Protein AF-C1MRU6-F1 (afdb_monomer_lite)

pLDDT: mean 71.99, std 19.52, range [25.28, 98.31]

Foldseek 3Di:
DVLLVQCLVVQQEDEPAPVQDELVNLLVVLVVQLCQLVDDDLRRHRQEYEHEQHAYDLNSLQSLLVSLVRHLRHQYYHHYNYPQCLPLSVLSNLLSSLLSQLQVVPDPDDDDDDDPDFASAPEPSLNELSSLLSVLVSLLDQDPSQQPHQHYHHEHNQYELNSLLSNLVSLQSVNHLHQYDAYAQHAYEQNSLLSCLVRPRLNHQEYAPANYANELNSLLSNLVSLQARQRHAYYHHHQHLYAQNSLVSNLVSQVNQQPCPPHHYQRRGHQAYHHYNNVRHDPVSLVSSLVSNPVSNVVVDDDADLDWDFDQLVVLVVLLVQLLVQLVVQCVLLVHDALLSSVVSSQVSSCCSFPVVLVVVWSADWKKKFKKKWQDPDPDSGPGPPPIDIDTFKMKTFDFFAALSLLVVQVVVDDVSNQLFDRFRHTQLQRLLQNLLLLLVLLLCQLVVPDVSSVPSDDQWDADAPPAFFIEGDPSMAMEMEIQAQFWDQSLFFDDDDDPDDLDQPPCVVPPVVPQPCPHPCVVDPVSQVDDDLDDGPRGFWKWFADADRPADDARHVRIRHQDVGPVSQPPNGRTHTTPLQVLQLCLQLASNAQLCCQRHVAHHHHQAYEYQAQAEQVSSQCSRHSNQPQLPDADPPHDDGDGHRYYWAQGARPDPDDTSRGHDHPRGSPPPPRPPSHGPQKMWMHGSRGNHIWIDGSHNSARRSRDDRRRCSGSVNSVVSSLVSVPRPPVLRRGDPQVNCVQVPPPPGPVPDDSVRSSVSSPNSVRSVVSSVVQPDPDDHVVVVVVVVVVD

Sequence (793 aa):
MEIRSASAANGGRCTLRRRGLDDDDARALAAFLAAENENVDADAALVGLDVSENAITRYGFIALAEAMKTNDTLRSVNVAGNVDADGDAARTFAGRVAVNHLVSSEARGGGGGEKKDALKSVSDRGLGDAGAIEVANLLAIPCATTRAMTHLGVHHNGIGDLGAVALAEAFARGGAPLEEIAAYSNAIGPKGAAAIAKRLPSTTKALDLGGNALGDDGCVAIARVVRTHPNLVELHVDHNGVGEAGAKALLDAMKSRESDDDAPGPAGGIQRLWLHGNDGISDDTLREAYAVAARNAAAADEGVCEVVERENARTLREKEDAAANAAAATTTAAGSTTFADRVAALANATYRARCPTHAANARGVPVIAAILAREAISSDPDHGGGDDSLKVVSLGVGTKFLPPAVAAAAHAAGNDRWRSVVHDSHAEVLARRALMRLLYREIEDLVAGAADDDADGFKLLERVDAPALGFRLRPSTSLHLYVSTAPCGAASMPGGGGVAGGASFGRDVDDLESWTPVDSPAWKDAAARRHVVFAPSVVCGAMIKGAARVGDPPAPAPGCVWAPGGLAAACGTPGRALSCSDKIARWQAVGLQGALLSHFVPAPMAFSTIVVGRKFDPTRLRLGTCCRSIGWTERPSAWPVPTHARALGVSARGRGRGESIGAAKHGDAIGDKSRADAGDGDESLSWARGDARVARHDGRTGGPIGGLGAHPAVCGEALFESFARVLAREGIGNFVDDAFARRRDGDGDGAAGMSYEEAKYAATAYNDAKRSLRAGGEEGDTPVNRWRGRVEG

Secondary structure (DSSP, 8-state):
-HHHHHHHTTTSEEE-TTS---HHHHHHHHHHHHHHTTS--TTS---EEE--SS---HHHHHHHHHHTTT--S--EEE-TTSTTTTSHHHHHHHHHHHHHHHHGGGTT--S-S------EE--SS--HHHHHHHHHHHHTS-SHHHHT--EEE-TTS---HHHHHHHHHHHHTT-S--SEEE--SS---HHHHHHHHHT--TT--EEE-TTS--HHHHHHHHHHHHTT-SS--EEE--SS--BHHHHHHHHHHHHHHHT-TT-SSSTTS--EEE-TT-TBS-HHHHHHHHHHHHHHHHTTS-----S-PBPPHHHHHHHHHHHHHHHHHHHHHHT---HHHHHHHHHHHHHHHH-HHHHHH-SSS--EEEEEEEE-SSS-TTT--TT-EEEEEEEEE---B--HHHHHHHHHT-HHHHHHS-SB--HHHHHHHHHHHHHHHHHHHHHTT--S-STT---SEEEE-TTS-EEEE-TTEEEEEEESSPPSSGGGPPP-S---SS----TTSTTTTTSPPTTSHHHH-TTGGGS------TT---EEESPPPTTSPPPSBTTEEE-TTHHHHHTT-TT-PBPHHHHHHHHHHH-TTHHHHTTT--SPP-EEEEEESSS--HHHHHIIIIIT-TTTTS--TTSPPPPPPEEEE------STT-------TT--TT--SSS-S---SEEEEEETTBSS-EEEETTTSSSTTS-SSPPTTSHHHHHHHHHHHHTSTTGGGGS-HHHHHHHHHSSSGGGG--HHHHHHT-HHHHHHHHHHHHTT-TT--HHHHHHHHH--

Organism: Micromonas pusilla (strain CCMP1545) (NCBI:txid564608)

Radius of gyration: 27.6 Å; chains: 1; bounding box: 80×78×67 Å

InterPro domains:
  IPR001611 Leucine-rich repeat [PF13516] (149-168)
  IPR001611 Leucine-rich repeat [PF13516] (205-223)
  IPR001611 Leucine-rich repeat [PF13516] (229-250)
  IPR002466 Adenosine deaminase/editase [PF02137] (420-775)
  IPR002466 Adenosine deaminase/editase [PS50141] (394-775)
  IPR002466 Adenosine deaminase/editase [SM00552] (338-783)
  IPR032675 Leucine-rich repeat domain superfamily [G3DSA:3.80.10.10] (13-105)
  IPR032675 Leucine-rich repeat domain superfamily [G3DSA:3.80.10.10] (114-203)
  IPR032675 Leucine-rich repeat domain superfamily [G3DSA:3.80.10.10] (204-317)

Structure (mmCIF, N/CA/C/O backbone):
data_AF-C1MRU6-F1
#
_entry.id   AF-C1MRU6-F1
#
loop_
_atom_site.group_PDB
_atom_site.id
_atom_site.type_symbol
_atom_site.label_atom_id
_atom_site.label_alt_id
_atom_site.label_comp_id
_atom_site.label_asym_id
_atom_site.label_entity_id
_atom_site.label_seq_id
_atom_site.pdbx_PDB_ins_code
_atom_site.Cartn_x
_atom_site.Cartn_y
_atom_site.Cartn_z
_atom_site.occupancy
_atom_site.B_iso_or_equiv
_atom_site.auth_seq_id
_atom_site.auth_comp_id
_atom_site.auth_asym_id
_atom_site.auth_atom_id
_atom_site.pdbx_PDB_model_num
ATOM 1 N N . MET A 1 1 ? 42.124 7.450 -2.657 1.00 54.75 1 MET A N 1
ATOM 2 C CA . MET A 1 1 ? 42.326 7.426 -1.187 1.00 54.75 1 MET A CA 1
ATOM 3 C C . MET A 1 1 ? 41.152 8.092 -0.462 1.00 54.75 1 MET A C 1
ATOM 5 O O . MET A 1 1 ? 40.579 7.462 0.416 1.00 54.75 1 MET A O 1
ATOM 9 N N . GLU A 1 2 ? 40.710 9.281 -0.891 1.00 59.78 2 GLU A N 1
ATOM 10 C CA . GLU A 1 2 ? 39.522 9.966 -0.338 1.00 59.78 2 GLU A CA 1
ATOM 11 C C . GLU A 1 2 ? 38.214 9.171 -0.474 1.00 59.78 2 GLU A C 1
ATOM 13 O O . GLU A 1 2 ? 37.478 9.068 0.500 1.00 59.78 2 GLU A O 1
ATOM 18 N N . ILE A 1 3 ? 37.962 8.522 -1.622 1.00 67.88 3 ILE A N 1
ATOM 19 C CA . ILE A 1 3 ? 36.775 7.662 -1.823 1.00 67.88 3 ILE A CA 1
ATOM 20 C C . ILE A 1 3 ? 36.717 6.537 -0.780 1.00 67.88 3 ILE A C 1
ATOM 22 O O . ILE A 1 3 ? 35.673 6.327 -0.170 1.00 67.88 3 ILE A O 1
ATOM 26 N N . ARG A 1 4 ? 37.845 5.859 -0.512 1.00 65.75 4 ARG A N 1
ATOM 27 C CA . ARG A 1 4 ? 37.917 4.792 0.502 1.00 65.75 4 ARG A CA 1
ATOM 28 C C . ARG A 1 4 ? 37.619 5.334 1.900 1.00 65.75 4 ARG A C 1
ATOM 30 O O . ARG A 1 4 ? 36.770 4.776 2.584 1.00 65.75 4 ARG A O 1
ATOM 37 N N . SER A 1 5 ? 38.232 6.458 2.277 1.00 61.94 5 SER A N 1
ATOM 38 C CA . SER A 1 5 ? 37.992 7.115 3.572 1.00 61.94 5 SER A CA 1
ATOM 39 C C . SER A 1 5 ? 36.522 7.537 3.750 1.00 61.94 5 SER A C 1
ATOM 41 O O . SER A 1 5 ? 35.888 7.203 4.750 1.00 61.94 5 SER A O 1
ATOM 43 N N . ALA A 1 6 ? 35.939 8.184 2.734 1.00 57.03 6 ALA A N 1
ATOM 44 C CA . ALA A 1 6 ? 34.545 8.627 2.742 1.00 57.03 6 ALA A CA 1
ATOM 45 C C . ALA A 1 6 ? 33.545 7.459 2.722 1.00 57.03 6 ALA A C 1
ATOM 47 O O . ALA A 1 6 ? 32.482 7.547 3.335 1.00 57.03 6 ALA A O 1
ATOM 48 N N . SER A 1 7 ? 33.881 6.363 2.034 1.00 61.09 7 SER A N 1
ATOM 49 C CA . SER A 1 7 ? 33.043 5.165 1.980 1.00 61.09 7 SER A CA 1
ATOM 50 C C . SER A 1 7 ? 33.054 4.396 3.301 1.00 61.09 7 SER A C 1
ATOM 52 O O . SER A 1 7 ? 31.986 4.018 3.775 1.00 61.09 7 SER A O 1
ATOM 54 N N . ALA A 1 8 ? 34.213 4.244 3.952 1.00 59.56 8 ALA A N 1
ATOM 55 C CA . ALA A 1 8 ? 34.337 3.541 5.228 1.00 59.56 8 ALA A CA 1
ATOM 56 C C . ALA A 1 8 ? 33.516 4.219 6.340 1.00 59.56 8 ALA A C 1
ATOM 58 O O . ALA A 1 8 ? 32.844 3.542 7.115 1.00 59.56 8 ALA A O 1
ATOM 59 N N . ALA A 1 9 ? 33.480 5.557 6.360 1.00 55.31 9 ALA A N 1
ATOM 60 C CA . ALA A 1 9 ? 32.656 6.327 7.294 1.00 55.31 9 ALA A CA 1
ATOM 61 C C . ALA A 1 9 ? 31.136 6.192 7.046 1.00 55.31 9 ALA A C 1
ATOM 63 O O . ALA A 1 9 ? 30.343 6.451 7.948 1.00 55.31 9 ALA A O 1
ATOM 64 N N . ASN A 1 10 ? 30.726 5.761 5.846 1.00 57.47 10 ASN A N 1
ATOM 65 C CA . ASN A 1 10 ? 29.333 5.706 5.387 1.00 57.47 10 ASN A CA 1
ATOM 66 C C . ASN A 1 10 ? 28.874 4.285 5.004 1.00 57.47 10 ASN A C 1
ATOM 68 O O . ASN A 1 10 ? 28.001 4.116 4.146 1.00 57.47 10 ASN A O 1
ATOM 72 N N . GLY A 1 11 ? 29.469 3.249 5.605 1.00 60.34 11 GLY A N 1
ATOM 73 C CA . GLY A 1 11 ? 29.075 1.854 5.367 1.00 60.34 11 GLY A CA 1
ATOM 74 C C . GLY A 1 11 ? 29.283 1.397 3.918 1.00 60.34 11 GLY A C 1
ATOM 75 O O . GLY A 1 11 ? 28.432 0.709 3.354 1.00 60.34 11 GLY A O 1
ATOM 76 N N . GLY A 1 12 ? 30.378 1.839 3.300 1.00 64.12 12 GLY A N 1
ATOM 77 C CA . GLY A 1 12 ? 30.755 1.526 1.924 1.00 64.12 12 GLY A CA 1
ATOM 78 C C . GLY A 1 12 ? 30.059 2.388 0.867 1.00 64.12 12 GLY A C 1
ATOM 79 O O . GLY A 1 12 ? 29.965 1.972 -0.282 1.00 64.12 12 GLY A O 1
ATOM 80 N N . ARG A 1 13 ? 29.529 3.574 1.196 1.00 66.50 13 ARG A N 1
ATOM 81 C CA . ARG A 1 13 ? 28.875 4.458 0.207 1.00 66.50 13 ARG A CA 1
ATOM 82 C C . ARG A 1 13 ? 29.601 5.784 0.026 1.00 66.50 13 ARG A C 1
ATOM 84 O O . ARG A 1 13 ? 29.960 6.431 1.003 1.00 66.50 13 ARG A O 1
ATOM 91 N N . CYS A 1 14 ? 29.767 6.222 -1.218 1.00 73.75 14 CYS A N 1
ATOM 92 C CA . CYS A 1 14 ? 30.427 7.481 -1.559 1.00 73.75 14 CYS A CA 1
ATOM 93 C C . CYS A 1 14 ? 29.512 8.372 -2.410 1.00 73.75 14 CYS A C 1
ATOM 95 O O . CYS A 1 14 ? 28.837 7.888 -3.318 1.00 73.75 14 CYS A O 1
ATOM 97 N N . THR A 1 15 ? 29.498 9.677 -2.122 1.00 74.69 15 THR A N 1
ATOM 98 C CA . THR A 1 15 ? 28.800 10.681 -2.935 1.00 74.69 15 THR A CA 1
ATOM 99 C C . THR A 1 15 ? 29.791 11.665 -3.542 1.00 74.69 15 THR A C 1
ATOM 101 O O . THR A 1 15 ? 30.578 12.301 -2.843 1.00 74.69 15 THR A O 1
ATOM 104 N N . LEU A 1 16 ? 29.734 11.773 -4.863 1.00 78.25 16 LEU A N 1
ATOM 105 C CA . LEU A 1 16 ? 30.501 12.675 -5.715 1.00 78.25 16 LEU A CA 1
ATOM 106 C C . LEU A 1 16 ? 29.559 13.572 -6.534 1.00 78.25 16 LEU A C 1
ATOM 108 O O . LEU A 1 16 ? 29.890 14.016 -7.632 1.00 78.25 16 LEU A O 1
ATOM 112 N N . ARG A 1 17 ? 28.362 13.835 -6.007 1.00 76.75 17 ARG A N 1
ATOM 113 C CA . ARG A 1 17 ? 27.352 14.674 -6.651 1.00 76.75 17 ARG A CA 1
ATOM 114 C C . ARG A 1 17 ? 27.810 16.132 -6.764 1.00 76.75 17 ARG A C 1
ATOM 116 O O . ARG A 1 17 ? 28.377 16.656 -5.802 1.00 76.75 17 ARG A O 1
ATOM 123 N N . ARG A 1 18 ? 27.520 16.801 -7.891 1.00 73.19 18 ARG A N 1
ATOM 124 C CA . ARG A 1 18 ? 27.848 18.230 -8.133 1.00 73.19 18 ARG A CA 1
ATOM 125 C C . ARG A 1 18 ? 29.314 18.583 -7.885 1.00 73.19 18 ARG A C 1
ATOM 127 O O . ARG A 1 18 ? 29.630 19.644 -7.349 1.00 73.19 18 ARG A O 1
ATOM 134 N N . ARG A 1 19 ? 30.221 17.683 -8.249 1.00 82.88 19 ARG A N 1
ATOM 135 C CA . ARG A 1 19 ? 31.669 17.910 -8.160 1.00 82.88 19 ARG A CA 1
ATOM 136 C C . ARG A 1 19 ? 32.275 18.409 -9.466 1.00 82.88 19 ARG A C 1
ATOM 138 O O . ARG A 1 19 ? 33.448 18.752 -9.471 1.00 82.88 19 ARG A O 1
ATOM 145 N N . GLY A 1 20 ? 31.468 18.504 -10.522 1.00 82.06 20 GLY A N 1
ATOM 146 C CA . GLY A 1 20 ? 31.932 18.888 -11.849 1.00 82.06 20 GLY A CA 1
ATOM 147 C C . GLY A 1 20 ? 32.702 17.769 -12.543 1.00 82.06 20 GLY A C 1
ATOM 148 O O . GLY A 1 20 ? 33.533 18.082 -13.382 1.00 82.06 20 GLY A O 1
ATOM 149 N N . LEU A 1 21 ? 32.437 16.502 -12.189 1.00 87.31 21 LEU A N 1
ATOM 150 C CA . LEU A 1 21 ? 33.137 15.361 -12.784 1.00 87.31 21 LEU A CA 1
ATOM 151 C C . LEU A 1 21 ? 32.896 15.304 -14.291 1.00 87.31 21 LEU A C 1
ATOM 153 O O . LEU A 1 21 ? 31.742 15.352 -14.724 1.00 87.31 21 LEU A O 1
ATOM 157 N N . ASP A 1 22 ? 33.958 15.147 -15.065 1.00 92.56 22 ASP A N 1
ATOM 158 C CA . ASP A 1 22 ? 33.884 14.945 -16.510 1.00 92.56 22 ASP A CA 1
ATOM 159 C C . ASP A 1 22 ? 34.220 13.491 -16.911 1.00 92.56 22 ASP A C 1
ATOM 161 O O . ASP A 1 22 ? 34.254 12.571 -16.085 1.00 92.56 22 ASP A O 1
ATOM 165 N N . ASP A 1 23 ? 34.415 13.245 -18.209 1.00 95.19 23 ASP A N 1
ATOM 166 C CA . ASP A 1 23 ? 34.745 11.913 -18.722 1.00 95.19 23 ASP A CA 1
ATOM 167 C C . ASP A 1 23 ? 36.147 11.425 -18.316 1.00 95.19 23 ASP A C 1
ATOM 169 O O . ASP A 1 23 ? 36.374 10.210 -18.273 1.00 95.19 23 ASP A O 1
ATOM 173 N N . ASP A 1 24 ? 37.094 12.333 -18.055 1.00 94.44 24 ASP A N 1
ATOM 174 C CA . ASP A 1 24 ? 38.439 11.985 -17.589 1.00 94.44 24 ASP A CA 1
ATOM 175 C C . ASP A 1 24 ? 38.367 11.502 -16.135 1.00 94.44 24 ASP A C 1
ATOM 177 O O . ASP A 1 24 ? 38.903 10.435 -15.808 1.00 94.44 24 ASP A O 1
ATOM 181 N N . ASP A 1 25 ? 37.606 12.209 -15.296 1.00 94.75 25 ASP A N 1
ATOM 182 C CA . ASP A 1 25 ? 37.321 11.798 -13.919 1.00 94.75 25 ASP A CA 1
ATOM 183 C C . ASP A 1 25 ? 36.576 10.459 -13.866 1.00 94.75 25 ASP A C 1
ATOM 185 O O . ASP A 1 25 ? 36.917 9.573 -13.076 1.00 94.75 25 ASP A O 1
ATOM 189 N N . ALA A 1 26 ? 35.581 10.269 -14.738 1.00 93.19 26 ALA A N 1
ATOM 190 C CA . ALA A 1 26 ? 34.843 9.013 -14.841 1.00 93.19 26 ALA A CA 1
ATOM 191 C C . ALA A 1 26 ? 35.754 7.839 -15.239 1.00 93.19 26 ALA A C 1
ATOM 193 O O . ALA A 1 26 ? 35.592 6.732 -14.721 1.00 93.19 26 ALA A O 1
ATOM 194 N N . ARG A 1 27 ? 36.749 8.065 -16.108 1.00 96.00 27 ARG A N 1
ATOM 195 C CA . ARG A 1 27 ? 37.761 7.056 -16.468 1.00 96.00 27 ARG A CA 1
ATOM 196 C C . ARG A 1 27 ? 38.696 6.729 -15.306 1.00 96.00 27 ARG A C 1
ATOM 198 O O . ARG A 1 27 ? 38.993 5.554 -15.084 1.00 96.00 27 ARG A O 1
ATOM 205 N N . ALA A 1 28 ? 39.120 7.728 -14.537 1.00 92.75 28 ALA A N 1
ATOM 206 C CA . ALA A 1 28 ? 39.902 7.500 -13.324 1.00 92.75 28 ALA A CA 1
ATOM 207 C C . ALA A 1 28 ? 39.097 6.713 -12.273 1.00 92.75 28 ALA A C 1
ATOM 209 O O . ALA A 1 28 ? 39.608 5.772 -11.660 1.00 92.75 28 ALA A O 1
ATOM 210 N N . LEU A 1 29 ? 37.813 7.045 -12.116 1.00 91.75 29 LEU A N 1
ATOM 211 C CA . LEU A 1 29 ? 36.890 6.329 -11.241 1.00 91.75 29 LEU A CA 1
ATOM 212 C C . LEU A 1 29 ? 36.658 4.887 -11.710 1.00 91.75 29 LEU A C 1
ATOM 214 O O . LEU A 1 29 ? 36.663 3.974 -10.890 1.00 91.75 29 LEU A O 1
ATOM 218 N N . ALA A 1 30 ? 36.521 4.658 -13.016 1.00 93.06 30 ALA A N 1
ATOM 219 C CA . ALA A 1 30 ? 36.412 3.322 -13.594 1.00 93.06 30 ALA A CA 1
ATOM 220 C C . ALA A 1 30 ? 37.653 2.464 -13.298 1.00 93.06 30 ALA A C 1
ATOM 222 O O . ALA A 1 30 ? 37.520 1.322 -12.862 1.00 93.06 30 ALA A O 1
ATOM 223 N N . ALA A 1 31 ? 38.857 3.023 -13.460 1.00 90.81 31 ALA A N 1
ATOM 224 C CA . ALA A 1 31 ? 40.098 2.330 -13.114 1.00 90.81 31 ALA A CA 1
ATOM 225 C C . ALA A 1 31 ? 40.156 1.971 -11.619 1.00 90.81 31 ALA A C 1
ATOM 227 O O . ALA A 1 31 ? 40.561 0.865 -11.262 1.00 90.81 31 ALA A O 1
ATOM 228 N N . PHE A 1 32 ? 39.695 2.875 -10.747 1.00 88.88 32 PHE A N 1
ATOM 229 C CA . PHE A 1 32 ? 39.569 2.601 -9.316 1.00 88.88 32 PHE A CA 1
ATOM 230 C C . PHE A 1 32 ? 38.596 1.447 -9.032 1.00 88.88 32 PHE A C 1
ATOM 232 O O . PHE A 1 32 ? 38.960 0.524 -8.308 1.00 88.88 32 PHE A O 1
ATOM 239 N N . LEU A 1 33 ? 37.394 1.477 -9.616 1.00 87.88 33 LEU A N 1
ATOM 240 C CA . LEU A 1 33 ? 36.367 0.448 -9.420 1.00 87.88 33 LEU A CA 1
ATOM 241 C C . LEU A 1 33 ? 36.832 -0.929 -9.909 1.00 87.88 33 LEU A C 1
ATOM 243 O O . LEU A 1 33 ? 36.570 -1.934 -9.251 1.00 87.88 33 LEU A O 1
ATOM 247 N N . ALA A 1 34 ? 37.546 -0.979 -11.036 1.00 87.31 34 ALA A N 1
ATOM 248 C CA . ALA A 1 34 ? 38.099 -2.220 -11.570 1.00 87.31 34 ALA A CA 1
ATOM 249 C C . ALA A 1 34 ? 39.181 -2.813 -10.649 1.00 87.31 34 ALA A C 1
ATOM 251 O O . ALA A 1 34 ? 39.181 -4.017 -10.407 1.00 87.31 34 ALA A O 1
ATOM 252 N N . ALA A 1 35 ? 40.065 -1.968 -10.103 1.00 81.62 35 ALA A N 1
ATOM 253 C CA . ALA A 1 35 ? 41.134 -2.381 -9.190 1.00 81.62 35 ALA A CA 1
ATOM 254 C C . ALA A 1 35 ? 40.633 -2.732 -7.777 1.00 81.62 35 ALA A C 1
ATOM 256 O O . ALA A 1 35 ? 41.326 -3.403 -7.012 1.00 81.62 35 ALA A O 1
ATOM 257 N N . GLU A 1 36 ? 39.439 -2.271 -7.398 1.00 73.44 36 GLU A N 1
ATOM 258 C CA . GLU A 1 36 ? 38.865 -2.520 -6.076 1.00 73.44 36 GLU A CA 1
ATOM 259 C C . GLU A 1 36 ? 38.622 -4.012 -5.807 1.00 73.44 36 GLU A C 1
ATOM 261 O O . GLU A 1 36 ? 38.725 -4.436 -4.658 1.00 73.44 36 GLU A O 1
ATOM 266 N N . ASN A 1 37 ? 38.398 -4.823 -6.846 1.00 62.78 37 ASN A N 1
ATOM 267 C CA . ASN A 1 37 ? 38.154 -6.255 -6.670 1.00 62.78 37 ASN A CA 1
ATOM 268 C C . ASN A 1 37 ? 39.421 -7.064 -6.306 1.00 62.78 37 ASN A C 1
ATOM 270 O O . ASN A 1 37 ? 39.333 -8.182 -5.809 1.00 62.78 37 ASN A O 1
ATOM 274 N N . GLU A 1 38 ? 40.619 -6.509 -6.511 1.00 53.78 38 GLU A N 1
ATOM 275 C CA . GLU A 1 38 ? 41.875 -7.237 -6.282 1.00 53.78 38 GLU A CA 1
ATOM 276 C C . GLU A 1 38 ? 42.406 -7.120 -4.840 1.00 53.78 38 GLU A C 1
ATOM 278 O O . GLU A 1 38 ? 43.348 -7.831 -4.488 1.00 53.78 38 GLU A O 1
ATOM 283 N N . ASN A 1 39 ? 41.883 -6.206 -3.998 1.00 51.47 39 ASN A N 1
ATOM 284 C CA . ASN A 1 39 ? 42.625 -5.808 -2.789 1.00 51.47 39 ASN A CA 1
ATOM 285 C C . ASN A 1 39 ? 41.816 -5.129 -1.655 1.00 51.47 39 ASN A C 1
ATOM 287 O O . ASN A 1 39 ? 42.198 -4.044 -1.190 1.00 51.47 39 ASN A O 1
ATOM 291 N N . VAL A 1 40 ? 40.692 -5.708 -1.204 1.00 55.19 40 VAL A N 1
ATOM 292 C CA . VAL A 1 40 ? 39.865 -5.080 -0.148 1.00 55.19 40 VAL A CA 1
ATOM 293 C C . VAL A 1 40 ? 39.373 -6.060 0.927 1.00 55.19 40 VAL A C 1
ATOM 295 O O . VAL A 1 40 ? 38.825 -7.120 0.643 1.00 55.19 40 VAL A O 1
ATOM 298 N N . ASP A 1 41 ? 39.557 -5.646 2.183 1.00 56.12 41 ASP A N 1
ATOM 299 C CA . ASP A 1 41 ? 38.924 -6.193 3.386 1.00 56.12 41 ASP A CA 1
ATOM 300 C C . ASP A 1 41 ? 37.398 -6.010 3.273 1.00 56.12 41 ASP A C 1
ATOM 302 O O . ASP A 1 41 ? 36.936 -4.898 3.014 1.00 56.12 41 ASP A O 1
ATOM 306 N N . ALA A 1 42 ? 36.601 -7.073 3.418 1.00 55.75 42 ALA A N 1
ATOM 307 C CA . ALA A 1 42 ? 35.185 -7.106 3.007 1.00 55.75 42 ALA A CA 1
ATOM 308 C C . ALA A 1 42 ? 34.285 -6.020 3.645 1.00 55.75 42 ALA A C 1
ATOM 310 O O . ALA A 1 42 ? 33.185 -5.755 3.152 1.00 55.75 42 ALA A O 1
ATOM 311 N N . ASP A 1 43 ? 34.748 -5.391 4.724 1.00 51.28 43 ASP A N 1
ATOM 312 C CA . ASP A 1 43 ? 34.045 -4.345 5.466 1.00 51.28 43 ASP A CA 1
ATOM 313 C C . ASP A 1 43 ? 34.381 -2.910 4.994 1.00 51.28 43 ASP A C 1
ATOM 315 O O . ASP A 1 43 ? 33.750 -1.954 5.446 1.00 51.28 43 ASP A O 1
ATOM 319 N N . ALA A 1 44 ? 35.314 -2.743 4.045 1.00 60.38 44 ALA A N 1
ATOM 320 C CA . ALA A 1 44 ? 35.733 -1.451 3.483 1.00 60.38 44 ALA A CA 1
ATOM 321 C C . ALA A 1 44 ? 35.396 -1.264 1.986 1.00 60.38 44 ALA A C 1
ATOM 323 O O . ALA A 1 44 ? 35.818 -0.275 1.386 1.00 60.38 44 ALA A O 1
ATOM 324 N N . ALA A 1 45 ? 34.661 -2.200 1.378 1.00 69.81 45 ALA A N 1
ATOM 325 C CA . ALA A 1 45 ? 34.326 -2.166 -0.046 1.00 69.81 45 ALA A CA 1
ATOM 326 C C . ALA A 1 45 ? 33.255 -1.112 -0.385 1.00 69.81 45 ALA A C 1
ATOM 328 O O . ALA A 1 45 ? 32.265 -0.947 0.336 1.00 69.81 45 ALA A O 1
ATOM 329 N N . LEU A 1 46 ? 33.417 -0.434 -1.523 1.00 76.25 46 LEU A N 1
ATOM 330 C CA . LEU A 1 46 ? 32.432 0.492 -2.065 1.00 76.25 46 LEU A CA 1
ATOM 331 C C . LEU A 1 46 ? 31.223 -0.280 -2.617 1.00 76.25 46 LEU A C 1
ATOM 333 O O . LEU A 1 46 ? 31.274 -0.922 -3.661 1.00 76.25 46 LEU A O 1
ATOM 337 N N . VAL A 1 47 ? 30.100 -0.188 -1.911 1.00 73.62 47 VAL A N 1
ATOM 338 C CA . VAL A 1 47 ? 28.819 -0.816 -2.260 1.00 73.62 47 VAL A CA 1
ATOM 339 C C . VAL A 1 47 ? 27.821 0.154 -2.889 1.00 73.62 47 VAL A C 1
ATOM 341 O O . VAL A 1 47 ? 26.848 -0.288 -3.507 1.00 73.62 47 VAL A O 1
ATOM 344 N N . GLY A 1 48 ? 28.028 1.468 -2.751 1.00 72.88 48 GLY A N 1
ATOM 345 C CA . GLY A 1 48 ? 27.151 2.476 -3.345 1.00 72.88 48 GLY A CA 1
ATOM 346 C C . GLY A 1 48 ? 27.876 3.741 -3.789 1.00 72.88 48 GLY A C 1
ATOM 347 O O . GLY A 1 48 ? 28.729 4.255 -3.070 1.00 72.88 48 GLY A O 1
ATOM 348 N N . LEU A 1 49 ? 27.494 4.265 -4.951 1.00 76.62 49 LEU A N 1
ATOM 349 C CA . LEU A 1 49 ? 28.147 5.406 -5.584 1.00 76.62 49 LEU A CA 1
ATOM 350 C C . LEU A 1 49 ? 27.117 6.400 -6.134 1.00 76.62 49 LEU A C 1
ATOM 352 O O . LEU A 1 49 ? 26.272 6.046 -6.948 1.00 76.62 49 LEU A O 1
ATOM 356 N N . ASP A 1 50 ? 27.195 7.658 -5.721 1.00 75.38 50 ASP A N 1
ATOM 357 C CA . ASP A 1 50 ? 26.398 8.739 -6.305 1.00 75.38 50 ASP A CA 1
ATOM 358 C C . ASP A 1 50 ? 27.300 9.658 -7.134 1.00 75.38 50 ASP A C 1
ATOM 360 O O . ASP A 1 50 ? 28.133 10.361 -6.573 1.00 75.38 50 ASP A O 1
ATOM 364 N N . VAL A 1 51 ? 27.139 9.647 -8.457 1.00 79.69 51 VAL A N 1
ATOM 365 C CA . VAL A 1 51 ? 27.846 10.526 -9.407 1.00 79.69 51 VAL A CA 1
ATOM 366 C C . VAL A 1 51 ? 26.881 11.497 -10.090 1.00 79.69 51 VAL A C 1
ATOM 368 O O . VAL A 1 51 ? 27.179 12.018 -11.165 1.00 79.69 51 VAL A O 1
ATOM 371 N N . SER A 1 52 ? 25.714 11.744 -9.494 1.00 74.81 52 SER A N 1
ATOM 372 C CA . SER A 1 52 ? 24.680 12.593 -10.087 1.00 74.81 52 SER A CA 1
ATOM 373 C C . SER A 1 52 ? 25.091 14.065 -10.220 1.00 74.81 52 SER A C 1
ATOM 375 O O . SER A 1 52 ? 25.936 14.570 -9.486 1.00 74.81 52 SER A O 1
ATOM 377 N N . GLU A 1 53 ? 24.458 14.775 -11.152 1.00 69.81 53 GLU A N 1
ATOM 378 C CA . GLU A 1 53 ? 24.644 16.211 -11.395 1.00 69.81 53 GLU A CA 1
ATOM 379 C C . GLU A 1 53 ? 26.105 16.600 -11.633 1.00 69.81 53 GLU A C 1
ATOM 381 O O . GLU A 1 53 ? 26.638 17.516 -11.008 1.00 69.81 53 GLU A O 1
ATOM 386 N N . ASN A 1 54 ? 26.757 15.873 -12.532 1.00 83.00 54 ASN A N 1
ATOM 387 C CA . ASN A 1 54 ? 28.092 16.179 -13.026 1.00 83.00 54 ASN A CA 1
ATOM 388 C C . ASN A 1 54 ? 28.054 16.375 -14.554 1.00 83.00 54 ASN A C 1
ATOM 390 O O . ASN A 1 54 ? 26.986 16.481 -15.156 1.00 83.00 54 ASN A O 1
ATOM 394 N N . ALA A 1 55 ? 29.220 16.468 -15.184 1.00 90.25 55 ALA A N 1
ATOM 395 C CA . ALA A 1 55 ? 29.380 16.672 -16.619 1.00 90.25 55 ALA A CA 1
ATOM 396 C C . ALA A 1 55 ? 29.774 15.377 -17.360 1.00 90.25 55 ALA A C 1
ATOM 398 O O . ALA A 1 55 ? 30.336 15.444 -18.453 1.00 90.25 55 ALA A O 1
ATOM 399 N N . ILE A 1 56 ? 29.475 14.200 -16.793 1.00 90.12 56 ILE A N 1
ATOM 400 C CA . ILE A 1 56 ? 29.826 12.911 -17.400 1.00 90.12 56 ILE A CA 1
ATOM 401 C C . ILE A 1 56 ? 28.973 12.701 -18.655 1.00 90.12 56 ILE A C 1
ATOM 403 O O . ILE A 1 56 ? 27.743 12.825 -18.629 1.00 90.12 56 ILE A O 1
ATOM 407 N N . THR A 1 57 ? 29.622 12.373 -19.765 1.00 93.75 57 THR A N 1
ATOM 408 C CA . THR A 1 57 ? 28.963 12.066 -21.032 1.00 93.75 57 THR A CA 1
ATOM 409 C C . THR A 1 57 ? 28.934 10.555 -21.266 1.00 93.75 57 THR A C 1
ATOM 411 O O . THR A 1 57 ? 29.371 9.747 -20.441 1.00 93.75 57 THR A O 1
ATOM 414 N N . ARG A 1 58 ? 28.443 10.144 -22.439 1.00 93.94 58 ARG A N 1
ATOM 415 C CA . ARG A 1 58 ? 28.433 8.744 -22.869 1.00 93.94 58 ARG A CA 1
ATOM 416 C C . ARG A 1 58 ? 29.798 8.058 -22.740 1.00 93.94 58 ARG A C 1
ATOM 418 O O . ARG A 1 58 ? 29.859 6.866 -22.456 1.00 93.94 58 ARG A O 1
ATOM 425 N N . TYR A 1 59 ? 30.898 8.787 -22.956 1.00 94.75 59 TYR A N 1
ATOM 426 C CA . TYR A 1 59 ? 32.242 8.204 -22.966 1.00 94.75 59 TYR A CA 1
ATOM 427 C C . TYR A 1 59 ? 32.720 7.833 -21.561 1.00 94.75 59 TYR A C 1
ATOM 429 O O . TYR A 1 59 ? 33.291 6.756 -21.381 1.00 94.75 59 TYR A O 1
ATOM 437 N N . GLY A 1 60 ? 32.448 8.673 -20.560 1.00 95.56 60 GLY A N 1
ATOM 438 C CA . GLY A 1 60 ? 32.717 8.349 -19.163 1.00 95.56 60 GLY A CA 1
ATOM 439 C C . GLY A 1 60 ? 31.883 7.162 -18.680 1.00 95.56 60 GLY A C 1
ATOM 440 O O . GLY A 1 60 ? 32.416 6.248 -18.049 1.00 95.56 60 GLY A O 1
ATOM 441 N N . PHE A 1 61 ? 30.599 7.099 -19.053 1.00 95.56 61 PHE A N 1
ATOM 442 C CA . PHE A 1 61 ? 29.745 5.964 -18.688 1.00 95.56 61 PHE A CA 1
ATOM 443 C C . PHE A 1 61 ? 30.147 4.642 -19.350 1.00 95.56 61 PHE A C 1
ATOM 445 O O . PHE A 1 61 ? 30.038 3.602 -18.705 1.00 95.56 61 PHE A O 1
ATOM 452 N N . ILE A 1 62 ? 30.674 4.655 -20.581 1.00 95.31 62 ILE A N 1
ATOM 453 C CA . ILE A 1 62 ? 31.254 3.450 -21.202 1.00 95.31 62 ILE A CA 1
ATOM 454 C C . ILE A 1 62 ? 32.407 2.910 -20.348 1.00 95.31 62 ILE A C 1
ATOM 456 O O . ILE A 1 62 ? 32.460 1.710 -20.081 1.00 95.31 62 ILE A O 1
ATOM 460 N N . ALA A 1 63 ? 33.306 3.784 -19.885 1.00 95.75 63 ALA A N 1
ATOM 461 C CA . ALA A 1 63 ? 34.423 3.370 -19.040 1.00 95.75 63 ALA A CA 1
ATOM 462 C C . ALA A 1 63 ? 33.937 2.782 -17.705 1.00 95.75 63 ALA A C 1
ATOM 464 O O . ALA A 1 63 ? 34.398 1.718 -17.291 1.00 95.75 63 ALA A O 1
ATOM 465 N N . LEU A 1 64 ? 32.961 3.432 -17.063 1.00 95.25 64 LEU A N 1
ATOM 466 C CA . LEU A 1 64 ? 32.354 2.947 -15.821 1.00 95.25 64 LEU A CA 1
ATOM 467 C C . LEU A 1 64 ? 31.648 1.596 -16.009 1.00 95.25 64 LEU A C 1
ATOM 469 O O . LEU A 1 64 ? 31.821 0.695 -15.189 1.00 95.25 64 LEU A O 1
ATOM 473 N N . ALA A 1 65 ? 30.901 1.417 -17.102 1.00 94.25 65 ALA A N 1
ATOM 474 C CA . ALA A 1 65 ? 30.275 0.143 -17.443 1.00 94.25 65 ALA A CA 1
ATOM 475 C C . ALA A 1 65 ? 31.315 -0.966 -17.641 1.00 94.25 65 ALA A C 1
ATOM 477 O O . ALA A 1 65 ? 31.100 -2.094 -17.191 1.00 94.25 65 ALA A O 1
ATOM 478 N N . GLU A 1 66 ? 32.437 -0.667 -18.297 1.00 94.31 66 GLU A N 1
ATOM 479 C CA . GLU A 1 66 ? 33.514 -1.630 -18.535 1.00 94.31 66 GLU A CA 1
ATOM 480 C C . GLU A 1 66 ? 34.155 -2.108 -17.229 1.00 94.31 66 GLU A C 1
ATOM 482 O O . GLU A 1 66 ? 34.357 -3.309 -17.055 1.00 94.31 66 GLU A O 1
ATOM 487 N N . ALA A 1 67 ? 34.361 -1.204 -16.268 1.00 93.44 67 ALA A N 1
ATOM 488 C CA . ALA A 1 67 ? 34.859 -1.557 -14.940 1.00 93.44 67 ALA A CA 1
ATOM 489 C C . ALA A 1 67 ? 33.938 -2.538 -14.190 1.00 93.44 67 ALA A C 1
ATOM 491 O O . ALA A 1 67 ? 34.411 -3.370 -13.418 1.00 93.44 67 ALA A O 1
ATOM 492 N N . MET A 1 68 ? 32.623 -2.499 -14.438 1.00 92.56 68 MET A N 1
ATOM 493 C CA . MET A 1 68 ? 31.671 -3.429 -13.810 1.00 92.56 68 MET A CA 1
ATOM 494 C C . MET A 1 68 ? 31.762 -4.864 -14.335 1.00 92.56 68 MET A C 1
ATOM 496 O O . MET A 1 68 ? 31.122 -5.747 -13.778 1.00 92.56 68 MET A O 1
ATOM 500 N N . LYS A 1 69 ? 32.546 -5.139 -15.386 1.00 88.62 69 LYS A N 1
ATOM 501 C CA . LYS A 1 69 ? 32.817 -6.530 -15.789 1.00 88.62 69 LYS A CA 1
ATOM 502 C C . LYS A 1 69 ? 33.669 -7.271 -14.765 1.00 88.62 69 LYS A C 1
ATOM 504 O O . LYS A 1 69 ? 33.579 -8.491 -14.681 1.00 88.62 69 LYS A O 1
ATOM 509 N N . THR A 1 70 ? 34.513 -6.546 -14.034 1.00 86.25 70 THR A N 1
ATOM 510 C CA . THR A 1 70 ? 35.375 -7.116 -12.997 1.00 86.25 70 THR A CA 1
ATOM 511 C C . THR A 1 70 ? 34.925 -6.732 -11.598 1.00 86.25 70 THR A C 1
ATOM 513 O O . THR A 1 70 ? 35.212 -7.483 -10.681 1.00 86.25 70 THR A O 1
ATOM 516 N N . ASN A 1 71 ? 34.226 -5.613 -11.402 1.00 87.12 71 ASN A N 1
ATOM 517 C CA . ASN A 1 71 ? 33.729 -5.209 -10.088 1.00 87.12 71 ASN A CA 1
ATOM 518 C C . ASN A 1 71 ? 32.421 -5.931 -9.717 1.00 87.12 71 ASN A C 1
ATOM 520 O O . ASN A 1 71 ? 31.420 -5.794 -10.418 1.00 87.12 71 ASN A O 1
ATOM 524 N N . ASP A 1 72 ? 32.405 -6.621 -8.575 1.00 82.50 72 ASP A N 1
ATOM 525 C CA . ASP A 1 72 ? 31.224 -7.300 -8.012 1.00 82.50 72 ASP A CA 1
ATOM 526 C C . ASP A 1 72 ? 30.728 -6.671 -6.688 1.00 82.50 72 ASP A C 1
ATOM 528 O O . ASP A 1 72 ? 29.733 -7.107 -6.089 1.00 82.50 72 ASP A O 1
ATOM 532 N N . THR A 1 73 ? 31.400 -5.613 -6.223 1.00 80.62 73 THR A N 1
ATOM 533 C CA . THR A 1 73 ? 31.140 -4.974 -4.930 1.00 80.62 73 THR A CA 1
ATOM 534 C C . THR A 1 73 ? 30.059 -3.904 -5.020 1.00 80.62 73 THR A C 1
ATOM 536 O O . THR A 1 73 ? 29.220 -3.811 -4.114 1.00 80.62 73 THR A O 1
ATOM 539 N N . LEU A 1 74 ? 30.031 -3.132 -6.112 1.00 81.00 74 LEU A N 1
ATOM 540 C CA . LEU A 1 74 ? 29.126 -2.003 -6.298 1.00 81.00 74 LEU A CA 1
ATOM 541 C C . LEU A 1 74 ? 27.704 -2.484 -6.618 1.00 81.00 74 LEU A C 1
ATOM 543 O O . LEU A 1 74 ? 27.486 -3.216 -7.579 1.00 81.00 74 LEU A O 1
ATOM 547 N N . ARG A 1 75 ? 26.720 -2.057 -5.814 1.00 79.69 75 ARG A N 1
ATOM 548 C CA . ARG A 1 75 ? 25.324 -2.559 -5.854 1.00 79.69 75 ARG A CA 1
ATOM 549 C C . ARG A 1 75 ? 24.268 -1.465 -5.983 1.00 79.69 75 ARG A C 1
ATOM 551 O O . ARG A 1 75 ? 23.083 -1.752 -6.165 1.00 79.69 75 ARG A O 1
ATOM 558 N N . SER A 1 76 ? 24.668 -0.210 -5.821 1.00 73.25 76 SER A N 1
ATOM 559 C CA . SER A 1 76 ? 23.781 0.946 -5.896 1.00 73.25 76 SER A CA 1
ATOM 560 C C . SER A 1 76 ? 24.490 2.080 -6.607 1.00 73.25 76 SER A C 1
ATOM 562 O O . SER A 1 76 ? 25.606 2.434 -6.235 1.00 73.25 76 SER A O 1
ATOM 564 N N . VAL A 1 77 ? 23.814 2.694 -7.572 1.00 76.06 77 VAL A N 1
ATOM 565 C CA . VAL A 1 77 ? 24.344 3.858 -8.274 1.00 76.06 77 VAL A CA 1
ATOM 566 C C . VAL A 1 77 ? 23.273 4.922 -8.479 1.00 76.06 77 VAL A C 1
ATOM 568 O O . VAL A 1 77 ? 22.103 4.591 -8.654 1.00 76.06 77 VAL A O 1
ATOM 571 N N . ASN A 1 78 ? 23.671 6.191 -8.438 1.00 70.62 78 ASN A N 1
ATOM 572 C CA . ASN A 1 78 ? 22.867 7.314 -8.908 1.00 70.62 78 ASN A CA 1
ATOM 573 C C . ASN A 1 78 ? 23.653 8.078 -9.980 1.00 70.62 78 ASN A C 1
ATOM 575 O O . ASN A 1 78 ? 24.732 8.600 -9.701 1.00 70.62 78 ASN A O 1
ATOM 579 N N . VAL A 1 79 ? 23.111 8.121 -11.197 1.00 78.12 79 VAL A N 1
ATOM 580 C CA . VAL A 1 79 ? 23.740 8.744 -12.376 1.00 78.12 79 VAL A CA 1
ATOM 581 C C . VAL A 1 79 ? 22.982 9.973 -12.885 1.00 78.12 79 VAL A C 1
ATOM 583 O O . VAL A 1 79 ? 23.408 10.591 -13.858 1.00 78.12 79 VAL A O 1
ATOM 586 N N . ALA A 1 80 ? 21.871 10.342 -12.241 1.00 70.06 80 ALA A N 1
ATOM 587 C CA . ALA A 1 80 ? 20.948 11.366 -12.729 1.00 70.06 80 ALA A CA 1
ATOM 588 C C . ALA A 1 80 ? 21.618 12.738 -12.917 1.00 70.06 80 ALA A C 1
ATOM 590 O O . ALA A 1 80 ? 22.547 13.079 -12.197 1.00 70.06 80 ALA A O 1
ATOM 591 N N . GLY A 1 81 ? 21.137 13.559 -13.852 1.00 68.50 81 GLY A N 1
ATOM 592 C CA . GLY A 1 81 ? 21.628 14.936 -14.028 1.00 68.50 81 GLY A CA 1
ATOM 593 C C . GLY A 1 81 ? 23.023 15.063 -14.654 1.00 68.50 81 GLY A C 1
ATOM 594 O O . GLY A 1 81 ? 23.602 16.141 -14.606 1.00 68.50 81 GLY A O 1
ATOM 595 N N . ASN A 1 82 ? 23.558 13.982 -15.221 1.00 77.44 82 ASN A N 1
ATOM 596 C CA . ASN A 1 82 ? 24.710 14.017 -16.122 1.00 77.44 82 ASN A CA 1
ATOM 597 C C . ASN A 1 82 ? 24.270 14.270 -17.571 1.00 77.44 82 ASN A C 1
ATOM 599 O O . ASN A 1 82 ? 23.104 14.067 -17.907 1.00 77.44 82 ASN A O 1
ATOM 603 N N . VAL A 1 83 ? 25.209 14.668 -18.435 1.00 78.69 83 VAL A N 1
ATOM 604 C CA . VAL A 1 83 ? 24.935 15.036 -19.839 1.00 78.69 83 VAL A CA 1
ATOM 605 C C . VAL A 1 83 ? 24.268 13.894 -20.614 1.00 78.69 83 VAL A C 1
ATOM 607 O O . VAL A 1 83 ? 23.389 14.152 -21.429 1.00 78.69 83 VAL A O 1
ATOM 610 N N . ASP A 1 84 ? 24.652 12.644 -20.336 1.00 77.25 84 ASP A N 1
ATOM 611 C CA . ASP A 1 84 ? 24.085 11.442 -20.971 1.00 77.25 84 ASP A CA 1
ATOM 612 C C . ASP A 1 84 ? 23.506 10.449 -19.945 1.00 77.25 84 ASP A C 1
ATOM 614 O O . ASP A 1 84 ? 23.610 9.235 -20.099 1.00 77.25 84 ASP A O 1
ATOM 618 N N . ALA A 1 85 ? 22.919 10.956 -18.853 1.00 70.69 85 ALA A N 1
ATOM 619 C CA . ALA A 1 85 ? 22.383 10.114 -17.775 1.00 70.69 85 ALA A CA 1
ATOM 620 C C . ALA A 1 85 ? 21.271 9.147 -18.231 1.00 70.69 85 ALA A C 1
ATOM 622 O O . ALA A 1 85 ? 21.122 8.074 -17.652 1.00 70.69 85 ALA A O 1
ATOM 623 N N . ASP A 1 86 ? 20.512 9.525 -19.263 1.00 74.00 86 ASP A N 1
ATOM 624 C CA . ASP A 1 86 ? 19.434 8.718 -19.848 1.00 74.00 86 ASP A CA 1
ATOM 625 C C . ASP A 1 86 ? 19.887 7.911 -21.080 1.00 74.00 86 ASP A C 1
ATOM 627 O O . ASP A 1 86 ? 19.077 7.208 -21.691 1.00 74.00 86 ASP A O 1
ATOM 631 N N . GLY A 1 87 ? 21.164 8.009 -21.458 1.00 84.00 87 GLY A N 1
ATOM 632 C CA . GLY A 1 87 ? 21.740 7.293 -22.590 1.00 84.00 87 GLY A CA 1
ATOM 633 C C . GLY A 1 87 ? 22.010 5.818 -22.292 1.00 84.00 87 GLY A C 1
ATOM 634 O O . GLY A 1 87 ? 22.128 5.390 -21.139 1.00 84.00 87 GLY A O 1
ATOM 635 N N . ASP A 1 88 ? 22.155 5.021 -23.353 1.00 89.38 88 ASP A N 1
ATOM 636 C CA . ASP A 1 88 ? 22.369 3.572 -23.245 1.00 89.38 88 ASP A CA 1
ATOM 637 C C . ASP A 1 88 ? 23.618 3.221 -22.428 1.00 89.38 88 ASP A C 1
ATOM 639 O O . ASP A 1 88 ? 23.593 2.267 -21.659 1.00 89.38 88 ASP A O 1
ATOM 643 N N . ALA A 1 89 ? 24.689 4.017 -22.517 1.00 90.50 89 ALA A N 1
ATOM 644 C CA . ALA A 1 89 ? 25.917 3.778 -21.759 1.00 90.50 89 ALA A CA 1
ATOM 645 C C . ALA A 1 89 ? 25.702 3.882 -20.238 1.00 90.50 89 ALA A C 1
ATOM 647 O O . ALA A 1 89 ? 26.138 3.007 -19.484 1.00 90.50 89 ALA A O 1
ATOM 648 N N . ALA A 1 90 ? 25.001 4.927 -19.783 1.00 87.06 90 ALA A N 1
ATOM 649 C CA . ALA A 1 90 ? 24.673 5.121 -18.371 1.00 87.06 90 ALA A CA 1
ATOM 650 C C . ALA A 1 90 ? 23.736 4.016 -17.859 1.00 87.06 90 ALA A C 1
ATOM 652 O O . ALA A 1 90 ? 23.927 3.474 -16.768 1.00 87.06 90 ALA A O 1
ATOM 653 N N . ARG A 1 91 ? 22.770 3.623 -18.691 1.00 89.62 91 ARG A N 1
ATOM 654 C CA . ARG A 1 91 ? 21.821 2.536 -18.431 1.00 89.62 91 ARG A CA 1
ATOM 655 C C . ARG A 1 91 ? 22.478 1.160 -18.364 1.00 89.62 91 ARG A C 1
ATOM 657 O O . ARG A 1 91 ? 22.166 0.387 -17.462 1.00 89.62 91 ARG A O 1
ATOM 664 N N . THR A 1 92 ? 23.431 0.861 -19.246 1.00 94.12 92 THR A N 1
ATOM 665 C CA . THR A 1 92 ? 24.253 -0.358 -19.177 1.00 94.12 92 THR A CA 1
ATOM 666 C C . THR A 1 92 ? 25.072 -0.390 -17.891 1.00 94.12 92 THR A C 1
ATOM 668 O O . THR A 1 92 ? 25.104 -1.417 -17.213 1.00 94.12 92 THR A O 1
ATOM 671 N N . PHE A 1 93 ? 25.698 0.729 -17.512 1.00 92.50 93 PHE A N 1
ATOM 672 C CA . PHE A 1 93 ? 26.415 0.825 -16.240 1.00 92.50 93 PHE A CA 1
ATOM 673 C C . PHE A 1 93 ? 25.486 0.537 -15.048 1.00 92.50 93 PHE A C 1
ATOM 675 O O . PHE A 1 93 ? 25.789 -0.335 -14.231 1.00 92.50 93 PHE A O 1
ATOM 682 N N . ALA A 1 94 ? 24.317 1.183 -14.992 1.00 85.19 94 ALA A N 1
ATOM 683 C CA . ALA A 1 94 ? 23.308 0.933 -13.961 1.00 85.19 94 ALA A CA 1
ATOM 684 C C . ALA A 1 94 ? 22.799 -0.522 -13.964 1.00 85.19 94 ALA A C 1
ATOM 686 O O . ALA A 1 94 ? 22.627 -1.113 -12.898 1.00 85.19 94 ALA A O 1
ATOM 687 N N . GLY A 1 95 ? 22.619 -1.126 -15.144 1.00 86.94 95 GLY A N 1
ATOM 688 C CA . GLY A 1 95 ? 22.234 -2.527 -15.326 1.00 86.94 95 GLY A CA 1
ATOM 689 C C . GLY A 1 95 ? 23.244 -3.513 -14.750 1.00 86.94 95 GLY A C 1
ATOM 690 O O . GLY A 1 95 ? 22.861 -4.422 -14.017 1.00 86.94 95 GLY A O 1
ATOM 691 N N . ARG A 1 96 ? 24.543 -3.305 -14.988 1.00 92.12 96 ARG A N 1
ATOM 692 C CA . ARG A 1 96 ? 25.597 -4.157 -14.407 1.00 92.12 96 ARG A CA 1
ATOM 693 C C . ARG A 1 96 ? 25.673 -4.025 -12.885 1.00 92.12 96 ARG A C 1
ATOM 695 O O . ARG A 1 96 ? 25.768 -5.026 -12.181 1.00 92.12 96 ARG A O 1
ATOM 702 N N . VAL A 1 97 ? 25.510 -2.811 -12.357 1.00 85.88 97 VAL A N 1
ATOM 703 C CA . VAL A 1 97 ? 25.391 -2.583 -10.905 1.00 85.88 97 VAL A CA 1
ATOM 704 C C . VAL A 1 97 ? 24.138 -3.269 -10.329 1.00 85.88 97 VAL A C 1
ATOM 706 O O . VAL A 1 97 ? 24.167 -3.819 -9.225 1.00 85.88 97 VAL A O 1
ATOM 709 N N . ALA A 1 98 ? 23.029 -3.285 -11.073 1.00 83.69 98 ALA A N 1
ATOM 710 C CA . ALA A 1 98 ? 21.812 -3.998 -10.692 1.00 83.69 98 ALA A CA 1
ATOM 711 C C . ALA A 1 98 ? 22.009 -5.526 -10.692 1.00 83.69 98 ALA A C 1
ATOM 713 O O . ALA A 1 98 ? 21.544 -6.199 -9.772 1.00 83.69 98 ALA A O 1
ATOM 714 N N . VAL A 1 99 ? 22.761 -6.075 -11.648 1.00 87.06 99 VAL A N 1
ATOM 715 C CA . VAL A 1 99 ? 23.167 -7.491 -11.661 1.00 87.06 99 VAL A CA 1
ATOM 716 C C . VAL A 1 99 ? 23.965 -7.844 -10.402 1.00 87.06 99 VAL A C 1
ATOM 718 O O . VAL A 1 99 ? 23.626 -8.816 -9.725 1.00 87.06 99 VAL A O 1
ATOM 721 N N . ASN A 1 100 ? 24.934 -7.016 -10.000 1.00 85.12 100 ASN A N 1
ATOM 722 C CA . ASN A 1 100 ? 25.675 -7.214 -8.746 1.00 85.12 100 ASN A CA 1
ATOM 723 C C . ASN A 1 100 ? 24.750 -7.228 -7.517 1.00 85.12 100 ASN A C 1
ATOM 725 O O . ASN A 1 100 ? 24.933 -8.020 -6.586 1.00 85.12 100 ASN A O 1
ATOM 729 N N . HIS A 1 101 ? 23.712 -6.385 -7.506 1.00 80.69 101 HIS A N 1
ATOM 730 C CA . HIS A 1 101 ? 22.694 -6.399 -6.454 1.00 80.69 101 HIS A CA 1
ATOM 731 C C . HIS A 1 101 ? 21.921 -7.728 -6.406 1.00 80.69 101 HIS A C 1
ATOM 733 O O . HIS A 1 101 ? 21.736 -8.287 -5.324 1.00 80.69 101 HIS A O 1
ATOM 739 N N . LEU A 1 102 ? 21.530 -8.270 -7.563 1.00 76.75 102 LEU A N 1
ATOM 740 C CA . LEU A 1 102 ? 20.829 -9.555 -7.656 1.00 76.75 102 LEU A CA 1
ATOM 741 C C . LEU A 1 102 ? 21.717 -10.729 -7.197 1.00 76.75 102 LEU A C 1
ATOM 743 O O . LEU A 1 102 ? 21.243 -11.614 -6.476 1.00 76.75 102 LEU A O 1
ATOM 747 N N . VAL A 1 103 ? 23.006 -10.716 -7.558 1.00 77.12 103 VAL A N 1
ATOM 748 C CA . VAL A 1 103 ? 23.970 -11.795 -7.266 1.00 77.12 103 VAL A CA 1
ATOM 749 C C . VAL A 1 103 ? 24.453 -11.792 -5.814 1.00 77.12 103 VAL A C 1
ATOM 751 O O . VAL A 1 103 ? 24.507 -12.841 -5.174 1.00 77.12 103 VAL A O 1
ATOM 754 N N . SER A 1 104 ? 24.740 -10.624 -5.241 1.00 64.75 104 SER A N 1
ATOM 755 C CA . SER A 1 104 ? 25.306 -10.509 -3.885 1.00 64.75 104 SER A CA 1
ATOM 756 C C . SER A 1 104 ? 24.365 -10.911 -2.738 1.00 64.75 104 SER A C 1
ATOM 758 O O . SER A 1 104 ? 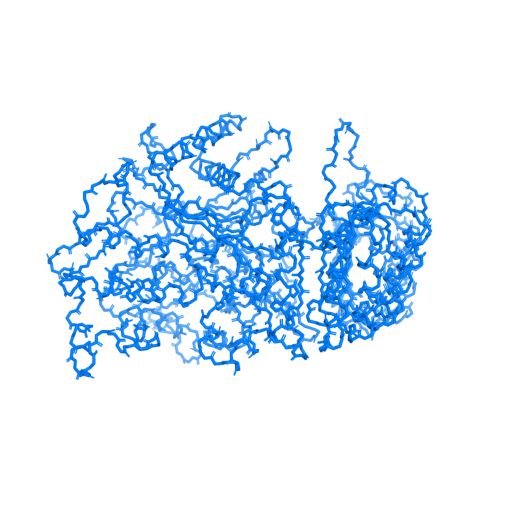24.794 -10.998 -1.584 1.00 64.75 104 SER A O 1
ATOM 760 N N . SER A 1 105 ? 23.098 -11.203 -3.044 1.00 51.12 105 SER A N 1
ATOM 761 C CA . SER A 1 105 ? 22.102 -11.715 -2.096 1.00 51.12 105 SER A CA 1
ATOM 762 C C . SER A 1 105 ? 22.396 -13.135 -1.570 1.00 51.12 105 SER A C 1
ATOM 764 O O . SER A 1 105 ? 21.768 -13.558 -0.601 1.00 51.12 105 SER A O 1
ATOM 766 N N . GLU A 1 106 ? 23.377 -13.857 -2.132 1.00 42.91 106 GLU A N 1
ATOM 767 C CA . GLU A 1 106 ? 23.710 -15.234 -1.721 1.00 42.91 106 GLU A CA 1
ATOM 768 C C . GLU A 1 106 ? 24.862 -15.367 -0.706 1.00 42.91 106 GLU A C 1
ATOM 770 O O . GLU A 1 106 ? 24.905 -16.338 0.050 1.00 42.91 106 GLU A O 1
ATOM 775 N N . ALA A 1 107 ? 25.781 -14.401 -0.618 1.00 33.75 107 ALA A N 1
ATOM 776 C CA . ALA A 1 107 ? 27.101 -14.641 -0.015 1.00 33.75 107 ALA A CA 1
ATOM 777 C C . ALA A 1 107 ? 27.195 -14.547 1.529 1.00 33.75 107 ALA A C 1
ATOM 779 O O . ALA A 1 107 ? 28.280 -14.722 2.078 1.00 33.75 107 ALA A O 1
ATOM 780 N N . ARG A 1 108 ? 26.109 -14.276 2.273 1.00 34.56 108 ARG A N 1
ATOM 781 C CA . ARG A 1 108 ? 26.178 -14.041 3.742 1.00 34.56 108 ARG A CA 1
ATOM 782 C C . ARG A 1 108 ? 25.281 -14.930 4.619 1.00 34.56 108 ARG A C 1
ATOM 784 O O . ARG A 1 108 ? 24.897 -14.526 5.712 1.00 34.56 108 ARG A O 1
ATOM 791 N N . GLY A 1 109 ? 24.983 -16.162 4.200 1.00 30.14 109 GLY A N 1
ATOM 792 C CA . GLY A 1 109 ? 24.192 -17.087 5.026 1.00 30.14 109 GLY A CA 1
ATOM 793 C C . GLY A 1 109 ? 24.511 -18.563 4.817 1.00 30.14 109 GLY A C 1
ATOM 794 O O . GLY A 1 109 ? 23.765 -19.257 4.128 1.00 30.14 109 GLY A O 1
ATOM 795 N N . GLY A 1 110 ? 25.585 -19.045 5.449 1.00 27.66 110 GLY A N 1
ATOM 796 C CA . GLY A 1 110 ? 25.765 -20.467 5.740 1.00 27.66 110 GLY A CA 1
ATOM 797 C C . GLY A 1 110 ? 24.840 -20.874 6.889 1.00 27.66 110 GLY A C 1
ATOM 798 O O . GLY A 1 110 ? 25.023 -20.431 8.019 1.00 27.66 110 GLY A O 1
ATOM 799 N N . GLY A 1 111 ? 23.826 -21.683 6.593 1.00 26.80 111 GLY A N 1
ATOM 800 C CA . GLY A 1 111 ? 22.903 -22.228 7.586 1.00 26.80 111 GLY A CA 1
ATOM 801 C C . GLY A 1 111 ? 21.639 -22.763 6.927 1.00 26.80 111 GLY A C 1
ATOM 802 O O . GLY A 1 111 ? 20.813 -21.985 6.459 1.00 26.80 111 GLY A O 1
ATOM 803 N N . GLY A 1 112 ? 21.514 -24.091 6.871 1.00 29.11 112 GLY A N 1
ATOM 804 C CA . GLY A 1 112 ? 20.343 -24.789 6.345 1.00 29.11 112 GLY A CA 1
ATOM 805 C C . GLY A 1 112 ? 19.079 -24.427 7.123 1.00 29.11 112 GLY A C 1
ATOM 806 O O . GLY A 1 112 ? 18.935 -24.759 8.296 1.00 29.11 112 GLY A O 1
ATOM 807 N N . GLY A 1 113 ? 18.175 -23.729 6.454 1.00 27.66 113 GLY A N 1
ATOM 808 C CA . GLY A 1 113 ? 16.827 -23.411 6.900 1.00 27.66 113 GLY A CA 1
ATOM 809 C C . GLY A 1 113 ? 16.102 -22.792 5.715 1.00 27.66 113 GLY A C 1
ATOM 810 O O . GLY A 1 113 ? 16.687 -21.950 5.035 1.00 27.66 113 GLY A O 1
ATOM 811 N N . GLU A 1 114 ? 14.890 -23.263 5.425 1.00 32.56 114 GLU A N 1
ATOM 812 C CA . GLU A 1 114 ? 14.069 -22.819 4.294 1.00 32.56 114 GLU A CA 1
ATOM 813 C C . GLU A 1 114 ? 14.001 -21.287 4.257 1.00 32.56 114 GLU A C 1
ATOM 815 O O . GLU A 1 114 ? 13.457 -20.630 5.150 1.00 32.56 114 GLU A O 1
ATOM 820 N N . LYS A 1 115 ? 14.664 -20.709 3.252 1.00 37.16 115 LYS A N 1
ATOM 821 C CA . LYS A 1 115 ? 14.748 -19.268 3.044 1.00 37.16 115 LYS A CA 1
ATOM 822 C C . LYS A 1 115 ? 13.405 -18.824 2.469 1.00 37.16 115 LYS A C 1
ATOM 824 O O . LYS A 1 115 ? 13.042 -19.241 1.379 1.00 37.16 115 LYS A O 1
ATOM 829 N N . LYS A 1 116 ? 12.660 -17.983 3.193 1.00 36.53 116 LYS A N 1
ATOM 830 C CA . LYS A 1 116 ? 11.579 -17.194 2.586 1.00 36.53 116 LYS A CA 1
ATOM 831 C C . LYS A 1 116 ? 12.233 -16.228 1.597 1.00 36.53 116 LYS A C 1
ATOM 833 O O . LYS A 1 116 ? 12.913 -15.291 2.018 1.00 36.53 116 LYS A O 1
ATOM 838 N N . ASP A 1 117 ? 12.083 -16.522 0.311 1.00 41.75 117 ASP A N 1
ATOM 839 C CA . ASP A 1 117 ? 12.646 -15.773 -0.808 1.00 41.75 117 ASP A CA 1
ATOM 840 C C . ASP A 1 117 ? 12.118 -14.334 -0.809 1.00 41.75 117 ASP A C 1
ATOM 842 O O . ASP A 1 117 ? 10.993 -14.057 -1.215 1.00 41.75 117 ASP A O 1
ATOM 846 N N . ALA A 1 118 ? 12.924 -13.390 -0.323 1.00 43.41 118 ALA A N 1
ATOM 847 C CA . ALA A 1 118 ? 12.635 -11.979 -0.523 1.00 43.41 118 ALA A CA 1
ATOM 848 C C . ALA A 1 118 ? 12.740 -11.665 -2.025 1.00 43.41 118 ALA A C 1
ATOM 850 O O . ALA A 1 118 ? 13.746 -12.010 -2.649 1.00 43.41 118 ALA A O 1
ATOM 851 N N . LEU A 1 119 ? 11.726 -10.993 -2.581 1.00 43.72 119 LEU A N 1
ATOM 852 C CA . LEU A 1 119 ? 11.720 -10.460 -3.946 1.00 43.72 119 LEU A CA 1
ATOM 853 C C . LEU A 1 119 ? 13.071 -9.797 -4.262 1.00 43.72 119 LEU A C 1
ATOM 855 O O . LEU A 1 119 ? 13.420 -8.775 -3.662 1.00 43.72 119 LEU A O 1
ATOM 859 N N . LYS A 1 120 ? 13.842 -10.365 -5.200 1.00 62.34 120 LYS A N 1
ATOM 860 C CA . LYS A 1 120 ? 15.079 -9.734 -5.677 1.00 62.34 120 LYS A CA 1
ATOM 861 C C . LYS A 1 120 ? 14.680 -8.597 -6.626 1.00 62.34 120 LYS A C 1
ATOM 863 O O . LYS A 1 120 ? 14.436 -8.811 -7.811 1.00 62.34 120 LYS A O 1
ATOM 868 N N . SER A 1 121 ? 14.534 -7.396 -6.068 1.00 64.75 121 SER A N 1
ATOM 869 C CA . SER A 1 121 ? 14.045 -6.208 -6.776 1.00 64.75 121 SER A CA 1
ATOM 870 C C . SER A 1 121 ? 15.190 -5.280 -7.182 1.00 64.75 121 SER A C 1
ATOM 872 O O . SER A 1 121 ? 15.999 -4.860 -6.356 1.00 64.75 121 SER A O 1
ATOM 874 N N . VAL A 1 122 ? 15.227 -4.912 -8.460 1.00 68.56 122 VAL A N 1
ATOM 875 C CA . VAL A 1 122 ? 16.070 -3.846 -9.025 1.00 68.56 122 VAL A CA 1
ATOM 876 C C . VAL A 1 122 ? 15.209 -2.676 -9.505 1.00 68.56 122 VAL A C 1
ATOM 878 O O . VAL A 1 122 ? 15.526 -2.006 -10.485 1.00 68.56 122 VAL A O 1
ATOM 881 N N . SER A 1 123 ? 14.105 -2.432 -8.804 1.00 64.19 123 SER A N 1
ATOM 882 C CA . SER A 1 123 ? 13.180 -1.337 -9.103 1.00 64.19 123 SER A CA 1
ATOM 883 C C . SER A 1 123 ? 13.810 0.037 -8.857 1.00 64.19 123 SER A C 1
ATOM 885 O O . SER A 1 123 ? 14.791 0.144 -8.108 1.00 64.19 123 SER A O 1
ATOM 887 N N . ASP A 1 124 ? 13.249 1.058 -9.511 1.00 59.41 124 ASP A N 1
ATOM 888 C CA . ASP A 1 124 ? 13.581 2.481 -9.331 1.00 59.41 124 ASP A CA 1
ATOM 889 C C . ASP A 1 124 ? 15.054 2.823 -9.616 1.00 59.41 124 ASP A C 1
ATOM 891 O O . ASP A 1 124 ? 15.683 3.627 -8.924 1.00 59.41 124 ASP A O 1
ATOM 895 N N . ARG A 1 125 ? 15.637 2.177 -10.632 1.00 66.69 125 ARG A N 1
ATOM 896 C CA . ARG A 1 125 ? 17.052 2.327 -11.013 1.00 66.69 125 ARG A CA 1
ATOM 897 C C . ARG A 1 125 ? 17.265 2.967 -12.379 1.00 66.69 125 ARG A C 1
ATOM 899 O O . ARG A 1 125 ? 18.413 3.154 -12.770 1.00 66.69 125 ARG A O 1
ATOM 906 N N . GLY A 1 126 ? 16.191 3.299 -13.096 1.00 69.00 126 GLY A N 1
ATOM 907 C CA . GLY A 1 126 ? 16.276 3.930 -14.415 1.00 69.00 126 GLY A CA 1
ATOM 908 C C . GLY A 1 126 ? 17.031 3.077 -15.438 1.00 69.00 126 GLY A C 1
ATOM 909 O O . GLY A 1 126 ? 17.789 3.614 -16.239 1.00 69.00 126 GLY A O 1
ATOM 910 N N . LEU A 1 127 ? 16.869 1.750 -15.387 1.00 78.12 127 LEU A N 1
ATOM 911 C CA . LEU A 1 127 ? 17.654 0.814 -16.203 1.00 78.12 127 LEU A CA 1
ATOM 912 C C . LEU A 1 127 ? 17.463 0.998 -17.715 1.00 78.12 127 LEU A C 1
ATOM 914 O O . LEU A 1 127 ? 18.383 0.727 -18.480 1.00 78.12 127 LEU A O 1
ATOM 918 N N . GLY A 1 128 ? 16.275 1.407 -18.156 1.00 86.62 128 GLY A N 1
ATOM 919 C CA . GLY A 1 128 ? 15.857 1.379 -19.555 1.00 86.62 128 GLY A CA 1
ATOM 920 C C . GLY A 1 128 ? 16.071 0.017 -20.228 1.00 86.62 128 GLY A C 1
ATOM 921 O O . GLY A 1 128 ? 16.278 -1.006 -19.570 1.00 86.62 128 GLY A O 1
ATOM 922 N N . ASP A 1 129 ? 16.046 0.001 -21.561 1.00 93.00 129 ASP A N 1
ATOM 923 C CA . ASP A 1 129 ? 16.265 -1.225 -22.339 1.00 93.00 129 ASP A CA 1
ATOM 924 C C . ASP A 1 129 ? 17.682 -1.784 -22.165 1.00 93.00 129 ASP A C 1
ATOM 926 O O . ASP A 1 129 ? 17.856 -2.977 -21.917 1.00 93.00 129 ASP A O 1
ATOM 930 N N . ALA A 1 130 ? 18.700 -0.921 -22.232 1.00 93.00 130 ALA A N 1
ATOM 931 C CA . ALA A 1 130 ? 20.100 -1.326 -22.134 1.00 93.00 130 ALA A CA 1
ATOM 932 C C . ALA A 1 130 ? 20.441 -1.970 -20.777 1.00 93.00 130 ALA A C 1
ATOM 934 O O . ALA A 1 130 ? 21.162 -2.967 -20.730 1.00 93.00 130 ALA A O 1
ATOM 935 N N . GLY A 1 131 ? 19.898 -1.450 -19.672 1.00 91.06 131 GLY A N 1
ATOM 936 C CA . GLY A 1 131 ? 20.076 -2.054 -18.354 1.00 91.06 131 GLY A CA 1
ATOM 937 C C . GLY A 1 131 ? 19.253 -3.333 -18.168 1.00 91.06 131 GLY A C 1
ATOM 938 O O . GLY A 1 131 ? 19.738 -4.283 -17.553 1.00 91.06 131 GLY A O 1
ATOM 939 N N . ALA A 1 132 ? 18.045 -3.407 -18.741 1.00 93.75 132 ALA A N 1
ATOM 940 C CA . ALA A 1 132 ? 17.233 -4.628 -18.733 1.00 93.75 132 ALA A CA 1
ATOM 941 C C . ALA A 1 132 ? 17.892 -5.782 -19.506 1.00 93.75 132 ALA A C 1
ATOM 943 O O . ALA A 1 132 ? 17.798 -6.929 -19.073 1.00 93.75 132 ALA A O 1
ATOM 944 N N . ILE A 1 133 ? 18.607 -5.488 -20.598 1.00 95.56 133 ILE A N 1
ATOM 945 C CA . ILE A 1 133 ? 19.404 -6.477 -21.341 1.00 95.56 133 ILE A CA 1
ATOM 946 C C . ILE A 1 133 ? 20.491 -7.089 -20.450 1.00 95.56 133 ILE A C 1
ATOM 948 O O . ILE A 1 133 ? 20.699 -8.298 -20.488 1.00 95.56 133 ILE A O 1
ATOM 952 N N . GLU A 1 134 ? 21.148 -6.302 -19.597 1.00 93.94 134 GLU A N 1
ATOM 953 C CA . GLU A 1 134 ? 22.154 -6.844 -18.672 1.00 93.94 134 GLU A CA 1
ATOM 954 C C . GLU A 1 134 ? 21.523 -7.746 -17.597 1.00 93.94 134 GLU A C 1
ATOM 956 O O . GLU A 1 134 ? 22.058 -8.810 -17.280 1.00 93.94 134 GLU A O 1
ATOM 961 N N . VAL A 1 135 ? 20.334 -7.394 -17.095 1.00 91.38 135 VAL A N 1
ATOM 962 C CA . VAL A 1 135 ? 19.554 -8.283 -16.212 1.00 91.38 135 VAL A CA 1
ATOM 963 C C . VAL A 1 135 ? 19.151 -9.567 -16.947 1.00 91.38 135 VAL A C 1
ATOM 965 O O . VAL A 1 135 ? 19.268 -10.659 -16.390 1.00 91.38 135 VAL A O 1
ATOM 968 N N . ALA A 1 136 ? 18.728 -9.468 -18.209 1.00 93.12 136 ALA A N 1
ATOM 969 C CA . ALA A 1 136 ? 18.399 -10.620 -19.043 1.00 93.12 136 ALA A CA 1
ATOM 970 C C . ALA A 1 136 ? 19.616 -11.532 -19.275 1.00 93.12 136 ALA A C 1
ATOM 972 O O . ALA A 1 136 ? 19.486 -12.753 -19.186 1.00 93.12 136 ALA A O 1
ATOM 973 N N . ASN A 1 137 ? 20.805 -10.962 -19.493 1.00 91.50 137 ASN A N 1
ATOM 974 C CA . ASN A 1 137 ? 22.054 -11.713 -19.630 1.00 91.50 137 ASN A CA 1
ATOM 975 C C . ASN A 1 137 ? 22.354 -12.542 -18.375 1.00 91.50 137 ASN A C 1
ATOM 977 O O . ASN A 1 137 ? 22.723 -13.709 -18.501 1.00 91.50 137 ASN A O 1
ATOM 981 N N . LEU A 1 138 ? 22.143 -11.984 -17.176 1.00 88.38 138 LEU A N 1
ATOM 982 C CA . LEU A 1 138 ? 22.248 -12.746 -15.928 1.00 88.38 138 LEU A CA 1
ATOM 983 C C . LEU A 1 138 ? 21.240 -13.902 -15.911 1.00 88.38 138 LEU A C 1
ATOM 985 O O . LEU A 1 138 ? 21.632 -15.047 -15.703 1.00 88.38 138 LEU A O 1
ATOM 989 N N . LEU A 1 139 ? 19.955 -13.615 -16.145 1.00 87.75 139 LEU A N 1
ATOM 990 C CA . LEU A 1 139 ? 18.868 -14.605 -16.092 1.00 87.75 139 LEU A CA 1
ATOM 991 C C . LEU A 1 139 ? 19.033 -15.737 -17.116 1.00 87.75 139 LEU A C 1
ATOM 993 O O . LEU A 1 139 ? 18.589 -16.860 -16.878 1.00 87.75 139 LEU A O 1
ATOM 997 N N . ALA A 1 140 ? 19.686 -15.453 -18.242 1.00 87.88 140 ALA A N 1
ATOM 998 C CA . ALA A 1 140 ? 19.987 -16.418 -19.289 1.00 87.88 140 ALA A CA 1
ATOM 999 C C . ALA A 1 140 ? 21.066 -17.441 -18.892 1.00 87.88 140 ALA A C 1
ATOM 1001 O O . ALA A 1 140 ? 21.191 -18.461 -19.573 1.00 87.88 140 ALA A O 1
ATOM 1002 N N . ILE A 1 141 ? 21.840 -17.187 -17.830 1.00 84.81 141 ILE A N 1
ATOM 1003 C CA . ILE A 1 141 ? 22.924 -18.054 -17.357 1.00 84.81 141 ILE A CA 1
ATOM 1004 C C . ILE A 1 141 ? 22.404 -18.921 -16.199 1.00 84.81 141 ILE A C 1
ATOM 1006 O O . ILE A 1 141 ? 22.141 -18.397 -15.116 1.00 84.81 141 ILE A O 1
ATOM 1010 N N . PRO A 1 142 ? 22.290 -20.255 -16.360 1.00 81.81 142 PRO A N 1
ATOM 1011 C CA . PRO A 1 142 ? 21.919 -21.142 -15.261 1.00 81.81 142 PRO A CA 1
ATOM 1012 C C . PRO A 1 142 ? 23.074 -21.274 -14.254 1.00 81.81 142 PRO A C 1
ATOM 1014 O O . PRO A 1 142 ? 24.025 -22.028 -14.465 1.00 81.81 142 PRO A O 1
ATOM 1017 N N . CYS A 1 143 ? 22.988 -20.564 -13.135 1.00 79.50 143 CYS A N 1
ATOM 1018 C CA . CYS A 1 143 ? 23.951 -20.595 -12.035 1.00 79.50 143 CYS A CA 1
ATOM 1019 C C . CYS A 1 143 ? 23.221 -20.758 -10.691 1.00 79.50 143 CYS A C 1
ATOM 1021 O O . CYS A 1 143 ? 21.994 -20.836 -10.657 1.00 79.50 143 CYS A O 1
ATOM 1023 N N . ALA A 1 144 ? 23.959 -20.873 -9.580 1.00 77.81 144 ALA A N 1
ATOM 1024 C CA . ALA A 1 144 ? 23.352 -20.992 -8.248 1.00 77.81 144 ALA A CA 1
ATOM 1025 C C . ALA A 1 144 ? 22.369 -19.836 -7.977 1.00 77.81 144 ALA A C 1
ATOM 1027 O O . ALA A 1 144 ? 21.208 -20.091 -7.660 1.00 77.81 144 ALA A O 1
ATOM 1028 N N . THR A 1 145 ? 22.797 -18.605 -8.280 1.00 74.75 145 THR A N 1
ATOM 1029 C CA . THR A 1 145 ? 21.995 -17.388 -8.143 1.00 74.75 145 THR A CA 1
ATOM 1030 C C . THR A 1 145 ? 20.671 -17.449 -8.880 1.00 74.75 145 THR A C 1
ATOM 1032 O O . THR A 1 145 ? 19.635 -17.172 -8.281 1.00 74.75 145 THR A O 1
ATOM 1035 N N . THR A 1 146 ? 20.688 -17.762 -10.177 1.00 79.75 146 THR A N 1
ATOM 1036 C CA . THR A 1 146 ? 19.478 -17.745 -11.008 1.00 79.75 146 THR A CA 1
ATOM 1037 C C . THR A 1 146 ? 18.566 -18.920 -10.691 1.00 79.75 146 THR A C 1
ATOM 1039 O O . THR A 1 146 ? 17.357 -18.735 -10.621 1.00 79.75 146 THR A O 1
ATOM 1042 N N . ARG A 1 147 ? 19.115 -20.094 -10.352 1.00 83.06 147 ARG A N 1
ATOM 1043 C CA . ARG A 1 147 ? 18.312 -21.243 -9.899 1.00 83.06 147 ARG A CA 1
ATOM 1044 C C . ARG A 1 147 ? 17.591 -20.998 -8.574 1.00 83.06 147 ARG A C 1
ATOM 1046 O O . ARG A 1 147 ? 16.547 -21.598 -8.352 1.00 83.06 147 ARG A O 1
ATOM 1053 N N . ALA A 1 148 ? 18.131 -20.134 -7.719 1.00 78.19 148 ALA A N 1
ATOM 1054 C CA . ALA A 1 148 ? 17.491 -19.709 -6.477 1.00 78.19 148 ALA A CA 1
ATOM 1055 C C . ALA A 1 148 ? 16.557 -18.494 -6.656 1.00 78.19 148 ALA A C 1
ATO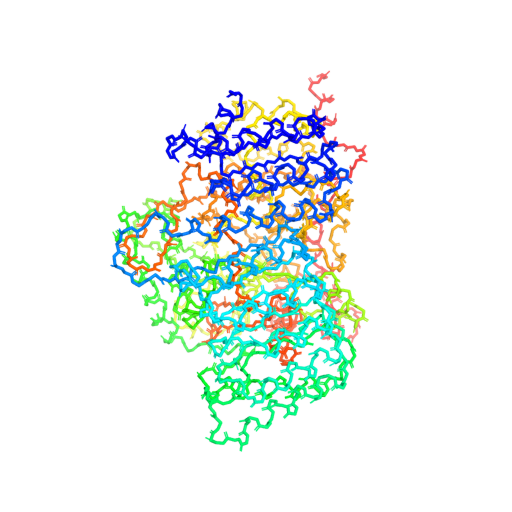M 1057 O O . ALA A 1 148 ? 15.955 -18.035 -5.689 1.00 78.19 148 ALA A O 1
ATOM 1058 N N . MET A 1 149 ? 16.450 -17.919 -7.861 1.00 79.38 149 MET A N 1
ATOM 1059 C CA . MET A 1 149 ? 15.562 -16.783 -8.117 1.00 79.38 149 MET A CA 1
ATOM 1060 C C . MET A 1 149 ? 14.152 -17.253 -8.453 1.00 79.38 149 MET A C 1
ATOM 1062 O O . MET A 1 149 ? 13.887 -17.723 -9.556 1.00 79.38 149 MET A O 1
ATOM 1066 N N . THR A 1 150 ? 13.241 -17.041 -7.510 1.00 80.44 150 THR A N 1
ATOM 1067 C CA . THR A 1 150 ? 11.799 -17.278 -7.666 1.00 80.44 150 THR A CA 1
ATOM 1068 C C . THR A 1 150 ? 11.021 -15.993 -7.958 1.00 80.44 150 THR A C 1
ATOM 1070 O O . THR A 1 150 ? 9.901 -16.051 -8.442 1.00 80.44 150 THR A O 1
ATOM 1073 N N . HIS A 1 151 ? 11.603 -14.817 -7.722 1.00 79.31 151 HIS A N 1
ATOM 1074 C CA . HIS A 1 151 ? 10.906 -13.539 -7.855 1.00 79.31 151 HIS A CA 1
ATOM 1075 C C . HIS A 1 151 ? 11.816 -12.484 -8.503 1.00 79.31 151 HIS A C 1
ATOM 1077 O O . HIS A 1 151 ? 12.960 -12.306 -8.069 1.00 79.31 151 HIS A O 1
ATOM 1083 N N . LEU A 1 152 ? 11.307 -11.763 -9.508 1.00 83.88 152 LEU A N 1
ATOM 1084 C CA . LEU A 1 152 ? 12.017 -10.693 -10.219 1.00 83.88 152 LEU A CA 1
ATOM 1085 C C . LEU A 1 152 ? 11.188 -9.402 -10.227 1.00 83.88 152 LEU A C 1
ATOM 1087 O O . LEU A 1 152 ? 10.135 -9.351 -10.856 1.00 83.88 152 LEU A O 1
ATOM 1091 N N . GLY A 1 153 ? 11.700 -8.348 -9.582 1.00 81.06 153 GLY A N 1
ATOM 1092 C CA . GLY A 1 153 ? 11.093 -7.011 -9.599 1.00 81.06 153 GLY A CA 1
ATOM 1093 C C . GLY A 1 153 ? 11.922 -6.008 -10.403 1.00 81.06 153 GLY A C 1
ATOM 1094 O O . GLY A 1 153 ? 13.083 -5.768 -10.075 1.00 81.06 153 GLY A O 1
ATOM 1095 N N . VAL A 1 154 ? 11.332 -5.402 -11.432 1.00 78.94 154 VAL A N 1
ATOM 1096 C CA . VAL A 1 154 ? 11.959 -4.413 -12.332 1.00 78.94 154 VAL A CA 1
ATOM 1097 C C . VAL A 1 154 ? 11.085 -3.161 -12.508 1.00 78.94 154 VAL A C 1
ATOM 1099 O O . VAL A 1 154 ? 11.102 -2.527 -13.565 1.00 78.94 154 VAL A O 1
ATOM 1102 N N . HIS A 1 155 ? 10.320 -2.788 -11.483 1.00 74.94 155 HIS A N 1
ATOM 1103 C CA . HIS A 1 155 ? 9.388 -1.660 -11.533 1.00 74.94 155 HIS A CA 1
ATOM 1104 C C . HIS A 1 155 ? 10.088 -0.318 -11.784 1.00 74.94 155 HIS A C 1
ATOM 1106 O O . HIS A 1 155 ? 11.236 -0.127 -11.375 1.00 74.94 155 HIS A O 1
ATOM 1112 N N . HIS A 1 156 ? 9.379 0.627 -12.410 1.00 68.31 156 HIS A N 1
ATOM 1113 C CA . HIS A 1 156 ? 9.825 2.023 -12.541 1.00 68.31 156 HIS A CA 1
ATOM 1114 C C . HIS A 1 156 ? 11.240 2.177 -13.129 1.00 68.31 156 HIS A C 1
ATOM 1116 O O . HIS A 1 156 ? 12.064 2.953 -12.644 1.00 68.31 156 HIS A O 1
ATOM 1122 N N . ASN A 1 157 ? 11.545 1.421 -14.184 1.00 74.00 157 ASN A N 1
ATOM 1123 C CA . ASN A 1 157 ? 12.864 1.423 -14.814 1.00 74.00 157 ASN A CA 1
ATOM 1124 C C . ASN A 1 157 ? 12.869 1.986 -16.235 1.00 74.00 157 ASN A C 1
ATOM 1126 O O . ASN A 1 157 ? 13.938 2.080 -16.829 1.00 74.00 157 ASN A O 1
ATOM 1130 N N . GLY A 1 158 ? 11.717 2.378 -16.784 1.00 77.56 158 GLY A N 1
ATOM 1131 C CA . GLY A 1 158 ? 11.622 2.872 -18.160 1.00 77.56 158 GLY A CA 1
ATOM 1132 C C . GLY A 1 158 ? 11.973 1.813 -19.211 1.00 77.56 158 GLY A C 1
ATOM 1133 O O . GLY A 1 158 ? 12.485 2.158 -20.271 1.00 77.56 158 GLY A O 1
ATOM 1134 N N . ILE A 1 159 ? 11.750 0.531 -18.908 1.00 88.62 159 ILE A N 1
ATOM 1135 C CA . ILE A 1 159 ? 12.010 -0.591 -19.822 1.00 88.62 159 ILE A CA 1
ATOM 1136 C C . ILE A 1 159 ? 10.996 -0.552 -20.968 1.00 88.62 159 ILE A C 1
ATOM 1138 O O . ILE A 1 159 ? 9.795 -0.530 -20.720 1.00 88.62 159 ILE A O 1
ATOM 1142 N N . GLY A 1 160 ? 11.464 -0.538 -22.209 1.00 93.19 160 GLY A N 1
ATOM 1143 C CA . GLY A 1 160 ? 10.649 -0.572 -23.416 1.00 93.19 160 GLY A CA 1
ATOM 1144 C C . GLY A 1 160 ? 10.474 -1.980 -23.990 1.00 93.19 160 GLY A C 1
ATOM 1145 O O . GLY A 1 160 ? 10.769 -2.999 -23.358 1.00 93.19 160 GLY A O 1
ATOM 1146 N N . ASP A 1 161 ? 9.998 -2.042 -25.236 1.00 97.19 161 ASP A N 1
ATOM 1147 C CA . ASP A 1 161 ? 9.814 -3.303 -25.965 1.00 97.19 161 ASP A CA 1
ATOM 1148 C C . ASP A 1 161 ? 11.122 -4.089 -26.135 1.00 97.19 161 ASP A C 1
ATOM 1150 O O . ASP A 1 161 ? 11.107 -5.317 -26.063 1.00 97.19 161 ASP A O 1
ATOM 1154 N N . LEU A 1 162 ? 12.256 -3.410 -26.349 1.00 96.88 162 LEU A N 1
ATOM 1155 C CA . LEU A 1 162 ? 13.541 -4.074 -26.590 1.00 96.88 162 LEU A CA 1
ATOM 1156 C C . LEU A 1 162 ? 14.040 -4.804 -25.337 1.00 96.88 162 LEU A C 1
ATOM 1158 O O . LEU A 1 162 ? 14.421 -5.973 -25.417 1.00 96.88 162 LEU A O 1
ATOM 1162 N N . GLY A 1 163 ? 13.986 -4.153 -24.174 1.00 95.94 163 GLY A N 1
ATOM 1163 C CA . GLY A 1 163 ? 14.351 -4.764 -22.900 1.00 95.94 163 GLY A CA 1
ATOM 1164 C C . GLY A 1 163 ? 13.389 -5.884 -22.501 1.00 95.94 163 GLY A C 1
ATOM 1165 O O . GLY A 1 163 ? 13.830 -6.941 -22.049 1.00 95.94 163 GLY A O 1
ATOM 1166 N N . ALA A 1 164 ? 12.085 -5.710 -22.739 1.00 96.94 164 ALA A N 1
ATOM 1167 C CA . ALA A 1 164 ? 11.080 -6.749 -22.505 1.00 96.94 164 ALA A CA 1
ATOM 1168 C C . ALA A 1 164 ? 11.306 -8.002 -23.372 1.00 96.94 164 ALA A C 1
ATOM 1170 O O . ALA A 1 164 ? 11.197 -9.125 -22.876 1.00 96.94 164 ALA A O 1
ATOM 1171 N N . VAL A 1 165 ? 11.668 -7.828 -24.650 1.00 97.75 165 VAL A N 1
ATOM 1172 C CA . VAL A 1 165 ? 12.032 -8.939 -25.545 1.00 97.75 165 VAL A CA 1
ATOM 1173 C C . VAL A 1 165 ? 13.272 -9.670 -25.031 1.00 97.75 165 VAL A C 1
ATOM 1175 O O . VAL A 1 165 ? 13.264 -10.898 -24.977 1.00 97.75 165 VAL A O 1
ATOM 1178 N N . ALA A 1 166 ? 14.305 -8.946 -24.593 1.00 96.56 166 ALA A N 1
ATOM 1179 C CA . ALA A 1 166 ? 15.509 -9.563 -24.038 1.00 96.56 166 ALA A CA 1
ATOM 1180 C C . ALA A 1 166 ? 15.206 -10.395 -22.777 1.00 96.56 166 ALA A C 1
ATOM 1182 O O . ALA A 1 166 ? 15.649 -11.540 -22.666 1.00 96.56 166 ALA A O 1
ATOM 1183 N N . LEU A 1 167 ? 14.391 -9.864 -21.856 1.00 95.19 167 LEU A N 1
ATOM 1184 C CA . LEU A 1 167 ? 13.928 -10.601 -20.674 1.00 95.19 167 LEU A CA 1
ATOM 1185 C C . LEU A 1 167 ? 13.152 -11.867 -21.068 1.00 95.19 167 LEU A C 1
ATOM 1187 O O . LEU A 1 167 ? 13.418 -12.945 -20.538 1.00 95.19 167 LEU A O 1
ATOM 1191 N N . ALA A 1 168 ? 12.251 -11.768 -22.047 1.00 95.12 168 ALA A N 1
ATOM 1192 C CA . ALA A 1 168 ? 11.498 -12.909 -22.559 1.00 95.12 168 ALA A CA 1
ATOM 1193 C C . ALA A 1 168 ? 12.398 -13.998 -23.174 1.00 95.12 168 ALA A C 1
ATOM 1195 O O . ALA A 1 168 ? 12.172 -15.194 -22.975 1.00 95.12 168 ALA A O 1
ATOM 1196 N N . GLU A 1 169 ? 13.443 -13.614 -23.908 1.00 94.44 169 GLU A N 1
ATOM 1197 C CA . GLU A 1 169 ? 14.428 -14.564 -24.433 1.00 94.44 169 GLU A CA 1
ATOM 1198 C C . GLU A 1 169 ? 15.235 -15.242 -23.323 1.00 94.44 169 GLU A C 1
ATOM 1200 O O . GLU A 1 169 ? 15.544 -16.432 -23.430 1.00 94.44 169 GLU A O 1
ATOM 1205 N N . ALA A 1 170 ? 15.539 -14.525 -22.240 1.00 92.12 170 ALA A N 1
ATOM 1206 C CA . ALA A 1 170 ? 16.180 -15.107 -21.068 1.00 92.12 170 ALA A CA 1
ATOM 1207 C C . ALA A 1 170 ? 15.264 -16.120 -20.359 1.00 92.12 170 ALA A C 1
ATOM 1209 O O . ALA A 1 170 ? 15.718 -17.217 -20.025 1.00 92.12 170 ALA A O 1
ATOM 1210 N N . PHE A 1 171 ? 13.968 -15.819 -20.211 1.00 91.50 171 PHE A N 1
ATOM 1211 C CA . PHE A 1 171 ? 12.979 -16.750 -19.647 1.00 91.50 171 PHE A CA 1
ATOM 1212 C C . PHE A 1 171 ? 12.914 -18.066 -20.430 1.00 91.50 171 PHE A C 1
ATOM 1214 O O . PHE A 1 171 ? 12.889 -19.145 -19.839 1.00 91.50 171 PHE A O 1
ATOM 1221 N N . ALA A 1 172 ? 12.988 -17.993 -21.763 1.00 87.00 172 ALA A N 1
ATOM 1222 C CA . ALA A 1 172 ? 12.969 -19.164 -22.638 1.00 87.00 172 ALA A CA 1
ATOM 1223 C C . ALA A 1 172 ? 14.158 -20.119 -22.424 1.00 87.00 172 ALA A C 1
ATOM 1225 O O . ALA A 1 172 ? 14.053 -21.305 -22.733 1.00 87.00 172 ALA A O 1
ATOM 1226 N N . ARG A 1 173 ? 15.290 -19.617 -21.914 1.00 85.31 173 ARG A N 1
ATOM 1227 C CA . ARG A 1 173 ? 16.485 -20.427 -21.619 1.00 85.31 173 ARG A CA 1
ATOM 1228 C C . ARG A 1 173 ? 16.376 -21.180 -20.289 1.00 85.31 173 ARG A C 1
ATOM 1230 O O . ARG A 1 173 ? 17.185 -22.071 -20.048 1.00 85.31 173 ARG A O 1
ATOM 1237 N N . GLY A 1 174 ? 15.384 -20.857 -19.453 1.00 71.50 174 GLY A N 1
ATOM 1238 C CA . GLY A 1 174 ? 15.051 -21.614 -18.242 1.00 71.50 174 GLY A CA 1
ATOM 1239 C C . GLY A 1 174 ? 16.071 -21.493 -17.104 1.00 71.50 174 GLY A C 1
ATOM 1240 O O . GLY A 1 174 ? 16.211 -22.423 -16.314 1.00 71.50 174 GLY A O 1
ATOM 1241 N N . GLY A 1 175 ? 16.808 -20.379 -17.026 1.00 72.06 175 GLY A N 1
ATOM 1242 C CA . GLY A 1 175 ? 17.839 -20.174 -16.001 1.00 72.06 175 GLY A CA 1
ATOM 1243 C C . GLY A 1 175 ? 17.296 -19.939 -14.586 1.00 72.06 175 GLY A C 1
ATOM 1244 O O . GLY A 1 175 ? 17.984 -20.275 -13.623 1.00 72.06 175 GLY A O 1
ATOM 1245 N N . ALA A 1 176 ? 16.071 -19.415 -14.457 1.00 81.62 176 ALA A N 1
ATOM 1246 C CA . ALA A 1 176 ? 15.441 -19.082 -13.179 1.00 81.62 176 ALA A CA 1
ATOM 1247 C C . ALA A 1 176 ? 13.984 -19.587 -13.095 1.00 81.62 176 ALA A C 1
ATOM 1249 O O . ALA A 1 176 ? 13.205 -19.310 -14.014 1.00 81.62 176 ALA A O 1
ATOM 1250 N N . PRO A 1 177 ? 13.587 -20.297 -12.017 1.00 87.25 177 PRO A N 1
ATOM 1251 C CA . PRO A 1 177 ? 12.217 -20.767 -11.801 1.00 87.25 177 PRO A CA 1
ATOM 1252 C C . PRO A 1 177 ? 11.322 -19.637 -11.264 1.00 87.25 177 PRO A C 1
ATOM 1254 O O . PRO A 1 177 ? 10.815 -19.702 -10.147 1.00 87.25 177 PRO A O 1
ATOM 1257 N N . LEU A 1 178 ? 11.154 -18.569 -12.050 1.00 87.81 178 LEU A N 1
ATOM 1258 C CA . LEU A 1 178 ? 10.411 -17.382 -11.624 1.00 87.81 178 LEU A CA 1
ATOM 1259 C C . LEU A 1 178 ? 8.928 -17.715 -11.400 1.00 87.81 178 LEU A C 1
ATOM 1261 O O . LEU A 1 178 ? 8.205 -18.083 -12.330 1.00 87.81 178 LEU A O 1
ATOM 1265 N N . GLU A 1 179 ? 8.487 -17.573 -10.157 1.00 87.88 179 GLU A N 1
ATOM 1266 C CA . GLU A 1 179 ? 7.099 -17.610 -9.707 1.00 87.88 179 GLU A CA 1
ATOM 1267 C C . GLU A 1 179 ? 6.429 -16.234 -9.822 1.00 87.88 179 GLU A C 1
ATOM 1269 O O . GLU A 1 179 ? 5.229 -16.158 -10.075 1.00 87.88 179 GLU A O 1
ATOM 1274 N N . GLU A 1 180 ? 7.188 -15.145 -9.698 1.00 83.38 180 GLU A N 1
ATOM 1275 C CA . GLU A 1 180 ? 6.671 -13.781 -9.827 1.00 83.38 180 GLU A CA 1
ATOM 1276 C C . GLU A 1 180 ? 7.564 -12.919 -10.720 1.00 83.38 180 GLU A C 1
ATOM 1278 O O . GLU A 1 180 ? 8.786 -12.857 -10.540 1.00 83.38 180 GLU A O 1
ATOM 1283 N N . ILE A 1 181 ? 6.933 -12.228 -11.670 1.00 89.69 181 ILE A N 1
ATOM 1284 C CA . ILE A 1 181 ? 7.578 -11.258 -12.555 1.00 89.69 181 ILE A CA 1
ATOM 1285 C C . ILE A 1 181 ? 6.819 -9.945 -12.438 1.00 89.69 181 ILE A C 1
ATOM 1287 O O . ILE A 1 181 ? 5.656 -9.852 -12.831 1.00 89.69 181 ILE A O 1
ATOM 1291 N N . ALA A 1 182 ? 7.493 -8.933 -11.904 1.00 82.88 182 ALA A N 1
ATOM 1292 C CA . ALA A 1 182 ? 6.878 -7.677 -11.533 1.00 82.88 182 ALA A CA 1
ATOM 1293 C C . ALA A 1 182 ? 7.553 -6.515 -12.283 1.00 82.88 182 ALA A C 1
ATOM 1295 O O . ALA A 1 182 ? 8.701 -6.160 -12.015 1.00 82.88 182 ALA A O 1
ATOM 1296 N N . ALA A 1 183 ? 6.858 -5.953 -13.273 1.00 83.81 183 ALA A N 1
ATOM 1297 C CA . ALA A 1 183 ? 7.378 -4.955 -14.212 1.00 83.81 183 ALA A CA 1
ATOM 1298 C C . ALA A 1 183 ? 6.463 -3.722 -14.348 1.00 83.81 183 ALA A C 1
ATOM 1300 O O . ALA A 1 183 ? 6.461 -3.050 -15.385 1.00 83.81 183 ALA A O 1
ATOM 1301 N N . TYR A 1 184 ? 5.723 -3.404 -13.281 1.00 78.75 184 TYR A N 1
ATOM 1302 C CA . TYR A 1 184 ? 4.874 -2.214 -13.191 1.00 78.75 184 TYR A CA 1
ATOM 1303 C C . TYR A 1 184 ? 5.585 -0.911 -13.595 1.00 78.75 184 TYR A C 1
ATOM 1305 O O . TYR A 1 184 ? 6.746 -0.682 -13.237 1.00 78.75 184 TYR A O 1
ATOM 1313 N N . SER A 1 185 ? 4.847 -0.021 -14.260 1.00 74.31 185 SER A N 1
ATOM 1314 C CA . SER A 1 185 ? 5.258 1.343 -14.601 1.00 74.31 185 SER A CA 1
ATOM 1315 C C . SER A 1 185 ? 6.576 1.414 -15.378 1.00 74.31 185 SER A C 1
ATOM 1317 O O . SER A 1 185 ? 7.514 2.121 -14.996 1.00 74.31 185 SER A O 1
ATOM 1319 N N . ASN A 1 186 ? 6.634 0.690 -16.488 1.00 82.88 186 ASN A N 1
ATOM 1320 C CA . ASN A 1 186 ? 7.689 0.789 -17.488 1.00 82.88 186 ASN A CA 1
ATOM 1321 C C . ASN A 1 186 ? 7.106 1.357 -18.803 1.00 82.88 186 ASN A C 1
ATOM 1323 O O . ASN A 1 186 ? 6.016 1.922 -18.821 1.00 82.88 186 ASN A O 1
ATOM 1327 N N . ALA A 1 187 ? 7.850 1.267 -19.900 1.00 86.06 187 ALA A N 1
ATOM 1328 C CA . ALA A 1 187 ? 7.425 1.691 -21.233 1.00 86.06 187 ALA A CA 1
ATOM 1329 C C . ALA A 1 187 ? 7.167 0.484 -22.159 1.00 86.06 187 ALA A C 1
ATOM 1331 O O . ALA A 1 187 ? 7.380 0.572 -23.370 1.00 86.06 187 ALA A O 1
ATOM 1332 N N . ILE A 1 188 ? 6.747 -0.660 -21.601 1.00 93.50 188 ILE A N 1
ATOM 1333 C CA . ILE A 1 188 ? 6.544 -1.900 -22.360 1.00 93.50 188 ILE A CA 1
ATOM 1334 C C . ILE A 1 188 ? 5.319 -1.737 -23.264 1.00 93.50 188 ILE A C 1
ATOM 1336 O O . ILE A 1 188 ? 4.208 -1.486 -22.799 1.00 93.50 188 ILE A O 1
ATOM 1340 N N . GLY A 1 189 ? 5.521 -1.879 -24.567 1.00 95.44 189 GLY A N 1
ATOM 1341 C CA . GLY A 1 189 ? 4.478 -1.805 -25.577 1.00 95.44 189 GLY A CA 1
ATOM 1342 C C . GLY A 1 189 ? 3.882 -3.175 -25.927 1.00 95.44 189 GLY A C 1
ATOM 1343 O O . GLY A 1 189 ? 4.195 -4.199 -25.304 1.00 95.44 189 GLY A O 1
ATOM 1344 N N . PRO A 1 190 ? 3.041 -3.237 -26.975 1.00 96.56 190 PRO A N 1
ATOM 1345 C CA . PRO A 1 190 ? 2.386 -4.474 -27.395 1.00 96.56 190 PRO A CA 1
ATOM 1346 C C . PRO A 1 190 ? 3.376 -5.578 -27.799 1.00 96.56 190 PRO A C 1
ATOM 1348 O O . PRO A 1 190 ? 3.117 -6.763 -27.575 1.00 96.56 190 PRO A O 1
ATOM 1351 N N . LYS A 1 191 ? 4.528 -5.216 -28.389 1.00 97.19 191 LYS A N 1
ATOM 1352 C CA . LYS A 1 191 ? 5.525 -6.198 -28.849 1.00 97.19 191 LYS A CA 1
ATOM 1353 C C . LYS A 1 191 ? 6.262 -6.833 -27.675 1.00 97.19 191 LYS A C 1
ATOM 1355 O O . LYS A 1 191 ? 6.434 -8.052 -27.665 1.00 97.19 191 LYS A O 1
ATOM 1360 N N . GLY A 1 192 ? 6.662 -6.032 -26.689 1.00 96.88 192 GLY A N 1
ATOM 1361 C CA . GLY A 1 192 ? 7.282 -6.508 -25.458 1.00 96.88 192 GLY A CA 1
ATOM 1362 C C . GLY A 1 192 ? 6.324 -7.385 -24.655 1.00 96.88 192 GLY A C 1
ATOM 1363 O O . GLY A 1 192 ? 6.699 -8.484 -24.247 1.00 96.88 192 GLY A O 1
ATOM 1364 N N . ALA A 1 193 ? 5.059 -6.968 -24.534 1.00 96.56 193 ALA A N 1
ATOM 1365 C CA . ALA A 1 193 ? 3.998 -7.754 -23.905 1.00 96.56 193 ALA A CA 1
ATOM 1366 C C . ALA A 1 193 ? 3.838 -9.134 -24.557 1.00 96.56 193 ALA A C 1
ATOM 1368 O O . ALA A 1 193 ? 3.847 -10.161 -23.878 1.00 96.56 193 ALA A O 1
ATOM 1369 N N . ALA A 1 194 ? 3.748 -9.168 -25.891 1.00 96.81 194 ALA A N 1
ATOM 1370 C CA . ALA A 1 194 ? 3.615 -10.405 -26.648 1.00 96.81 194 ALA A CA 1
ATOM 1371 C C . ALA A 1 194 ? 4.843 -11.318 -26.513 1.00 96.81 194 ALA A C 1
ATOM 1373 O O . ALA A 1 194 ? 4.697 -12.542 -26.468 1.00 96.81 194 ALA A O 1
ATOM 1374 N N . ALA A 1 195 ? 6.047 -10.744 -26.430 1.00 97.06 195 ALA A N 1
ATOM 1375 C CA . ALA A 1 195 ? 7.274 -11.500 -26.209 1.00 97.06 195 ALA A CA 1
ATOM 1376 C C . ALA A 1 195 ? 7.292 -12.154 -24.821 1.00 97.06 195 ALA A C 1
ATOM 1378 O O . ALA A 1 195 ? 7.496 -13.369 -24.736 1.00 97.06 195 ALA A O 1
ATOM 1379 N N . ILE A 1 196 ? 7.009 -11.379 -23.765 1.00 95.94 196 ILE A N 1
ATOM 1380 C CA . ILE A 1 196 ? 6.913 -11.875 -22.382 1.00 95.94 196 ILE A CA 1
ATOM 1381 C C . ILE A 1 196 ? 5.855 -12.973 -22.295 1.00 95.94 196 ILE A C 1
ATOM 1383 O O . ILE A 1 196 ? 6.156 -14.069 -21.832 1.00 95.94 196 ILE A O 1
ATOM 1387 N N . ALA A 1 197 ? 4.653 -12.721 -22.819 1.00 93.56 197 ALA A N 1
ATOM 1388 C CA . ALA A 1 197 ? 3.560 -13.684 -22.847 1.00 93.56 197 ALA A CA 1
ATOM 1389 C C . ALA A 1 197 ? 4.002 -15.010 -23.501 1.00 93.56 197 ALA A C 1
ATOM 1391 O O . ALA A 1 197 ? 3.877 -16.085 -22.915 1.00 93.56 197 ALA A O 1
ATOM 1392 N N . LYS A 1 198 ? 4.611 -14.950 -24.691 1.00 93.31 198 LYS A N 1
ATOM 1393 C CA . LYS A 1 198 ? 5.047 -16.141 -25.436 1.00 93.31 198 LYS A CA 1
ATOM 1394 C C . LYS A 1 198 ? 6.089 -16.989 -24.697 1.00 93.31 198 LYS A C 1
ATOM 1396 O O . LYS A 1 198 ? 6.196 -18.184 -24.978 1.00 93.31 198 LYS A O 1
ATOM 1401 N N . ARG A 1 199 ? 6.907 -16.385 -23.833 1.00 94.19 199 ARG A N 1
ATOM 1402 C CA . ARG A 1 199 ? 8.042 -17.040 -23.161 1.00 94.19 199 ARG A CA 1
ATOM 1403 C C . ARG A 1 199 ? 7.911 -17.057 -21.640 1.00 94.19 199 ARG A C 1
ATOM 1405 O O . ARG A 1 199 ? 8.915 -17.235 -20.957 1.00 94.19 199 ARG A O 1
ATOM 1412 N N . LEU A 1 200 ? 6.696 -16.887 -21.122 1.00 93.25 200 LEU A N 1
ATOM 1413 C CA . LEU A 1 200 ? 6.454 -16.861 -19.687 1.00 93.25 200 LEU A CA 1
ATOM 1414 C C . LEU A 1 200 ? 6.873 -18.205 -19.054 1.00 93.25 200 LEU A C 1
ATOM 1416 O O . LEU A 1 200 ? 6.459 -19.257 -19.554 1.00 93.25 200 LEU A O 1
ATOM 1420 N N . PRO A 1 201 ? 7.708 -18.207 -17.997 1.00 92.00 201 PRO A N 1
ATOM 1421 C CA . PRO A 1 201 ? 8.091 -19.437 -17.315 1.00 92.00 201 PRO A CA 1
ATOM 1422 C C . PRO A 1 201 ? 6.867 -20.175 -16.771 1.00 92.00 201 PRO A C 1
ATOM 1424 O O . PRO A 1 201 ? 6.048 -19.588 -16.078 1.00 92.00 201 PRO A O 1
ATOM 1427 N N . SER A 1 202 ? 6.777 -21.490 -16.997 1.00 90.19 202 SER A N 1
ATOM 1428 C CA . SER A 1 202 ? 5.643 -22.299 -16.505 1.00 90.19 202 SER A CA 1
ATOM 1429 C C . SER A 1 202 ? 5.448 -22.249 -14.981 1.00 90.19 202 SER A C 1
ATOM 1431 O O . SER A 1 202 ? 4.351 -22.509 -14.491 1.00 90.19 202 SER A O 1
ATOM 1433 N N . THR A 1 203 ? 6.491 -21.891 -14.229 1.00 90.31 203 THR A N 1
ATOM 1434 C CA . THR A 1 203 ? 6.471 -21.681 -12.775 1.00 90.31 203 THR A CA 1
ATOM 1435 C C . THR A 1 203 ? 5.758 -20.395 -12.355 1.00 90.31 203 THR A C 1
ATOM 1437 O O . THR A 1 203 ? 5.406 -20.268 -11.186 1.00 90.31 203 THR A O 1
ATOM 1440 N N . THR A 1 204 ? 5.535 -19.447 -13.271 1.00 91.44 204 THR A N 1
ATOM 1441 C CA . THR A 1 204 ? 4.998 -18.121 -12.950 1.00 91.44 204 THR A CA 1
ATOM 1442 C C . THR A 1 204 ? 3.546 -18.195 -12.475 1.00 91.44 204 THR A C 1
ATOM 1444 O O . THR A 1 204 ? 2.657 -18.678 -13.178 1.00 91.44 204 THR A O 1
ATOM 1447 N N . LYS A 1 205 ? 3.321 -17.679 -11.266 1.00 88.25 205 LYS A N 1
ATOM 1448 C CA . LYS A 1 205 ? 2.036 -17.551 -10.574 1.00 88.25 205 LYS A CA 1
ATOM 1449 C C . LYS A 1 205 ? 1.475 -16.135 -10.648 1.00 88.25 205 LYS A C 1
ATOM 1451 O O . LYS A 1 205 ? 0.256 -15.981 -10.719 1.00 88.25 205 LYS A O 1
ATOM 1456 N N . ALA A 1 206 ? 2.350 -15.129 -10.658 1.00 85.62 206 ALA A N 1
ATOM 1457 C CA . ALA A 1 206 ? 1.984 -13.718 -10.699 1.00 85.62 206 ALA A CA 1
ATOM 1458 C C . ALA A 1 206 ? 2.765 -12.962 -11.783 1.00 85.62 206 ALA A C 1
ATOM 1460 O O . ALA A 1 206 ? 3.997 -13.004 -11.824 1.00 85.62 206 ALA A O 1
ATOM 1461 N N . LEU A 1 207 ? 2.034 -12.258 -12.648 1.00 93.00 207 LEU A N 1
ATOM 1462 C CA . LEU A 1 207 ? 2.587 -11.387 -13.682 1.00 93.00 207 LEU A CA 1
ATOM 1463 C C . LEU A 1 207 ? 2.027 -9.973 -13.510 1.00 93.00 207 LEU A C 1
ATOM 1465 O O . LEU A 1 207 ? 0.829 -9.759 -13.697 1.00 93.00 207 LEU A O 1
ATOM 1469 N N . ASP A 1 208 ? 2.894 -9.014 -13.190 1.00 87.38 208 ASP A N 1
ATOM 1470 C CA . ASP A 1 208 ? 2.533 -7.597 -13.113 1.00 87.38 208 ASP A CA 1
ATOM 1471 C C . ASP A 1 208 ? 3.144 -6.814 -14.281 1.00 87.38 208 ASP A C 1
ATOM 1473 O O . ASP A 1 208 ? 4.359 -6.613 -14.354 1.00 87.38 208 ASP A O 1
ATOM 1477 N N . LEU A 1 209 ? 2.279 -6.380 -15.199 1.00 90.00 209 LEU A N 1
ATOM 1478 C CA . LEU A 1 209 ? 2.586 -5.499 -16.325 1.00 90.00 209 LEU A CA 1
ATOM 1479 C C . LEU A 1 209 ? 1.787 -4.187 -16.240 1.00 90.00 209 LEU A C 1
ATOM 1481 O O . LEU A 1 209 ? 1.636 -3.502 -17.252 1.00 90.00 209 LEU A O 1
ATOM 1485 N N . GLY A 1 210 ? 1.262 -3.816 -15.069 1.00 81.19 210 GLY A N 1
ATOM 1486 C CA . GLY A 1 210 ? 0.467 -2.597 -14.905 1.00 81.19 210 GLY A CA 1
ATOM 1487 C C . GLY A 1 210 ? 1.262 -1.323 -15.234 1.00 81.19 210 GLY A C 1
ATOM 1488 O O . GLY A 1 210 ? 2.490 -1.304 -15.161 1.00 81.19 210 GLY A O 1
ATOM 1489 N N . GLY A 1 211 ? 0.593 -0.237 -15.615 1.00 70.69 211 GLY A N 1
ATOM 1490 C CA . GLY A 1 211 ? 1.233 1.062 -15.858 1.00 70.69 211 GLY A CA 1
ATOM 1491 C C . GLY A 1 211 ? 2.189 1.112 -17.059 1.00 70.69 211 GLY A C 1
ATOM 1492 O O . GLY A 1 211 ? 3.125 1.905 -17.047 1.00 70.69 211 GLY A O 1
ATOM 1493 N N . ASN A 1 212 ? 2.005 0.256 -18.062 1.00 85.50 212 ASN A N 1
ATOM 1494 C CA . ASN A 1 212 ? 2.780 0.226 -19.304 1.00 85.50 212 ASN A CA 1
ATOM 1495 C C . ASN A 1 212 ? 1.928 0.744 -20.491 1.00 85.50 212 ASN A C 1
ATOM 1497 O O . ASN A 1 212 ? 0.987 1.514 -20.310 1.00 85.50 212 ASN A O 1
ATOM 1501 N N . ALA A 1 213 ? 2.265 0.370 -21.729 1.00 88.56 213 ALA A N 1
ATOM 1502 C CA . ALA A 1 213 ? 1.572 0.795 -22.948 1.00 88.56 213 ALA A CA 1
ATOM 1503 C C . ALA A 1 213 ? 1.162 -0.409 -23.819 1.00 88.56 213 ALA A C 1
ATOM 1505 O O . ALA A 1 213 ? 1.370 -0.412 -25.033 1.00 88.56 213 ALA A O 1
ATOM 1506 N N . LEU A 1 214 ? 0.612 -1.463 -23.201 1.00 94.00 214 LEU A N 1
ATOM 1507 C CA . LEU A 1 214 ? 0.339 -2.742 -23.878 1.00 94.00 214 LEU A CA 1
ATOM 1508 C C . LEU A 1 214 ? -0.709 -2.623 -24.995 1.00 94.00 214 LEU A C 1
ATOM 1510 O O . LEU A 1 214 ? -0.612 -3.347 -25.988 1.00 94.00 214 LEU A O 1
ATOM 1514 N N . GLY A 1 215 ? -1.718 -1.762 -24.818 1.00 94.19 215 GLY A N 1
ATOM 1515 C CA . GLY A 1 215 ? -2.875 -1.671 -25.710 1.00 94.19 215 GLY A CA 1
ATOM 1516 C C . GLY A 1 215 ? -3.674 -2.978 -25.836 1.00 94.19 215 GLY A C 1
ATOM 1517 O O . GLY A 1 215 ? -3.418 -3.971 -25.146 1.00 94.19 215 GLY A O 1
ATOM 1518 N N . ASP A 1 216 ? -4.638 -2.993 -26.761 1.00 96.75 216 ASP A N 1
ATOM 1519 C CA . ASP A 1 216 ? -5.444 -4.187 -27.056 1.00 96.75 216 ASP A CA 1
ATOM 1520 C C . ASP A 1 216 ? -4.590 -5.359 -27.546 1.00 96.75 216 ASP A C 1
ATOM 1522 O O . ASP A 1 216 ? -4.734 -6.474 -27.051 1.00 96.75 216 ASP A O 1
ATOM 1526 N N . ASP A 1 217 ? -3.652 -5.113 -28.463 1.00 96.75 217 ASP A N 1
ATOM 1527 C CA . ASP A 1 217 ? -2.807 -6.159 -29.050 1.00 96.75 217 ASP A CA 1
ATOM 1528 C C . ASP A 1 217 ? -1.943 -6.875 -28.001 1.00 96.75 217 ASP A C 1
ATOM 1530 O O . ASP A 1 217 ? -1.818 -8.106 -28.020 1.00 96.75 217 ASP A O 1
ATOM 1534 N N . GLY A 1 218 ? -1.368 -6.121 -27.057 1.00 96.06 218 GLY A N 1
ATOM 1535 C CA . GLY A 1 218 ? -0.605 -6.687 -25.949 1.00 96.06 218 GLY A CA 1
ATOM 1536 C C . GLY A 1 218 ? -1.496 -7.490 -25.000 1.00 96.06 218 GLY A C 1
ATOM 1537 O O . GLY A 1 218 ? -1.144 -8.611 -24.627 1.00 96.06 218 GLY A O 1
ATOM 1538 N N . CYS A 1 219 ? -2.684 -6.970 -24.672 1.00 96.38 219 CYS A N 1
ATOM 1539 C CA . CYS A 1 219 ? -3.660 -7.668 -23.832 1.00 96.38 219 CYS A CA 1
ATOM 1540 C C . CYS A 1 219 ? -4.152 -8.977 -24.479 1.00 96.38 219 CYS A C 1
ATOM 1542 O O . CYS A 1 219 ? -4.188 -10.017 -23.823 1.00 96.38 219 CYS A O 1
ATOM 1544 N N . VAL A 1 220 ? -4.426 -8.977 -25.788 1.00 97.25 220 VAL A N 1
ATOM 1545 C CA . VAL A 1 220 ? -4.791 -10.179 -26.560 1.00 97.25 220 VAL A CA 1
ATOM 1546 C C . VAL A 1 220 ? -3.675 -11.225 -26.523 1.00 97.25 220 VAL A C 1
ATOM 1548 O O . VAL A 1 220 ? -3.946 -12.427 -26.435 1.00 97.25 220 VAL A O 1
ATOM 1551 N N . ALA A 1 221 ? -2.409 -10.805 -26.583 1.00 96.50 221 ALA A N 1
ATOM 1552 C CA . ALA A 1 221 ? -1.285 -11.730 -26.483 1.00 96.50 221 ALA A CA 1
ATOM 1553 C C . ALA A 1 221 ? -1.213 -12.395 -25.097 1.00 96.50 221 ALA A C 1
ATOM 1555 O O . ALA A 1 221 ? -1.024 -13.610 -25.016 1.00 96.50 221 ALA A O 1
ATOM 1556 N N . ILE A 1 222 ? -1.440 -11.625 -24.029 1.00 96.44 222 ILE A N 1
ATOM 1557 C CA . ILE A 1 222 ? -1.536 -12.136 -22.654 1.00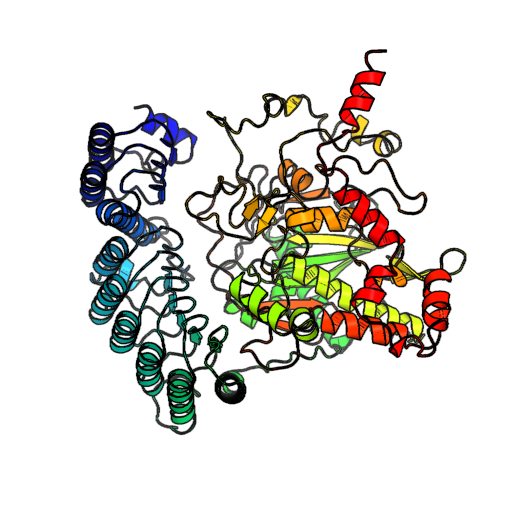 96.44 222 ILE A CA 1
ATOM 1558 C C . ILE A 1 222 ? -2.732 -13.087 -22.514 1.00 96.44 222 ILE A C 1
ATOM 1560 O O . ILE A 1 222 ? -2.584 -14.184 -21.979 1.00 96.44 222 ILE A O 1
ATOM 1564 N N . ALA A 1 223 ? -3.894 -12.734 -23.070 1.00 95.19 223 ALA A N 1
ATOM 1565 C CA . ALA A 1 223 ? -5.101 -13.558 -23.033 1.00 95.19 223 ALA A CA 1
ATOM 1566 C C . ALA A 1 223 ? -4.883 -14.963 -23.622 1.00 95.19 223 ALA A C 1
ATOM 1568 O O . ALA A 1 223 ? -5.369 -15.952 -23.077 1.00 95.19 223 ALA A O 1
ATOM 1569 N N . ARG A 1 224 ? -4.100 -15.094 -24.702 1.00 93.12 224 ARG A N 1
ATOM 1570 C CA . ARG A 1 224 ? -3.752 -16.412 -25.272 1.00 93.12 224 ARG A CA 1
ATOM 1571 C C . ARG A 1 224 ? -2.998 -17.295 -24.280 1.00 93.12 224 ARG A C 1
ATOM 1573 O O . ARG A 1 224 ? -3.242 -18.495 -24.239 1.00 93.12 224 ARG A O 1
ATOM 1580 N N . VAL A 1 225 ? -2.116 -16.703 -23.480 1.00 90.62 225 VAL A N 1
ATOM 1581 C CA . VAL A 1 225 ? -1.336 -17.409 -22.454 1.00 90.62 225 VAL A CA 1
ATOM 1582 C C . VAL A 1 225 ? -2.207 -17.764 -21.261 1.00 90.62 225 VAL A C 1
ATOM 1584 O O . VAL A 1 225 ? -2.104 -18.873 -20.744 1.00 90.62 225 VAL A O 1
ATOM 1587 N N . VAL A 1 226 ? -3.130 -16.879 -20.878 1.00 91.75 226 VAL A N 1
ATOM 1588 C CA . VAL A 1 226 ? -4.115 -17.135 -19.818 1.00 91.75 226 VAL A CA 1
ATOM 1589 C C . VAL A 1 226 ? -4.958 -18.381 -20.092 1.00 91.75 226 VAL A C 1
ATOM 1591 O O . VAL A 1 226 ? -5.408 -18.990 -19.134 1.00 91.75 226 VAL A O 1
ATOM 1594 N N . ARG A 1 227 ? -5.124 -18.830 -21.344 1.00 88.88 227 ARG A N 1
ATOM 1595 C CA . ARG A 1 227 ? -5.832 -20.089 -21.654 1.00 88.88 227 ARG A CA 1
ATOM 1596 C C . ARG A 1 227 ? -5.033 -21.350 -21.335 1.00 88.88 227 ARG A C 1
ATOM 1598 O O . ARG A 1 227 ? -5.623 -22.376 -21.029 1.00 88.88 227 ARG A O 1
ATOM 1605 N N . THR A 1 228 ? -3.706 -21.297 -21.433 1.00 86.56 228 THR A N 1
ATOM 1606 C CA . THR A 1 228 ? -2.856 -22.503 -21.433 1.00 86.56 228 THR A CA 1
ATOM 1607 C C . THR A 1 228 ? -1.829 -22.542 -20.305 1.00 86.56 228 THR A C 1
ATOM 1609 O O . THR A 1 228 ? -1.247 -23.590 -20.047 1.00 86.56 228 THR A O 1
ATOM 1612 N N . HIS A 1 229 ? -1.551 -21.417 -19.640 1.00 89.62 229 HIS A N 1
ATOM 1613 C CA . HIS A 1 229 ? -0.478 -21.331 -18.649 1.00 89.62 229 HIS A CA 1
ATOM 1614 C C . HIS A 1 229 ? -0.811 -22.106 -17.368 1.00 89.62 229 HIS A C 1
ATOM 1616 O O . HIS A 1 229 ? -1.834 -21.810 -16.757 1.00 89.62 229 HIS A O 1
ATOM 1622 N N . PRO A 1 230 ? 0.017 -23.047 -16.897 1.00 85.69 230 PRO A N 1
ATOM 1623 C CA . PRO A 1 230 ? -0.404 -23.982 -15.857 1.00 85.69 230 PRO A CA 1
ATOM 1624 C C . PRO A 1 230 ? -0.586 -23.351 -14.474 1.00 85.69 230 PRO A C 1
ATOM 1626 O O . PRO A 1 230 ? -1.404 -23.819 -13.708 1.00 85.69 230 PRO A O 1
ATOM 1629 N N . ASN A 1 231 ? 0.150 -22.293 -14.128 1.00 87.75 231 ASN A N 1
ATOM 1630 C CA . ASN A 1 231 ? 0.185 -21.809 -12.739 1.00 87.75 231 ASN A CA 1
ATOM 1631 C C . ASN A 1 231 ? -0.226 -20.345 -12.553 1.00 87.75 231 ASN A C 1
ATOM 1633 O O . ASN A 1 231 ? -0.198 -19.858 -11.426 1.00 87.75 231 ASN A O 1
ATOM 1637 N N . LEU A 1 232 ? -0.596 -19.635 -13.625 1.00 90.44 232 LEU A N 1
ATOM 1638 C CA . LEU A 1 232 ? -0.840 -18.192 -13.547 1.00 90.44 232 LEU A CA 1
ATOM 1639 C C . LEU A 1 232 ? -2.194 -17.936 -12.876 1.00 90.44 232 LEU A C 1
ATOM 1641 O O . LEU A 1 232 ? -3.228 -18.289 -13.438 1.00 90.44 232 LEU A O 1
ATOM 1645 N N . VAL A 1 233 ? -2.170 -17.316 -11.697 1.00 85.12 233 VAL A N 1
ATOM 1646 C CA . VAL A 1 233 ? -3.361 -17.013 -10.883 1.00 85.12 233 VAL A CA 1
ATOM 1647 C C . VAL A 1 233 ? -3.535 -15.520 -10.629 1.00 85.12 233 VAL A C 1
ATOM 1649 O O . VAL A 1 233 ? -4.612 -15.085 -10.229 1.00 85.12 233 VAL A O 1
ATOM 1652 N N . GLU A 1 234 ? -2.494 -14.724 -10.859 1.00 84.38 234 GLU A N 1
ATOM 1653 C CA . GLU A 1 234 ? -2.505 -13.288 -10.626 1.00 84.38 234 GLU A CA 1
ATOM 1654 C C . GLU A 1 234 ? -1.977 -12.521 -11.838 1.00 84.38 234 GLU A C 1
ATOM 1656 O O . GLU A 1 234 ? -0.878 -12.794 -12.327 1.00 84.38 234 GLU A O 1
ATOM 1661 N N . LEU A 1 235 ? -2.765 -11.553 -12.307 1.00 90.12 235 LEU A N 1
ATOM 1662 C CA . LEU A 1 235 ? -2.456 -10.755 -13.484 1.00 90.12 235 LEU A CA 1
ATOM 1663 C C . LEU A 1 235 ? -2.758 -9.274 -13.246 1.00 90.12 235 LEU A C 1
ATOM 1665 O O . LEU A 1 235 ? -3.907 -8.905 -12.999 1.00 90.12 235 LEU A O 1
ATOM 1669 N N . HIS A 1 236 ? -1.743 -8.427 -13.416 1.00 84.50 236 HIS A N 1
ATOM 1670 C CA . HIS A 1 236 ? -1.910 -6.975 -13.446 1.00 84.50 236 HIS A CA 1
ATOM 1671 C C . HIS A 1 236 ? -1.692 -6.441 -14.853 1.00 84.50 236 HIS A C 1
ATOM 1673 O O . HIS A 1 236 ? -0.610 -6.567 -15.427 1.00 84.50 236 HIS A O 1
ATOM 1679 N N . VAL A 1 237 ? -2.747 -5.858 -15.408 1.00 88.75 237 VAL A N 1
ATOM 1680 C CA . VAL A 1 237 ? -2.781 -5.191 -16.713 1.00 88.75 237 VAL A CA 1
ATOM 1681 C C . VAL A 1 237 ? -3.504 -3.841 -16.605 1.00 88.75 237 VAL A C 1
ATOM 1683 O O . VAL A 1 237 ? -3.968 -3.294 -17.605 1.00 88.75 237 VAL A O 1
ATOM 1686 N N . ASP A 1 238 ? -3.565 -3.265 -15.406 1.00 75.19 238 ASP A N 1
ATOM 1687 C CA . ASP A 1 238 ? -4.098 -1.933 -15.134 1.00 75.19 238 ASP A CA 1
ATOM 1688 C C . ASP A 1 238 ? -3.265 -0.834 -15.803 1.00 75.19 238 ASP A C 1
ATOM 1690 O O . ASP A 1 238 ? -2.071 -1.001 -16.027 1.00 75.19 238 ASP A O 1
ATOM 1694 N N . HIS A 1 239 ? -3.881 0.305 -16.126 1.00 73.56 239 HIS A N 1
ATOM 1695 C CA . HIS A 1 239 ? -3.181 1.473 -16.683 1.00 73.56 239 HIS A CA 1
ATOM 1696 C C . HIS A 1 239 ? -2.311 1.176 -17.917 1.00 73.56 239 HIS A C 1
ATOM 1698 O O . HIS A 1 239 ? -1.164 1.606 -17.985 1.00 73.56 239 HIS A O 1
ATOM 1704 N N . ASN A 1 240 ? -2.849 0.443 -18.893 1.00 82.69 240 ASN A N 1
ATOM 1705 C CA . ASN A 1 240 ? -2.109 -0.026 -20.069 1.00 82.69 240 ASN A CA 1
ATOM 1706 C C . ASN A 1 240 ? -2.665 0.453 -21.414 1.00 82.69 240 ASN A C 1
ATOM 1708 O O . ASN A 1 240 ? -2.192 0.022 -22.470 1.00 82.69 240 ASN A O 1
ATOM 1712 N N . GLY A 1 241 ? -3.685 1.313 -21.385 1.00 80.25 241 GLY A N 1
ATOM 1713 C CA . GLY A 1 241 ? -4.403 1.727 -22.589 1.00 80.25 241 GLY A CA 1
ATOM 1714 C C . GLY A 1 241 ? -5.150 0.571 -23.259 1.00 80.25 241 GLY A C 1
ATOM 1715 O O . GLY A 1 241 ? -5.311 0.578 -24.476 1.00 80.25 241 GLY A O 1
ATOM 1716 N N . VAL A 1 242 ? -5.562 -0.440 -22.488 1.00 90.88 242 VAL A N 1
ATOM 1717 C CA . VAL A 1 242 ? -6.397 -1.541 -22.982 1.00 90.88 242 VAL A CA 1
ATOM 1718 C C . VAL A 1 242 ? -7.799 -1.004 -23.271 1.00 90.88 242 VAL A C 1
ATOM 1720 O O . VAL A 1 242 ? -8.372 -0.256 -22.480 1.00 90.88 242 VAL A O 1
ATOM 1723 N N . GLY A 1 243 ? -8.341 -1.360 -24.425 1.00 90.25 243 GLY A N 1
ATOM 1724 C CA . GLY A 1 243 ? -9.706 -1.075 -24.826 1.00 90.25 243 GLY A CA 1
ATOM 1725 C C . GLY A 1 243 ? -10.615 -2.293 -24.678 1.00 90.25 243 GLY A C 1
ATOM 1726 O O . GLY A 1 243 ? -10.239 -3.369 -24.205 1.00 90.25 243 GLY A O 1
ATOM 1727 N N . GLU A 1 244 ? -11.856 -2.117 -25.115 1.00 92.31 244 GLU A N 1
ATOM 1728 C CA . GLU A 1 244 ? -12.899 -3.138 -25.050 1.00 92.31 244 GLU A CA 1
ATOM 1729 C C . GLU A 1 244 ? -12.503 -4.457 -25.740 1.00 92.31 244 GLU A C 1
ATOM 1731 O O . GLU A 1 244 ? -12.854 -5.535 -25.259 1.00 92.31 244 GLU A O 1
ATOM 1736 N N . ALA A 1 245 ? -11.766 -4.398 -26.855 1.00 94.94 245 ALA A N 1
ATOM 1737 C CA . ALA A 1 245 ? -11.383 -5.592 -27.607 1.00 94.94 245 ALA A CA 1
ATOM 1738 C C . ALA A 1 245 ? -10.357 -6.448 -26.847 1.00 94.94 245 ALA A C 1
ATOM 1740 O O . ALA A 1 245 ? -10.515 -7.671 -26.772 1.00 94.94 245 ALA A O 1
ATOM 1741 N N . GLY A 1 246 ? -9.340 -5.823 -26.246 1.00 95.88 246 GLY A N 1
ATOM 1742 C CA . GLY A 1 246 ? -8.352 -6.512 -25.419 1.00 95.88 246 GLY A CA 1
ATOM 1743 C C . GLY A 1 246 ? -8.976 -7.096 -24.156 1.00 95.88 246 GLY A C 1
ATOM 1744 O O . GLY A 1 246 ? -8.758 -8.268 -23.841 1.00 95.88 246 GLY A O 1
ATOM 1745 N N . ALA A 1 247 ? -9.828 -6.320 -23.484 1.00 93.50 247 ALA A N 1
ATOM 1746 C CA . ALA A 1 247 ? -10.519 -6.759 -22.277 1.00 93.50 247 ALA A CA 1
ATOM 1747 C C . ALA A 1 247 ? -11.461 -7.947 -22.529 1.00 93.50 247 ALA A C 1
ATOM 1749 O O . ALA A 1 247 ? -11.433 -8.916 -21.770 1.00 93.50 247 ALA A O 1
ATOM 1750 N N . LYS A 1 248 ? -12.235 -7.931 -23.626 1.00 95.69 248 LYS A N 1
ATOM 1751 C CA . LYS A 1 248 ? -13.076 -9.072 -24.029 1.00 95.69 248 LYS A CA 1
ATOM 1752 C C . LYS A 1 248 ? -12.257 -10.315 -24.347 1.00 95.69 248 LYS A C 1
ATOM 1754 O O . LYS A 1 248 ? -12.607 -11.403 -23.903 1.00 95.69 248 LYS A O 1
ATOM 1759 N N . ALA A 1 249 ? -11.138 -10.166 -25.054 1.00 96.81 249 ALA A N 1
ATOM 1760 C CA . ALA A 1 249 ? -10.267 -11.300 -25.347 1.00 96.81 249 ALA A CA 1
ATOM 1761 C C . ALA A 1 249 ? -9.724 -11.959 -24.067 1.00 96.81 249 ALA A C 1
ATOM 1763 O O . ALA A 1 249 ? -9.661 -13.191 -23.990 1.00 96.81 249 ALA A O 1
ATOM 1764 N N . LEU A 1 250 ? -9.353 -11.149 -23.068 1.00 95.88 250 LEU A N 1
ATOM 1765 C CA . LEU A 1 250 ? -8.916 -11.626 -21.757 1.00 95.88 250 LEU A CA 1
ATOM 1766 C C . LEU A 1 250 ? -10.055 -12.299 -20.985 1.00 95.88 250 LEU A C 1
ATOM 1768 O O . LEU A 1 250 ? -9.873 -13.401 -20.473 1.00 95.88 250 LEU A O 1
ATOM 1772 N N . LEU A 1 251 ? -11.235 -11.684 -20.961 1.00 93.94 251 LEU A N 1
ATOM 1773 C CA . LEU A 1 251 ? -12.440 -12.237 -20.349 1.00 93.94 251 LEU A CA 1
ATOM 1774 C C . LEU A 1 251 ? -12.807 -13.611 -20.928 1.00 93.94 251 LEU A C 1
ATOM 1776 O O . LEU A 1 251 ? -13.008 -14.564 -20.178 1.00 93.94 251 LEU A O 1
ATOM 1780 N N . ASP A 1 252 ? -12.837 -13.739 -22.254 1.00 94.00 252 ASP A N 1
ATOM 1781 C CA . ASP A 1 252 ? -13.131 -15.002 -22.936 1.00 94.00 252 ASP A CA 1
ATOM 1782 C C . ASP A 1 252 ? -12.082 -16.072 -22.616 1.00 94.00 252 ASP A C 1
ATOM 1784 O O . ASP A 1 252 ? -12.408 -17.246 -22.437 1.00 94.00 252 ASP A O 1
ATOM 1788 N N . ALA A 1 253 ? -10.808 -15.677 -22.514 1.00 93.06 253 ALA A N 1
ATOM 1789 C CA . ALA A 1 253 ? -9.746 -16.579 -22.089 1.00 93.06 253 ALA A CA 1
ATOM 1790 C C . ALA A 1 253 ? -9.953 -17.083 -20.654 1.00 93.06 253 ALA A C 1
ATOM 1792 O O . ALA A 1 253 ? -9.796 -18.279 -20.410 1.00 93.06 253 ALA A O 1
ATOM 1793 N N . MET A 1 254 ? -10.348 -16.207 -19.730 1.00 91.25 254 MET A N 1
ATOM 1794 C CA . MET A 1 254 ? -10.639 -16.589 -18.348 1.00 91.25 254 MET A CA 1
ATOM 1795 C C . MET A 1 254 ? -11.840 -17.540 -18.261 1.00 91.25 254 MET A C 1
ATOM 1797 O O . MET A 1 254 ? -11.725 -18.589 -17.635 1.00 91.25 254 MET A O 1
ATOM 1801 N N . LYS A 1 255 ? -12.945 -17.246 -18.960 1.00 89.31 255 LYS A N 1
ATOM 1802 C CA . LYS A 1 255 ? -14.131 -18.124 -18.999 1.00 89.31 255 LYS A CA 1
ATOM 1803 C C . LYS A 1 255 ? -13.828 -19.501 -19.585 1.00 89.31 255 LYS A C 1
ATOM 1805 O O . LYS A 1 255 ? -14.316 -20.501 -19.076 1.00 89.31 255 LYS A O 1
ATOM 1810 N N . SER A 1 256 ? -12.998 -19.574 -20.631 1.00 86.44 256 SER A N 1
ATOM 1811 C CA . SER A 1 256 ? -12.635 -20.862 -21.242 1.00 86.44 256 SER A CA 1
ATOM 1812 C C . SER A 1 256 ? -11.906 -21.808 -20.283 1.00 86.44 256 SER A C 1
ATOM 1814 O O . SER A 1 256 ? -11.979 -23.019 -20.462 1.00 86.44 256 SER A O 1
ATOM 1816 N N . ARG A 1 257 ? -11.250 -21.269 -19.244 1.00 79.00 257 ARG A N 1
ATOM 1817 C CA . ARG A 1 257 ? -10.640 -22.070 -18.178 1.00 79.00 257 ARG A CA 1
ATOM 1818 C C . ARG A 1 257 ? -11.616 -22.539 -17.109 1.00 79.00 257 ARG A C 1
ATOM 1820 O O . ARG A 1 257 ? -11.356 -23.570 -16.509 1.00 79.00 257 ARG A O 1
ATOM 1827 N N . GLU A 1 258 ? -12.713 -21.817 -16.872 1.00 70.38 258 GLU A N 1
ATOM 1828 C CA . GLU A 1 258 ? -13.767 -22.273 -15.951 1.00 70.38 258 GLU A CA 1
ATOM 1829 C C . GLU A 1 258 ? -14.462 -23.540 -16.482 1.00 70.38 258 GLU A C 1
ATOM 1831 O O . GLU A 1 258 ? -14.954 -24.339 -15.695 1.00 70.38 258 GLU A O 1
ATOM 1836 N N . SER A 1 259 ? -14.510 -23.726 -17.807 1.00 65.50 259 SER A N 1
ATOM 1837 C CA . SER A 1 259 ? -15.204 -24.843 -18.464 1.00 65.50 259 SER A CA 1
ATOM 1838 C C . SER A 1 259 ? -14.349 -26.086 -18.739 1.00 65.50 259 SER A C 1
ATOM 1840 O O . SER A 1 259 ? -14.866 -27.046 -19.306 1.00 65.50 259 SER A O 1
ATOM 1842 N N . ASP A 1 260 ? -13.052 -26.052 -18.430 1.00 67.81 260 ASP A N 1
ATOM 1843 C CA . ASP A 1 260 ? -12.097 -27.103 -18.798 1.00 67.81 260 ASP A CA 1
ATOM 1844 C C . ASP A 1 260 ? -11.624 -27.858 -17.544 1.00 67.81 260 ASP A C 1
ATOM 1846 O O . ASP A 1 260 ? -10.607 -27.512 -16.941 1.00 67.81 260 ASP A O 1
ATOM 1850 N N . ASP A 1 261 ? -12.394 -28.878 -17.141 1.00 60.75 261 ASP A N 1
ATOM 1851 C CA . ASP A 1 261 ? -12.110 -29.734 -15.973 1.00 60.75 261 ASP A CA 1
ATOM 1852 C C . ASP A 1 261 ? -10.762 -30.484 -16.089 1.00 60.75 261 ASP A C 1
ATOM 1854 O O . ASP A 1 261 ? -10.196 -30.899 -15.076 1.00 60.75 261 ASP A O 1
ATOM 1858 N N . ASP A 1 262 ? -10.227 -30.627 -17.309 1.00 61.59 262 ASP A N 1
ATOM 1859 C CA . ASP A 1 262 ? -8.958 -31.303 -17.613 1.00 61.59 262 ASP A CA 1
ATOM 1860 C C . ASP A 1 262 ? -7.770 -30.323 -17.763 1.00 61.59 262 ASP A C 1
ATOM 1862 O O . ASP A 1 262 ? -6.638 -30.739 -18.051 1.00 61.59 262 ASP A O 1
ATOM 1866 N N . ALA A 1 263 ? -7.983 -29.013 -17.575 1.00 61.25 263 ALA A N 1
ATOM 1867 C CA . ALA A 1 263 ? -6.933 -28.015 -17.751 1.00 61.25 263 ALA A CA 1
ATOM 1868 C C . ALA A 1 263 ? -5.809 -28.165 -16.701 1.00 61.25 263 ALA A C 1
ATOM 1870 O O . ALA A 1 263 ? -6.070 -28.246 -15.499 1.00 61.25 263 ALA A O 1
ATOM 1871 N N . PRO A 1 264 ? -4.522 -28.122 -17.104 1.00 54.62 264 PRO A N 1
ATOM 1872 C CA . PRO A 1 264 ? -3.417 -28.165 -16.153 1.00 54.62 264 PRO A CA 1
ATOM 1873 C C . PRO A 1 264 ? -3.388 -26.880 -15.308 1.00 54.62 264 PRO A C 1
ATOM 1875 O O . PRO A 1 264 ? -3.258 -25.790 -15.872 1.00 54.62 264 PRO A O 1
ATOM 1878 N N . GLY A 1 265 ? -3.467 -27.005 -13.975 1.00 59.81 265 GLY A N 1
ATOM 1879 C CA . GLY A 1 265 ? -3.272 -25.888 -13.041 1.00 59.81 265 GLY A CA 1
ATOM 1880 C C . GLY A 1 265 ? -4.148 -25.880 -11.784 1.00 59.81 265 GLY A C 1
ATOM 1881 O O . GLY A 1 265 ? -4.903 -26.823 -11.557 1.00 59.81 265 GLY A O 1
ATOM 1882 N N . PRO A 1 266 ? -4.051 -24.834 -10.936 1.00 57.62 266 PRO A N 1
ATOM 1883 C CA . PRO A 1 266 ? -4.990 -24.624 -9.837 1.00 57.62 266 PRO A CA 1
ATOM 1884 C C . PRO A 1 266 ? -6.399 -24.380 -10.395 1.00 57.62 266 PRO A C 1
ATOM 1886 O O . PRO A 1 266 ? -6.571 -23.601 -11.336 1.00 57.62 266 PRO A O 1
ATOM 1889 N N . ALA A 1 267 ? -7.394 -25.047 -9.804 1.00 55.81 267 ALA A N 1
ATOM 1890 C CA . ALA A 1 267 ? -8.791 -24.972 -10.226 1.00 55.81 267 ALA A CA 1
ATOM 1891 C C . ALA A 1 267 ? -9.249 -23.502 -10.350 1.00 55.81 267 ALA A C 1
ATOM 1893 O O . ALA A 1 267 ? -9.148 -22.735 -9.393 1.00 55.81 267 ALA A O 1
ATOM 1894 N N . GLY A 1 268 ? -9.700 -23.104 -11.545 1.00 62.38 268 GLY A N 1
ATOM 1895 C CA . GLY A 1 268 ? -10.280 -21.782 -11.825 1.00 62.38 268 GLY A CA 1
ATOM 1896 C C . GLY A 1 268 ? -9.444 -20.824 -12.691 1.00 62.38 268 GLY A C 1
ATOM 1897 O O . GLY A 1 268 ? -10.007 -19.934 -13.309 1.00 62.38 268 GLY A O 1
ATOM 1898 N N . GLY A 1 269 ? -8.124 -20.967 -12.841 1.00 81.12 269 GLY A N 1
ATOM 1899 C CA . GLY A 1 269 ? -7.336 -20.006 -13.645 1.00 81.12 269 GLY A CA 1
ATOM 1900 C C . GLY A 1 269 ? -7.061 -18.673 -12.922 1.00 81.12 269 GLY A C 1
ATOM 1901 O O . GLY A 1 269 ? -6.623 -18.691 -11.777 1.00 81.12 269 GLY A O 1
ATOM 1902 N N . ILE A 1 270 ? -7.243 -17.508 -13.570 1.00 86.12 270 ILE A N 1
ATOM 1903 C CA . ILE A 1 270 ? -6.929 -16.198 -12.950 1.00 86.12 270 ILE A CA 1
ATOM 1904 C C . ILE A 1 270 ? -7.865 -15.935 -11.765 1.00 86.12 270 ILE A C 1
ATOM 1906 O O . ILE A 1 270 ? -9.075 -15.847 -11.950 1.00 86.12 270 ILE A O 1
ATOM 1910 N N . GLN A 1 271 ? -7.294 -15.750 -10.577 1.00 78.19 271 GLN A N 1
ATOM 1911 C CA . GLN A 1 271 ? -7.987 -15.497 -9.307 1.00 78.19 271 GLN A CA 1
ATOM 1912 C C . GLN A 1 271 ? -7.908 -14.026 -8.889 1.00 78.19 271 GLN A C 1
ATOM 1914 O O . GLN A 1 271 ? -8.820 -13.493 -8.264 1.00 78.19 271 GLN A O 1
ATOM 1919 N N . ARG A 1 272 ? -6.800 -13.354 -9.216 1.00 73.19 272 ARG A N 1
ATOM 1920 C CA . ARG A 1 272 ? -6.595 -11.935 -8.922 1.00 73.19 272 ARG A CA 1
ATOM 1921 C C . ARG A 1 272 ? -6.269 -11.198 -10.209 1.00 73.19 272 ARG A C 1
ATOM 1923 O O . ARG A 1 272 ? -5.327 -11.553 -10.914 1.00 73.19 272 ARG A O 1
ATOM 1930 N N . LEU A 1 273 ? -7.075 -10.194 -10.517 1.00 78.81 273 LEU A N 1
ATOM 1931 C CA . LEU A 1 273 ? -6.997 -9.440 -11.755 1.00 78.81 273 LEU A CA 1
ATOM 1932 C C . LEU A 1 273 ? -6.964 -7.952 -11.428 1.00 78.81 273 LEU A C 1
ATOM 1934 O O . LEU A 1 273 ? -7.736 -7.495 -10.590 1.00 78.81 273 LEU A O 1
ATOM 1938 N N . TRP A 1 274 ? -6.120 -7.206 -12.130 1.00 78.62 274 TRP A N 1
ATOM 1939 C CA . TRP A 1 274 ? -6.140 -5.747 -12.158 1.00 78.62 274 TRP A CA 1
ATOM 1940 C C . TRP A 1 274 ? -6.288 -5.289 -13.608 1.00 78.62 274 TRP A C 1
ATOM 1942 O O . TRP A 1 274 ? -5.390 -5.484 -14.419 1.00 78.62 274 TRP A O 1
ATOM 1952 N N . LEU A 1 275 ? -7.447 -4.715 -13.941 1.00 74.19 275 LEU A N 1
ATOM 1953 C CA . LEU A 1 275 ? -7.796 -4.171 -15.262 1.00 74.19 275 LEU A CA 1
ATOM 1954 C C . LEU A 1 275 ? -8.170 -2.682 -15.214 1.00 74.19 275 LEU A C 1
ATOM 1956 O O . LEU A 1 275 ? -8.481 -2.094 -16.247 1.00 74.19 275 LEU A O 1
ATOM 1960 N N . HIS A 1 276 ? -8.158 -2.065 -14.034 1.00 64.25 276 HIS A N 1
ATOM 1961 C CA . HIS A 1 276 ? -8.584 -0.681 -13.847 1.00 64.25 276 HIS A CA 1
ATOM 1962 C C . HIS A 1 276 ? -7.655 0.317 -14.556 1.00 64.25 276 HIS A C 1
ATOM 1964 O O . HIS A 1 276 ? -6.530 0.002 -14.934 1.00 64.25 276 HIS A O 1
ATOM 1970 N N . GLY A 1 277 ? -8.103 1.565 -14.720 1.00 60.44 277 GLY A N 1
ATOM 1971 C CA . GLY A 1 277 ? -7.285 2.600 -15.365 1.00 60.44 277 GLY A CA 1
ATOM 1972 C C . GLY A 1 277 ? -7.086 2.407 -16.870 1.00 60.44 277 GLY A C 1
ATOM 1973 O O . GLY A 1 277 ? -6.198 3.021 -17.458 1.00 60.44 277 GLY A O 1
ATOM 1974 N N . ASN A 1 278 ? -7.889 1.530 -17.467 1.00 73.62 278 ASN A N 1
ATOM 1975 C CA . ASN A 1 278 ? -8.008 1.300 -18.894 1.00 73.62 278 ASN A CA 1
ATOM 1976 C C . ASN A 1 278 ? -9.361 1.870 -19.341 1.00 73.62 278 ASN A C 1
ATOM 1978 O O . ASN A 1 278 ? -10.368 1.167 -19.369 1.00 73.62 278 ASN A O 1
ATOM 1982 N N . ASP A 1 279 ? -9.388 3.171 -19.631 1.00 68.94 279 ASP A N 1
ATOM 1983 C CA . ASP A 1 279 ? -10.630 3.939 -19.831 1.00 68.94 279 ASP A CA 1
ATOM 1984 C C . ASP A 1 279 ? -11.449 3.496 -21.061 1.00 68.94 279 ASP A C 1
ATOM 1986 O O . ASP A 1 279 ? -12.598 3.896 -21.226 1.00 68.94 279 ASP A O 1
ATOM 1990 N N . GLY A 1 280 ? -10.866 2.676 -21.941 1.00 72.69 280 GLY A N 1
ATOM 1991 C CA . GLY A 1 280 ? -11.529 2.140 -23.130 1.00 72.69 280 GLY A CA 1
ATOM 1992 C C . GLY A 1 280 ? -12.363 0.878 -22.891 1.00 72.69 280 GLY A C 1
ATOM 1993 O O . GLY A 1 280 ? -12.897 0.343 -23.863 1.00 72.69 280 GLY A O 1
ATOM 1994 N N . ILE A 1 281 ? -12.443 0.377 -21.652 1.00 79.31 281 ILE A N 1
ATOM 1995 C CA . ILE A 1 281 ? -13.200 -0.830 -21.291 1.00 79.31 281 ILE A CA 1
ATOM 1996 C C . ILE A 1 281 ? -14.569 -0.435 -20.730 1.00 79.31 281 ILE A C 1
ATOM 1998 O O . ILE A 1 281 ? -14.667 0.417 -19.851 1.00 79.31 281 ILE A O 1
ATOM 2002 N N . SER A 1 282 ? -15.628 -1.082 -21.210 1.00 78.06 282 SER A N 1
ATOM 2003 C CA . SER A 1 282 ? -16.974 -0.917 -20.663 1.00 78.06 282 SER A CA 1
ATOM 2004 C C . SER A 1 282 ? -17.100 -1.479 -19.244 1.00 78.06 282 SER A C 1
ATOM 2006 O O . SER A 1 282 ? -16.516 -2.514 -18.905 1.00 78.06 282 SER A O 1
ATOM 2008 N N . ASP A 1 283 ? -17.940 -0.836 -18.430 1.00 64.25 283 ASP A N 1
ATOM 2009 C CA . ASP A 1 283 ? -18.234 -1.276 -17.062 1.00 64.25 283 ASP A CA 1
ATOM 2010 C C . ASP A 1 283 ? -18.762 -2.716 -17.016 1.00 64.25 283 ASP A C 1
ATOM 2012 O O . ASP A 1 283 ? -18.442 -3.454 -16.090 1.00 64.25 283 ASP A O 1
ATOM 2016 N N . ASP A 1 284 ? -19.519 -3.150 -18.030 1.00 70.69 284 ASP A N 1
ATOM 2017 C CA . ASP A 1 284 ? -20.019 -4.524 -18.128 1.00 70.69 284 ASP A CA 1
ATOM 2018 C C . ASP A 1 284 ? -18.903 -5.548 -18.345 1.00 70.69 284 ASP A C 1
ATOM 2020 O O . ASP A 1 284 ? -18.888 -6.588 -17.683 1.00 70.69 284 ASP A O 1
ATOM 2024 N N . THR A 1 285 ? -17.949 -5.254 -19.231 1.00 79.38 285 THR A N 1
ATOM 2025 C CA . THR A 1 285 ? -16.802 -6.136 -19.482 1.00 79.38 285 THR A CA 1
ATOM 2026 C C . THR A 1 285 ? -15.888 -6.202 -18.259 1.00 79.38 285 THR A C 1
ATOM 2028 O O . THR A 1 285 ? -15.466 -7.295 -17.874 1.00 79.38 285 THR A O 1
ATOM 2031 N N . LEU A 1 286 ? -15.637 -5.068 -17.589 1.00 67.19 286 LEU A N 1
ATOM 2032 C CA . LEU A 1 286 ? -14.943 -5.055 -16.296 1.00 67.19 286 LEU A CA 1
ATOM 2033 C C . LEU A 1 286 ? -15.707 -5.903 -15.274 1.00 67.19 286 LEU A C 1
ATOM 2035 O O . LEU A 1 286 ? -15.124 -6.800 -14.662 1.00 67.19 286 LEU A O 1
ATOM 2039 N N . ARG A 1 287 ? -17.022 -5.680 -15.142 1.00 63.47 287 ARG A N 1
ATOM 2040 C CA . ARG A 1 287 ? -17.907 -6.431 -14.241 1.00 63.47 287 ARG A CA 1
ATOM 2041 C C . ARG A 1 287 ? -17.779 -7.921 -14.401 1.00 63.47 287 ARG A C 1
ATOM 2043 O O . ARG A 1 287 ? -17.636 -8.641 -13.414 1.00 63.47 287 ARG A O 1
ATOM 2050 N N . GLU A 1 288 ? -17.832 -8.381 -15.635 1.00 77.12 288 GLU A N 1
ATOM 2051 C CA . GLU A 1 288 ? -17.779 -9.799 -15.910 1.00 77.12 288 GLU A CA 1
ATOM 2052 C C . GLU A 1 288 ? -16.380 -10.387 -15.672 1.00 77.12 288 GLU A C 1
ATOM 2054 O O . GLU A 1 288 ? -16.277 -11.445 -15.052 1.00 77.12 288 GLU A O 1
ATOM 2059 N N . ALA A 1 289 ? -15.309 -9.692 -16.071 1.00 78.00 289 ALA A N 1
ATOM 2060 C CA . ALA A 1 289 ? -13.928 -10.148 -15.864 1.00 78.00 289 ALA A CA 1
ATOM 2061 C C . ALA A 1 289 ? -13.572 -10.296 -14.387 1.00 78.00 289 ALA A C 1
ATOM 2063 O O . ALA A 1 289 ? -13.009 -11.311 -13.971 1.00 78.00 289 ALA A O 1
ATOM 2064 N N . TYR A 1 290 ? -13.962 -9.320 -13.575 1.00 67.25 290 TYR A N 1
ATOM 2065 C CA . TYR A 1 290 ? -13.734 -9.372 -12.141 1.00 67.25 290 TYR A CA 1
ATOM 2066 C C . TYR A 1 290 ? -14.630 -10.393 -11.437 1.00 67.25 290 TYR A C 1
ATOM 2068 O O . TYR A 1 290 ? -14.163 -11.074 -10.526 1.00 67.25 290 TYR A O 1
ATOM 2076 N N . ALA A 1 291 ? -15.872 -10.588 -11.893 1.00 64.50 291 ALA A N 1
ATOM 2077 C CA . ALA A 1 291 ? -16.732 -11.649 -11.373 1.00 64.50 291 ALA A CA 1
ATOM 2078 C C . ALA A 1 291 ? -16.160 -13.050 -11.649 1.00 64.50 291 ALA A C 1
ATOM 2080 O O . ALA A 1 291 ? -16.239 -13.914 -10.778 1.00 64.50 291 ALA A O 1
ATOM 2081 N N . VAL A 1 292 ? -15.570 -13.277 -12.830 1.00 78.19 292 VAL A N 1
ATOM 2082 C CA . VAL A 1 292 ? -14.849 -14.523 -13.147 1.00 78.19 292 VAL A CA 1
ATOM 2083 C C . VAL A 1 292 ? -13.665 -14.704 -12.193 1.00 78.19 292 VAL A C 1
ATOM 2085 O O . VAL A 1 292 ? -13.579 -15.726 -11.519 1.00 78.19 292 VAL A O 1
ATOM 2088 N N . ALA A 1 293 ? -12.807 -13.686 -12.047 1.00 72.62 293 ALA A N 1
ATOM 2089 C CA . ALA A 1 293 ? -11.661 -13.746 -11.133 1.00 72.62 293 ALA A CA 1
ATOM 2090 C C . ALA A 1 293 ? -12.078 -14.055 -9.684 1.00 72.62 293 ALA A C 1
ATOM 2092 O O . ALA A 1 293 ? -11.493 -14.917 -9.030 1.00 72.62 293 ALA A O 1
ATOM 2093 N N . ALA A 1 294 ? -13.136 -13.399 -9.201 1.00 62.25 294 ALA A N 1
ATOM 2094 C CA . ALA A 1 294 ? -13.666 -13.603 -7.859 1.00 62.25 294 ALA A CA 1
ATOM 2095 C C . ALA A 1 294 ? -14.229 -15.016 -7.652 1.00 62.25 294 ALA A C 1
ATOM 2097 O O . ALA A 1 294 ? -14.014 -15.591 -6.588 1.00 62.25 294 ALA A O 1
ATOM 2098 N N . ARG A 1 295 ? -14.911 -15.608 -8.644 1.00 71.50 295 ARG A N 1
ATOM 2099 C CA . ARG A 1 295 ? -15.360 -17.012 -8.569 1.00 71.50 295 ARG A CA 1
ATOM 2100 C C . ARG A 1 295 ? -14.181 -17.975 -8.505 1.00 71.50 295 ARG A C 1
ATOM 2102 O O . ARG A 1 295 ? -14.174 -18.866 -7.658 1.00 71.50 295 ARG A O 1
ATOM 2109 N N . ASN A 1 296 ? -13.169 -17.741 -9.333 1.00 73.94 296 ASN A N 1
ATOM 2110 C CA . ASN A 1 296 ? -11.938 -18.528 -9.340 1.00 73.94 296 ASN A CA 1
ATOM 2111 C C . ASN A 1 296 ? -11.197 -18.430 -7.999 1.00 73.94 296 ASN A C 1
ATOM 2113 O O . ASN A 1 296 ? -10.637 -19.415 -7.529 1.00 73.94 296 ASN A O 1
ATOM 2117 N N . ALA A 1 297 ? -11.221 -17.257 -7.357 1.00 64.50 297 ALA A N 1
ATOM 2118 C CA . ALA A 1 297 ? -10.674 -17.055 -6.018 1.00 64.50 297 ALA A CA 1
ATOM 2119 C C . ALA A 1 297 ? -11.535 -17.703 -4.918 1.00 64.50 297 ALA A C 1
ATOM 2121 O O . ALA A 1 297 ? -10.995 -18.312 -4.003 1.00 64.50 297 ALA A O 1
ATOM 2122 N N . ALA A 1 298 ? -12.866 -17.613 -5.005 1.00 53.69 298 ALA A N 1
ATOM 2123 C CA . ALA A 1 298 ? -13.792 -18.178 -4.019 1.00 53.69 298 ALA A CA 1
ATOM 2124 C C . ALA A 1 298 ? -13.763 -19.714 -3.988 1.00 53.69 298 ALA A C 1
ATOM 2126 O O . ALA A 1 298 ? -13.963 -20.307 -2.929 1.00 53.69 298 ALA A O 1
ATOM 2127 N N . ALA A 1 299 ? -13.456 -20.357 -5.118 1.00 52.19 299 ALA A N 1
ATOM 2128 C CA . ALA A 1 299 ? -13.169 -21.789 -5.181 1.00 52.19 299 ALA A CA 1
ATOM 2129 C C . ALA A 1 299 ? -11.872 -22.186 -4.435 1.00 52.19 299 ALA A C 1
ATOM 2131 O O . ALA A 1 299 ? -11.663 -23.370 -4.177 1.00 52.19 299 ALA A O 1
ATOM 2132 N N . ALA A 1 300 ? -11.023 -21.214 -4.069 1.00 43.66 300 ALA A N 1
ATOM 2133 C CA . ALA A 1 300 ? -9.708 -21.400 -3.451 1.00 43.66 300 ALA A CA 1
ATOM 2134 C C . ALA A 1 300 ? -9.595 -20.933 -1.975 1.00 43.66 300 ALA A C 1
ATOM 2136 O O . ALA A 1 300 ? -8.488 -20.981 -1.444 1.00 43.66 300 ALA A O 1
ATOM 2137 N N . ASP A 1 301 ? -10.715 -20.576 -1.319 1.00 33.62 301 ASP A N 1
ATOM 2138 C CA . ASP A 1 301 ? -10.912 -20.263 0.123 1.00 33.62 301 ASP A CA 1
ATOM 2139 C C . ASP A 1 301 ? -11.166 -18.773 0.519 1.00 33.62 301 ASP A C 1
ATOM 2141 O O . ASP A 1 301 ? -10.507 -17.840 0.066 1.00 33.62 301 ASP A O 1
ATOM 2145 N N . GLU A 1 302 ? -12.182 -18.611 1.385 1.00 37.88 302 GLU A N 1
ATOM 2146 C CA . GLU A 1 302 ? -12.801 -17.459 2.090 1.00 37.88 302 GLU A CA 1
ATOM 2147 C C . GLU A 1 302 ? -13.101 -16.099 1.392 1.00 37.88 302 GLU A C 1
ATOM 2149 O O . GLU A 1 302 ? -12.355 -15.124 1.465 1.00 37.88 302 GLU A O 1
ATOM 2154 N N . GLY A 1 303 ? -14.343 -16.002 0.893 1.00 41.53 303 GLY A N 1
ATOM 2155 C CA . GLY A 1 303 ? -15.219 -14.829 0.686 1.00 41.53 303 GLY A CA 1
ATOM 2156 C C . GLY A 1 303 ? -14.708 -13.401 0.952 1.00 41.53 303 GLY A C 1
ATOM 2157 O O . GLY A 1 303 ? -14.551 -12.965 2.098 1.00 41.53 303 GLY A O 1
ATOM 2158 N N . VAL A 1 304 ? -14.637 -12.623 -0.133 1.00 40.75 304 VAL A N 1
ATOM 2159 C CA . VAL A 1 304 ? -14.562 -11.154 -0.144 1.00 40.75 304 VAL A CA 1
ATOM 2160 C C . VAL A 1 304 ? -15.852 -10.594 0.463 1.00 40.75 304 VAL A C 1
ATOM 2162 O O . VAL A 1 304 ? -16.907 -10.647 -0.161 1.00 40.75 304 VAL A O 1
ATOM 2165 N N . CYS A 1 305 ? -15.792 -10.079 1.692 1.00 39.28 305 CYS A N 1
ATOM 2166 C CA . CYS A 1 305 ? -16.911 -9.353 2.289 1.00 39.28 305 CYS A CA 1
ATOM 2167 C C . CYS A 1 305 ? -16.510 -7.890 2.493 1.00 39.28 305 CYS A C 1
ATOM 2169 O O . CYS A 1 305 ? -15.731 -7.565 3.389 1.00 39.28 305 CYS A O 1
ATOM 2171 N N . GLU A 1 306 ? -17.024 -7.012 1.633 1.00 51.25 306 GLU A N 1
ATOM 2172 C CA . GLU A 1 306 ? -16.838 -5.558 1.735 1.00 51.25 306 GLU A CA 1
ATOM 2173 C C . GLU A 1 306 ? -17.827 -4.916 2.723 1.00 51.25 306 GLU A C 1
ATOM 2175 O O . GLU A 1 306 ? -17.595 -3.807 3.207 1.00 51.25 306 GLU A O 1
ATOM 2180 N N . VAL A 1 307 ? -18.891 -5.643 3.091 1.00 52.28 307 VAL A N 1
ATOM 2181 C CA . VAL A 1 307 ? -19.838 -5.266 4.145 1.00 52.28 307 VAL A CA 1
ATOM 2182 C C . VAL A 1 307 ? -19.345 -5.819 5.479 1.00 52.28 307 VAL A C 1
ATOM 2184 O O . VAL A 1 307 ? -19.239 -7.025 5.686 1.00 52.28 307 VAL A O 1
ATOM 2187 N N . VAL A 1 308 ? -19.021 -4.929 6.410 1.00 62.44 308 VAL A N 1
ATOM 2188 C CA . VAL A 1 308 ? -18.442 -5.332 7.692 1.00 62.44 308 VAL A CA 1
ATOM 2189 C C . VAL A 1 308 ? -19.550 -5.636 8.696 1.00 62.44 308 VAL A C 1
ATOM 2191 O O . VAL A 1 308 ? -20.127 -4.732 9.298 1.00 62.44 308 VAL A O 1
ATOM 2194 N N . GLU A 1 309 ? -19.856 -6.919 8.864 1.00 72.50 309 GLU A N 1
ATOM 2195 C CA . GLU A 1 309 ? -20.803 -7.396 9.874 1.00 72.50 309 GLU A CA 1
ATOM 2196 C C . GLU A 1 309 ? -20.235 -7.266 11.296 1.00 72.50 309 GLU A C 1
ATOM 2198 O O . GLU A 1 309 ? -19.016 -7.299 11.510 1.00 72.50 309 GLU A O 1
ATOM 2203 N N . ARG A 1 310 ? -21.128 -7.144 12.289 1.00 76.44 310 ARG A N 1
ATOM 2204 C CA . ARG A 1 310 ? -20.738 -7.164 13.705 1.00 76.44 310 ARG A CA 1
ATOM 2205 C C . ARG A 1 310 ? -20.287 -8.571 14.098 1.00 76.44 310 ARG A C 1
ATOM 2207 O O . ARG A 1 310 ? -20.984 -9.551 13.847 1.00 76.44 310 ARG A O 1
ATOM 2214 N N . GLU A 1 311 ? -19.127 -8.664 14.736 1.00 78.75 311 GLU A N 1
ATOM 2215 C CA . GLU A 1 311 ? -18.629 -9.911 15.310 1.00 78.75 311 GLU A CA 1
ATOM 2216 C C . GLU A 1 311 ? -19.469 -10.314 16.524 1.00 78.75 311 GLU A C 1
ATOM 2218 O O . GLU A 1 311 ? -19.858 -9.474 17.336 1.00 78.75 311 GLU A O 1
ATOM 2223 N N . ASN A 1 312 ? -19.705 -11.617 16.686 1.00 77.12 312 ASN A N 1
ATOM 2224 C CA . ASN A 1 312 ? -20.266 -12.136 17.925 1.00 77.12 312 ASN A CA 1
ATOM 2225 C C . ASN A 1 312 ? -19.300 -11.851 19.085 1.00 77.12 312 ASN A C 1
ATOM 2227 O O . ASN A 1 312 ? -18.113 -12.174 19.013 1.00 77.12 312 ASN A O 1
ATOM 2231 N N . ALA A 1 313 ? -19.817 -11.299 20.179 1.00 70.00 313 ALA A N 1
ATOM 2232 C CA . ALA A 1 313 ? -19.009 -10.859 21.304 1.00 70.00 313 ALA A CA 1
ATOM 2233 C C . ALA A 1 313 ? -18.193 -11.987 21.979 1.00 70.00 313 ALA A C 1
ATOM 2235 O O . ALA A 1 313 ? -17.080 -11.743 22.445 1.00 70.00 313 ALA A O 1
ATOM 2236 N N . ARG A 1 314 ? -18.675 -13.242 21.964 1.00 74.62 314 ARG A N 1
ATOM 2237 C CA . ARG A 1 314 ? -17.889 -14.404 22.424 1.00 74.62 314 ARG A CA 1
ATOM 2238 C C . ARG A 1 314 ? -16.665 -14.638 21.536 1.00 74.62 314 ARG A C 1
ATOM 2240 O O . ARG A 1 314 ? -15.561 -14.798 22.042 1.00 74.62 314 ARG A O 1
ATOM 2247 N N . THR A 1 315 ? -16.864 -14.629 20.220 1.00 79.50 315 THR A N 1
ATOM 2248 C CA . THR A 1 315 ? -15.791 -14.816 19.233 1.00 79.50 315 THR A CA 1
ATOM 2249 C C . THR A 1 315 ? -14.778 -13.674 19.280 1.00 79.50 315 THR A C 1
ATOM 2251 O O . THR A 1 315 ? -13.579 -13.913 19.144 1.00 79.50 315 THR A O 1
ATOM 2254 N N . LEU A 1 316 ? -15.242 -12.441 19.516 1.00 81.12 316 LEU A N 1
ATOM 2255 C CA . LEU A 1 316 ? -14.376 -11.283 19.723 1.00 81.12 316 LEU A CA 1
ATOM 2256 C C . LEU A 1 316 ? -13.441 -11.502 20.924 1.00 81.12 316 LEU A C 1
ATOM 2258 O O . LEU A 1 316 ? -12.230 -11.388 20.748 1.00 81.12 316 LEU A O 1
ATOM 2262 N N . ARG A 1 317 ? -13.978 -11.886 22.095 1.00 76.50 317 ARG A N 1
ATOM 2263 C CA . ARG A 1 317 ? -13.181 -12.188 23.302 1.00 76.50 317 ARG A CA 1
ATOM 2264 C C . ARG A 1 317 ? -12.155 -13.289 23.057 1.00 76.50 317 ARG A C 1
ATOM 2266 O O . ARG A 1 317 ? -10.978 -13.088 23.320 1.00 76.50 317 ARG A O 1
ATOM 2273 N N . GLU A 1 318 ? -12.580 -14.421 22.493 1.00 82.00 318 GLU A N 1
ATOM 2274 C CA . GLU A 1 318 ? -11.691 -15.561 22.225 1.00 82.00 318 GLU A CA 1
ATOM 2275 C C . GLU A 1 318 ? -10.493 -15.154 21.341 1.00 82.00 318 GLU A C 1
ATOM 2277 O O . GLU A 1 318 ? -9.357 -15.559 21.594 1.00 82.00 318 GLU A O 1
ATOM 2282 N N . LYS A 1 319 ? -10.720 -14.299 20.333 1.00 83.38 319 LYS A N 1
ATOM 2283 C CA . LYS A 1 319 ? -9.652 -13.761 19.473 1.00 83.38 319 LYS A CA 1
ATOM 2284 C C . LYS A 1 319 ? -8.781 -12.716 20.179 1.00 83.38 319 LYS A C 1
ATOM 2286 O O . LYS A 1 319 ? -7.573 -12.692 19.939 1.00 83.38 319 LYS A O 1
ATOM 2291 N N . GLU A 1 320 ? -9.364 -11.850 21.010 1.00 82.94 320 GLU A N 1
ATOM 2292 C CA . GLU A 1 320 ? -8.624 -10.864 21.814 1.00 82.94 320 GLU A CA 1
ATOM 2293 C C . GLU A 1 320 ? -7.708 -11.560 22.833 1.00 82.94 320 GLU A C 1
ATOM 2295 O O . GLU A 1 320 ? -6.520 -11.239 22.894 1.00 82.94 320 GLU A O 1
ATOM 2300 N N . ASP A 1 321 ? -8.209 -12.579 23.532 1.00 81.00 321 ASP A N 1
ATOM 2301 C CA . ASP A 1 321 ? -7.447 -13.395 24.483 1.00 81.00 321 ASP A CA 1
ATOM 2302 C C . ASP A 1 321 ? -6.315 -14.157 23.785 1.00 81.00 321 ASP A C 1
ATOM 2304 O O . ASP A 1 321 ? -5.177 -14.178 24.258 1.00 81.00 321 ASP A O 1
ATOM 2308 N N . ALA A 1 322 ? -6.586 -14.751 22.618 1.00 82.56 322 ALA A N 1
ATOM 2309 C CA . ALA A 1 322 ? -5.560 -15.418 21.820 1.00 82.56 322 ALA A CA 1
ATOM 2310 C C . ALA A 1 322 ? -4.446 -14.448 21.389 1.00 82.56 322 ALA A C 1
ATOM 2312 O O . ALA A 1 322 ? -3.260 -14.774 21.503 1.00 82.56 322 ALA A O 1
ATOM 2313 N N . ALA A 1 323 ? -4.807 -13.243 20.934 1.00 82.62 323 ALA A N 1
ATOM 2314 C CA . ALA A 1 323 ? -3.841 -12.216 20.556 1.00 82.62 323 ALA A CA 1
ATOM 2315 C C . ALA A 1 323 ? -3.039 -11.705 21.765 1.00 82.62 323 ALA A C 1
ATOM 2317 O O . ALA A 1 323 ? -1.821 -11.549 21.661 1.00 82.62 323 ALA A O 1
ATOM 2318 N N . ALA A 1 324 ? -3.685 -11.494 22.914 1.00 82.12 324 ALA A N 1
ATOM 2319 C CA . ALA A 1 324 ? -3.031 -11.089 24.155 1.00 82.12 324 ALA A CA 1
ATOM 2320 C C . ALA A 1 324 ? -2.039 -12.153 24.650 1.00 82.12 324 ALA A C 1
ATOM 2322 O O . ALA A 1 324 ? -0.894 -11.826 24.966 1.00 82.12 324 ALA A O 1
ATOM 2323 N N . ASN A 1 325 ? -2.425 -13.431 24.624 1.00 81.75 325 ASN A N 1
ATOM 2324 C CA . ASN A 1 325 ? -1.553 -14.551 24.983 1.00 81.75 325 ASN A CA 1
ATOM 2325 C C . ASN A 1 325 ? -0.346 -14.665 24.040 1.00 81.75 325 ASN A C 1
ATOM 2327 O O . ASN A 1 325 ? 0.788 -14.829 24.495 1.00 81.75 325 ASN A O 1
ATOM 2331 N N . ALA A 1 326 ? -0.557 -14.520 22.728 1.00 80.56 326 ALA A N 1
ATOM 2332 C CA . ALA A 1 326 ? 0.528 -14.516 21.747 1.00 80.56 326 ALA A CA 1
ATOM 2333 C C . ALA A 1 326 ? 1.476 -13.313 21.931 1.00 80.56 326 ALA A C 1
ATOM 2335 O O . ALA A 1 326 ? 2.699 -13.448 21.814 1.00 80.56 326 ALA A O 1
ATOM 2336 N N . ALA A 1 327 ? 0.929 -12.140 22.257 1.00 78.81 327 ALA A N 1
ATOM 2337 C CA . ALA A 1 327 ? 1.708 -10.944 22.552 1.00 78.81 327 ALA A CA 1
ATOM 2338 C C . ALA A 1 327 ? 2.548 -11.113 23.826 1.00 78.81 327 ALA A C 1
ATOM 2340 O O . ALA A 1 327 ? 3.742 -10.815 23.803 1.00 78.81 327 ALA A O 1
ATOM 2341 N N . ALA A 1 328 ? 1.959 -11.649 24.900 1.00 77.44 328 ALA A N 1
ATOM 2342 C CA . ALA A 1 328 ? 2.653 -11.945 26.151 1.00 77.44 328 ALA A CA 1
ATOM 2343 C C . ALA A 1 328 ? 3.785 -12.961 25.944 1.00 77.44 328 ALA A C 1
ATOM 2345 O O 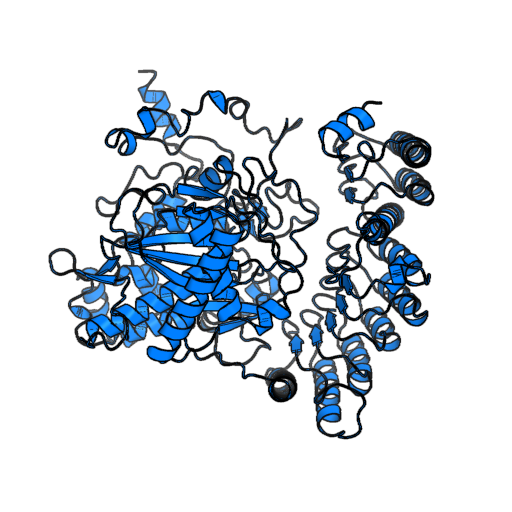. ALA A 1 328 ? 4.913 -12.727 26.366 1.00 77.44 328 ALA A O 1
ATOM 2346 N N . ALA A 1 329 ? 3.530 -14.043 25.201 1.00 72.25 329 ALA A N 1
ATOM 2347 C CA . ALA A 1 329 ? 4.568 -15.007 24.844 1.00 72.25 329 ALA A CA 1
ATOM 2348 C C . ALA A 1 329 ? 5.730 -14.344 24.078 1.00 72.25 329 ALA A C 1
ATOM 2350 O O . ALA A 1 329 ? 6.898 -14.645 24.328 1.00 72.25 329 ALA A O 1
ATOM 2351 N N . THR A 1 330 ? 5.419 -13.401 23.183 1.00 70.69 330 THR A N 1
ATOM 2352 C CA . THR A 1 330 ? 6.418 -12.657 22.402 1.00 70.69 330 THR A CA 1
ATOM 2353 C C . THR A 1 330 ? 7.275 -11.742 23.281 1.00 70.69 330 THR A C 1
ATOM 2355 O O . THR A 1 330 ? 8.500 -11.743 23.148 1.00 70.69 330 THR A O 1
ATOM 2358 N N . THR A 1 331 ? 6.667 -10.971 24.187 1.00 68.81 331 THR A N 1
ATOM 2359 C CA . THR A 1 331 ? 7.399 -10.058 25.083 1.00 68.81 331 THR A CA 1
ATOM 2360 C C . THR A 1 331 ? 8.234 -10.821 26.112 1.00 68.81 331 THR A C 1
ATOM 2362 O O . THR A 1 331 ? 9.399 -10.478 26.322 1.00 68.81 331 THR A O 1
ATOM 2365 N N . THR A 1 332 ? 7.705 -11.917 26.672 1.00 73.44 332 THR A N 1
ATOM 2366 C CA . THR A 1 332 ? 8.456 -12.829 27.549 1.00 73.44 332 THR A CA 1
ATOM 2367 C C . THR A 1 332 ? 9.663 -13.427 26.828 1.00 73.44 332 THR A C 1
ATOM 2369 O O . THR A 1 332 ? 10.774 -13.378 27.355 1.00 73.44 332 THR A O 1
ATOM 2372 N N . ALA A 1 333 ? 9.487 -13.932 25.602 1.00 57.00 333 ALA A N 1
ATOM 2373 C CA . ALA A 1 333 ? 10.584 -14.493 24.811 1.00 57.00 333 ALA A CA 1
ATOM 2374 C C . ALA A 1 333 ? 11.660 -13.451 24.451 1.00 57.00 333 ALA A C 1
ATOM 2376 O O . ALA A 1 333 ? 12.839 -13.789 24.345 1.00 57.00 333 ALA A O 1
ATOM 2377 N N . ALA A 1 334 ? 11.271 -12.186 24.268 1.00 58.34 334 ALA A N 1
ATOM 2378 C CA . ALA A 1 334 ? 12.191 -11.093 23.972 1.00 58.34 334 ALA A CA 1
ATOM 2379 C C . ALA A 1 334 ? 12.913 -10.524 25.208 1.00 58.34 334 ALA A C 1
ATOM 2381 O O . ALA A 1 334 ? 13.821 -9.707 25.048 1.00 58.34 334 ALA A O 1
ATOM 2382 N N . GLY A 1 3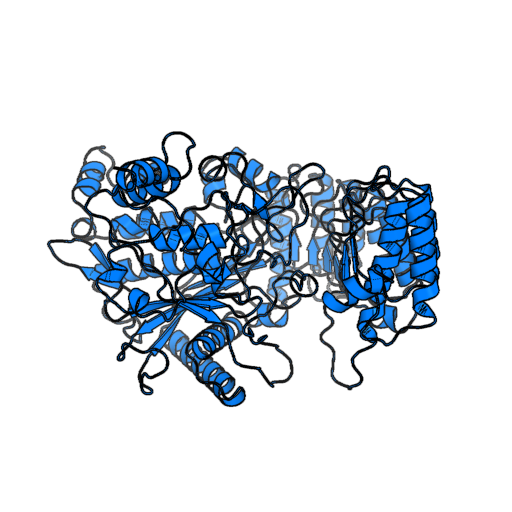35 ? 12.523 -10.930 26.422 1.00 61.25 335 GLY A N 1
ATOM 2383 C CA . GLY A 1 335 ? 13.104 -10.438 27.673 1.00 61.25 335 GLY A CA 1
ATOM 2384 C C . GLY A 1 335 ? 12.853 -8.949 27.935 1.00 61.25 335 GLY A C 1
ATOM 2385 O O . GLY A 1 335 ? 13.611 -8.337 28.684 1.00 61.25 335 GLY A O 1
ATOM 2386 N N . SER A 1 336 ? 11.829 -8.356 27.309 1.00 66.19 336 SER A N 1
ATOM 2387 C CA . SER A 1 336 ? 11.497 -6.937 27.448 1.00 66.19 336 SER A CA 1
ATOM 2388 C C . SER A 1 336 ? 10.008 -6.740 27.698 1.00 66.19 336 SER A C 1
ATOM 2390 O O . SER A 1 336 ? 9.166 -7.280 26.982 1.00 66.19 336 SER A O 1
ATOM 2392 N N . THR A 1 337 ? 9.687 -5.934 28.707 1.00 68.19 337 THR A N 1
ATOM 2393 C CA . THR A 1 337 ? 8.315 -5.612 29.118 1.00 68.19 337 THR A CA 1
ATOM 2394 C C . THR A 1 337 ? 7.972 -4.142 28.898 1.00 68.19 337 THR A C 1
ATOM 2396 O O . THR A 1 337 ? 6.946 -3.698 29.409 1.00 68.19 337 THR A O 1
ATOM 2399 N N . THR A 1 338 ? 8.785 -3.381 28.150 1.00 78.25 338 THR A N 1
ATOM 2400 C CA . THR A 1 338 ? 8.534 -1.943 27.940 1.00 78.25 338 THR A CA 1
ATOM 2401 C C . THR A 1 338 ? 7.164 -1.699 27.319 1.00 78.25 338 THR A C 1
ATOM 2403 O O . THR A 1 338 ? 6.649 -2.525 26.557 1.00 78.25 338 THR A O 1
ATOM 2406 N N . PHE A 1 339 ? 6.574 -0.539 27.599 1.00 79.50 339 PHE A N 1
ATOM 2407 C CA . PHE A 1 339 ? 5.290 -0.163 27.022 1.00 79.50 339 PHE A CA 1
ATOM 2408 C C . PHE A 1 339 ? 5.283 -0.246 25.486 1.00 79.50 339 PHE A C 1
ATOM 2410 O O . PHE A 1 339 ? 4.343 -0.777 24.892 1.00 79.50 339 PHE A O 1
ATOM 2417 N N . ALA A 1 340 ? 6.357 0.220 24.841 1.00 81.25 340 ALA A N 1
ATOM 2418 C CA . ALA A 1 340 ? 6.517 0.167 23.390 1.00 81.25 340 ALA A CA 1
AT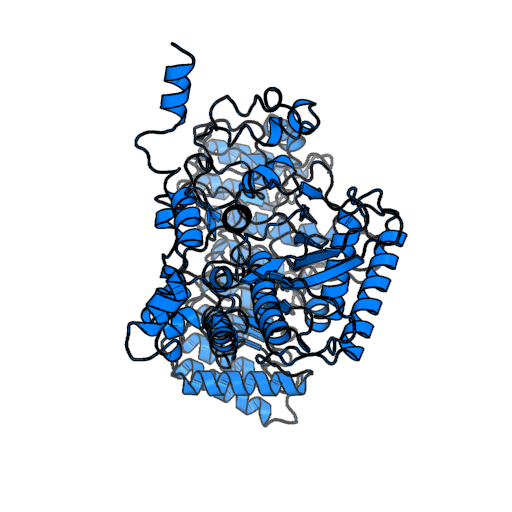OM 2419 C C . ALA A 1 340 ? 6.510 -1.274 22.852 1.00 81.25 340 ALA A C 1
ATOM 2421 O O . ALA A 1 340 ? 5.873 -1.545 21.832 1.00 81.25 340 ALA A O 1
ATOM 2422 N N . ASP A 1 341 ? 7.163 -2.202 23.555 1.00 80.50 341 ASP A N 1
ATOM 2423 C CA . ASP A 1 341 ? 7.200 -3.613 23.169 1.00 80.50 341 ASP A CA 1
ATOM 2424 C C . ASP A 1 341 ? 5.845 -4.294 23.356 1.00 80.50 341 ASP A C 1
ATOM 2426 O O . ASP A 1 341 ? 5.420 -5.038 22.474 1.00 80.50 341 ASP A O 1
ATOM 2430 N N . ARG A 1 342 ? 5.125 -4.003 24.451 1.00 84.88 342 ARG A N 1
ATOM 2431 C CA . ARG A 1 342 ? 3.764 -4.529 24.671 1.00 84.88 342 ARG A CA 1
ATOM 2432 C C . ARG A 1 342 ? 2.800 -4.051 23.584 1.00 84.88 342 ARG A C 1
ATOM 2434 O O . ARG A 1 342 ? 2.068 -4.858 23.016 1.00 84.88 342 ARG A O 1
ATOM 2441 N N . VAL A 1 343 ? 2.848 -2.758 23.251 1.00 87.50 343 VAL A N 1
ATOM 2442 C CA . VAL A 1 343 ? 2.046 -2.154 22.176 1.00 87.50 343 VAL A CA 1
ATOM 2443 C C . VAL A 1 343 ? 2.347 -2.808 20.826 1.00 87.50 343 VAL A C 1
ATOM 2445 O O . VAL A 1 343 ? 1.427 -3.212 20.113 1.00 87.50 343 VAL A O 1
ATOM 2448 N N . ALA A 1 344 ? 3.627 -2.954 20.481 1.00 86.44 344 ALA A N 1
ATOM 2449 C CA . ALA A 1 344 ? 4.033 -3.564 19.222 1.00 86.44 344 ALA A CA 1
ATOM 2450 C C . ALA A 1 344 ? 3.663 -5.051 19.147 1.00 86.44 344 ALA A C 1
ATOM 2452 O O . ALA A 1 344 ? 3.145 -5.499 18.123 1.00 86.44 344 ALA A O 1
ATOM 2453 N N . ALA A 1 345 ? 3.897 -5.815 20.217 1.00 84.31 345 ALA A N 1
ATOM 2454 C CA . ALA A 1 345 ? 3.574 -7.236 20.275 1.00 84.31 345 ALA A CA 1
ATOM 2455 C C . ALA A 1 345 ? 2.070 -7.469 20.095 1.00 84.31 345 ALA A C 1
ATOM 2457 O O . ALA A 1 345 ? 1.676 -8.283 19.260 1.00 84.31 345 ALA A O 1
ATOM 2458 N N . LEU A 1 346 ? 1.234 -6.701 20.801 1.00 89.50 346 LEU A N 1
ATOM 2459 C CA . LEU A 1 346 ? -0.218 -6.821 20.708 1.00 89.50 346 LEU A CA 1
ATOM 2460 C C . LEU A 1 346 ? -0.753 -6.408 19.329 1.00 89.50 346 LEU A C 1
ATOM 2462 O O . LEU A 1 346 ? -1.605 -7.101 18.768 1.00 89.50 346 LEU A O 1
ATOM 2466 N N . ALA A 1 347 ? -0.218 -5.336 18.738 1.00 91.25 347 ALA A N 1
ATOM 2467 C CA . ALA A 1 347 ? -0.575 -4.922 17.382 1.00 91.25 347 ALA A CA 1
ATOM 2468 C C . ALA A 1 347 ? -0.254 -6.006 16.338 1.00 91.25 347 ALA A C 1
ATOM 2470 O O . ALA A 1 347 ? -1.100 -6.339 15.507 1.00 91.25 347 ALA A O 1
ATOM 2471 N N . ASN A 1 348 ? 0.945 -6.596 16.400 1.00 88.19 348 ASN A N 1
ATOM 2472 C CA . ASN A 1 348 ? 1.361 -7.655 15.477 1.00 88.19 348 ASN A CA 1
ATOM 2473 C C . ASN A 1 348 ? 0.572 -8.957 15.685 1.00 88.19 348 ASN A C 1
ATOM 2475 O O . ASN A 1 348 ? 0.176 -9.590 14.708 1.00 88.19 348 ASN A O 1
ATOM 2479 N N . ALA A 1 349 ? 0.325 -9.354 16.937 1.00 86.12 349 ALA A N 1
ATOM 2480 C CA . ALA A 1 349 ? -0.481 -10.532 17.251 1.00 86.12 349 ALA A CA 1
ATOM 2481 C C . ALA A 1 349 ? -1.914 -10.382 16.722 1.00 86.12 349 ALA A C 1
ATOM 2483 O O . ALA A 1 349 ? -2.429 -11.286 16.066 1.00 86.12 349 ALA A O 1
ATOM 2484 N N . THR A 1 350 ? -2.517 -9.206 16.917 1.00 89.88 350 THR A N 1
ATOM 2485 C CA . THR A 1 350 ? -3.854 -8.896 16.393 1.00 89.88 350 THR A CA 1
ATOM 2486 C C . THR A 1 350 ? -3.873 -8.924 14.869 1.00 89.88 350 THR A C 1
ATOM 2488 O O . THR A 1 350 ? -4.766 -9.531 14.287 1.00 89.88 350 THR A O 1
ATOM 2491 N N . TYR A 1 351 ? -2.874 -8.332 14.207 1.00 88.44 351 TYR A N 1
ATOM 2492 C CA . TYR A 1 351 ? -2.751 -8.395 12.749 1.00 88.44 351 TYR A CA 1
ATOM 2493 C C . TYR A 1 351 ? -2.708 -9.839 12.234 1.00 88.44 351 TYR A C 1
ATOM 2495 O O . TYR A 1 351 ? -3.468 -10.181 11.335 1.00 88.44 351 TYR A O 1
ATOM 2503 N N . ARG A 1 352 ? -1.883 -10.709 12.822 1.00 84.75 352 ARG A N 1
ATOM 2504 C CA . ARG A 1 352 ? -1.789 -12.116 12.395 1.00 84.75 352 ARG A CA 1
ATOM 2505 C C . ARG A 1 352 ? -3.071 -12.899 12.647 1.00 84.75 352 ARG A C 1
ATOM 2507 O O . ARG A 1 352 ? -3.461 -13.699 11.807 1.00 84.75 352 ARG A O 1
ATOM 2514 N N . ALA A 1 353 ? -3.728 -12.651 13.778 1.00 84.56 353 ALA A N 1
ATOM 2515 C CA . ALA A 1 353 ? -4.988 -13.302 14.119 1.00 84.56 353 ALA A CA 1
ATOM 2516 C C . ALA A 1 353 ? -6.142 -12.857 13.203 1.00 84.56 353 ALA A C 1
ATOM 2518 O O . ALA A 1 353 ? -7.011 -13.657 12.869 1.00 84.56 353 ALA A O 1
ATOM 2519 N N . ARG A 1 354 ? -6.162 -11.582 12.794 1.00 84.69 354 ARG A N 1
ATOM 2520 C CA . ARG A 1 354 ? -7.227 -11.006 11.956 1.00 84.69 354 ARG A CA 1
ATOM 2521 C C . ARG A 1 354 ? -6.979 -11.177 10.460 1.00 84.69 354 ARG A C 1
ATOM 2523 O O . ARG A 1 354 ? -7.936 -11.297 9.703 1.00 84.69 354 ARG A O 1
ATOM 2530 N N . CYS A 1 355 ? -5.719 -11.210 10.042 1.00 80.50 355 CYS A N 1
ATOM 2531 C CA . CYS A 1 355 ? -5.310 -11.237 8.643 1.00 80.50 355 CYS A CA 1
ATOM 2532 C C . CYS A 1 355 ? -4.380 -12.432 8.332 1.00 80.50 355 CYS A C 1
ATOM 2534 O O . CYS A 1 355 ? -3.327 -12.205 7.734 1.00 80.50 355 CYS A O 1
ATOM 2536 N N . PRO A 1 356 ? -4.708 -13.688 8.699 1.00 75.62 356 PRO A N 1
ATOM 2537 C CA . PRO A 1 356 ? -3.773 -14.813 8.592 1.00 75.62 356 PRO A CA 1
ATOM 2538 C C . PRO A 1 356 ? -3.319 -15.067 7.149 1.00 75.62 356 PRO A C 1
ATOM 2540 O O . PRO A 1 356 ? -2.124 -15.192 6.898 1.00 75.62 356 PRO A O 1
ATOM 2543 N N . THR A 1 357 ? -4.244 -15.037 6.186 1.00 66.62 357 THR A N 1
ATOM 2544 C CA . THR A 1 357 ? -3.946 -15.219 4.756 1.00 66.62 357 THR A CA 1
ATOM 2545 C C . THR A 1 357 ? -3.048 -14.111 4.216 1.00 66.62 357 THR A C 1
ATOM 2547 O O . THR A 1 357 ? -2.067 -14.382 3.532 1.00 66.62 357 THR A O 1
ATOM 2550 N N . HIS A 1 358 ? -3.332 -12.851 4.564 1.00 74.44 358 HIS A N 1
ATOM 2551 C CA . HIS A 1 358 ? -2.487 -11.733 4.138 1.00 74.44 358 HIS A CA 1
ATOM 2552 C C . HIS A 1 358 ? -1.115 -11.788 4.820 1.00 74.44 358 HIS A C 1
ATOM 2554 O O . HIS A 1 358 ? -0.103 -11.560 4.175 1.00 74.44 358 HIS A O 1
ATOM 2560 N N . ALA A 1 359 ? -1.043 -12.141 6.106 1.00 67.56 359 ALA A N 1
ATOM 2561 C CA . ALA A 1 359 ? 0.223 -12.312 6.812 1.00 67.56 359 ALA A CA 1
ATOM 2562 C C . ALA A 1 359 ? 1.072 -13.453 6.227 1.00 67.56 359 ALA A C 1
ATOM 2564 O O . ALA A 1 359 ? 2.292 -13.319 6.151 1.00 67.56 359 ALA A O 1
ATOM 2565 N N . ALA A 1 360 ? 0.438 -14.540 5.781 1.00 62.72 360 ALA A N 1
ATOM 2566 C CA . ALA A 1 360 ? 1.107 -15.651 5.113 1.00 62.72 360 ALA A CA 1
ATOM 2567 C C . ALA A 1 360 ? 1.603 -15.282 3.704 1.00 62.72 360 ALA A C 1
ATOM 2569 O O . ALA A 1 360 ? 2.695 -15.701 3.324 1.00 62.72 360 ALA A O 1
ATOM 2570 N N . ASN A 1 361 ? 0.831 -14.470 2.974 1.00 55.53 361 ASN A N 1
ATOM 2571 C CA . ASN A 1 361 ? 1.070 -14.142 1.564 1.00 55.53 361 ASN A CA 1
ATOM 2572 C C . ASN A 1 361 ? 1.758 -12.781 1.337 1.00 55.53 361 ASN A C 1
ATOM 2574 O O . ASN A 1 361 ? 2.022 -12.418 0.191 1.00 55.53 361 ASN A O 1
ATOM 2578 N N . ALA A 1 362 ? 2.030 -12.003 2.390 1.00 55.53 362 ALA A N 1
ATOM 2579 C CA . ALA A 1 362 ? 2.633 -10.678 2.266 1.00 55.53 362 ALA A CA 1
ATOM 2580 C C . ALA A 1 362 ? 4.028 -10.758 1.619 1.00 55.53 362 ALA A C 1
ATOM 2582 O O . ALA A 1 362 ? 4.924 -11.454 2.107 1.00 55.53 362 ALA A O 1
ATOM 2583 N N . ARG A 1 363 ? 4.225 -9.990 0.541 1.00 48.78 363 ARG A N 1
ATOM 2584 C CA . ARG A 1 363 ? 5.485 -9.887 -0.212 1.00 48.78 363 ARG A CA 1
ATOM 2585 C C . ARG A 1 363 ? 6.502 -9.018 0.541 1.00 48.78 363 ARG A C 1
ATOM 2587 O O . ARG A 1 363 ? 6.765 -7.884 0.177 1.00 48.78 363 ARG A O 1
ATOM 2594 N N . GLY A 1 364 ? 7.069 -9.536 1.631 1.00 54.81 364 GLY A N 1
ATOM 2595 C CA . GLY A 1 364 ? 8.032 -8.812 2.473 1.00 54.81 364 GLY A CA 1
ATOM 2596 C C . GLY A 1 364 ? 7.488 -8.481 3.863 1.00 54.81 364 GLY A C 1
ATOM 2597 O O . GLY A 1 364 ? 6.667 -9.215 4.404 1.00 54.81 364 GLY A O 1
ATOM 2598 N N . VAL A 1 365 ? 7.991 -7.408 4.490 1.00 63.66 365 VAL A N 1
ATOM 2599 C CA . VAL A 1 365 ? 7.512 -6.975 5.817 1.00 63.66 365 VAL A CA 1
ATOM 2600 C C . VAL A 1 365 ? 6.395 -5.948 5.615 1.00 63.66 365 VAL A C 1
ATOM 2602 O O . VAL A 1 365 ? 6.724 -4.792 5.333 1.00 63.66 365 VAL A O 1
ATOM 2605 N N . PRO A 1 366 ? 5.111 -6.329 5.770 1.00 72.56 366 PRO A N 1
ATOM 2606 C CA . PRO A 1 366 ? 3.990 -5.433 5.512 1.00 72.56 366 PRO A CA 1
ATOM 2607 C C . PRO A 1 366 ? 4.047 -4.219 6.434 1.00 72.56 366 PRO A C 1
ATOM 2609 O O . PRO A 1 366 ? 4.456 -4.323 7.600 1.00 72.56 366 PRO A O 1
ATOM 2612 N N . VAL A 1 367 ? 3.615 -3.063 5.928 1.00 83.38 367 VAL A N 1
ATOM 2613 C CA . VAL A 1 367 ? 3.494 -1.883 6.777 1.00 83.38 367 VAL A CA 1
ATOM 2614 C C . VAL A 1 367 ? 2.163 -1.976 7.494 1.00 83.38 367 VAL A C 1
ATOM 2616 O O . VAL A 1 367 ? 1.107 -1.733 6.922 1.00 83.38 367 VAL A O 1
ATOM 2619 N N . ILE A 1 368 ? 2.222 -2.345 8.769 1.00 91.19 368 ILE A N 1
ATOM 2620 C CA . ILE A 1 368 ? 1.056 -2.354 9.651 1.00 91.19 368 ILE A CA 1
ATOM 2621 C C . ILE A 1 368 ? 1.055 -1.122 10.554 1.00 91.19 368 ILE A C 1
ATOM 2623 O O . ILE A 1 368 ? 2.116 -0.662 10.999 1.00 91.19 368 ILE A O 1
ATOM 2627 N N . ALA A 1 369 ? -0.141 -0.632 10.859 1.00 96.25 369 ALA A N 1
ATOM 2628 C CA . ALA A 1 369 ? -0.384 0.355 11.893 1.00 96.25 369 ALA A CA 1
ATOM 2629 C C . ALA A 1 369 ? -1.604 -0.050 12.716 1.00 96.25 369 ALA A C 1
ATOM 2631 O O . ALA A 1 369 ? -2.596 -0.533 12.176 1.00 96.25 369 ALA A O 1
ATOM 2632 N N . ALA A 1 370 ? -1.542 0.164 14.022 1.00 97.75 370 ALA A N 1
ATOM 2633 C CA . ALA A 1 370 ? -2.631 -0.150 14.933 1.00 97.75 370 ALA A CA 1
ATOM 2634 C C . ALA A 1 370 ? -2.849 1.008 15.900 1.00 97.75 370 ALA A C 1
ATOM 2636 O O . ALA A 1 370 ? -1.886 1.623 16.357 1.00 97.75 370 ALA A O 1
ATOM 2637 N N . ILE A 1 371 ? -4.104 1.289 16.237 1.00 98.31 371 ILE A N 1
ATOM 2638 C CA . ILE A 1 371 ? -4.440 2.192 17.336 1.00 98.31 371 ILE A CA 1
ATOM 2639 C C . ILE A 1 371 ? -4.889 1.329 18.503 1.00 98.31 371 ILE A C 1
ATOM 2641 O O . ILE A 1 371 ? -5.785 0.495 18.361 1.00 98.31 371 ILE A O 1
ATOM 2645 N N . LEU A 1 372 ? -4.244 1.533 19.644 1.00 95.88 372 LEU A N 1
ATOM 2646 C CA . LEU A 1 372 ? -4.514 0.830 20.881 1.00 95.88 372 LEU A CA 1
ATOM 2647 C C . LEU A 1 372 ? -5.124 1.786 21.893 1.00 95.88 372 LEU A C 1
ATOM 2649 O O . LEU A 1 372 ? -4.705 2.939 22.001 1.00 95.88 372 LEU A O 1
ATOM 2653 N N . ALA A 1 373 ? -6.079 1.277 22.653 1.00 93.75 373 ALA A N 1
ATOM 2654 C CA . ALA A 1 373 ? -6.610 1.927 23.828 1.00 93.75 373 ALA A CA 1
ATOM 2655 C C . ALA A 1 373 ? -5.973 1.318 25.072 1.00 93.75 373 ALA A C 1
ATOM 2657 O O . ALA A 1 373 ? -5.873 0.094 25.184 1.00 93.75 373 ALA A O 1
ATOM 2658 N N . ARG A 1 374 ? -5.541 2.183 25.985 1.00 89.88 374 ARG A N 1
ATOM 2659 C CA . ARG A 1 374 ? -5.093 1.806 27.321 1.00 89.88 374 ARG A CA 1
ATOM 2660 C C . ARG A 1 374 ? -6.071 2.359 28.339 1.00 89.88 374 ARG A C 1
ATOM 2662 O O . ARG A 1 374 ? -6.178 3.583 28.436 1.00 89.88 374 ARG A O 1
ATOM 2669 N N . GLU A 1 375 ? -6.725 1.491 29.102 1.00 84.94 375 GLU A N 1
ATOM 2670 C CA . GLU A 1 375 ? -7.383 1.898 30.346 1.00 84.94 375 GLU A CA 1
ATOM 2671 C C . GLU A 1 375 ? -6.343 1.803 31.456 1.00 84.94 375 GLU A C 1
ATOM 2673 O O . GLU A 1 375 ? -5.868 0.721 31.799 1.00 84.94 375 GLU A O 1
ATOM 2678 N N . ALA A 1 376 ? -5.906 2.961 31.939 1.00 66.88 376 ALA A N 1
ATOM 2679 C CA . ALA A 1 376 ? -4.810 3.042 32.888 1.00 66.88 376 ALA A CA 1
ATOM 2680 C C . ALA A 1 376 ? -5.338 3.116 34.323 1.00 66.88 376 ALA A C 1
ATOM 2682 O O . ALA A 1 376 ? -6.183 3.959 34.631 1.00 66.88 376 ALA A O 1
ATOM 2683 N N . ILE A 1 377 ? -4.766 2.300 35.212 1.00 57.16 377 ILE A N 1
ATOM 2684 C CA . ILE A 1 377 ? -4.893 2.479 36.670 1.00 57.16 377 ILE A CA 1
ATOM 2685 C C . ILE A 1 377 ? -3.713 3.321 37.205 1.00 57.16 377 ILE A C 1
ATOM 2687 O O . ILE A 1 377 ? -3.853 4.018 38.209 1.00 57.16 377 ILE A O 1
ATOM 2691 N N . SER A 1 378 ? -2.573 3.343 36.491 1.00 59.03 378 SER A N 1
ATOM 2692 C CA . SER A 1 378 ? -1.358 4.111 36.827 1.00 59.03 378 SER A CA 1
ATOM 2693 C C . SER A 1 378 ? -1.001 5.193 35.793 1.00 59.03 378 SER A C 1
ATOM 2695 O O . SER A 1 378 ? -1.129 5.002 34.580 1.00 59.03 378 SER A O 1
ATOM 2697 N N . SER A 1 379 ? -0.456 6.321 36.263 1.00 58.50 379 SER A N 1
ATOM 2698 C CA . SER A 1 379 ? 0.056 7.407 35.412 1.00 58.50 379 SER A CA 1
ATOM 2699 C C . SER A 1 379 ? 1.366 7.063 34.684 1.00 58.50 379 SER A C 1
ATOM 2701 O O . SER A 1 379 ? 1.664 7.684 33.661 1.00 58.50 379 SER A O 1
ATOM 2703 N N . ASP A 1 380 ? 2.118 6.060 35.153 1.00 57.78 380 ASP A N 1
ATOM 2704 C CA . ASP A 1 380 ? 3.346 5.578 34.514 1.00 57.78 380 ASP A CA 1
ATOM 2705 C C . ASP A 1 380 ? 3.087 4.288 33.700 1.00 57.78 380 ASP A C 1
ATOM 2707 O O . ASP A 1 380 ? 2.750 3.260 34.290 1.00 57.78 380 ASP A O 1
ATOM 2711 N N . PRO A 1 381 ? 3.249 4.307 32.360 1.00 59.56 381 PRO A N 1
ATOM 2712 C CA . PRO A 1 381 ? 3.023 3.138 31.505 1.00 59.56 381 PRO A CA 1
ATOM 2713 C C . PRO A 1 381 ? 4.097 2.042 31.599 1.00 59.56 381 PRO A C 1
ATOM 2715 O O . PRO A 1 381 ? 3.842 0.920 31.153 1.00 59.56 381 PRO A O 1
ATOM 2718 N N . ASP A 1 382 ? 5.277 2.334 32.153 1.00 55.47 382 ASP A N 1
ATOM 2719 C CA . ASP A 1 382 ? 6.364 1.360 32.329 1.00 55.47 382 ASP A CA 1
ATOM 2720 C C . ASP A 1 382 ? 6.421 0.798 33.766 1.00 55.47 382 ASP A C 1
ATOM 2722 O O . ASP A 1 382 ? 6.984 -0.276 33.970 1.00 55.47 382 ASP A O 1
ATOM 2726 N N . HIS A 1 383 ? 5.782 1.468 34.738 1.00 54.31 383 HIS A N 1
ATOM 2727 C CA . HIS A 1 383 ? 5.754 1.073 36.159 1.00 54.31 383 HIS A CA 1
ATOM 2728 C C . HIS A 1 383 ? 4.350 0.746 36.706 1.00 54.31 383 HIS A C 1
ATOM 2730 O O . HIS A 1 383 ? 4.191 0.522 37.906 1.00 54.31 383 HIS A O 1
ATOM 2736 N N . GLY A 1 384 ? 3.319 0.713 35.856 1.00 46.19 384 GLY A N 1
ATOM 2737 C CA . GLY A 1 384 ? 2.005 0.188 36.226 1.00 46.19 384 GLY A CA 1
ATOM 2738 C C . GLY A 1 384 ? 2.102 -1.301 36.564 1.00 46.19 384 GLY A C 1
ATOM 2739 O O . GLY A 1 384 ? 2.607 -2.084 35.761 1.00 46.19 384 GLY A O 1
ATOM 2740 N N . GLY A 1 385 ? 1.636 -1.690 37.756 1.00 43.03 385 GLY A N 1
ATOM 2741 C CA . GLY A 1 385 ? 1.412 -3.096 38.105 1.00 43.03 385 GLY A CA 1
ATOM 2742 C C . GLY A 1 385 ? 0.528 -3.793 37.061 1.00 43.03 385 GLY A C 1
ATOM 2743 O O . GLY A 1 385 ? -0.075 -3.125 36.226 1.00 43.03 385 GLY A O 1
ATOM 2744 N N . GLY A 1 386 ? 0.470 -5.126 37.087 1.00 49.69 386 GLY A N 1
ATOM 2745 C CA . GLY A 1 386 ? -0.126 -5.996 36.054 1.00 49.69 386 GLY A CA 1
ATOM 2746 C C . GLY A 1 386 ? -1.620 -5.831 35.708 1.00 49.69 386 GLY A C 1
ATOM 2747 O O . GLY A 1 386 ? -2.186 -6.767 35.160 1.00 49.69 386 GLY A O 1
ATOM 2748 N N . ASP A 1 387 ? -2.228 -4.678 35.984 1.00 53.78 387 ASP A N 1
ATOM 2749 C CA . ASP A 1 387 ? -3.647 -4.340 35.826 1.00 53.78 387 ASP A CA 1
ATOM 2750 C C . ASP A 1 387 ? -3.937 -3.316 34.696 1.00 53.78 387 ASP A C 1
ATOM 2752 O O . ASP A 1 387 ? -5.093 -2.974 34.452 1.00 53.78 387 ASP A O 1
ATOM 2756 N N . ASP A 1 388 ? -2.929 -2.805 33.974 1.00 65.62 388 ASP A N 1
ATOM 2757 C CA . ASP A 1 388 ? -3.167 -1.944 32.799 1.00 65.62 388 ASP A CA 1
ATOM 2758 C C . ASP A 1 388 ? -3.757 -2.755 31.629 1.00 65.62 388 ASP A C 1
ATOM 2760 O O . ASP A 1 388 ? -3.087 -3.632 31.071 1.00 65.62 388 ASP A O 1
ATOM 2764 N N . SER A 1 389 ? -4.976 -2.418 31.191 1.00 80.62 389 SER A N 1
ATOM 2765 C CA . SER A 1 389 ? -5.617 -3.087 30.053 1.00 80.62 389 SER A CA 1
ATOM 2766 C C . SER A 1 389 ? -5.201 -2.418 28.737 1.00 80.62 389 SER A C 1
ATOM 2768 O O . SER A 1 389 ? -5.300 -1.200 28.579 1.00 80.62 389 SER A O 1
ATOM 2770 N N . LEU A 1 390 ? -4.691 -3.204 27.782 1.00 87.19 390 LEU A N 1
ATOM 2771 C CA . LEU A 1 390 ? -4.368 -2.755 26.424 1.00 87.19 390 LEU A CA 1
ATOM 2772 C C . LEU A 1 390 ? -5.236 -3.503 25.418 1.00 87.19 390 LEU A C 1
ATOM 2774 O O . LEU A 1 390 ? -5.224 -4.731 25.386 1.00 87.19 390 LEU A O 1
ATOM 2778 N N . LYS A 1 391 ? -5.944 -2.764 24.560 1.00 90.81 391 LYS A N 1
ATOM 2779 C CA . LYS A 1 391 ? -6.815 -3.329 23.519 1.00 90.81 391 LYS A CA 1
ATOM 2780 C C . LYS A 1 391 ? -6.534 -2.681 22.173 1.00 90.81 391 LYS A C 1
ATOM 2782 O O . LYS A 1 391 ? -6.425 -1.459 22.083 1.00 90.81 391 LYS A O 1
ATOM 2787 N N . VAL A 1 392 ? -6.433 -3.477 21.108 1.00 94.56 392 VAL A N 1
ATOM 2788 C CA . VAL A 1 392 ? -6.349 -2.941 19.741 1.00 94.56 392 VAL A CA 1
ATOM 2789 C C . VAL A 1 392 ? -7.747 -2.534 19.300 1.00 94.56 392 VAL A C 1
ATOM 2791 O O . VAL A 1 392 ? -8.625 -3.376 19.151 1.00 94.56 392 VAL A O 1
ATOM 2794 N N . VAL A 1 393 ? -7.953 -1.239 19.076 1.00 95.38 393 VAL A N 1
ATOM 2795 C CA . VAL A 1 393 ? -9.262 -0.703 18.673 1.00 95.38 393 VAL A CA 1
ATOM 2796 C C . VAL A 1 393 ? -9.399 -0.561 17.164 1.00 95.38 393 VAL A C 1
ATOM 2798 O O . VAL A 1 393 ? -10.508 -0.591 16.635 1.00 95.38 393 VAL A O 1
ATOM 2801 N N . SER A 1 394 ? -8.281 -0.433 16.451 1.00 97.31 394 SER A N 1
ATOM 2802 C CA . SER A 1 394 ? -8.268 -0.455 14.989 1.00 97.31 394 SER A CA 1
ATOM 2803 C C . SER A 1 394 ? -6.904 -0.841 14.429 1.00 97.31 394 SER A C 1
ATOM 2805 O O . SER A 1 394 ? -5.874 -0.671 15.085 1.00 97.31 394 SER A O 1
ATOM 2807 N N . LEU A 1 395 ? -6.916 -1.339 13.199 1.00 96.25 395 LEU A N 1
ATOM 2808 C CA . LEU A 1 395 ? -5.774 -1.825 12.444 1.00 96.25 395 LEU A CA 1
ATOM 2809 C C . LEU A 1 395 ? -5.879 -1.342 10.992 1.00 96.25 395 LEU A C 1
ATOM 2811 O O . LEU A 1 395 ? -6.965 -1.307 10.411 1.00 96.25 395 LEU A O 1
ATOM 2815 N N . GLY A 1 396 ? -4.738 -1.003 10.405 1.00 95.50 396 GLY A N 1
ATOM 2816 C CA . GLY A 1 396 ? -4.574 -0.733 8.985 1.00 95.50 396 GLY A CA 1
ATOM 2817 C C . GLY A 1 396 ? -3.313 -1.402 8.448 1.00 95.50 396 GLY A C 1
ATOM 2818 O O . GLY A 1 396 ? -2.317 -1.517 9.167 1.00 95.50 396 GLY A O 1
ATOM 2819 N N . VAL A 1 397 ? -3.355 -1.832 7.188 1.00 91.31 397 VAL A N 1
ATOM 2820 C CA . VAL A 1 397 ? -2.210 -2.399 6.459 1.00 91.31 397 VAL A CA 1
ATOM 2821 C C . VAL A 1 397 ? -2.200 -1.827 5.050 1.00 91.31 397 VAL A C 1
ATOM 2823 O O . VAL A 1 397 ? -3.250 -1.804 4.408 1.00 91.31 397 VAL A O 1
ATOM 2826 N N . GLY A 1 398 ? -1.046 -1.351 4.591 1.00 87.25 398 GLY A N 1
ATOM 2827 C CA . GLY A 1 398 ? -0.887 -0.838 3.233 1.00 87.25 398 GLY A CA 1
ATOM 2828 C C . GLY A 1 398 ? 0.158 0.270 3.113 1.00 87.25 398 GLY A C 1
ATOM 2829 O O . GLY A 1 398 ? 0.455 0.995 4.071 1.00 87.25 398 GLY A O 1
ATOM 2830 N N . THR A 1 399 ? 0.677 0.433 1.895 1.00 80.81 399 THR A N 1
ATOM 2831 C CA . THR A 1 399 ? 1.679 1.452 1.520 1.00 80.81 399 THR A CA 1
ATOM 2832 C C . THR A 1 399 ? 1.298 2.287 0.296 1.00 80.81 399 THR A C 1
ATOM 2834 O O . THR A 1 399 ? 2.087 3.114 -0.160 1.00 80.81 399 THR A O 1
ATOM 2837 N N . LYS A 1 400 ? 0.098 2.096 -0.261 1.00 79.81 400 LYS A N 1
ATOM 2838 C CA . LYS A 1 400 ? -0.313 2.709 -1.534 1.00 79.81 400 LYS A CA 1
ATOM 2839 C C . LYS A 1 400 ? -1.219 3.929 -1.338 1.00 79.81 400 LYS A C 1
ATOM 2841 O O . LYS A 1 400 ? -1.820 4.133 -0.283 1.00 79.81 400 LYS A O 1
ATOM 2846 N N . PHE A 1 401 ? -1.317 4.766 -2.362 1.00 82.19 401 PHE A N 1
ATOM 2847 C CA . PHE A 1 401 ? -2.226 5.912 -2.439 1.00 82.19 401 PHE A CA 1
ATOM 2848 C C . PHE A 1 401 ? -2.634 6.126 -3.899 1.00 82.19 401 PHE A C 1
ATOM 2850 O O . PHE A 1 401 ? -1.950 5.631 -4.794 1.00 82.19 401 PHE A O 1
ATOM 2857 N N . LEU A 1 402 ? -3.714 6.877 -4.145 1.00 77.12 402 LEU A N 1
ATOM 2858 C CA . LEU A 1 402 ? -4.220 7.075 -5.507 1.00 77.12 402 LEU A CA 1
ATOM 2859 C C . LEU A 1 402 ? -3.178 7.769 -6.399 1.00 77.12 402 LEU A C 1
ATOM 2861 O O . LEU A 1 402 ? -2.808 8.917 -6.114 1.00 77.12 402 LEU A O 1
ATOM 2865 N N . PRO A 1 403 ? -2.769 7.142 -7.517 1.00 70.06 403 PRO A N 1
ATOM 2866 C CA . PRO A 1 403 ? -1.964 7.794 -8.534 1.00 70.06 403 PRO A CA 1
ATOM 2867 C C . PRO A 1 403 ? -2.671 9.036 -9.101 1.00 70.06 403 PRO A C 1
ATOM 2869 O O . PRO A 1 403 ? -3.904 9.060 -9.175 1.00 70.06 403 PRO A O 1
ATOM 2872 N N . PRO A 1 404 ? -1.929 10.055 -9.576 1.00 68.56 404 PRO A N 1
ATOM 2873 C CA . PRO A 1 404 ? -2.529 11.280 -10.103 1.00 68.56 404 PRO A CA 1
ATOM 2874 C C . PRO A 1 404 ? -3.567 11.066 -11.208 1.00 68.56 404 PRO A C 1
ATOM 2876 O O . PRO A 1 404 ? -4.598 11.731 -11.196 1.00 68.56 404 PRO A O 1
ATOM 2879 N N . ALA A 1 405 ? -3.328 10.119 -12.119 1.00 61.72 405 ALA A N 1
ATOM 2880 C CA . ALA A 1 405 ? -4.267 9.790 -13.191 1.00 61.72 405 ALA A CA 1
ATOM 2881 C C . ALA A 1 405 ? -5.579 9.198 -12.645 1.00 61.72 405 ALA A C 1
ATOM 2883 O O . ALA A 1 405 ? -6.654 9.691 -12.973 1.00 61.72 405 ALA A O 1
ATOM 2884 N N . VAL A 1 406 ? -5.491 8.214 -11.740 1.00 67.38 406 VAL A N 1
ATOM 2885 C CA . VAL A 1 406 ? -6.660 7.607 -11.075 1.00 67.38 406 VAL A CA 1
ATOM 2886 C C . VAL A 1 406 ? -7.448 8.655 -10.301 1.00 67.38 406 VAL A C 1
ATOM 2888 O O . VAL A 1 406 ? -8.672 8.710 -10.382 1.00 67.38 406 VAL A O 1
ATOM 2891 N N . ALA A 1 407 ? -6.749 9.510 -9.555 1.00 74.12 407 ALA A N 1
ATOM 2892 C CA . ALA A 1 407 ? -7.390 10.553 -8.779 1.00 74.12 407 ALA A CA 1
ATOM 2893 C C . ALA A 1 407 ? -8.099 11.583 -9.669 1.00 74.12 407 ALA A C 1
ATOM 2895 O O . ALA A 1 407 ? -9.210 11.998 -9.349 1.00 74.12 407 ALA A O 1
ATOM 2896 N N . ALA A 1 408 ? -7.480 11.983 -10.782 1.00 70.50 408 ALA A N 1
ATOM 2897 C CA . ALA A 1 408 ? -8.094 12.883 -11.751 1.00 70.50 408 ALA A CA 1
ATOM 2898 C C . ALA A 1 408 ? -9.342 12.255 -12.388 1.00 70.50 408 ALA A C 1
ATOM 2900 O O . ALA A 1 408 ? -10.373 12.917 -12.453 1.00 70.50 408 ALA A O 1
ATOM 2901 N N . ALA A 1 409 ? -9.280 10.977 -12.774 1.00 67.62 409 ALA A N 1
ATOM 2902 C CA . ALA A 1 409 ? -10.420 10.248 -13.328 1.00 67.62 409 ALA A CA 1
ATOM 2903 C C . ALA A 1 409 ? -11.574 10.131 -12.318 1.00 67.62 409 ALA A C 1
ATOM 2905 O O . ALA A 1 409 ? -12.711 10.481 -12.627 1.00 67.62 409 ALA A O 1
ATOM 2906 N N . ALA A 1 410 ? -11.281 9.727 -11.077 1.00 73.31 410 ALA A N 1
ATOM 2907 C CA . ALA A 1 410 ? -12.282 9.643 -10.014 1.00 73.31 410 ALA A CA 1
ATOM 2908 C C . ALA A 1 410 ? -12.911 11.008 -9.690 1.00 73.31 410 ALA A C 1
ATOM 2910 O O . ALA A 1 410 ? -14.095 11.070 -9.374 1.00 73.31 410 ALA A O 1
ATOM 2911 N N . HIS A 1 411 ? -12.135 12.093 -9.770 1.00 80.00 411 HIS A N 1
ATOM 2912 C CA . HIS A 1 411 ? -12.634 13.453 -9.572 1.00 80.00 411 HIS A CA 1
ATOM 2913 C C . HIS A 1 411 ? -13.497 13.936 -10.748 1.00 80.00 411 HIS A C 1
ATOM 2915 O O . HIS A 1 411 ? -14.551 14.528 -10.527 1.00 80.00 411 HIS A O 1
ATOM 2921 N N . ALA A 1 412 ? -13.088 13.651 -11.988 1.00 71.81 412 ALA A N 1
ATOM 2922 C CA . ALA A 1 412 ? -13.836 13.993 -13.198 1.00 71.81 412 ALA A CA 1
ATOM 2923 C C . ALA A 1 412 ? -15.178 13.247 -13.295 1.00 71.81 412 ALA A C 1
ATOM 2925 O O . ALA A 1 412 ? -16.144 13.791 -13.822 1.00 71.81 412 ALA A O 1
ATOM 2926 N N . ALA A 1 413 ? -15.256 12.039 -12.730 1.00 73.56 413 ALA A N 1
ATOM 2927 C CA . ALA A 1 413 ? -16.482 11.249 -12.621 1.00 73.56 413 ALA A CA 1
ATOM 2928 C C . ALA A 1 413 ? -17.502 11.796 -11.594 1.00 73.56 413 ALA A C 1
ATOM 2930 O O . ALA A 1 413 ? -18.573 11.217 -11.425 1.00 73.56 413 ALA A O 1
ATOM 2931 N N . GLY A 1 414 ? -17.191 12.901 -10.909 1.00 79.00 414 GLY A N 1
ATOM 2932 C CA . GLY A 1 414 ? -18.092 13.580 -9.981 1.00 79.00 414 GLY A CA 1
ATOM 2933 C C . GLY A 1 414 ? -17.817 13.286 -8.505 1.00 79.00 414 GLY A C 1
ATOM 2934 O O . GLY A 1 414 ? -17.036 12.406 -8.134 1.00 79.00 414 GLY A O 1
ATOM 2935 N N . ASN A 1 415 ? -18.473 14.059 -7.633 1.00 82.25 415 ASN A N 1
ATOM 2936 C CA . ASN A 1 415 ? -18.223 14.022 -6.190 1.00 82.25 415 ASN A CA 1
ATOM 2937 C C . ASN A 1 415 ? -18.541 12.654 -5.569 1.00 82.25 415 ASN A C 1
ATOM 2939 O O . ASN A 1 415 ? -17.804 12.205 -4.695 1.00 82.25 415 ASN A O 1
ATOM 2943 N N . ASP A 1 416 ? -19.579 11.969 -6.047 1.00 79.19 416 ASP A N 1
ATOM 2944 C CA . ASP A 1 416 ? -19.990 10.656 -5.538 1.00 79.19 416 ASP A CA 1
ATOM 2945 C C . ASP A 1 416 ? -18.890 9.614 -5.776 1.00 79.19 416 ASP A C 1
ATOM 2947 O O . ASP A 1 416 ? -18.434 8.943 -4.843 1.00 79.19 416 ASP A O 1
ATOM 2951 N N . ARG A 1 417 ? -18.356 9.552 -7.005 1.00 81.94 417 ARG A N 1
ATOM 2952 C CA . ARG A 1 417 ? -17.237 8.661 -7.325 1.00 81.94 417 ARG A CA 1
ATOM 2953 C C . ARG A 1 417 ? -15.999 9.022 -6.512 1.00 81.94 417 ARG A C 1
ATOM 2955 O O . ARG A 1 417 ? -15.383 8.130 -5.926 1.00 81.94 417 ARG A O 1
ATOM 2962 N N . TRP A 1 418 ? -15.672 10.308 -6.408 1.00 85.12 418 TRP A N 1
ATOM 2963 C CA . TRP A 1 418 ? -14.542 10.787 -5.612 1.00 85.12 418 TRP A CA 1
ATOM 2964 C C . TRP A 1 418 ? -14.646 10.402 -4.128 1.00 85.12 418 TRP A C 1
ATOM 2966 O O . TRP A 1 418 ? -13.635 10.055 -3.516 1.00 85.12 418 TRP A O 1
ATOM 2976 N N . ARG A 1 419 ? -15.846 10.427 -3.535 1.00 88.62 419 ARG A N 1
ATOM 2977 C CA . ARG A 1 419 ? -16.079 10.023 -2.137 1.00 88.62 419 ARG A CA 1
ATOM 2978 C C . ARG A 1 419 ? -16.075 8.507 -1.944 1.00 88.62 419 ARG A C 1
ATOM 2980 O O . ARG A 1 419 ? -15.662 8.051 -0.874 1.00 88.62 419 ARG A O 1
ATOM 2987 N N . SER A 1 420 ? -16.470 7.745 -2.964 1.00 85.81 420 SER A N 1
ATOM 2988 C CA . SER A 1 420 ? -16.526 6.276 -2.934 1.00 85.81 420 SER A CA 1
ATOM 2989 C C . SER A 1 420 ? -15.157 5.579 -2.921 1.00 85.81 420 SER A C 1
ATOM 2991 O O . SER A 1 420 ? -15.088 4.378 -2.683 1.00 85.81 420 SER A O 1
ATOM 2993 N N . VAL A 1 421 ? -14.056 6.306 -3.148 1.00 87.44 421 VAL A N 1
ATOM 2994 C CA . VAL A 1 421 ? -12.695 5.744 -3.174 1.00 87.44 421 VAL A CA 1
ATOM 2995 C C . VAL A 1 421 ? -11.835 6.223 -1.999 1.00 87.44 421 VAL A C 1
ATOM 2997 O O . VAL A 1 421 ? -11.978 7.330 -1.475 1.00 87.44 421 VAL A O 1
ATOM 3000 N N . VAL A 1 422 ? -10.912 5.374 -1.557 1.00 91.50 422 VAL A N 1
ATOM 3001 C CA . VAL A 1 422 ? -9.947 5.637 -0.487 1.00 91.50 422 VAL A CA 1
ATOM 3002 C C . VAL A 1 422 ? -8.709 6.308 -1.069 1.00 91.50 422 VAL A C 1
ATOM 3004 O O . VAL A 1 422 ? -7.847 5.650 -1.625 1.00 91.50 422 VAL A O 1
ATOM 3007 N N . HIS A 1 423 ? -8.577 7.625 -0.900 1.00 88.75 423 HIS A N 1
ATOM 3008 C CA . HIS A 1 423 ? -7.486 8.401 -1.527 1.00 88.75 423 HIS A CA 1
ATOM 3009 C C . HIS A 1 423 ? -6.076 8.041 -1.051 1.00 88.75 423 HIS A C 1
ATOM 3011 O O . HIS A 1 423 ? -5.093 8.329 -1.731 1.00 88.75 423 HIS A O 1
ATOM 3017 N N . ASP A 1 424 ? -5.966 7.488 0.152 1.00 90.50 424 ASP A N 1
ATOM 3018 C CA . ASP A 1 424 ? -4.695 7.146 0.767 1.00 90.50 424 ASP A CA 1
ATOM 3019 C C . ASP A 1 424 ? -4.856 5.905 1.636 1.00 90.50 424 ASP A C 1
ATOM 3021 O O . ASP A 1 424 ? -5.579 5.933 2.639 1.00 90.50 424 ASP A O 1
ATOM 3025 N N . SER A 1 425 ? -4.161 4.852 1.226 1.00 91.50 425 SER A N 1
ATOM 3026 C CA . SER A 1 425 ? -4.246 3.508 1.778 1.00 91.50 425 SER A CA 1
ATOM 3027 C C . SER A 1 425 ? -3.020 3.150 2.612 1.00 91.50 425 SER A C 1
ATOM 3029 O O . SER A 1 425 ? -2.775 1.979 2.881 1.00 91.50 425 SER A O 1
ATOM 3031 N N . HIS A 1 426 ? -2.247 4.142 3.066 1.00 92.06 426 HIS A N 1
ATOM 3032 C CA . HIS A 1 426 ? -1.216 3.861 4.055 1.00 92.06 426 HIS A CA 1
ATOM 3033 C C . HIS A 1 426 ? -1.831 3.400 5.375 1.00 92.06 426 HIS A C 1
ATOM 3035 O O . HIS A 1 426 ? -2.835 3.947 5.846 1.00 92.06 426 HIS A O 1
ATOM 3041 N N . ALA A 1 427 ? -1.162 2.445 6.008 1.00 94.00 427 ALA A N 1
ATOM 3042 C CA . ALA A 1 427 ? -1.597 1.791 7.228 1.00 94.00 427 ALA A CA 1
ATOM 3043 C C . ALA A 1 427 ? -2.080 2.754 8.327 1.00 94.00 427 ALA A C 1
ATOM 3045 O O . ALA A 1 427 ? -3.138 2.531 8.915 1.00 94.00 427 ALA A O 1
ATOM 3046 N N . GLU A 1 428 ? -1.365 3.856 8.590 1.00 95.44 428 GLU A N 1
ATOM 3047 C CA . GLU A 1 428 ? -1.728 4.805 9.656 1.00 95.44 428 GLU A CA 1
ATOM 3048 C C . GLU A 1 428 ? -3.020 5.565 9.325 1.00 95.44 428 GLU A C 1
ATOM 3050 O O . GLU A 1 428 ? -3.808 5.907 10.211 1.00 95.44 428 GLU A O 1
ATOM 3055 N N . VAL A 1 429 ? -3.253 5.825 8.035 1.00 96.00 429 VAL A N 1
ATOM 3056 C CA . VAL A 1 429 ? -4.473 6.468 7.538 1.00 96.00 429 VAL A CA 1
ATOM 3057 C C . VAL A 1 429 ? -5.652 5.512 7.658 1.00 96.00 429 VAL A C 1
ATOM 3059 O O . VAL A 1 429 ? -6.706 5.918 8.151 1.00 96.00 429 VAL A O 1
ATOM 3062 N N . LEU A 1 430 ? -5.470 4.252 7.262 1.00 96.75 430 LEU A N 1
ATOM 3063 C CA . LEU A 1 430 ? -6.503 3.222 7.342 1.00 96.75 430 LEU A CA 1
ATOM 3064 C C . LEU A 1 430 ? -6.894 2.913 8.786 1.00 96.75 430 LEU A C 1
ATOM 3066 O O . LEU A 1 430 ? -8.085 2.925 9.093 1.00 96.75 430 LEU A O 1
ATOM 3070 N N . ALA A 1 431 ? -5.919 2.763 9.688 1.00 97.88 431 ALA A N 1
ATOM 3071 C CA . ALA A 1 431 ? -6.172 2.553 11.113 1.00 97.88 431 ALA A CA 1
ATOM 3072 C C . ALA A 1 431 ? -7.011 3.699 11.706 1.00 97.88 431 ALA A C 1
ATOM 3074 O O . ALA A 1 431 ? -8.036 3.462 12.343 1.00 97.88 431 ALA A O 1
ATOM 3075 N N . ARG A 1 432 ? -6.668 4.964 11.413 1.00 98.06 432 ARG A N 1
ATOM 3076 C CA . ARG A 1 432 ? -7.475 6.113 11.859 1.00 98.06 432 ARG A CA 1
ATOM 3077 C C . ARG A 1 432 ? -8.901 6.081 11.302 1.00 98.06 432 ARG A C 1
ATOM 3079 O O . ARG A 1 432 ? -9.837 6.444 12.009 1.00 98.06 432 ARG A O 1
ATOM 3086 N N . ARG A 1 433 ? -9.090 5.716 10.034 1.00 97.25 433 ARG A N 1
ATOM 3087 C CA . ARG A 1 433 ? -10.429 5.686 9.419 1.00 97.25 433 ARG A CA 1
ATOM 3088 C C . ARG A 1 433 ? -11.277 4.536 9.964 1.00 97.25 433 ARG A C 1
ATOM 3090 O O . ARG A 1 433 ? -12.464 4.737 10.199 1.00 97.25 433 ARG A O 1
ATOM 3097 N N . ALA A 1 434 ? -10.663 3.393 10.261 1.00 96.56 434 ALA A N 1
ATOM 3098 C CA . ALA A 1 434 ? -11.303 2.299 10.982 1.00 96.56 434 ALA A CA 1
ATOM 3099 C C . ALA A 1 434 ? -11.698 2.709 12.417 1.00 96.56 434 ALA A C 1
ATOM 3101 O O . ALA A 1 434 ? -12.824 2.439 12.830 1.00 96.56 434 ALA A O 1
ATOM 3102 N N . LEU A 1 435 ? -10.850 3.460 13.138 1.00 97.38 435 LEU A N 1
ATOM 3103 C CA . LEU A 1 435 ? -11.220 4.059 14.430 1.00 97.38 435 LEU A CA 1
ATOM 3104 C C . LEU A 1 435 ? -12.462 4.954 14.306 1.00 97.38 435 LEU A C 1
ATOM 3106 O O . LEU A 1 435 ? -13.362 4.861 15.128 1.00 97.38 435 LEU A O 1
ATOM 3110 N N . MET A 1 436 ? -12.549 5.806 13.279 1.00 96.25 436 MET A N 1
ATOM 3111 C CA . MET A 1 436 ? -13.735 6.654 13.083 1.00 96.25 436 MET A CA 1
ATOM 3112 C C . MET A 1 436 ? -15.017 5.825 12.922 1.00 96.25 436 MET A C 1
ATOM 3114 O O . MET A 1 436 ? -16.049 6.190 13.480 1.00 96.25 436 MET A O 1
ATOM 3118 N N . ARG A 1 437 ? -14.950 4.696 12.204 1.00 92.94 437 ARG A N 1
ATOM 3119 C CA . ARG A 1 437 ? -16.084 3.774 12.058 1.00 92.94 437 ARG A CA 1
ATOM 3120 C C . ARG A 1 437 ? -16.499 3.155 13.396 1.00 92.94 437 ARG A C 1
ATOM 3122 O O . ARG A 1 437 ? -17.691 3.114 13.686 1.00 92.94 437 ARG A O 1
ATOM 3129 N N . LEU A 1 438 ? -15.531 2.739 14.219 1.00 93.44 438 LEU A N 1
ATOM 3130 C CA . LEU A 1 438 ? -15.793 2.262 15.583 1.00 93.44 438 LEU A CA 1
ATOM 3131 C C . LEU A 1 438 ? -16.535 3.316 16.412 1.00 93.44 438 LEU A C 1
ATOM 3133 O O . LEU A 1 438 ? -17.525 2.993 17.057 1.00 93.44 438 LEU A O 1
ATOM 3137 N N . LEU A 1 439 ? -16.089 4.572 16.361 1.00 94.75 439 LEU A N 1
ATOM 3138 C CA . LEU A 1 439 ? -16.678 5.655 17.152 1.00 94.75 439 LEU A CA 1
ATOM 3139 C C . LEU A 1 439 ? -18.127 5.955 16.752 1.00 94.75 439 LEU A C 1
ATOM 3141 O O . LEU A 1 439 ? -18.960 6.138 17.632 1.00 94.75 439 LEU A O 1
ATOM 3145 N N . TYR A 1 440 ? -18.453 5.965 15.452 1.00 92.81 440 TYR A N 1
ATOM 3146 C CA . TYR A 1 440 ? -19.852 6.085 15.020 1.00 92.81 440 TYR A CA 1
ATOM 3147 C C . TYR A 1 440 ? -20.708 4.950 15.589 1.00 92.81 440 TYR A C 1
ATOM 3149 O O . TYR A 1 440 ? -21.788 5.205 16.114 1.00 92.81 440 TYR A O 1
ATOM 3157 N N . ARG A 1 441 ? -20.201 3.712 15.544 1.00 89.50 441 ARG A N 1
ATOM 3158 C CA . ARG A 1 441 ? -20.909 2.543 16.074 1.00 89.50 441 ARG A CA 1
ATOM 3159 C C . ARG A 1 441 ? -21.131 2.634 17.584 1.00 89.50 441 ARG A C 1
ATOM 3161 O O . ARG A 1 441 ? -22.241 2.385 18.038 1.00 89.50 441 ARG A O 1
ATOM 3168 N N . GLU A 1 442 ? -20.111 3.032 18.345 1.00 90.25 442 GLU A N 1
ATOM 3169 C CA . GLU A 1 442 ? -20.245 3.224 19.794 1.00 90.25 442 GLU A CA 1
ATOM 3170 C C . GLU A 1 442 ? -21.267 4.311 20.142 1.00 90.25 442 GLU A C 1
ATOM 3172 O O . GLU A 1 442 ? -22.029 4.133 21.087 1.00 90.25 442 GLU A O 1
ATOM 3177 N N . ILE A 1 443 ? -21.327 5.407 19.376 1.00 89.75 443 ILE A N 1
ATOM 3178 C CA . ILE A 1 443 ? -22.347 6.447 19.574 1.00 89.75 443 ILE A CA 1
ATOM 3179 C C . ILE A 1 443 ? -23.751 5.873 19.354 1.00 89.75 443 ILE A C 1
ATOM 3181 O O . ILE A 1 443 ? -24.635 6.133 20.165 1.00 89.75 443 ILE A O 1
ATOM 3185 N N . GLU A 1 444 ? -23.968 5.078 18.299 1.00 86.75 444 GLU A N 1
ATOM 3186 C CA . GLU A 1 444 ? -25.269 4.429 18.080 1.00 86.75 444 GLU A CA 1
ATOM 3187 C C . GLU A 1 444 ? -25.670 3.542 19.265 1.00 86.75 444 GLU A C 1
ATOM 3189 O O . GLU A 1 444 ? -26.817 3.610 19.710 1.00 86.75 444 GLU A O 1
ATOM 3194 N N . ASP A 1 445 ? -24.732 2.753 19.797 1.00 84.38 445 ASP A N 1
ATOM 3195 C CA . ASP A 1 445 ? -24.991 1.874 20.942 1.00 84.38 445 ASP A CA 1
ATOM 3196 C C . ASP A 1 445 ? -25.335 2.687 22.208 1.00 84.38 445 ASP A C 1
ATOM 3198 O O . ASP A 1 445 ? -26.305 2.377 22.901 1.00 84.38 445 ASP A O 1
ATOM 3202 N N . LEU A 1 446 ? -24.585 3.765 22.479 1.00 84.62 446 LEU A N 1
ATOM 3203 C CA . LEU A 1 446 ? -24.807 4.650 23.631 1.00 84.62 446 LEU A CA 1
ATOM 3204 C C . LEU A 1 446 ? -26.145 5.401 23.547 1.00 84.62 446 LEU A C 1
ATOM 3206 O O . LEU A 1 446 ? -26.790 5.622 24.571 1.00 84.62 446 LEU A O 1
ATOM 3210 N N . VAL A 1 447 ? -26.569 5.803 22.345 1.00 82.81 447 VAL A N 1
ATOM 3211 C CA . VAL A 1 447 ? -27.855 6.491 22.125 1.00 82.81 447 VAL A CA 1
ATOM 3212 C C . VAL A 1 447 ? -29.030 5.531 22.250 1.00 82.81 447 VAL A C 1
ATOM 3214 O O . VAL A 1 447 ? -30.049 5.895 22.831 1.00 82.81 447 VAL A O 1
ATOM 3217 N N . ALA A 1 448 ? -28.893 4.301 21.748 1.00 79.56 448 ALA A N 1
ATOM 3218 C CA . ALA A 1 448 ? -29.943 3.290 21.831 1.00 79.56 448 ALA A CA 1
ATOM 3219 C C . ALA A 1 448 ? -30.247 2.847 23.274 1.00 79.56 448 ALA A C 1
ATOM 3221 O O . ALA A 1 448 ? -31.202 2.103 23.488 1.00 79.56 448 ALA A O 1
ATOM 3222 N N . GLY A 1 449 ? -29.426 3.256 24.252 1.00 69.94 449 GLY A N 1
ATOM 3223 C CA . GLY A 1 449 ? -29.480 2.712 25.604 1.00 69.94 449 GLY A CA 1
ATOM 3224 C C . GLY A 1 449 ? -29.298 1.197 25.594 1.00 69.94 449 GLY A C 1
ATOM 3225 O O . GLY A 1 449 ? -29.802 0.523 26.492 1.00 69.94 449 GLY A O 1
ATOM 3226 N N . ALA A 1 450 ? -28.639 0.668 24.550 1.00 60.44 450 ALA A N 1
ATOM 3227 C CA . ALA A 1 450 ? -28.308 -0.737 24.480 1.00 60.44 450 ALA A CA 1
ATOM 3228 C C . ALA A 1 450 ? -27.548 -1.054 25.768 1.00 60.44 450 ALA A C 1
ATOM 3230 O O . ALA A 1 450 ? -26.592 -0.352 26.111 1.00 60.44 450 ALA A O 1
ATOM 3231 N N . ALA A 1 451 ? -28.020 -2.062 26.507 1.00 48.88 451 ALA A N 1
ATOM 3232 C CA . ALA A 1 451 ? -27.261 -2.611 27.618 1.00 48.88 451 ALA A CA 1
ATOM 3233 C C . ALA A 1 451 ? -25.849 -2.965 27.120 1.00 48.88 451 ALA A C 1
ATOM 3235 O O . ALA A 1 451 ? -25.622 -3.039 25.910 1.00 48.88 451 ALA A O 1
ATOM 3236 N N . ASP A 1 452 ? -24.906 -3.194 28.032 1.00 48.38 452 ASP A N 1
ATOM 3237 C CA . ASP A 1 452 ? -23.566 -3.730 27.747 1.00 48.38 452 ASP A CA 1
ATOM 3238 C C . ASP A 1 452 ? -23.611 -5.154 27.112 1.00 48.38 452 ASP A C 1
ATOM 3240 O O . ASP A 1 452 ? -22.944 -6.082 27.561 1.00 48.38 452 ASP A O 1
ATOM 3244 N N . ASP A 1 453 ? -24.412 -5.355 26.063 1.00 42.91 453 ASP A N 1
ATOM 3245 C CA . ASP A 1 453 ? -24.530 -6.551 25.229 1.00 42.91 453 ASP A CA 1
ATOM 3246 C C . ASP A 1 453 ? -23.307 -6.710 24.309 1.00 42.91 453 ASP A C 1
ATOM 3248 O O . ASP A 1 453 ? -23.080 -7.784 23.744 1.00 42.91 453 ASP A O 1
ATOM 3252 N N . ASP A 1 454 ? -22.454 -5.680 24.208 1.00 50.72 454 ASP A N 1
ATOM 3253 C CA . ASP A 1 454 ? -21.046 -5.890 23.878 1.00 50.72 454 ASP A CA 1
ATOM 3254 C C . ASP A 1 454 ? -20.436 -6.665 25.042 1.00 50.72 454 ASP A C 1
ATOM 3256 O O . ASP A 1 454 ? -20.119 -6.079 26.076 1.00 50.72 454 ASP A O 1
ATOM 3260 N N . ALA A 1 455 ? -20.293 -7.984 24.891 1.00 46.94 455 ALA A N 1
ATOM 3261 C CA . ALA A 1 455 ? -19.795 -8.864 25.939 1.00 46.94 455 ALA A CA 1
ATOM 3262 C C . ALA A 1 455 ? -18.351 -8.513 26.316 1.00 46.94 455 ALA A C 1
ATOM 3264 O O . ALA A 1 455 ? -17.450 -9.228 25.954 1.00 46.94 455 ALA A O 1
ATOM 3265 N N . ASP A 1 456 ? -18.104 -7.438 27.050 1.00 57.88 456 ASP A N 1
ATOM 3266 C CA . ASP A 1 456 ? -16.886 -7.008 27.760 1.00 57.88 456 ASP A CA 1
ATOM 3267 C C . ASP A 1 456 ? -17.103 -5.605 28.374 1.00 57.88 456 ASP A C 1
ATOM 3269 O O . ASP A 1 456 ? -16.311 -5.176 29.201 1.00 57.88 456 ASP A O 1
ATOM 3273 N N . GLY A 1 457 ? -18.149 -4.862 27.969 1.00 67.06 457 GLY A N 1
ATOM 3274 C CA . GLY A 1 457 ? -18.450 -3.519 28.498 1.00 67.06 457 GLY A CA 1
ATOM 3275 C C . GLY A 1 457 ? -17.426 -2.437 28.122 1.00 67.06 457 GLY A C 1
ATOM 3276 O O . GLY A 1 457 ? -17.491 -1.307 28.601 1.00 67.06 457 GLY A O 1
ATOM 3277 N N . PHE A 1 458 ? -16.448 -2.756 27.266 1.00 79.62 458 PHE A N 1
ATOM 3278 C CA . PHE A 1 458 ? -15.425 -1.805 26.837 1.00 79.62 458 PHE A CA 1
ATOM 3279 C C . PHE A 1 458 ? -15.972 -0.839 25.782 1.00 79.62 458 PHE A C 1
ATOM 3281 O O . PHE A 1 458 ? -16.277 -1.246 24.657 1.00 79.62 458 PHE A O 1
ATOM 3288 N N . LYS A 1 459 ? -16.006 0.449 26.134 1.00 86.38 459 LYS A N 1
ATOM 3289 C CA . LYS A 1 459 ? -16.300 1.577 25.241 1.00 86.38 459 LYS A CA 1
ATOM 3290 C C . LYS A 1 459 ? -15.183 2.613 25.329 1.00 86.38 459 LYS A C 1
ATOM 3292 O O . LYS A 1 459 ? -14.677 2.880 26.423 1.00 86.38 459 LYS A O 1
ATOM 3297 N N . LEU A 1 460 ? -14.823 3.217 24.198 1.00 90.50 460 LEU A N 1
ATOM 3298 C CA . LEU A 1 460 ? -13.925 4.374 24.150 1.00 90.50 460 LEU A CA 1
ATOM 3299 C C . LEU A 1 460 ? -14.633 5.651 24.585 1.00 90.50 460 LEU A C 1
ATOM 3301 O O . LEU A 1 460 ? -14.022 6.516 25.217 1.00 90.50 460 LEU A O 1
ATOM 3305 N N . LEU A 1 461 ? -15.900 5.783 24.203 1.00 91.75 461 LEU A N 1
ATOM 3306 C CA . LEU A 1 461 ? -16.688 6.977 24.445 1.00 91.75 461 LEU A CA 1
ATOM 3307 C C . LEU A 1 461 ? -17.548 6.855 25.700 1.00 91.75 461 LEU A C 1
ATOM 3309 O O . LEU A 1 461 ? -18.069 5.795 26.035 1.00 91.75 461 LEU A O 1
ATOM 3313 N N . GLU A 1 462 ? -17.736 7.988 26.360 1.00 88.19 462 GLU A N 1
ATOM 3314 C CA . GLU A 1 462 ? -18.813 8.201 27.317 1.00 88.19 462 GLU A CA 1
ATOM 3315 C C . GLU A 1 462 ? -19.645 9.410 26.897 1.00 88.19 462 GLU A C 1
ATOM 3317 O O . GLU A 1 462 ? -19.163 10.332 26.225 1.00 88.19 462 GLU A O 1
ATOM 3322 N N . ARG A 1 463 ? -20.911 9.395 27.307 1.00 86.69 463 ARG A N 1
ATOM 3323 C CA . ARG A 1 463 ? -21.825 10.515 27.125 1.00 86.69 463 ARG A CA 1
ATOM 3324 C C . ARG A 1 463 ? -21.469 11.641 28.095 1.00 86.69 463 ARG A C 1
ATOM 3326 O O . ARG A 1 463 ? -21.160 11.397 29.259 1.00 86.69 463 ARG A O 1
ATOM 3333 N N . VAL A 1 464 ? -21.544 12.872 27.604 1.00 82.44 464 VAL A N 1
ATOM 3334 C CA . VAL A 1 464 ? -21.367 14.092 28.388 1.00 82.44 464 VAL A CA 1
ATOM 3335 C C . VAL A 1 464 ? -22.704 14.815 28.442 1.00 82.44 464 VAL A C 1
ATOM 3337 O O . VAL A 1 464 ? -23.286 15.153 27.410 1.00 82.44 464 VAL A O 1
ATOM 3340 N N . ASP A 1 465 ? -23.201 15.017 29.658 1.00 73.94 465 ASP A N 1
ATOM 3341 C CA . ASP A 1 465 ? -24.385 15.834 29.902 1.00 73.94 465 ASP A CA 1
ATOM 3342 C C . ASP A 1 465 ? -23.996 17.321 30.051 1.00 73.94 465 ASP A C 1
ATOM 3344 O O . ASP A 1 465 ? -22.821 17.695 30.033 1.00 73.94 465 ASP A O 1
ATOM 3348 N N . ALA A 1 466 ? -24.995 18.198 30.174 1.00 60.09 466 ALA A N 1
ATOM 3349 C CA . ALA A 1 466 ? -24.811 19.649 30.238 1.00 60.09 466 ALA A CA 1
ATOM 3350 C C . ALA A 1 466 ? -23.703 20.094 31.230 1.00 60.09 466 ALA A C 1
ATOM 3352 O O . ALA A 1 466 ? -23.585 19.523 32.318 1.00 60.09 466 ALA A O 1
ATOM 3353 N N . PRO A 1 467 ? -22.914 21.145 30.903 1.00 54.50 467 PRO A N 1
ATOM 3354 C CA . PRO A 1 467 ? -23.143 22.144 29.846 1.00 54.50 467 PRO A CA 1
ATOM 3355 C C . PRO A 1 467 ? -22.509 21.828 28.478 1.00 54.50 467 PRO A C 1
ATOM 3357 O O . PRO A 1 467 ? -22.725 22.584 27.536 1.00 54.50 467 PRO A O 1
ATOM 3360 N N . ALA A 1 468 ? -21.732 20.748 28.352 1.00 59.56 468 ALA A N 1
ATOM 3361 C CA . ALA A 1 468 ? -21.117 20.332 27.092 1.00 59.56 468 ALA A CA 1
ATOM 3362 C C . ALA A 1 468 ? -21.861 19.105 26.550 1.00 59.56 468 ALA A C 1
ATOM 3364 O O . ALA A 1 468 ? -21.586 17.986 26.964 1.00 59.56 468 ALA A O 1
ATOM 3365 N N . LEU A 1 469 ? -22.829 19.322 25.659 1.00 66.31 469 LEU A N 1
ATOM 3366 C CA . LEU A 1 469 ? -23.607 18.238 25.057 1.00 66.31 469 LEU A CA 1
ATOM 3367 C C . LEU A 1 469 ? -22.739 17.439 24.073 1.00 66.31 469 LEU A C 1
ATOM 3369 O O . LEU A 1 469 ? -22.035 18.028 23.250 1.00 66.31 469 LEU A O 1
ATOM 3373 N N . GLY A 1 470 ? -22.784 16.108 24.169 1.00 83.62 470 GLY A N 1
ATOM 3374 C CA . GLY A 1 470 ? -22.154 15.204 23.205 1.00 83.62 470 GLY A CA 1
ATOM 3375 C C . GLY A 1 470 ? -21.465 14.008 23.845 1.00 83.62 470 GLY A C 1
ATOM 3376 O O . GLY A 1 470 ? -21.900 13.473 24.863 1.00 83.62 470 GLY A O 1
ATOM 3377 N N . PHE A 1 471 ? -20.376 13.576 23.222 1.00 89.38 471 PHE A N 1
ATOM 3378 C CA . PHE A 1 471 ? -19.579 12.424 23.620 1.00 89.38 471 PHE A CA 1
ATOM 3379 C C . PHE A 1 471 ? -18.115 12.825 23.773 1.00 89.38 471 PHE A C 1
ATOM 3381 O O . PHE A 1 471 ? -17.621 13.752 23.126 1.00 89.38 471 PHE A O 1
ATOM 3388 N N . ARG A 1 472 ? -17.380 12.104 24.614 1.00 88.50 472 ARG A N 1
ATOM 3389 C CA . ARG A 1 472 ? -15.933 12.290 24.766 1.00 88.50 472 ARG A CA 1
ATOM 3390 C C . ARG A 1 472 ? -15.232 10.964 24.988 1.00 88.50 472 ARG A C 1
ATOM 3392 O O . ARG A 1 472 ? -15.846 10.011 25.454 1.00 88.50 472 ARG A O 1
ATOM 3399 N N . LEU A 1 473 ? -13.930 10.935 24.711 1.00 90.56 473 LEU A N 1
ATOM 3400 C CA . LEU A 1 473 ? -13.069 9.841 25.154 1.00 90.56 473 LEU A CA 1
ATOM 3401 C C . LEU A 1 473 ? -13.134 9.734 26.684 1.00 90.56 473 LEU A C 1
ATOM 3403 O O . LEU A 1 473 ? -12.992 10.748 27.376 1.00 90.56 473 LEU A O 1
ATOM 3407 N N . ARG A 1 474 ? -13.329 8.519 27.200 1.00 89.44 474 ARG A N 1
ATOM 3408 C CA . ARG A 1 474 ? -13.355 8.257 28.643 1.00 89.44 474 ARG A CA 1
ATOM 3409 C C . ARG A 1 474 ? -12.074 8.773 29.310 1.00 89.44 474 ARG A C 1
ATOM 3411 O O . ARG A 1 474 ? -10.985 8.478 28.817 1.00 89.44 474 ARG A O 1
ATOM 3418 N N . PRO A 1 475 ? -12.157 9.486 30.448 1.00 84.06 475 PRO A N 1
ATOM 3419 C CA . PRO A 1 475 ? -10.984 10.070 31.108 1.00 84.06 475 PRO A CA 1
ATOM 3420 C C . PRO A 1 475 ? -9.897 9.067 31.505 1.00 84.06 475 PRO A C 1
ATOM 3422 O O . PRO A 1 475 ? -8.726 9.428 31.569 1.00 84.06 475 PRO A O 1
ATOM 3425 N N . SER A 1 476 ? -10.282 7.818 31.783 1.00 82.62 476 SER A N 1
ATOM 3426 C CA . SER A 1 476 ? -9.371 6.719 32.125 1.00 82.62 476 SER A CA 1
ATOM 3427 C C . SER A 1 476 ? -8.669 6.104 30.911 1.00 82.62 476 SER A C 1
ATOM 3429 O O . SER A 1 476 ? -7.783 5.265 31.077 1.00 82.62 476 SER A O 1
ATOM 3431 N N . THR A 1 477 ? -9.066 6.487 29.695 1.00 87.69 477 THR A N 1
ATOM 3432 C CA . THR A 1 477 ? -8.594 5.883 28.450 1.00 87.69 477 THR A CA 1
ATOM 3433 C C . THR A 1 477 ? -7.609 6.796 27.731 1.00 87.69 477 THR A C 1
ATOM 3435 O O . THR A 1 477 ? -7.851 7.985 27.532 1.00 87.69 477 THR A O 1
ATOM 3438 N N . SER A 1 478 ? -6.501 6.218 27.277 1.00 89.94 478 SER A N 1
ATOM 3439 C CA . SER A 1 478 ? -5.518 6.883 26.416 1.00 89.94 478 SER A CA 1
ATOM 3440 C C . SER A 1 478 ? -5.329 6.122 25.105 1.00 89.94 478 SER A C 1
ATOM 3442 O O . SER A 1 478 ? -5.480 4.901 25.058 1.00 89.94 478 SER A O 1
ATOM 3444 N N . LEU A 1 479 ? -5.040 6.850 24.021 1.00 93.94 479 LEU A N 1
ATOM 3445 C CA . LEU A 1 479 ? -4.875 6.285 22.679 1.00 93.94 479 LEU A CA 1
ATOM 3446 C C . LEU A 1 479 ? -3.400 6.267 22.273 1.00 93.94 479 LEU A C 1
ATOM 3448 O O . LEU A 1 479 ? -2.694 7.272 22.390 1.00 93.94 479 LEU A O 1
ATOM 3452 N N . HIS A 1 480 ? -2.945 5.141 21.733 1.00 94.75 480 HIS A N 1
ATOM 3453 C CA . HIS A 1 480 ? -1.554 4.915 21.348 1.00 94.75 480 HIS A CA 1
ATOM 3454 C C . HIS A 1 480 ? -1.483 4.398 19.913 1.00 94.75 480 HIS A C 1
ATOM 3456 O O . HIS A 1 480 ? -2.133 3.414 19.571 1.00 94.75 480 HIS A O 1
ATOM 3462 N N . LEU A 1 481 ? -0.689 5.054 19.070 1.00 97.25 481 LEU A N 1
ATOM 3463 C CA . LEU A 1 481 ? -0.446 4.617 17.698 1.00 97.25 481 LEU A CA 1
ATOM 3464 C C . LEU A 1 481 ? 0.785 3.713 17.663 1.00 97.25 481 LEU A C 1
ATOM 3466 O O . LEU A 1 481 ? 1.852 4.124 18.106 1.00 97.25 481 LEU A O 1
ATOM 3470 N N . TYR A 1 482 ? 0.660 2.529 17.079 1.00 95.81 482 TYR A N 1
ATOM 3471 C CA . TYR A 1 482 ? 1.780 1.718 16.619 1.00 95.81 482 TYR A CA 1
ATOM 3472 C C . TYR A 1 482 ? 1.906 1.826 15.101 1.00 95.81 482 TYR A C 1
ATOM 3474 O O . TYR A 1 482 ? 0.904 1.699 14.400 1.00 95.81 482 TYR A O 1
ATOM 3482 N N . VAL A 1 483 ? 3.128 2.000 14.597 1.00 91.94 483 VAL A N 1
ATOM 3483 C CA . VAL A 1 483 ? 3.462 1.857 13.174 1.00 91.94 483 VAL A CA 1
ATOM 3484 C C . VAL A 1 483 ? 4.721 1.008 13.048 1.00 91.94 483 VAL A C 1
ATOM 3486 O O . VAL A 1 483 ? 5.732 1.257 13.702 1.00 91.94 483 VAL A O 1
ATOM 3489 N N . SER A 1 484 ? 4.689 -0.006 12.191 1.00 86.19 484 SER A N 1
ATOM 3490 C CA . SER A 1 484 ? 5.807 -0.946 11.998 1.00 86.19 484 SER A CA 1
ATOM 3491 C C . SER A 1 484 ? 7.091 -0.324 11.419 1.00 86.19 484 SER A C 1
ATOM 3493 O O . SER A 1 484 ? 8.166 -0.924 11.510 1.00 86.19 484 SER A O 1
ATOM 3495 N N . THR A 1 485 ? 7.005 0.874 10.840 1.00 82.38 485 THR A N 1
ATOM 3496 C CA . THR A 1 485 ? 8.122 1.678 10.320 1.00 82.38 485 THR A CA 1
ATOM 3497 C C . THR A 1 485 ? 7.836 3.166 10.539 1.00 82.38 485 THR A C 1
ATOM 3499 O O . THR A 1 485 ? 6.682 3.546 10.722 1.00 82.38 485 THR A O 1
ATOM 3502 N N . ALA A 1 486 ? 8.865 4.017 10.530 1.00 82.75 486 ALA A N 1
ATOM 3503 C CA . ALA A 1 486 ? 8.680 5.465 10.616 1.00 82.75 486 ALA A CA 1
ATOM 3504 C C . ALA A 1 486 ? 7.702 5.974 9.532 1.00 82.75 486 ALA A C 1
ATOM 3506 O O . ALA A 1 486 ? 7.876 5.610 8.362 1.00 82.75 486 ALA A O 1
ATOM 3507 N N . PRO A 1 487 ? 6.709 6.816 9.890 1.00 85.69 487 PRO A N 1
ATOM 3508 C CA . PRO A 1 487 ? 5.753 7.367 8.934 1.00 85.69 487 PRO A CA 1
ATOM 3509 C C . PRO A 1 487 ? 6.450 8.144 7.815 1.00 85.69 487 PRO A C 1
ATOM 3511 O O . PRO A 1 487 ? 7.370 8.922 8.076 1.00 85.69 487 PRO A O 1
ATOM 3514 N N . CYS A 1 488 ? 5.971 7.997 6.576 1.00 80.94 488 CYS A N 1
ATOM 3515 C CA . CYS A 1 488 ? 6.532 8.732 5.438 1.00 80.94 488 CYS A CA 1
ATOM 3516 C C . CYS A 1 488 ? 6.504 10.263 5.654 1.00 80.94 488 CYS A C 1
ATOM 3518 O O . CYS A 1 488 ? 5.652 10.796 6.382 1.00 80.94 488 CYS A O 1
ATOM 3520 N N . GLY A 1 489 ? 7.440 10.975 5.021 1.00 75.94 489 GLY A N 1
ATOM 3521 C CA . GLY A 1 489 ? 7.660 12.414 5.192 1.00 75.94 489 GLY A CA 1
ATOM 3522 C C . GLY A 1 489 ? 8.717 12.725 6.254 1.00 75.94 489 GLY A C 1
ATOM 3523 O O . GLY A 1 489 ? 9.725 12.026 6.355 1.00 75.94 489 GLY A O 1
ATOM 3524 N N . ALA A 1 490 ? 8.480 13.764 7.058 1.00 74.19 490 ALA A N 1
ATOM 3525 C CA . ALA A 1 490 ? 9.459 14.336 7.990 1.00 74.19 490 ALA A CA 1
ATOM 3526 C C . ALA A 1 490 ? 10.061 13.325 8.986 1.00 74.19 490 ALA A C 1
ATOM 3528 O O . ALA A 1 490 ? 11.258 13.378 9.261 1.00 74.19 490 ALA A O 1
ATOM 3529 N N . ALA A 1 491 ? 9.259 12.383 9.494 1.00 76.31 491 ALA A N 1
ATOM 3530 C CA . ALA A 1 491 ? 9.734 11.357 10.426 1.00 76.31 491 ALA A CA 1
ATOM 3531 C C . ALA A 1 491 ? 10.668 10.321 9.768 1.00 76.31 491 ALA A C 1
ATOM 3533 O O . ALA A 1 491 ? 11.384 9.611 10.466 1.00 76.31 491 ALA A O 1
ATOM 3534 N N . SER A 1 492 ? 10.674 10.256 8.434 1.00 71.88 492 SER A N 1
ATOM 3535 C CA . SER A 1 492 ? 11.447 9.317 7.611 1.00 71.88 492 SER A CA 1
ATOM 3536 C C . SER A 1 492 ? 12.544 9.993 6.776 1.00 71.88 492 SER A C 1
ATOM 3538 O O . SER A 1 492 ? 13.052 9.398 5.824 1.00 71.88 492 SER A O 1
ATOM 3540 N N . MET A 1 493 ? 12.917 11.235 7.099 1.00 66.50 493 MET A N 1
ATOM 3541 C CA . MET A 1 493 ? 14.022 11.920 6.421 1.00 66.50 493 MET A CA 1
ATOM 3542 C C . MET A 1 493 ? 15.375 11.331 6.858 1.00 66.50 493 MET A C 1
ATOM 3544 O O . MET A 1 493 ? 15.594 11.173 8.062 1.00 66.50 493 MET A O 1
ATOM 3548 N N . PRO A 1 494 ? 16.301 11.021 5.928 1.00 54.38 494 PRO A N 1
ATOM 3549 C CA . PRO A 1 494 ? 17.647 10.574 6.276 1.00 54.38 494 PRO A CA 1
ATOM 3550 C C . PRO A 1 494 ? 18.360 11.589 7.173 1.00 54.38 494 PRO A C 1
ATOM 3552 O O . PRO A 1 494 ? 18.158 12.796 7.043 1.00 54.38 494 PRO A O 1
ATOM 3555 N N . GLY A 1 495 ? 19.219 11.114 8.074 1.00 46.81 495 GLY A N 1
ATOM 3556 C CA . GLY A 1 495 ? 20.061 12.016 8.847 1.00 46.81 495 GLY A CA 1
ATOM 3557 C C . GLY A 1 495 ? 21.208 12.578 8.025 1.00 46.81 495 GLY A C 1
ATOM 3558 O O . GLY A 1 495 ? 21.969 11.816 7.440 1.00 46.81 495 GLY A O 1
ATOM 3559 N N . GLY A 1 496 ? 21.323 13.905 7.979 1.00 41.19 496 GLY A N 1
ATOM 3560 C CA . GLY A 1 496 ? 22.500 14.573 7.443 1.00 41.19 496 GLY A CA 1
ATOM 3561 C C . GLY A 1 496 ? 23.618 14.567 8.478 1.00 41.19 496 GLY A C 1
ATOM 3562 O O . GLY A 1 496 ? 23.496 15.216 9.510 1.00 41.19 496 GLY A O 1
ATOM 3563 N N . GLY A 1 497 ? 24.710 13.870 8.181 1.00 31.52 497 GLY A N 1
ATOM 3564 C CA . GLY A 1 497 ? 26.022 14.445 8.448 1.00 31.52 497 GLY A CA 1
ATOM 3565 C C . GLY A 1 497 ? 26.297 15.460 7.339 1.00 31.52 497 GLY A C 1
ATOM 3566 O O . GLY A 1 497 ? 26.182 15.106 6.168 1.00 31.52 497 GLY A O 1
ATOM 3567 N N . GLY A 1 498 ? 26.571 16.713 7.712 1.00 29.61 498 GLY A N 1
ATOM 3568 C CA . GLY A 1 498 ? 27.151 17.767 6.869 1.00 29.61 498 GLY A CA 1
ATOM 3569 C C . GLY A 1 498 ? 26.650 17.855 5.423 1.00 29.61 498 GLY A C 1
ATOM 3570 O O . GLY A 1 498 ? 27.274 17.329 4.503 1.00 29.61 498 GLY A O 1
ATOM 3571 N N . VAL A 1 499 ? 25.569 18.603 5.192 1.00 30.33 499 VAL A N 1
ATOM 3572 C CA . VAL A 1 499 ? 25.154 19.000 3.838 1.00 30.33 499 VAL A CA 1
ATOM 3573 C C . VAL A 1 499 ? 26.099 20.095 3.336 1.00 30.33 499 VAL A C 1
ATOM 3575 O O . VAL A 1 499 ? 25.913 21.277 3.618 1.00 30.33 499 VAL A O 1
ATOM 3578 N N . ALA A 1 500 ? 27.119 19.719 2.568 1.00 27.00 500 ALA A N 1
ATOM 3579 C CA . ALA A 1 500 ? 27.877 20.670 1.766 1.00 27.00 500 ALA A CA 1
ATOM 3580 C C . ALA A 1 500 ? 27.072 21.020 0.500 1.00 27.00 500 ALA A C 1
ATOM 3582 O O . ALA A 1 500 ? 27.019 20.235 -0.444 1.00 27.00 500 ALA A O 1
ATOM 3583 N N . GLY A 1 501 ? 26.453 22.206 0.488 1.00 25.30 501 GLY A N 1
ATOM 3584 C CA . GLY A 1 501 ? 26.043 22.891 -0.744 1.00 25.30 501 GLY A CA 1
ATOM 3585 C C . GLY A 1 501 ? 24.544 23.163 -0.922 1.00 25.30 501 GLY A C 1
ATOM 3586 O O . GLY A 1 501 ? 23.845 22.438 -1.625 1.00 25.30 501 GLY A O 1
ATOM 3587 N N . GLY A 1 502 ? 24.077 24.293 -0.381 1.00 25.28 502 GLY A N 1
ATOM 3588 C CA . GLY A 1 502 ? 23.057 25.135 -1.031 1.00 25.28 502 GLY A CA 1
ATOM 3589 C C . GLY A 1 502 ? 21.595 24.987 -0.601 1.00 25.28 502 GLY A C 1
ATOM 3590 O O . GLY A 1 502 ? 20.862 25.963 -0.686 1.00 25.28 502 GLY A O 1
ATOM 3591 N N . ALA A 1 503 ? 21.181 23.842 -0.060 1.00 27.44 503 ALA A N 1
ATOM 3592 C CA . ALA A 1 503 ? 20.014 23.767 0.825 1.00 27.44 503 ALA A CA 1
ATOM 3593 C C . ALA A 1 503 ? 20.538 23.559 2.244 1.00 27.44 503 ALA A C 1
ATOM 3595 O O . ALA A 1 503 ? 20.327 22.526 2.875 1.00 27.44 503 ALA A O 1
ATOM 3596 N N . SER A 1 504 ? 21.324 24.532 2.707 1.00 25.83 504 SER A N 1
ATOM 3597 C CA . SER A 1 504 ? 21.612 24.647 4.122 1.00 25.83 504 SER A CA 1
ATOM 3598 C C . SER A 1 504 ? 20.258 24.733 4.817 1.00 25.83 504 SER A C 1
ATOM 3600 O O . SER A 1 504 ? 19.563 25.745 4.696 1.00 25.83 504 SER A O 1
ATOM 3602 N N . PHE A 1 505 ? 19.906 23.712 5.602 1.00 31.97 505 PHE A N 1
ATOM 3603 C CA . PHE A 1 505 ? 19.338 24.065 6.888 1.00 31.97 505 PHE A CA 1
ATOM 3604 C C . PHE A 1 505 ? 20.250 25.176 7.422 1.00 31.97 505 PHE A C 1
ATOM 3606 O O . PHE A 1 505 ? 21.471 24.993 7.408 1.00 31.97 505 PHE A O 1
ATOM 3613 N N . GLY A 1 506 ? 19.708 26.360 7.723 1.00 25.97 506 GLY A N 1
ATOM 3614 C CA . GLY A 1 506 ? 20.516 27.441 8.287 1.00 25.97 506 GLY A CA 1
ATOM 3615 C C . GLY A 1 506 ? 21.420 26.869 9.378 1.00 25.97 506 GLY A C 1
ATOM 3616 O O . GLY A 1 506 ? 21.038 25.885 10.011 1.00 25.97 506 GLY A O 1
ATOM 3617 N N . ARG A 1 507 ? 22.617 27.440 9.539 1.00 26.80 507 ARG A N 1
ATOM 3618 C CA . ARG A 1 507 ? 23.722 27.011 10.425 1.00 26.80 507 ARG A CA 1
ATOM 3619 C C . ARG A 1 507 ? 23.355 26.702 11.897 1.00 26.80 507 ARG A C 1
ATOM 3621 O O . ARG A 1 507 ? 24.246 26.428 12.684 1.00 26.80 507 ARG A O 1
ATOM 3628 N N . ASP A 1 508 ? 22.078 26.688 12.250 1.00 31.62 508 ASP A N 1
ATOM 3629 C CA . ASP A 1 508 ? 21.511 26.513 13.579 1.00 31.62 508 ASP A CA 1
ATOM 3630 C C . ASP A 1 508 ? 21.043 25.068 13.880 1.00 31.62 508 ASP A C 1
ATOM 3632 O O . ASP A 1 508 ? 20.535 24.819 14.968 1.00 31.62 508 ASP A O 1
ATOM 3636 N N . VAL A 1 509 ? 21.168 24.090 12.962 1.00 36.09 509 VAL A N 1
ATOM 3637 C CA . VAL A 1 509 ? 20.873 22.662 13.291 1.00 36.09 509 VAL A CA 1
ATOM 3638 C C . VAL A 1 509 ? 22.079 21.889 13.808 1.00 36.09 509 VAL A C 1
ATOM 3640 O O . VAL A 1 509 ? 21.895 20.839 14.418 1.00 36.09 509 VAL A O 1
ATOM 3643 N N . ASP A 1 510 ? 23.290 22.411 13.606 1.00 30.64 510 ASP A N 1
ATOM 3644 C CA . ASP A 1 510 ? 24.487 21.906 14.292 1.00 30.64 510 ASP A CA 1
ATOM 3645 C C . ASP A 1 510 ? 24.466 22.264 15.789 1.00 30.64 510 ASP A C 1
ATOM 3647 O O . ASP A 1 510 ? 25.247 21.736 16.572 1.00 30.64 510 ASP A O 1
ATOM 3651 N N . ASP A 1 511 ? 23.491 23.074 16.202 1.00 35.00 511 ASP A N 1
ATOM 3652 C CA . ASP A 1 511 ? 23.207 23.443 17.580 1.00 35.00 511 ASP A CA 1
ATOM 3653 C C . ASP A 1 511 ? 22.099 22.553 18.180 1.00 35.00 511 ASP A C 1
ATOM 3655 O O . ASP A 1 511 ? 21.276 22.985 18.979 1.00 35.00 511 ASP A O 1
ATOM 3659 N N . LEU A 1 512 ? 22.064 21.261 17.825 1.00 36.62 512 LEU A N 1
ATOM 3660 C CA . LEU A 1 512 ? 21.234 20.254 18.516 1.00 36.62 512 LEU A CA 1
ATOM 3661 C C . LEU A 1 512 ? 21.538 20.189 20.034 1.00 36.62 512 LEU A C 1
ATOM 3663 O O . LEU A 1 512 ? 20.722 19.670 20.794 1.00 36.62 512 LEU A O 1
ATOM 3667 N N . GLU A 1 513 ? 22.674 20.755 20.465 1.00 32.47 513 GLU A N 1
ATOM 3668 C CA . GLU A 1 513 ? 23.077 20.977 21.860 1.00 32.47 513 GLU A CA 1
ATOM 3669 C C . GLU A 1 513 ? 22.438 22.222 22.517 1.00 32.47 513 GLU A C 1
ATOM 3671 O O . GLU A 1 513 ? 22.354 22.272 23.745 1.00 32.47 513 GLU A O 1
ATOM 3676 N N . SER A 1 514 ? 21.929 23.200 21.750 1.00 32.72 514 SER A N 1
ATOM 3677 C CA . SER A 1 514 ? 21.206 24.373 22.282 1.00 32.72 514 SER A CA 1
ATOM 3678 C C . SER A 1 514 ? 19.693 24.158 22.416 1.00 32.72 514 SER A C 1
ATOM 3680 O O . SER A 1 514 ? 18.990 24.956 23.045 1.00 32.72 514 SER A O 1
ATOM 3682 N N . TRP A 1 515 ? 19.179 23.028 21.919 1.00 36.94 515 TRP A N 1
ATOM 3683 C CA . TRP A 1 515 ? 17.843 22.545 22.262 1.00 36.94 515 TRP A CA 1
ATOM 3684 C C . TRP A 1 515 ? 17.858 22.059 23.706 1.00 36.94 515 TRP A C 1
ATOM 3686 O O . TRP A 1 515 ? 18.643 21.182 24.061 1.00 36.94 515 TRP A O 1
ATOM 3696 N N . THR A 1 516 ? 16.969 22.587 24.552 1.00 34.47 516 THR A N 1
ATOM 3697 C CA . THR A 1 516 ? 16.853 22.098 25.930 1.00 34.47 516 THR A CA 1
ATOM 3698 C C . THR A 1 516 ? 16.592 20.587 25.878 1.00 34.47 516 THR A C 1
ATOM 3700 O O . THR A 1 516 ? 15.585 20.182 25.285 1.00 34.47 516 THR A O 1
ATOM 3703 N N . PRO A 1 517 ? 17.468 19.739 26.454 1.00 36.31 517 PRO A N 1
ATOM 3704 C CA . PRO A 1 517 ? 17.306 18.297 26.385 1.00 36.31 517 PRO A CA 1
ATOM 3705 C C . PRO A 1 517 ? 15.918 17.889 26.870 1.00 36.31 517 PRO A C 1
ATOM 3707 O O . PRO A 1 517 ? 15.360 18.492 27.791 1.00 36.31 517 PRO A O 1
ATOM 3710 N N . VAL A 1 518 ? 15.361 16.848 26.258 1.00 39.31 518 VAL A N 1
ATOM 3711 C CA . VAL A 1 518 ? 14.005 16.346 26.539 1.00 39.31 518 VAL A CA 1
ATOM 3712 C C . VAL A 1 518 ? 13.807 15.980 28.021 1.00 39.31 518 VAL A C 1
ATOM 3714 O O . VAL A 1 518 ? 12.681 16.001 28.513 1.00 39.31 518 VAL A O 1
ATOM 3717 N N . ASP A 1 519 ? 14.897 15.723 28.746 1.00 41.12 519 ASP A N 1
ATOM 3718 C CA . ASP A 1 519 ? 14.907 15.409 30.179 1.00 41.12 519 ASP A CA 1
ATOM 3719 C C . ASP A 1 519 ? 15.220 16.603 31.090 1.00 41.12 519 ASP A C 1
ATOM 3721 O O . ASP A 1 519 ? 15.389 16.441 32.304 1.00 41.12 519 ASP A O 1
ATOM 3725 N N . SER A 1 520 ? 15.288 17.808 30.524 1.00 38.03 520 SER A N 1
ATOM 3726 C CA . SER A 1 520 ? 15.569 19.019 31.284 1.00 38.03 520 SER A CA 1
ATOM 3727 C C . SER A 1 520 ? 14.445 19.343 32.282 1.00 38.03 520 SER A C 1
ATOM 3729 O O . SER A 1 520 ? 13.265 19.085 32.016 1.00 38.03 520 SER A O 1
ATOM 3731 N N . PRO A 1 521 ? 14.776 19.951 33.435 1.00 36.78 521 PRO A N 1
ATOM 3732 C CA . PRO A 1 521 ? 13.793 20.350 34.446 1.00 36.78 521 PRO A CA 1
ATOM 3733 C C . PRO A 1 521 ? 12.672 21.246 33.894 1.00 36.78 521 PRO A C 1
ATOM 3735 O O . PRO A 1 521 ? 11.525 21.112 34.313 1.00 36.78 521 PRO A O 1
ATOM 3738 N N . ALA A 1 522 ? 12.979 22.079 32.892 1.00 38.22 522 ALA A N 1
ATOM 3739 C CA . ALA A 1 522 ? 12.019 22.932 32.189 1.00 38.22 522 ALA A CA 1
ATOM 3740 C C . ALA A 1 522 ? 10.908 22.141 31.464 1.00 38.22 522 ALA A C 1
ATOM 3742 O O . ALA A 1 522 ? 9.777 22.604 31.384 1.00 38.22 522 ALA A O 1
ATOM 3743 N N . TRP A 1 523 ? 11.190 20.921 30.991 1.00 41.00 523 TRP A N 1
ATOM 3744 C CA . TRP A 1 523 ? 10.210 20.028 30.349 1.00 41.00 523 TRP A CA 1
ATOM 3745 C C . TRP A 1 523 ? 9.374 19.201 31.347 1.00 41.00 523 TRP A C 1
ATOM 3747 O O . TRP A 1 523 ? 8.293 18.688 31.015 1.00 41.00 523 TRP A O 1
ATOM 3757 N N . LYS A 1 524 ? 9.859 19.059 32.588 1.00 38.19 524 LYS A N 1
ATOM 3758 C CA . LYS A 1 524 ? 9.181 18.326 33.673 1.00 38.19 524 LYS A CA 1
ATOM 3759 C C . LYS A 1 524 ? 8.187 19.192 34.452 1.00 38.19 524 LYS A C 1
ATOM 3761 O O . LYS A 1 524 ? 7.330 18.637 35.137 1.00 38.19 524 LYS A O 1
ATOM 3766 N N . ASP A 1 525 ? 8.242 20.511 34.298 1.00 40.03 525 ASP A N 1
ATOM 3767 C CA . ASP A 1 525 ? 7.324 21.450 34.939 1.00 40.03 525 ASP A CA 1
ATOM 3768 C C . ASP A 1 525 ? 5.981 21.562 34.182 1.00 40.03 525 ASP A C 1
ATOM 3770 O O . ASP A 1 525 ? 5.909 21.916 33.004 1.00 40.03 525 ASP A O 1
ATOM 3774 N N . ALA A 1 526 ? 4.880 21.259 34.877 1.00 38.19 526 ALA A N 1
ATOM 3775 C CA . ALA A 1 526 ? 3.521 21.338 34.347 1.00 38.19 526 ALA A CA 1
ATOM 3776 C C . ALA A 1 526 ? 3.055 22.778 34.050 1.00 38.19 526 ALA A C 1
ATOM 3778 O O . ALA A 1 526 ? 2.160 22.959 33.221 1.00 38.19 526 ALA A O 1
ATOM 3779 N N . ALA A 1 527 ? 3.645 23.791 34.694 1.00 35.88 527 ALA A N 1
ATOM 3780 C CA . ALA A 1 527 ? 3.405 25.202 34.403 1.00 35.88 527 ALA A CA 1
ATOM 3781 C C . ALA A 1 527 ? 4.205 25.667 33.173 1.00 35.88 527 ALA A C 1
ATOM 3783 O O . ALA A 1 527 ? 3.659 26.379 32.332 1.00 35.88 527 ALA A O 1
ATOM 3784 N N . ALA A 1 528 ? 5.437 25.177 32.993 1.00 37.06 528 ALA A N 1
ATOM 3785 C CA . ALA A 1 528 ? 6.237 25.405 31.786 1.00 37.06 528 ALA A CA 1
ATOM 3786 C C . ALA A 1 528 ? 5.645 24.718 30.540 1.00 37.06 528 ALA A C 1
ATOM 3788 O O . ALA A 1 528 ? 5.673 25.286 29.457 1.00 37.06 528 ALA A O 1
ATOM 3789 N N . ARG A 1 529 ? 4.959 23.571 30.679 1.00 40.22 529 ARG A N 1
ATOM 3790 C CA . ARG A 1 529 ? 4.155 22.975 29.583 1.00 40.22 529 ARG A CA 1
ATOM 3791 C C . ARG A 1 529 ? 3.036 23.888 29.065 1.00 40.22 529 ARG A C 1
ATOM 3793 O O . ARG A 1 529 ? 2.526 23.656 27.971 1.00 40.22 529 ARG A O 1
ATOM 3800 N N . ARG A 1 530 ? 2.619 24.897 29.844 1.00 35.91 530 ARG A N 1
ATOM 3801 C CA . ARG A 1 530 ? 1.619 25.898 29.426 1.00 35.91 530 ARG A CA 1
ATOM 3802 C C . ARG A 1 530 ? 2.234 27.030 28.600 1.00 35.91 530 ARG A C 1
ATOM 3804 O O . ARG A 1 530 ? 1.490 27.758 27.946 1.00 35.91 530 ARG A O 1
ATOM 3811 N N . HIS A 1 531 ? 3.562 27.150 28.588 1.00 33.41 531 HIS A N 1
ATOM 3812 C CA . HIS A 1 531 ? 4.295 28.198 27.898 1.00 33.41 531 HIS A CA 1
ATOM 3813 C C . HIS A 1 531 ? 5.455 27.617 27.068 1.00 33.41 531 HIS A C 1
ATOM 3815 O O . HIS A 1 531 ? 6.520 27.329 27.596 1.00 33.41 531 HIS A O 1
ATOM 3821 N N . VAL A 1 532 ? 5.266 27.647 25.738 1.00 41.25 532 VAL A N 1
ATOM 3822 C CA . VAL A 1 532 ? 6.313 27.665 24.684 1.00 41.25 532 VAL A CA 1
ATOM 3823 C C . VAL A 1 532 ? 7.007 26.289 24.459 1.00 41.25 532 VAL A C 1
ATOM 3825 O O . VAL A 1 532 ? 7.245 25.546 25.395 1.00 41.25 532 VAL A O 1
ATOM 3828 N N . VAL A 1 533 ? 7.318 25.798 23.249 1.00 37.84 533 VAL A N 1
ATOM 3829 C CA . VAL A 1 533 ? 7.664 26.463 21.983 1.00 37.84 533 VAL A CA 1
ATOM 3830 C C . VAL A 1 533 ? 7.241 25.609 20.770 1.00 37.84 533 VAL A C 1
ATOM 3832 O O . VAL A 1 533 ? 7.692 24.479 20.601 1.00 37.84 533 VAL A O 1
ATOM 3835 N N . PHE A 1 534 ? 6.442 26.183 19.865 1.00 46.41 534 PHE A N 1
ATOM 3836 C CA . PHE A 1 534 ? 6.508 25.835 18.444 1.00 46.41 534 PHE A CA 1
ATOM 3837 C C . PHE A 1 534 ? 7.754 26.534 17.883 1.00 46.41 534 PHE A C 1
ATOM 3839 O O . PHE A 1 534 ? 7.707 27.729 17.595 1.00 46.41 534 PHE A O 1
ATOM 3846 N N . ALA A 1 535 ? 8.901 25.854 17.891 1.00 30.97 535 ALA A N 1
ATOM 3847 C CA . ALA A 1 535 ? 10.190 26.489 17.613 1.00 30.97 535 ALA A CA 1
ATOM 3848 C C . ALA A 1 535 ? 10.299 26.986 16.156 1.00 30.97 535 ALA A C 1
ATOM 3850 O O . ALA A 1 535 ? 9.759 26.346 15.248 1.00 30.97 535 ALA A O 1
ATOM 3851 N N . PRO A 1 536 ? 10.983 28.125 15.929 1.00 30.42 536 PRO A N 1
ATOM 3852 C CA . PRO A 1 536 ? 11.107 28.744 14.621 1.00 30.42 536 PRO A CA 1
ATOM 3853 C C . PRO A 1 536 ? 12.127 27.973 13.792 1.00 30.42 536 PRO A C 1
ATOM 3855 O O . PRO A 1 536 ? 13.255 27.782 14.227 1.00 30.42 536 PRO A O 1
ATOM 3858 N N . SER A 1 537 ? 11.761 27.566 12.582 1.00 30.42 537 SER A N 1
ATOM 3859 C CA . SER A 1 537 ? 12.735 27.390 11.510 1.00 30.42 537 SER A CA 1
ATOM 3860 C C . SER A 1 537 ? 12.014 27.184 10.184 1.00 30.42 537 SER A C 1
ATOM 3862 O O . SER A 1 537 ? 11.084 26.393 10.057 1.00 30.42 537 SER A O 1
ATOM 3864 N N . VAL A 1 538 ? 12.492 27.912 9.191 1.00 32.19 538 VAL A N 1
ATOM 3865 C CA . VAL A 1 538 ? 12.019 28.098 7.816 1.00 32.19 538 VAL A CA 1
ATOM 3866 C C . VAL A 1 538 ? 12.046 26.797 6.969 1.00 32.19 538 VAL A C 1
ATOM 3868 O O . VAL A 1 538 ? 11.906 26.841 5.755 1.00 32.19 538 VAL A O 1
ATOM 3871 N N . VAL A 1 539 ? 12.240 25.606 7.556 1.00 39.03 539 VAL A N 1
ATOM 3872 C CA . VAL A 1 539 ? 12.924 24.503 6.841 1.00 39.03 539 VAL A CA 1
ATOM 3873 C C . VAL A 1 539 ? 12.107 23.214 6.633 1.00 39.03 539 VAL A C 1
ATOM 3875 O O . VAL A 1 539 ? 12.614 22.243 6.081 1.00 39.03 539 VAL A O 1
ATOM 3878 N N . CYS A 1 540 ? 10.819 23.150 6.976 1.00 49.62 540 CYS A N 1
ATOM 3879 C CA . CYS A 1 540 ? 9.997 21.986 6.605 1.00 49.62 540 CYS A CA 1
ATOM 3880 C C . CYS A 1 540 ? 8.657 22.414 6.010 1.00 49.62 540 CYS A C 1
ATOM 3882 O O . CYS A 1 540 ? 7.639 22.420 6.701 1.00 49.62 540 CYS A O 1
ATOM 3884 N N . GLY A 1 541 ? 8.653 22.736 4.714 1.00 56.25 541 GLY A N 1
ATOM 3885 C CA . GLY A 1 541 ? 7.418 22.851 3.938 1.00 56.25 541 GLY A CA 1
ATOM 3886 C C . GLY A 1 541 ? 6.523 21.607 4.071 1.00 56.25 541 GLY A C 1
ATOM 3887 O O . GLY A 1 541 ? 6.955 20.526 4.481 1.00 56.25 541 GLY A O 1
ATOM 3888 N N . ALA A 1 542 ? 5.240 21.739 3.739 1.00 66.75 542 ALA A N 1
ATOM 3889 C CA . ALA A 1 542 ? 4.365 20.571 3.670 1.00 66.75 542 ALA A CA 1
ATOM 3890 C C . ALA A 1 542 ? 4.914 19.567 2.640 1.00 66.75 542 ALA A C 1
ATOM 3892 O O . ALA A 1 542 ? 5.447 19.973 1.606 1.00 66.75 542 ALA A O 1
ATOM 3893 N N . MET A 1 543 ? 4.780 18.269 2.905 1.00 73.00 543 MET A N 1
ATOM 3894 C CA . MET A 1 543 ? 5.173 17.220 1.968 1.00 73.00 543 MET A CA 1
ATOM 3895 C C . MET A 1 543 ? 3.945 16.493 1.436 1.00 73.00 543 MET A C 1
ATOM 3897 O O . MET A 1 543 ? 2.963 16.258 2.146 1.00 73.00 543 MET A O 1
ATOM 3901 N N . ILE A 1 544 ? 4.022 16.100 0.172 1.00 72.75 544 ILE A N 1
ATOM 3902 C CA . ILE A 1 544 ? 3.051 15.216 -0.461 1.00 72.75 544 ILE A CA 1
ATOM 3903 C C . ILE A 1 544 ? 3.731 13.913 -0.862 1.00 72.75 544 ILE A C 1
ATOM 3905 O O . ILE A 1 544 ? 4.924 13.881 -1.148 1.00 72.75 544 ILE A O 1
ATOM 3909 N N . LYS A 1 545 ? 2.966 12.830 -0.869 1.00 75.94 545 LYS A N 1
ATOM 3910 C CA . LYS A 1 545 ? 3.378 11.529 -1.372 1.00 75.94 545 LYS A CA 1
ATOM 3911 C C . LYS A 1 545 ? 3.560 11.614 -2.880 1.00 75.94 545 LYS A C 1
ATOM 3913 O O . LYS A 1 545 ? 2.737 12.214 -3.572 1.00 75.94 545 LYS A O 1
ATOM 3918 N N . GLY A 1 546 ? 4.639 11.029 -3.371 1.00 63.66 546 GLY A N 1
ATOM 3919 C CA . GLY A 1 546 ? 5.003 11.068 -4.779 1.00 63.66 546 GLY A CA 1
ATOM 3920 C C . GLY A 1 546 ? 6.496 10.858 -4.988 1.00 63.66 546 GLY A C 1
ATOM 3921 O O . GLY A 1 546 ? 7.302 11.076 -4.084 1.00 63.66 546 GLY A O 1
ATOM 3922 N N . ALA A 1 547 ? 6.852 10.438 -6.197 1.00 56.19 547 ALA A N 1
ATOM 3923 C CA . ALA A 1 547 ? 8.232 10.405 -6.655 1.00 56.19 547 ALA A CA 1
ATOM 3924 C C . ALA A 1 547 ? 8.599 11.756 -7.284 1.00 56.19 547 ALA A C 1
ATOM 3926 O O . ALA A 1 547 ? 7.793 12.336 -8.017 1.00 56.19 547 ALA A O 1
ATOM 3927 N N . ALA A 1 548 ? 9.807 12.246 -7.000 1.00 52.25 548 ALA A N 1
ATOM 3928 C CA . ALA A 1 548 ? 10.360 13.399 -7.704 1.00 52.25 548 ALA A CA 1
ATOM 3929 C C . ALA A 1 548 ? 10.567 13.038 -9.181 1.00 52.25 548 ALA A C 1
ATOM 3931 O O . ALA A 1 548 ? 11.107 11.976 -9.491 1.00 52.25 548 ALA A O 1
ATOM 3932 N N . ARG A 1 549 ? 10.123 13.911 -10.085 1.00 50.97 549 ARG A N 1
ATOM 3933 C CA . ARG A 1 549 ? 10.359 13.781 -11.525 1.00 50.97 549 ARG A CA 1
ATOM 3934 C C . ARG A 1 549 ? 11.722 14.361 -11.891 1.00 50.97 549 ARG A C 1
ATOM 3936 O O . ARG A 1 549 ? 12.328 15.112 -11.128 1.00 50.97 549 ARG A O 1
ATOM 3943 N N . VAL A 1 550 ? 12.194 14.038 -13.091 1.00 41.38 550 VAL A N 1
ATOM 3944 C CA . VAL A 1 550 ? 13.396 14.656 -13.661 1.00 41.38 550 VAL A CA 1
ATOM 3945 C C . VAL A 1 550 ? 13.194 16.176 -13.718 1.00 41.38 550 VAL A C 1
ATOM 3947 O O . VAL A 1 550 ? 12.247 16.650 -14.341 1.00 41.38 550 VAL A O 1
ATOM 3950 N N . GLY A 1 551 ? 14.064 16.925 -13.032 1.00 44.62 551 GLY A N 1
ATOM 3951 C CA . GLY A 1 551 ? 13.992 18.387 -12.907 1.00 44.62 551 GLY A CA 1
ATOM 3952 C C . GLY A 1 551 ? 13.296 18.915 -11.643 1.00 44.62 551 GLY A C 1
ATOM 3953 O O . GLY A 1 551 ? 13.422 20.105 -11.356 1.00 44.62 551 GLY A O 1
ATOM 3954 N N . ASP A 1 552 ? 12.618 18.066 -10.860 1.00 47.06 552 ASP A N 1
ATOM 3955 C CA . ASP A 1 552 ? 12.046 18.472 -9.570 1.00 47.06 552 ASP A CA 1
ATOM 3956 C C . ASP A 1 552 ? 13.149 18.710 -8.518 1.00 47.06 552 ASP A C 1
ATOM 3958 O O . ASP A 1 552 ? 14.211 18.072 -8.557 1.00 47.06 552 ASP A O 1
ATOM 3962 N N . PRO A 1 553 ? 12.916 19.591 -7.524 1.00 53.34 553 PRO A N 1
ATOM 3963 C CA . PRO A 1 553 ? 13.814 19.713 -6.386 1.00 53.34 553 PRO A CA 1
ATOM 3964 C C . PRO A 1 553 ? 13.951 18.367 -5.650 1.00 53.34 553 PRO A C 1
ATOM 3966 O O . PRO A 1 553 ? 13.005 17.573 -5.628 1.00 53.34 553 PRO A O 1
ATOM 3969 N N . PRO A 1 554 ? 15.104 18.102 -5.004 1.00 53.34 554 PRO A N 1
ATOM 3970 C CA . PRO A 1 554 ? 15.363 16.826 -4.349 1.00 53.34 554 PRO A CA 1
ATOM 3971 C C . PRO A 1 554 ? 14.247 16.430 -3.377 1.00 53.34 554 PRO A C 1
ATOM 3973 O O . PRO A 1 554 ? 13.863 17.213 -2.503 1.00 53.34 554 PRO A O 1
ATOM 3976 N N . ALA A 1 555 ? 13.763 15.194 -3.521 1.00 53.81 555 ALA A N 1
ATOM 3977 C CA . ALA A 1 555 ? 12.780 14.603 -2.624 1.00 53.81 555 ALA A CA 1
ATOM 3978 C C . ALA A 1 555 ? 13.284 14.648 -1.163 1.00 53.81 555 ALA A C 1
ATOM 3980 O O . ALA A 1 555 ? 14.373 14.136 -0.885 1.00 53.81 555 ALA A O 1
ATOM 3981 N N . PRO A 1 556 ? 12.517 15.225 -0.217 1.00 58.69 556 PRO A N 1
ATOM 3982 C CA . PRO A 1 556 ? 12.943 15.366 1.178 1.00 58.69 556 PRO A CA 1
ATOM 3983 C C . PRO A 1 556 ? 12.967 14.041 1.945 1.00 58.69 556 PRO A C 1
ATOM 3985 O O . PRO A 1 556 ? 13.742 13.874 2.883 1.00 58.69 556 PRO A O 1
ATOM 3988 N N . ALA A 1 557 ? 12.130 13.085 1.543 1.00 58.72 557 ALA A N 1
ATOM 3989 C CA . ALA A 1 557 ? 12.045 11.752 2.122 1.00 58.72 557 ALA A CA 1
ATOM 3990 C C . ALA A 1 557 ? 11.705 10.728 1.025 1.00 58.72 557 ALA A C 1
ATOM 3992 O O . ALA A 1 557 ? 11.112 11.106 0.011 1.00 58.72 557 ALA A O 1
ATOM 3993 N N . PRO A 1 558 ? 12.039 9.436 1.207 1.00 55.25 558 PRO A N 1
ATOM 3994 C CA . PRO A 1 558 ? 11.604 8.383 0.292 1.00 55.25 558 PRO A CA 1
ATOM 3995 C C . PRO A 1 558 ? 10.085 8.426 0.059 1.00 55.25 558 PRO A C 1
ATOM 3997 O O . PRO A 1 558 ? 9.307 8.526 1.010 1.00 55.25 558 PRO A O 1
ATOM 4000 N N . GLY A 1 559 ? 9.673 8.393 -1.211 1.00 62.91 559 GLY A N 1
ATOM 4001 C CA . GLY A 1 559 ? 8.262 8.423 -1.607 1.00 62.91 559 GLY A CA 1
ATOM 4002 C C . GLY A 1 559 ? 7.523 9.739 -1.327 1.00 62.91 559 GLY A C 1
ATOM 4003 O O . GLY A 1 559 ? 6.291 9.744 -1.344 1.00 62.91 559 GLY A O 1
ATOM 4004 N N . CYS A 1 560 ? 8.228 10.840 -1.038 1.00 66.19 560 CYS A N 1
ATOM 4005 C CA . CYS A 1 560 ? 7.630 12.162 -0.833 1.00 66.19 560 CYS A CA 1
ATOM 4006 C C . CYS A 1 560 ? 8.327 13.251 -1.659 1.00 66.19 560 CYS A C 1
ATOM 4008 O O . CYS A 1 560 ? 9.539 13.221 -1.854 1.00 66.19 560 CYS A O 1
ATOM 4010 N N . VAL A 1 561 ? 7.571 14.282 -2.036 1.00 68.06 561 VAL A N 1
ATOM 4011 C CA . VAL A 1 561 ? 8.061 15.535 -2.627 1.00 68.06 561 VAL A CA 1
ATOM 4012 C C . VAL A 1 561 ? 7.562 16.732 -1.818 1.00 68.06 561 VAL A C 1
ATOM 4014 O O . VAL A 1 561 ? 6.572 16.642 -1.082 1.00 68.06 561 VAL A O 1
ATOM 4017 N N . TRP A 1 562 ? 8.243 17.870 -1.932 1.00 71.19 562 TRP A N 1
ATOM 4018 C CA . TRP A 1 562 ? 7.759 19.120 -1.347 1.00 71.19 562 TRP A CA 1
ATOM 4019 C C . TRP A 1 562 ? 6.443 19.543 -1.999 1.00 71.19 562 TRP A C 1
ATOM 4021 O O . TRP A 1 562 ? 6.286 19.423 -3.211 1.00 71.19 562 TRP A O 1
ATOM 4031 N N . ALA A 1 563 ? 5.505 20.054 -1.205 1.00 67.88 563 ALA A N 1
ATOM 4032 C CA . ALA A 1 563 ? 4.263 20.632 -1.696 1.00 67.88 563 ALA A CA 1
ATOM 4033 C C . ALA A 1 563 ? 4.535 22.006 -2.336 1.00 67.88 563 ALA A C 1
ATOM 4035 O O . ALA A 1 563 ? 4.812 22.964 -1.604 1.00 67.88 563 ALA A O 1
ATOM 4036 N N . PRO A 1 564 ? 4.407 22.157 -3.668 1.00 59.31 564 PRO A N 1
ATOM 4037 C CA . PRO A 1 564 ? 4.550 23.461 -4.306 1.00 59.31 564 PRO A CA 1
ATOM 4038 C C . PRO A 1 564 ? 3.388 24.354 -3.848 1.00 59.31 564 PRO A C 1
ATOM 4040 O O . PRO A 1 564 ? 2.232 23.978 -4.042 1.00 59.31 564 PRO A O 1
ATOM 4043 N N . GLY A 1 565 ? 3.678 25.490 -3.205 1.00 59.19 565 GLY A N 1
ATOM 4044 C CA . GLY A 1 565 ? 2.660 26.386 -2.627 1.00 59.19 565 GLY A CA 1
ATOM 4045 C C . GLY A 1 565 ? 2.172 26.006 -1.217 1.00 59.19 565 GLY A C 1
ATOM 4046 O O . GLY A 1 565 ? 1.124 26.473 -0.774 1.00 59.19 565 GLY A O 1
ATOM 4047 N N . GLY A 1 566 ? 2.901 25.138 -0.506 1.00 61.59 566 GLY A N 1
ATOM 4048 C CA . GLY A 1 566 ? 2.646 24.830 0.903 1.00 61.59 566 GLY A CA 1
ATOM 4049 C C . GLY A 1 566 ? 1.405 23.965 1.165 1.00 61.59 566 GLY A C 1
ATOM 4050 O O . GLY A 1 566 ? 0.845 23.312 0.280 1.00 61.59 566 GLY A O 1
ATOM 4051 N N . LEU A 1 567 ? 0.972 23.925 2.430 1.00 62.12 567 LEU A N 1
ATOM 4052 C CA . LEU A 1 567 ? -0.106 23.037 2.889 1.00 62.12 567 LEU A CA 1
ATOM 4053 C C . LEU A 1 567 ? -1.451 23.331 2.201 1.00 62.12 567 LEU A C 1
ATOM 4055 O O . LEU A 1 567 ? -2.249 22.413 1.994 1.00 62.12 567 LEU A O 1
ATOM 4059 N N . ALA A 1 568 ? -1.706 24.596 1.855 1.00 59.84 568 ALA A N 1
ATOM 4060 C CA . ALA A 1 568 ? -2.931 25.027 1.191 1.00 59.84 568 ALA A CA 1
ATOM 4061 C C . ALA A 1 568 ? -3.042 24.449 -0.229 1.00 59.84 568 ALA A C 1
ATOM 4063 O O . ALA A 1 568 ? -4.066 23.846 -0.540 1.00 59.84 568 ALA A O 1
ATOM 4064 N N . ALA A 1 569 ? -1.973 24.537 -1.029 1.00 58.50 569 ALA A N 1
ATOM 4065 C CA . ALA A 1 569 ? -1.929 24.029 -2.404 1.00 58.50 569 ALA A CA 1
ATOM 4066 C C . ALA A 1 569 ? -1.894 22.490 -2.494 1.00 58.50 569 ALA A C 1
ATOM 4068 O O . ALA A 1 569 ? -2.387 21.892 -3.455 1.00 58.50 569 ALA A O 1
ATOM 4069 N N . ALA A 1 570 ? -1.337 21.819 -1.481 1.00 61.25 570 ALA A N 1
ATOM 4070 C CA . ALA A 1 570 ? -1.387 20.361 -1.383 1.00 61.25 570 ALA A CA 1
ATOM 4071 C C . ALA A 1 570 ? -2.780 19.835 -1.009 1.00 61.25 570 ALA A C 1
ATOM 4073 O O . ALA A 1 570 ? -3.192 18.769 -1.462 1.00 61.25 570 ALA A O 1
ATOM 4074 N N . CYS A 1 571 ? -3.517 20.550 -0.158 1.00 59.69 571 CYS A N 1
ATOM 4075 C CA . CYS A 1 571 ? -4.795 20.067 0.344 1.00 59.69 571 CYS A CA 1
ATOM 4076 C C . CYS A 1 571 ? -5.937 20.277 -0.658 1.00 59.69 571 CYS A C 1
ATOM 4078 O O . CYS A 1 571 ? -6.465 21.380 -0.753 1.00 59.69 571 CYS A O 1
ATOM 4080 N N . GLY A 1 572 ? -6.438 19.189 -1.242 1.00 61.03 572 GLY A N 1
ATOM 4081 C CA . GLY A 1 572 ? -7.652 19.206 -2.072 1.00 61.03 572 GLY A CA 1
ATOM 4082 C C . GLY A 1 572 ? -7.382 19.121 -3.570 1.00 61.03 572 GLY A C 1
ATOM 4083 O O . GLY A 1 572 ? -8.330 19.036 -4.337 1.00 61.03 572 GLY A O 1
ATOM 4084 N N . THR A 1 573 ? -6.113 19.073 -3.972 1.00 69.00 573 THR A N 1
ATOM 4085 C CA . THR A 1 573 ? -5.722 18.776 -5.351 1.00 69.00 573 THR A CA 1
ATOM 4086 C C . THR A 1 573 ? -5.781 17.259 -5.576 1.00 69.00 573 THR A C 1
ATOM 4088 O O . THR A 1 573 ? -5.067 16.529 -4.874 1.00 69.00 573 THR A O 1
ATOM 4091 N N . PRO A 1 574 ? -6.595 16.755 -6.525 1.00 72.81 574 PRO A N 1
ATOM 4092 C CA . PRO A 1 574 ? -6.621 15.334 -6.859 1.00 72.81 574 PRO A CA 1
ATOM 4093 C C . PRO A 1 574 ? -5.216 14.811 -7.180 1.00 72.81 574 PRO A C 1
ATOM 4095 O O . PRO A 1 574 ? -4.439 15.462 -7.878 1.00 72.81 574 PRO A O 1
ATOM 4098 N N . GLY A 1 575 ? -4.858 13.654 -6.620 1.00 67.56 575 GLY A N 1
ATOM 4099 C CA . GLY A 1 575 ? -3.554 13.024 -6.850 1.00 67.56 575 GLY A CA 1
ATOM 4100 C C . GLY A 1 575 ? -2.412 13.548 -5.980 1.00 67.56 575 GLY A C 1
ATOM 4101 O O . GLY A 1 575 ? -1.282 13.095 -6.134 1.00 67.56 575 GLY A O 1
ATOM 4102 N N . ARG A 1 576 ? -2.676 14.489 -5.061 1.00 74.81 576 ARG A N 1
ATOM 4103 C CA . ARG A 1 576 ? -1.690 14.998 -4.094 1.00 74.81 576 ARG A CA 1
ATOM 4104 C C . ARG A 1 576 ? -2.106 14.646 -2.666 1.00 74.81 576 ARG A C 1
ATOM 4106 O O . ARG A 1 576 ? -2.867 15.365 -2.021 1.00 74.81 576 ARG A O 1
ATOM 4113 N N . ALA A 1 577 ? -1.602 13.528 -2.149 1.00 79.00 577 ALA A N 1
ATOM 4114 C CA . ALA A 1 577 ? -1.834 13.120 -0.763 1.00 79.00 577 ALA A CA 1
ATOM 4115 C C . ALA A 1 577 ? -0.738 13.679 0.153 1.00 79.00 577 ALA A C 1
ATOM 4117 O O . ALA A 1 577 ? 0.433 13.527 -0.149 1.00 79.00 577 ALA A O 1
ATOM 4118 N N . LEU A 1 578 ? -1.083 14.291 1.291 1.00 82.00 578 LEU A N 1
ATOM 4119 C CA . LEU A 1 578 ? -0.079 14.689 2.294 1.00 82.00 578 LEU A CA 1
ATOM 4120 C C . LEU A 1 578 ? 0.692 13.480 2.844 1.00 82.00 578 LEU A C 1
ATOM 4122 O O . LEU A 1 578 ? 0.120 12.392 2.963 1.00 82.00 578 LEU A O 1
ATOM 4126 N N . SER A 1 579 ? 1.942 13.692 3.263 1.00 82.44 579 SER A N 1
ATOM 4127 C CA . SER A 1 579 ? 2.729 12.658 3.947 1.00 82.44 579 SER A CA 1
ATOM 4128 C C . SER A 1 579 ? 2.056 12.186 5.247 1.00 82.44 579 SER A C 1
ATOM 4130 O O . SER A 1 579 ? 1.299 12.927 5.885 1.00 82.44 579 SER A O 1
ATOM 4132 N N . CYS A 1 580 ? 2.332 10.951 5.679 1.00 88.06 580 CYS A N 1
ATOM 4133 C CA . CYS A 1 580 ? 1.776 10.424 6.930 1.00 88.06 580 CYS A CA 1
ATOM 4134 C C . CYS A 1 580 ? 2.249 11.235 8.143 1.00 88.06 580 CYS A C 1
ATOM 4136 O O . CYS A 1 580 ? 1.451 11.491 9.042 1.00 88.06 580 CYS A O 1
ATOM 4138 N N . SER A 1 581 ? 3.491 11.730 8.135 1.00 85.25 581 SER A N 1
ATOM 4139 C CA . SER A 1 581 ? 4.000 12.648 9.163 1.00 85.25 581 SER A CA 1
ATOM 4140 C C . SER A 1 581 ? 3.147 13.922 9.267 1.00 85.25 581 SER A C 1
ATOM 4142 O O . SER A 1 581 ? 2.698 14.277 10.356 1.00 85.25 581 SER A O 1
ATOM 4144 N N . ASP A 1 582 ? 2.859 14.585 8.136 1.00 81.19 582 ASP A N 1
ATOM 4145 C CA . ASP A 1 582 ? 2.011 15.793 8.092 1.00 81.19 582 ASP A CA 1
ATOM 4146 C C . ASP A 1 582 ? 0.578 15.506 8.557 1.00 81.19 582 ASP A C 1
ATOM 4148 O O . ASP A 1 582 ? -0.042 16.312 9.255 1.00 81.19 582 ASP A O 1
ATOM 4152 N N . LYS A 1 583 ? 0.042 14.339 8.188 1.00 86.88 583 LYS A N 1
ATOM 4153 C CA . LYS A 1 583 ? -1.295 13.909 8.604 1.00 86.88 583 LYS A CA 1
ATOM 4154 C C . LYS A 1 583 ? -1.373 13.682 10.107 1.00 86.88 583 LYS A C 1
ATOM 4156 O O . LYS A 1 583 ? -2.293 14.207 10.726 1.00 86.88 583 LYS A O 1
ATOM 4161 N N . ILE A 1 584 ? -0.407 12.976 10.692 1.00 89.12 584 ILE A N 1
ATOM 4162 C CA . ILE A 1 584 ? -0.355 12.737 12.138 1.00 89.12 584 ILE A CA 1
ATOM 4163 C C . ILE A 1 584 ? -0.194 14.062 12.890 1.00 89.12 584 ILE A C 1
ATOM 4165 O O . ILE A 1 584 ? -0.937 14.298 13.839 1.00 89.12 584 ILE A O 1
ATOM 4169 N N . ALA A 1 585 ? 0.682 14.965 12.430 1.00 82.62 585 ALA A N 1
ATOM 4170 C CA . ALA A 1 585 ? 0.812 16.307 13.009 1.00 82.62 585 ALA A CA 1
ATOM 4171 C C . ALA A 1 585 ? -0.508 17.076 13.008 1.00 82.62 585 ALA A C 1
ATOM 4173 O O . ALA A 1 585 ? -0.912 17.643 14.024 1.00 82.62 585 ALA A O 1
ATOM 4174 N N . ARG A 1 586 ? -1.237 17.024 11.892 1.00 82.62 586 ARG A N 1
ATOM 4175 C CA . ARG A 1 586 ? -2.569 17.612 11.818 1.00 82.62 586 ARG A CA 1
ATOM 4176 C C . ARG A 1 586 ? -3.539 16.947 12.796 1.00 82.62 586 ARG A C 1
ATOM 4178 O O . ARG A 1 586 ? -4.292 17.660 13.450 1.00 82.62 586 ARG A O 1
ATOM 4185 N N . TRP A 1 587 ? -3.549 15.620 12.908 1.00 89.31 587 TRP A N 1
ATOM 4186 C CA . TRP A 1 587 ? -4.456 14.918 13.821 1.00 89.31 587 TRP A CA 1
ATOM 4187 C C . TRP A 1 587 ? -4.170 15.214 15.293 1.00 89.31 587 TRP A C 1
ATOM 4189 O O . TRP A 1 587 ? -5.114 15.325 16.063 1.00 89.31 587 TRP A O 1
ATOM 4199 N N . GLN A 1 588 ? -2.907 15.416 15.674 1.00 84.50 588 GLN A N 1
ATOM 4200 C CA . GLN A 1 588 ? -2.560 15.838 17.034 1.00 84.50 588 GLN A CA 1
ATOM 4201 C C . GLN A 1 588 ? -3.106 17.227 17.377 1.00 84.50 588 GLN A C 1
ATOM 4203 O O . GLN A 1 588 ? -3.417 17.487 18.534 1.00 84.50 588 GLN A O 1
ATOM 4208 N N . ALA A 1 589 ? -3.261 18.104 16.381 1.00 79.00 589 ALA A N 1
ATOM 4209 C CA . ALA A 1 589 ? -3.758 19.462 16.576 1.00 79.00 589 ALA A CA 1
ATOM 4210 C C . ALA A 1 589 ? -5.293 19.581 16.509 1.00 79.00 589 ALA A C 1
ATOM 4212 O O . ALA A 1 589 ? -5.911 20.162 17.399 1.00 79.00 589 ALA A O 1
ATOM 4213 N N . VAL A 1 590 ? -5.926 19.038 15.461 1.00 82.56 590 VAL A N 1
ATOM 4214 C CA . VAL A 1 590 ? -7.390 19.156 15.254 1.00 82.56 590 VAL A CA 1
ATOM 4215 C C . VAL A 1 590 ? -8.175 17.919 15.689 1.00 82.56 590 VAL A C 1
ATOM 4217 O O . VAL A 1 590 ? -9.391 17.873 15.535 1.00 82.56 590 VAL A O 1
ATOM 4220 N N . GLY A 1 591 ? -7.495 16.902 16.202 1.00 89.44 591 GLY A N 1
ATOM 4221 C CA . GLY A 1 591 ? -8.099 15.669 16.682 1.00 89.44 591 GLY A CA 1
ATOM 4222 C C . GLY A 1 591 ? -8.235 14.559 15.631 1.00 89.44 591 GLY A C 1
ATOM 4223 O O . GLY A 1 591 ? -8.383 14.788 14.421 1.00 89.44 591 GLY A O 1
ATOM 4224 N N . LEU A 1 592 ? -8.206 13.317 16.120 1.00 94.12 592 LEU A N 1
ATOM 4225 C CA . LEU A 1 592 ? -8.355 12.083 15.347 1.00 94.12 592 LEU A CA 1
ATOM 4226 C C . LEU A 1 592 ? -9.738 11.973 14.697 1.00 94.12 592 LEU A C 1
ATOM 4228 O O . LEU A 1 592 ? -9.839 11.448 13.588 1.00 94.12 592 LEU A O 1
ATOM 4232 N N . GLN A 1 593 ? -10.781 12.514 15.325 1.00 93.19 593 GLN A N 1
ATOM 4233 C CA . GLN A 1 593 ? -12.176 12.369 14.908 1.00 93.19 593 GLN A CA 1
ATOM 4234 C C . GLN A 1 593 ? -12.496 13.057 13.571 1.00 93.19 593 GLN A C 1
ATOM 4236 O O . GLN A 1 593 ? -13.310 12.573 12.791 1.00 93.19 593 GLN A O 1
ATOM 4241 N N . GLY A 1 594 ? -11.791 14.136 13.224 1.00 92.50 594 GLY A N 1
ATOM 4242 C CA . GLY A 1 594 ? -12.089 14.896 12.007 1.00 92.50 594 GLY A CA 1
ATOM 4243 C C . GLY A 1 594 ? -13.403 15.692 12.083 1.00 92.50 594 GLY A C 1
ATOM 4244 O O . GLY A 1 594 ? -14.094 15.679 13.093 1.00 92.50 594 GLY A O 1
ATOM 4245 N N . ALA A 1 595 ? -13.745 16.391 10.996 1.00 90.38 595 ALA A N 1
ATOM 4246 C CA . ALA A 1 595 ? -14.855 17.353 10.978 1.00 90.38 595 ALA A CA 1
ATOM 4247 C C . ALA A 1 595 ? -16.227 16.735 11.312 1.00 90.38 595 ALA A C 1
ATOM 4249 O O . ALA A 1 595 ? -16.906 17.220 12.205 1.00 90.38 595 ALA A O 1
ATOM 4250 N N . LEU A 1 596 ? -16.627 15.657 10.628 1.00 91.19 596 LEU A N 1
ATOM 4251 C CA . LEU A 1 596 ? -17.970 15.084 10.796 1.00 91.19 596 LEU A CA 1
ATOM 4252 C C . LEU A 1 596 ? -18.210 14.537 12.208 1.00 91.19 596 LEU A C 1
ATOM 4254 O O . LEU A 1 596 ? -19.199 14.892 12.835 1.00 91.19 596 LEU A O 1
ATOM 4258 N N . LEU A 1 597 ? -17.295 13.717 12.738 1.00 92.44 597 LEU A N 1
ATOM 4259 C CA . LEU A 1 597 ? -17.424 13.222 14.113 1.00 92.44 597 LEU A CA 1
ATOM 4260 C C . LEU A 1 597 ? -17.314 14.341 15.149 1.00 92.44 597 LEU A C 1
ATOM 4262 O O . LEU A 1 597 ? -17.818 14.154 16.247 1.00 92.44 597 LEU A O 1
ATOM 4266 N N . SER A 1 598 ? -16.690 15.486 14.841 1.00 90.44 598 SER A N 1
ATOM 4267 C CA . SER A 1 598 ? -16.577 16.579 15.819 1.00 90.44 598 SER A CA 1
ATOM 4268 C C . SER A 1 598 ? -17.915 17.222 16.194 1.00 90.44 598 SER A C 1
ATOM 4270 O O . SER A 1 598 ? -17.986 17.875 17.227 1.00 90.44 598 SER A O 1
ATOM 4272 N N . HIS A 1 599 ? -18.976 16.981 15.413 1.00 86.19 599 HIS A N 1
ATOM 4273 C CA . HIS A 1 599 ? -20.348 17.339 15.794 1.00 86.19 599 HIS A CA 1
ATOM 4274 C C . HIS A 1 599 ? -20.857 16.549 17.003 1.00 86.19 599 HIS A C 1
ATOM 4276 O O . HIS A 1 599 ? -21.644 17.074 17.780 1.00 86.19 599 HIS A O 1
ATOM 4282 N N . PHE A 1 600 ? -20.403 15.303 17.166 1.00 88.12 600 PHE A N 1
ATOM 4283 C CA . PHE A 1 600 ? -20.786 14.425 18.277 1.00 88.12 600 PHE A CA 1
ATOM 4284 C C . PHE A 1 600 ? -19.697 14.347 19.351 1.00 88.12 600 PHE A C 1
ATOM 4286 O O . PHE A 1 600 ? -19.996 14.200 20.529 1.00 88.12 600 PHE A O 1
ATOM 4293 N N . VAL A 1 601 ? -18.428 14.445 18.948 1.00 89.56 601 VAL A N 1
ATOM 4294 C CA . VAL A 1 601 ? -17.239 14.379 19.806 1.00 89.56 601 VAL A CA 1
ATOM 4295 C C . VAL A 1 601 ? -16.484 15.713 19.707 1.00 89.56 601 VAL A C 1
ATOM 4297 O O . VAL A 1 601 ? -15.481 15.805 18.986 1.00 89.56 601 VAL A O 1
ATOM 4300 N N . PRO A 1 602 ? -16.968 16.778 20.376 1.00 84.12 602 PRO A N 1
ATOM 4301 C CA . PRO A 1 602 ? -16.422 18.127 20.218 1.00 84.12 602 PRO A CA 1
ATOM 4302 C C . PRO A 1 602 ? -15.002 18.263 20.781 1.00 84.12 602 PRO A C 1
ATOM 4304 O O . PRO A 1 602 ? -14.197 19.038 20.264 1.00 84.12 602 PRO A O 1
ATOM 4307 N N . ALA A 1 603 ? -14.658 17.485 21.812 1.00 84.12 603 ALA A N 1
ATOM 4308 C CA . ALA A 1 603 ? -13.310 17.467 22.367 1.00 84.12 603 ALA A CA 1
ATOM 4309 C C . ALA A 1 603 ? -12.333 16.723 21.426 1.00 84.12 603 ALA A C 1
ATOM 4311 O O . ALA A 1 603 ? -12.591 15.570 21.066 1.00 84.12 603 ALA A O 1
ATOM 4312 N N . PRO A 1 604 ? -11.188 17.321 21.039 1.00 86.25 604 PRO A N 1
ATOM 4313 C CA . PRO A 1 604 ? -10.208 16.650 20.193 1.00 86.25 604 PRO A CA 1
ATOM 4314 C C . PRO A 1 604 ? -9.570 15.453 20.891 1.00 86.25 604 PRO A C 1
ATOM 4316 O O . PRO A 1 604 ? -8.968 15.581 21.956 1.00 86.25 604 PRO A O 1
ATOM 4319 N N . MET A 1 605 ? -9.633 14.296 20.235 1.00 90.81 605 MET A N 1
ATOM 4320 C CA . MET A 1 605 ? -8.874 13.115 20.640 1.00 90.81 605 MET A CA 1
ATOM 4321 C C . MET A 1 605 ? -7.491 13.144 19.999 1.00 90.81 605 MET A C 1
ATOM 4323 O O . MET A 1 605 ? -7.382 13.366 18.796 1.00 90.81 605 MET A O 1
ATOM 4327 N N . ALA A 1 606 ? -6.447 12.878 20.773 1.00 89.06 606 ALA A N 1
ATOM 4328 C CA . ALA A 1 606 ? -5.059 12.875 20.319 1.00 89.06 606 ALA A CA 1
ATOM 4329 C C . ALA A 1 606 ? -4.347 11.603 20.793 1.00 89.06 606 ALA A C 1
ATOM 4331 O O . ALA A 1 606 ? -4.758 10.969 21.766 1.00 89.06 606 ALA A O 1
ATOM 4332 N N . PHE A 1 607 ? -3.263 11.232 20.117 1.00 91.56 607 PHE A N 1
ATOM 4333 C CA . PHE A 1 607 ? -2.399 10.154 20.577 1.00 91.56 607 PHE A CA 1
ATOM 4334 C C . PHE A 1 607 ? -1.585 10.611 21.786 1.00 91.56 607 PHE A C 1
ATOM 4336 O O . PHE A 1 607 ? -0.871 11.613 21.726 1.00 91.56 607 PHE A O 1
ATOM 4343 N N . SER A 1 608 ? -1.617 9.820 22.854 1.00 87.06 608 SER A N 1
ATOM 4344 C CA . SER A 1 608 ? -0.724 9.967 24.004 1.00 87.06 608 SER A CA 1
ATOM 4345 C C . SER A 1 608 ? 0.682 9.449 23.688 1.00 87.06 608 SER A C 1
ATOM 4347 O O . SER A 1 608 ? 1.677 9.910 24.253 1.00 87.06 608 SER A O 1
ATOM 4349 N N . THR A 1 609 ? 0.798 8.476 22.780 1.00 86.31 609 THR A N 1
ATOM 4350 C CA . THR A 1 609 ? 2.080 7.876 22.380 1.00 86.31 609 THR A CA 1
ATOM 4351 C C . THR A 1 609 ? 2.055 7.447 20.919 1.00 86.31 609 THR A C 1
ATOM 4353 O O . THR A 1 609 ? 1.038 6.954 20.436 1.00 86.31 609 THR A O 1
ATOM 4356 N N . ILE A 1 610 ? 3.189 7.605 20.240 1.00 90.50 610 ILE A N 1
ATOM 4357 C CA . ILE A 1 610 ? 3.459 7.061 18.911 1.00 90.50 610 ILE A CA 1
ATOM 4358 C C . ILE A 1 610 ? 4.662 6.121 19.043 1.00 90.50 610 ILE A C 1
ATOM 4360 O O . ILE A 1 610 ? 5.763 6.554 19.390 1.00 90.50 610 ILE A O 1
ATOM 4364 N N . VAL A 1 611 ? 4.424 4.836 18.798 1.00 88.38 611 VAL A N 1
ATOM 4365 C CA . VAL A 1 611 ? 5.394 3.743 18.864 1.00 88.38 611 VAL A CA 1
ATOM 4366 C C . VAL A 1 611 ? 5.789 3.344 17.448 1.00 88.38 611 VAL A C 1
ATOM 4368 O O . VAL A 1 611 ? 4.929 3.024 16.628 1.00 88.38 611 VAL A O 1
ATOM 4371 N N . VAL A 1 612 ? 7.090 3.334 17.166 1.00 86.19 612 VAL A N 1
ATOM 4372 C CA . VAL A 1 612 ? 7.635 2.967 15.855 1.00 86.19 612 VAL A CA 1
ATOM 4373 C C . VAL A 1 612 ? 8.460 1.687 15.954 1.00 86.19 612 VAL A C 1
ATOM 4375 O O . VAL A 1 612 ? 9.355 1.570 16.789 1.00 86.19 612 VAL A O 1
ATOM 4378 N N . GLY A 1 613 ? 8.159 0.725 15.080 1.00 80.06 613 GLY A N 1
ATOM 4379 C CA . GLY A 1 613 ? 8.849 -0.563 15.022 1.00 80.06 613 GLY A CA 1
ATOM 4380 C C . GLY A 1 613 ? 10.260 -0.485 14.438 1.00 80.06 613 GLY A C 1
ATOM 4381 O O . GLY A 1 613 ? 11.170 -1.098 14.974 1.00 80.06 613 GLY A O 1
ATOM 4382 N N . ARG A 1 614 ? 10.461 0.263 13.348 1.00 75.00 614 ARG A N 1
ATOM 4383 C CA . ARG A 1 614 ? 11.741 0.355 12.617 1.00 75.00 614 ARG A CA 1
ATOM 4384 C C . ARG A 1 614 ? 11.994 1.771 12.113 1.00 75.00 614 ARG A C 1
ATOM 4386 O O . ARG A 1 614 ? 11.041 2.518 11.900 1.00 75.00 614 ARG A O 1
ATOM 4393 N N . LYS A 1 615 ? 13.261 2.106 11.836 1.00 70.50 615 LYS A N 1
ATOM 4394 C CA . LYS A 1 615 ? 13.689 3.452 11.390 1.00 70.50 615 LYS A CA 1
ATOM 4395 C C . LYS A 1 615 ? 13.333 4.539 12.416 1.00 70.50 615 LYS A C 1
ATOM 4397 O O . LYS A 1 615 ? 12.976 5.657 12.055 1.00 70.50 615 LYS A O 1
ATOM 4402 N N . PHE A 1 616 ? 13.353 4.178 13.697 1.00 73.19 616 PHE A N 1
ATOM 4403 C CA . PHE A 1 616 ? 12.961 5.076 14.772 1.00 73.19 616 PHE A CA 1
ATOM 4404 C C . PHE A 1 616 ? 14.062 6.093 15.058 1.00 73.19 616 PHE A C 1
ATOM 4406 O O . PHE A 1 616 ? 15.184 5.740 15.412 1.00 73.19 616 PHE A O 1
ATOM 4413 N N . ASP A 1 617 ? 13.686 7.364 14.990 1.00 69.19 617 ASP A N 1
ATOM 4414 C CA . ASP A 1 617 ? 14.471 8.471 15.506 1.00 69.19 617 ASP A CA 1
ATOM 4415 C C . ASP A 1 617 ? 13.546 9.361 16.351 1.00 69.19 617 ASP A C 1
ATOM 4417 O O . ASP A 1 617 ? 12.554 9.882 15.827 1.00 69.19 617 ASP A O 1
ATOM 4421 N N . PRO A 1 618 ? 13.813 9.524 17.658 1.00 66.50 618 PRO A N 1
ATOM 4422 C CA . PRO A 1 618 ? 12.912 10.243 18.553 1.00 66.50 618 PRO A CA 1
ATOM 4423 C C . PRO A 1 618 ? 12.772 11.723 18.184 1.00 66.50 618 PRO A C 1
ATOM 4425 O O . PRO A 1 618 ? 11.681 12.281 18.317 1.00 66.50 618 PRO A O 1
ATOM 4428 N N . THR A 1 619 ? 13.842 12.357 17.702 1.00 67.44 619 THR A N 1
ATOM 4429 C CA . THR A 1 619 ? 13.859 13.777 17.336 1.00 67.44 619 THR A CA 1
ATOM 4430 C C . THR A 1 619 ? 13.067 14.001 16.054 1.00 67.44 619 THR A C 1
ATOM 4432 O O . THR A 1 619 ? 12.167 14.842 16.016 1.00 67.44 619 THR A O 1
ATOM 4435 N N . ARG A 1 620 ? 13.320 13.195 15.018 1.00 74.12 620 ARG A N 1
ATOM 4436 C CA . ARG A 1 620 ? 12.623 13.286 13.726 1.00 74.12 620 ARG A CA 1
ATOM 4437 C C . ARG A 1 620 ? 11.165 12.882 13.825 1.00 74.12 620 ARG A C 1
ATOM 4439 O O . ARG A 1 620 ? 10.326 13.537 13.212 1.00 74.12 620 ARG A O 1
ATOM 4446 N N . LEU A 1 621 ? 10.842 11.860 14.619 1.00 76.56 621 LEU A N 1
ATOM 4447 C CA . LEU A 1 621 ? 9.452 11.481 14.849 1.00 76.56 621 LEU A CA 1
ATOM 4448 C C . LEU A 1 621 ? 8.687 12.651 15.476 1.00 76.56 621 LEU A C 1
ATOM 4450 O O . LEU A 1 621 ? 7.664 13.060 14.937 1.00 76.56 621 LEU A O 1
ATOM 4454 N N . ARG A 1 622 ? 9.225 13.267 16.538 1.00 73.88 622 ARG A N 1
ATOM 4455 C CA . ARG A 1 622 ? 8.601 14.431 17.195 1.00 73.88 622 ARG A CA 1
ATOM 4456 C C . ARG A 1 622 ? 8.475 15.637 16.268 1.00 73.88 622 ARG A C 1
ATOM 4458 O O . ARG A 1 622 ? 7.398 16.235 16.207 1.00 73.88 622 ARG A O 1
ATOM 4465 N N . LEU A 1 623 ? 9.535 15.979 15.532 1.00 72.56 623 LEU A N 1
ATOM 4466 C CA . LEU A 1 623 ? 9.511 17.049 14.528 1.00 72.56 623 LEU A CA 1
ATOM 4467 C C . LEU A 1 623 ? 8.439 16.781 13.469 1.00 72.56 623 LEU A C 1
ATOM 4469 O O . LEU A 1 623 ? 7.640 17.663 13.159 1.00 72.56 623 LEU A O 1
ATOM 4473 N N . GLY A 1 624 ? 8.373 15.552 12.960 1.00 75.12 624 GLY A N 1
ATOM 4474 C CA . GLY A 1 624 ? 7.435 15.168 11.919 1.00 75.12 624 GLY A CA 1
ATOM 4475 C C . GLY A 1 624 ? 5.978 15.168 12.368 1.00 75.12 624 GLY A C 1
ATOM 4476 O O . GLY A 1 624 ? 5.126 15.578 11.579 1.00 75.12 624 GLY A O 1
ATOM 4477 N N . THR A 1 625 ? 5.695 14.772 13.613 1.00 79.94 625 THR A N 1
ATOM 4478 C CA . THR A 1 625 ? 4.329 14.509 14.095 1.00 79.94 625 THR A CA 1
ATOM 4479 C C . THR A 1 625 ? 3.773 15.528 15.088 1.00 79.94 625 THR A C 1
ATOM 4481 O O . THR A 1 625 ? 2.615 15.387 15.464 1.00 79.94 625 THR A O 1
ATOM 4484 N N . CYS A 1 626 ? 4.538 16.517 15.568 1.00 70.62 626 CYS A N 1
ATOM 4485 C CA . CYS A 1 626 ? 3.978 17.587 16.414 1.00 70.62 626 CYS A CA 1
ATOM 4486 C C . CYS A 1 626 ? 4.811 18.883 16.466 1.00 70.62 626 CYS A C 1
ATOM 4488 O O . CYS A 1 626 ? 4.248 19.965 16.308 1.00 70.62 626 CYS A O 1
ATOM 4490 N N . CYS A 1 627 ? 6.134 18.803 16.651 1.00 67.50 627 CYS A N 1
ATOM 4491 C CA . CYS A 1 627 ? 6.942 19.941 17.117 1.00 67.50 627 CYS A CA 1
ATOM 4492 C C . CYS A 1 627 ? 7.228 21.041 16.076 1.00 67.50 627 CYS A C 1
ATOM 4494 O O . CYS A 1 627 ? 7.690 22.109 16.462 1.00 67.50 627 CYS A O 1
ATOM 4496 N N . ARG A 1 628 ? 6.957 20.822 14.781 1.00 66.12 628 ARG A N 1
ATOM 4497 C CA . ARG A 1 628 ? 7.246 21.805 13.711 1.00 66.12 628 ARG A CA 1
ATOM 4498 C C . ARG A 1 628 ? 6.121 22.803 13.395 1.00 66.12 628 ARG A C 1
ATOM 4500 O O . ARG A 1 628 ? 6.274 23.623 12.499 1.00 66.12 628 ARG A O 1
ATOM 4507 N N . SER A 1 629 ? 4.968 22.711 14.055 1.00 57.53 629 SER A N 1
ATOM 4508 C CA . SER A 1 629 ? 3.755 23.450 13.652 1.00 57.53 629 SER A CA 1
ATOM 4509 C C . SER A 1 629 ? 3.726 24.895 14.183 1.00 57.53 629 SER A C 1
ATOM 4511 O O . SER A 1 629 ? 3.041 25.175 15.154 1.00 57.53 629 SER A O 1
ATOM 4513 N N . ILE A 1 630 ? 4.466 25.827 13.578 1.00 51.56 630 ILE A N 1
ATOM 4514 C CA . ILE A 1 630 ? 4.580 27.234 14.030 1.00 51.56 630 ILE A CA 1
ATOM 4515 C C . ILE A 1 630 ? 3.207 27.934 14.182 1.00 51.56 630 ILE A C 1
ATOM 4517 O O . ILE A 1 630 ? 2.315 27.766 13.355 1.00 51.56 630 ILE A O 1
ATOM 4521 N N . GLY A 1 631 ? 3.053 28.773 15.219 1.00 49.66 631 GLY A N 1
ATOM 4522 C CA . GLY A 1 631 ? 2.023 29.826 15.245 1.00 49.66 631 GLY A CA 1
ATOM 4523 C C . GLY A 1 631 ? 0.635 29.449 15.776 1.00 49.66 631 GLY A C 1
ATOM 4524 O O . GLY A 1 631 ? -0.280 30.263 15.692 1.00 49.66 631 GLY A O 1
ATOM 4525 N N . TRP A 1 632 ? 0.450 28.279 16.396 1.00 50.09 632 TRP A N 1
ATOM 4526 C CA . TRP A 1 632 ? -0.837 27.877 17.005 1.00 50.09 632 TRP A CA 1
ATOM 4527 C C . TRP A 1 632 ? -1.155 28.587 18.348 1.00 50.09 632 TRP A C 1
ATOM 4529 O O . TRP A 1 632 ? -1.697 28.010 19.301 1.00 50.09 632 TRP A O 1
ATOM 4539 N N . THR A 1 633 ? -0.752 29.854 18.450 1.00 43.03 633 THR A N 1
ATOM 4540 C CA . THR A 1 633 ? -0.873 30.727 19.624 1.00 43.03 633 THR A CA 1
ATOM 4541 C C . THR A 1 633 ? -2.082 31.662 19.552 1.00 43.03 633 THR A C 1
ATOM 4543 O O . THR A 1 633 ? -2.563 32.078 20.600 1.00 43.03 633 THR A O 1
ATOM 4546 N N . GLU A 1 634 ? -2.614 31.952 18.359 1.00 46.19 634 GLU A N 1
ATOM 4547 C CA . GLU A 1 634 ? -3.832 32.757 18.171 1.00 46.19 634 GLU A CA 1
ATOM 4548 C C . GLU A 1 634 ? -5.022 31.816 17.891 1.00 46.19 634 GLU A C 1
ATOM 4550 O O . GLU A 1 634 ? -5.103 31.187 16.835 1.00 46.19 634 GLU A O 1
ATOM 4555 N N . ARG A 1 635 ? -5.909 31.629 18.880 1.00 53.00 635 ARG A N 1
ATOM 4556 C CA . ARG A 1 635 ? -6.991 30.623 18.859 1.00 53.00 635 ARG A CA 1
ATOM 4557 C C . ARG A 1 635 ? -8.374 31.265 18.993 1.00 53.00 635 ARG A C 1
ATOM 4559 O O . ARG A 1 635 ? -8.493 32.263 19.702 1.00 53.00 635 ARG A O 1
ATOM 4566 N N . PRO A 1 636 ? -9.441 30.634 18.472 1.00 52.12 636 PRO A N 1
ATOM 4567 C CA . PRO A 1 636 ? -10.766 30.744 19.078 1.00 52.12 636 PRO A CA 1
ATOM 4568 C C . PRO A 1 636 ? -10.702 30.206 20.519 1.00 52.12 636 PRO A C 1
ATOM 4570 O O . PRO A 1 636 ? -10.106 29.155 20.759 1.00 52.12 636 PRO A O 1
ATOM 4573 N N . SER A 1 637 ? -11.309 30.896 21.485 1.00 53.69 637 SER A N 1
ATOM 4574 C CA . SER A 1 637 ? -11.189 30.626 22.932 1.00 53.69 637 SER A CA 1
ATOM 4575 C C . SER A 1 637 ? -11.632 29.225 23.403 1.00 53.69 637 SER A C 1
ATOM 4577 O O . SER A 1 637 ? -11.378 28.877 24.554 1.00 53.69 637 SER A O 1
ATOM 4579 N N . ALA A 1 638 ? -12.259 28.414 22.542 1.00 57.47 638 ALA A N 1
ATOM 4580 C CA . ALA A 1 638 ? -12.921 27.159 22.908 1.00 57.47 638 ALA A CA 1
ATOM 4581 C C . ALA A 1 638 ? -12.156 25.855 22.572 1.00 57.47 638 ALA A C 1
ATOM 4583 O O . ALA A 1 638 ? -12.538 24.803 23.079 1.00 57.47 638 ALA A O 1
ATOM 4584 N N . TRP A 1 639 ? -11.093 25.869 21.749 1.00 71.31 639 TRP A N 1
ATOM 4585 C CA . TRP A 1 639 ? -10.382 24.630 21.365 1.00 71.31 639 TRP A CA 1
ATOM 4586 C C . TRP A 1 639 ? -9.114 24.395 22.215 1.00 71.31 639 TRP A C 1
ATOM 4588 O O . TRP A 1 639 ? -8.277 25.302 22.328 1.00 71.31 639 TRP A O 1
ATOM 4598 N N . PRO A 1 640 ? -8.926 23.203 22.821 1.00 66.62 640 PRO A N 1
ATOM 4599 C CA . PRO A 1 640 ? -7.833 22.968 23.763 1.00 66.62 640 PRO A CA 1
ATOM 4600 C C . PRO A 1 640 ? -6.451 22.948 23.092 1.00 66.62 640 PRO A C 1
ATOM 4602 O O . PRO A 1 640 ? -6.311 22.725 21.890 1.00 66.62 640 PRO A O 1
ATOM 4605 N N . VAL A 1 641 ? -5.409 23.190 23.899 1.00 61.25 641 VAL A N 1
ATOM 4606 C CA . VAL A 1 641 ? -4.003 23.125 23.462 1.00 61.25 641 VAL A CA 1
ATOM 4607 C C . VAL A 1 641 ? -3.673 21.682 23.037 1.00 61.25 641 VAL A C 1
ATOM 4609 O O . VAL A 1 641 ? -3.967 20.770 23.813 1.00 61.25 641 VAL A O 1
ATOM 4612 N N . PRO A 1 642 ? -3.015 21.445 21.888 1.00 64.81 642 PRO A N 1
ATOM 4613 C CA . PRO A 1 642 ? -2.539 20.124 21.508 1.00 64.81 642 PRO A CA 1
ATOM 4614 C C . PRO A 1 642 ? -1.468 19.647 22.487 1.00 64.81 642 PRO A C 1
ATOM 4616 O O . PRO A 1 642 ? -0.610 20.424 22.907 1.00 64.81 642 PRO A O 1
ATOM 4619 N N . THR A 1 643 ? -1.487 18.364 22.833 1.00 63.44 643 THR A N 1
ATOM 4620 C CA . THR A 1 643 ? -0.452 17.746 23.667 1.00 63.44 643 THR A CA 1
ATOM 4621 C C . THR A 1 643 ? 0.591 17.039 22.802 1.00 63.44 643 THR A C 1
ATOM 4623 O O . THR A 1 643 ? 0.299 16.520 21.723 1.00 63.44 643 THR A O 1
ATOM 4626 N N . HIS A 1 644 ? 1.842 17.011 23.267 1.00 68.69 644 HIS A N 1
ATOM 4627 C CA . HIS A 1 644 ? 2.896 16.253 22.596 1.00 68.69 644 HIS A CA 1
ATOM 4628 C C . HIS A 1 644 ? 2.728 14.755 22.872 1.00 68.69 644 HIS A C 1
ATOM 4630 O O . HIS A 1 644 ? 2.770 14.328 24.027 1.00 68.69 644 HIS A O 1
ATOM 4636 N N . ALA A 1 645 ? 2.611 13.946 21.815 1.00 77.12 645 ALA A N 1
ATOM 4637 C CA . ALA A 1 645 ? 2.735 12.496 21.956 1.00 77.12 645 ALA A CA 1
ATOM 4638 C C . ALA A 1 645 ? 4.151 12.124 22.403 1.00 77.12 645 ALA A C 1
ATOM 4640 O O . ALA A 1 645 ? 5.143 12.638 21.877 1.00 77.12 645 ALA A O 1
ATOM 4641 N N . ARG A 1 646 ? 4.250 11.142 23.303 1.00 77.31 646 ARG A N 1
ATOM 4642 C CA . ARG A 1 646 ? 5.518 10.451 23.563 1.00 77.31 646 ARG A CA 1
ATOM 4643 C C . ARG A 1 646 ? 5.947 9.701 22.297 1.00 77.31 646 ARG A C 1
ATOM 4645 O O . ARG A 1 646 ? 5.172 8.921 21.756 1.00 77.31 646 ARG A O 1
ATOM 4652 N N . ALA A 1 647 ? 7.174 9.928 21.841 1.00 79.25 647 ALA A N 1
ATOM 4653 C CA . ALA A 1 647 ? 7.792 9.212 20.724 1.00 79.25 647 ALA A CA 1
ATOM 4654 C C . ALA A 1 647 ? 8.630 8.048 21.266 1.00 79.25 647 ALA A C 1
ATOM 4656 O O . ALA A 1 647 ? 9.613 8.306 21.963 1.00 79.25 647 ALA A O 1
ATOM 4657 N N . LEU A 1 648 ? 8.244 6.804 20.968 1.00 77.88 648 LEU A N 1
ATOM 4658 C CA . LEU A 1 648 ? 8.903 5.594 21.476 1.00 77.88 648 LEU A CA 1
ATOM 4659 C C . LEU A 1 648 ? 9.307 4.637 20.344 1.00 77.88 648 LEU A C 1
ATOM 4661 O O . LEU A 1 648 ? 8.621 4.540 19.326 1.00 77.88 648 LEU A O 1
ATOM 4665 N N . GLY A 1 649 ? 10.395 3.899 20.565 1.00 75.06 649 GLY A N 1
ATOM 4666 C CA . GLY A 1 649 ? 10.860 2.807 19.710 1.00 75.06 649 GLY A CA 1
ATOM 4667 C C . GLY A 1 649 ? 10.743 1.456 20.417 1.00 75.06 649 GLY A C 1
ATOM 4668 O O . GLY A 1 649 ? 10.853 1.382 21.641 1.00 75.06 649 GLY A O 1
ATOM 4669 N N . VAL A 1 650 ? 10.504 0.398 19.645 1.00 71.94 650 VAL A N 1
ATOM 4670 C CA . VAL A 1 650 ? 10.443 -0.998 20.120 1.00 71.94 650 VAL A CA 1
ATOM 4671 C C . VAL A 1 650 ? 11.852 -1.511 20.436 1.00 71.94 650 VAL A C 1
ATOM 4673 O O . VAL A 1 650 ? 12.733 -1.445 19.586 1.00 71.94 650 VAL A O 1
ATOM 4676 N N . SER A 1 651 ? 12.068 -2.058 21.630 1.00 61.50 651 SER A N 1
ATOM 4677 C CA . SER A 1 651 ? 13.375 -2.534 22.112 1.00 61.50 651 SER A CA 1
ATOM 4678 C C . SER A 1 651 ? 13.601 -4.039 21.881 1.00 61.50 651 SER A C 1
ATOM 4680 O O . SER A 1 651 ? 14.743 -4.503 21.832 1.00 61.50 651 SER A O 1
ATOM 4682 N N . ALA A 1 652 ? 12.526 -4.818 21.738 1.00 49.97 652 ALA A N 1
ATOM 4683 C CA . ALA A 1 652 ? 12.538 -6.280 21.711 1.00 49.97 652 ALA A CA 1
ATOM 4684 C C . ALA A 1 652 ? 13.124 -6.904 20.422 1.00 49.97 652 ALA A C 1
ATOM 4686 O O . ALA A 1 652 ? 12.677 -6.622 19.311 1.00 49.97 652 ALA A O 1
ATOM 4687 N N . ARG A 1 653 ? 14.070 -7.852 20.572 1.00 47.44 653 ARG A N 1
ATOM 4688 C CA . ARG A 1 653 ? 14.493 -8.787 19.508 1.00 47.44 653 ARG A CA 1
ATOM 4689 C C . ARG A 1 653 ? 13.624 -10.042 19.558 1.00 47.44 653 ARG A C 1
ATOM 4691 O O . ARG A 1 653 ? 13.783 -10.855 20.464 1.00 47.44 653 ARG A O 1
ATOM 4698 N N . GLY A 1 654 ? 12.779 -10.265 18.557 1.00 41.47 654 GLY A N 1
ATOM 4699 C CA . GLY A 1 654 ? 12.144 -11.573 18.387 1.00 41.47 654 GLY A CA 1
ATOM 4700 C C . GLY A 1 654 ? 13.188 -12.640 18.029 1.00 41.47 654 GLY A C 1
ATOM 4701 O O . GLY A 1 654 ? 13.669 -12.673 16.899 1.00 41.47 654 GLY A O 1
ATOM 4702 N N . ARG A 1 655 ? 13.555 -13.524 18.969 1.00 36.88 655 ARG A N 1
ATOM 4703 C CA . ARG A 1 655 ? 14.225 -14.805 18.667 1.00 36.88 655 ARG A CA 1
ATOM 4704 C C . ARG A 1 655 ? 13.156 -15.890 18.502 1.00 36.88 655 ARG A C 1
ATOM 4706 O O . ARG A 1 655 ? 12.974 -16.733 19.368 1.00 36.88 655 ARG A O 1
ATOM 4713 N N . GLY A 1 656 ? 12.443 -15.853 17.382 1.00 33.94 656 GLY A N 1
ATOM 4714 C CA . GLY A 1 656 ? 11.494 -16.889 16.973 1.00 33.94 656 GLY A CA 1
ATOM 4715 C C . GLY A 1 656 ? 11.615 -17.105 15.470 1.00 33.94 656 GLY A C 1
ATOM 4716 O O . GLY A 1 656 ? 11.668 -16.138 14.714 1.00 33.94 656 GLY A O 1
ATOM 4717 N N . ARG A 1 657 ? 11.752 -18.363 15.041 1.00 35.34 657 ARG A N 1
ATOM 4718 C CA . ARG A 1 657 ? 11.972 -18.754 13.641 1.00 35.34 657 ARG A CA 1
ATOM 4719 C C . ARG A 1 657 ? 10.855 -18.189 12.746 1.00 35.34 657 ARG A C 1
ATOM 4721 O O . ARG A 1 657 ? 9.741 -18.689 12.791 1.00 35.34 657 ARG A O 1
ATOM 4728 N N . GLY A 1 658 ? 11.171 -17.181 11.928 1.00 36.97 658 GLY A N 1
ATOM 4729 C CA . GLY A 1 658 ? 10.397 -16.840 10.726 1.00 36.97 658 GLY A CA 1
ATOM 4730 C C . GLY A 1 658 ? 9.852 -15.415 10.591 1.00 36.97 658 GLY A C 1
ATOM 4731 O O . GLY A 1 658 ? 9.498 -15.047 9.475 1.00 36.97 658 GLY A O 1
ATOM 4732 N N . GLU A 1 659 ? 9.807 -14.588 11.642 1.00 39.34 659 GLU A N 1
ATOM 4733 C CA . GLU A 1 659 ? 9.238 -13.231 11.541 1.00 39.34 659 GLU A CA 1
ATOM 4734 C C . GLU A 1 659 ? 10.030 -12.216 12.374 1.00 39.34 659 GLU A C 1
ATOM 4736 O O . GLU A 1 659 ? 9.972 -12.190 13.603 1.00 39.34 659 GLU A O 1
ATOM 4741 N N . SER A 1 660 ? 10.796 -11.354 11.704 1.00 40.44 660 SER A N 1
ATOM 4742 C CA . SER A 1 660 ? 11.574 -10.315 12.375 1.00 40.44 660 SER A CA 1
ATOM 4743 C C . SER A 1 660 ? 10.684 -9.129 12.755 1.00 40.44 660 SER A C 1
ATOM 4745 O O . SER A 1 660 ? 10.378 -8.288 11.909 1.00 40.44 660 SER A O 1
ATOM 4747 N N . ILE A 1 661 ? 10.347 -8.991 14.038 1.00 44.66 661 ILE A N 1
ATOM 4748 C CA . ILE A 1 661 ? 10.158 -7.656 14.617 1.00 44.66 661 ILE A CA 1
ATOM 4749 C C . ILE A 1 661 ? 11.567 -7.061 14.675 1.00 44.66 661 ILE A C 1
ATOM 4751 O O . ILE A 1 661 ? 12.391 -7.480 15.489 1.00 44.66 661 ILE A O 1
ATOM 4755 N N . GLY A 1 662 ? 11.905 -6.179 13.733 1.00 48.12 662 GLY A N 1
ATOM 4756 C CA . GLY A 1 662 ? 13.135 -5.401 13.857 1.00 48.12 662 GLY A CA 1
ATOM 4757 C C . GLY A 1 662 ? 13.037 -4.579 15.139 1.00 48.12 662 GLY A C 1
ATOM 4758 O O . GLY A 1 662 ? 12.063 -3.856 15.301 1.00 48.12 662 GLY A O 1
ATOM 4759 N N . ALA A 1 663 ? 13.990 -4.732 16.058 1.00 50.72 663 ALA A N 1
ATOM 4760 C CA . ALA A 1 663 ? 14.090 -3.846 17.211 1.00 50.72 663 ALA A CA 1
ATOM 4761 C C . ALA A 1 663 ? 14.527 -2.465 16.707 1.00 50.72 663 ALA A C 1
ATOM 4763 O O . ALA A 1 663 ? 15.589 -2.369 16.091 1.00 50.72 663 ALA A O 1
ATOM 4764 N N . ALA A 1 664 ? 13.734 -1.430 16.973 1.00 50.50 664 ALA A N 1
ATOM 4765 C CA . ALA A 1 664 ? 14.113 -0.042 16.767 1.00 50.50 664 ALA A CA 1
ATOM 4766 C C . ALA A 1 664 ? 15.214 0.323 17.774 1.00 50.50 664 ALA A C 1
ATOM 4768 O O . ALA A 1 664 ? 14.938 0.600 18.943 1.00 50.50 664 ALA A O 1
ATOM 4769 N N . LYS A 1 665 ? 16.483 0.313 17.351 1.00 42.31 665 LYS A N 1
ATOM 4770 C CA . LYS A 1 665 ? 17.569 0.773 18.228 1.00 42.31 665 LYS A CA 1
ATOM 4771 C C . LYS A 1 665 ? 17.551 2.295 18.339 1.00 42.31 665 LYS A C 1
ATOM 4773 O O . LYS A 1 665 ? 17.154 3.002 17.414 1.00 42.31 665 LYS A O 1
ATOM 4778 N N . HIS A 1 666 ? 18.054 2.805 19.462 1.00 34.03 666 HIS A N 1
ATOM 4779 C CA . HIS A 1 666 ? 18.430 4.211 19.577 1.00 34.03 666 HIS A CA 1
ATOM 4780 C C . HIS A 1 666 ? 19.500 4.499 18.507 1.00 34.03 666 HIS A C 1
ATOM 4782 O O . HIS A 1 666 ? 20.613 3.987 18.605 1.00 34.03 666 HIS A O 1
ATOM 4788 N N . GLY A 1 667 ? 19.134 5.221 17.444 1.00 37.66 667 GLY A N 1
ATOM 4789 C CA . GLY A 1 667 ? 20.026 5.489 16.312 1.00 37.66 667 GLY A CA 1
ATOM 4790 C C . GLY A 1 667 ? 19.916 4.525 15.124 1.00 37.66 667 GLY A C 1
ATOM 4791 O O . GLY A 1 667 ? 20.879 4.422 14.365 1.00 37.66 667 GLY A O 1
ATOM 4792 N N . ASP A 1 668 ? 18.782 3.842 14.915 1.00 37.56 668 ASP A N 1
ATOM 4793 C CA . ASP A 1 668 ? 18.501 3.208 13.617 1.00 37.56 668 ASP A CA 1
ATOM 4794 C C . ASP A 1 668 ? 18.485 4.286 12.520 1.00 37.56 668 ASP A C 1
ATOM 4796 O O . ASP A 1 668 ? 17.478 4.957 12.281 1.00 37.56 668 ASP A O 1
ATOM 4800 N N . ALA A 1 669 ? 19.631 4.486 11.866 1.00 35.84 669 ALA A N 1
ATOM 4801 C CA . ALA A 1 669 ? 19.777 5.486 10.827 1.00 35.84 669 ALA A CA 1
ATOM 4802 C C . ALA A 1 669 ? 18.758 5.216 9.713 1.00 35.84 669 ALA A C 1
ATOM 4804 O O . ALA A 1 669 ? 18.722 4.143 9.108 1.00 35.84 669 ALA A O 1
ATOM 4805 N N . ILE A 1 670 ? 17.977 6.242 9.378 1.00 41.91 670 ILE A N 1
ATOM 4806 C CA . ILE A 1 670 ? 16.981 6.251 8.293 1.00 41.91 670 ILE A CA 1
ATOM 4807 C C . ILE A 1 670 ? 17.625 6.018 6.894 1.00 41.91 670 ILE A C 1
ATOM 4809 O O . ILE A 1 670 ? 16.951 5.995 5.867 1.00 41.91 670 ILE A O 1
ATOM 4813 N N . GLY A 1 671 ? 18.943 5.794 6.834 1.00 33.12 671 GLY A N 1
ATOM 4814 C CA . GLY A 1 671 ? 19.722 5.544 5.623 1.00 33.12 671 GLY A CA 1
ATOM 4815 C C . GLY A 1 671 ? 19.561 4.155 4.993 1.00 33.12 671 GLY A C 1
ATOM 4816 O O . GLY A 1 671 ? 19.949 3.991 3.835 1.00 33.12 671 GLY A O 1
ATOM 4817 N N . ASP A 1 672 ? 18.977 3.165 5.684 1.00 34.69 672 ASP A N 1
ATOM 4818 C CA . ASP A 1 672 ? 18.740 1.844 5.081 1.00 34.69 672 ASP A CA 1
ATOM 4819 C C . ASP A 1 672 ? 17.518 1.868 4.143 1.00 34.69 672 ASP A C 1
ATOM 4821 O O . ASP A 1 672 ? 16.379 1.555 4.507 1.00 34.69 672 ASP A O 1
ATOM 4825 N N . LYS A 1 673 ? 17.774 2.290 2.900 1.00 38.44 673 LYS A N 1
ATOM 4826 C CA . LYS A 1 673 ? 16.829 2.235 1.775 1.00 38.44 673 LYS A CA 1
ATOM 4827 C C . LYS A 1 673 ? 16.734 0.837 1.142 1.00 38.44 673 LYS A C 1
ATOM 4829 O O . LYS A 1 673 ? 15.970 0.658 0.209 1.00 38.44 673 LYS A O 1
ATOM 4834 N N . SER A 1 674 ? 17.511 -0.154 1.598 1.00 33.16 674 SER A N 1
ATOM 4835 C CA . SER A 1 674 ? 17.641 -1.440 0.888 1.00 33.16 674 SER A CA 1
ATOM 4836 C C . SER A 1 674 ? 16.638 -2.516 1.312 1.00 33.16 674 SER A C 1
ATOM 4838 O O . SER A 1 674 ? 16.623 -3.599 0.734 1.00 33.16 674 SER A O 1
ATOM 4840 N N . ARG A 1 675 ? 15.796 -2.239 2.318 1.00 33.75 675 ARG A N 1
ATOM 4841 C CA . ARG A 1 675 ? 14.982 -3.273 2.978 1.00 33.75 675 ARG A CA 1
ATOM 4842 C C . ARG A 1 675 ? 13.502 -2.946 3.186 1.00 33.75 675 ARG A C 1
ATOM 4844 O O . ARG A 1 675 ? 12.831 -3.686 3.902 1.00 33.75 675 ARG A O 1
ATOM 4851 N N . ALA A 1 676 ? 12.996 -1.847 2.624 1.00 33.97 676 ALA A N 1
ATOM 4852 C CA . ALA A 1 676 ? 11.665 -1.337 2.969 1.00 33.97 676 ALA A CA 1
ATOM 4853 C C . ALA A 1 676 ? 10.632 -1.306 1.834 1.00 33.97 676 ALA A C 1
ATOM 4855 O O . ALA A 1 676 ? 9.462 -1.131 2.149 1.00 33.97 676 ALA A O 1
ATOM 4856 N N . ASP A 1 677 ? 11.026 -1.524 0.578 1.00 33.44 677 ASP A N 1
ATOM 4857 C CA . ASP A 1 677 ? 10.149 -1.208 -0.562 1.00 33.44 677 ASP A CA 1
ATOM 4858 C C . ASP A 1 677 ? 9.750 -2.436 -1.399 1.00 33.44 677 ASP A C 1
ATOM 4860 O O . ASP A 1 677 ? 9.170 -2.297 -2.473 1.00 33.44 677 ASP A O 1
ATOM 4864 N N . ALA A 1 678 ? 9.992 -3.656 -0.899 1.00 34.06 678 ALA A N 1
ATOM 4865 C CA . ALA A 1 678 ? 9.160 -4.785 -1.313 1.00 34.06 678 ALA A CA 1
ATOM 4866 C C . ALA A 1 678 ? 7.784 -4.521 -0.693 1.00 34.06 678 ALA A C 1
ATOM 4868 O O . ALA A 1 678 ? 7.578 -4.791 0.491 1.00 34.06 678 ALA A O 1
ATOM 4869 N N . GLY A 1 679 ? 6.940 -3.806 -1.439 1.00 41.75 679 GLY A N 1
ATOM 4870 C CA . GLY A 1 679 ? 5.631 -3.381 -0.974 1.00 41.75 679 GLY A CA 1
ATOM 4871 C C . GLY A 1 679 ? 4.853 -4.571 -0.430 1.00 41.75 679 GLY A C 1
ATOM 4872 O O . GLY A 1 679 ? 4.902 -5.665 -0.995 1.00 41.75 679 GLY A O 1
ATOM 4873 N N . ASP A 1 680 ? 4.079 -4.333 0.631 1.00 49.94 680 ASP A N 1
ATOM 4874 C CA . ASP A 1 680 ? 2.840 -5.090 0.748 1.00 49.94 680 ASP A CA 1
ATOM 4875 C C . ASP A 1 680 ? 2.111 -4.978 -0.602 1.00 49.94 680 ASP A C 1
ATOM 4877 O O . ASP A 1 680 ? 2.252 -3.973 -1.310 1.00 49.94 680 ASP A O 1
ATOM 4881 N N . GLY A 1 681 ? 1.465 -6.060 -1.039 1.00 56.28 681 GLY A N 1
ATOM 4882 C CA . GLY A 1 681 ? 0.811 -6.093 -2.346 1.00 56.28 681 GLY A CA 1
ATOM 4883 C C . GLY A 1 681 ? -0.162 -4.923 -2.527 1.00 56.28 681 GLY A C 1
ATOM 4884 O O . GLY A 1 681 ? -0.429 -4.147 -1.614 1.00 56.28 681 GLY A O 1
ATOM 4885 N N . ASP A 1 682 ? -0.748 -4.787 -3.709 1.00 67.62 682 ASP A N 1
ATOM 4886 C CA . ASP A 1 682 ? -1.684 -3.680 -3.951 1.00 67.62 682 ASP A CA 1
ATOM 4887 C C . ASP A 1 682 ? -2.975 -3.782 -3.128 1.00 67.62 682 ASP A C 1
ATOM 4889 O O . ASP A 1 682 ? -3.755 -2.841 -3.070 1.00 67.62 682 ASP A O 1
ATOM 4893 N N . GLU A 1 683 ? -3.171 -4.889 -2.419 1.00 76.31 683 GLU A N 1
ATOM 4894 C CA . GLU A 1 683 ? -4.194 -5.045 -1.401 1.00 76.31 683 GLU A CA 1
ATOM 4895 C C . GLU A 1 683 ? -3.894 -4.215 -0.140 1.00 76.31 683 GLU A C 1
ATOM 4897 O O . GLU A 1 683 ? -2.823 -4.279 0.459 1.00 76.31 683 GLU A O 1
ATOM 4902 N N . SER A 1 684 ? -4.888 -3.454 0.305 1.00 86.88 684 SER A N 1
ATOM 4903 C CA . SER A 1 684 ? -4.865 -2.700 1.554 1.00 86.88 684 SER A CA 1
ATOM 4904 C C . SER A 1 684 ? -5.977 -3.172 2.484 1.00 86.88 684 SER A C 1
ATOM 4906 O O . SER A 1 684 ? -7.078 -3.505 2.045 1.00 86.88 684 SER A O 1
ATOM 4908 N N . LEU A 1 685 ? -5.694 -3.199 3.787 1.00 90.56 685 LEU A N 1
ATOM 4909 C CA . LEU A 1 685 ? -6.578 -3.781 4.796 1.00 90.56 685 LEU A CA 1
ATOM 4910 C C . LEU A 1 685 ? -6.953 -2.769 5.870 1.00 90.56 685 LEU A C 1
ATOM 4912 O O . LEU A 1 685 ? -6.132 -1.958 6.304 1.00 90.56 685 LEU A O 1
ATOM 4916 N N . SER A 1 686 ? -8.180 -2.872 6.371 1.00 93.81 686 SER A N 1
ATOM 4917 C CA . SER A 1 686 ? -8.640 -2.114 7.531 1.00 93.81 686 SER A CA 1
ATOM 4918 C C . SER A 1 686 ? -9.563 -2.944 8.417 1.00 93.81 686 SER A C 1
ATOM 4920 O O . SER A 1 686 ? -10.409 -3.700 7.943 1.00 93.81 686 SER A O 1
ATOM 4922 N N . TRP A 1 687 ? -9.403 -2.803 9.728 1.00 94.50 687 TRP A N 1
ATOM 4923 C CA . TRP A 1 687 ? -10.230 -3.483 10.719 1.00 94.50 687 TRP A CA 1
ATOM 4924 C C . TRP A 1 687 ? -10.431 -2.580 11.929 1.00 94.50 687 TRP A C 1
ATOM 4926 O O . TRP A 1 687 ? -9.511 -1.884 12.359 1.00 94.50 687 TRP A O 1
ATOM 4936 N N . ALA A 1 688 ? -11.633 -2.584 12.476 1.00 92.88 688 ALA A N 1
ATOM 4937 C CA . ALA A 1 688 ? -11.989 -1.963 13.734 1.00 92.88 688 ALA A CA 1
ATOM 4938 C C . ALA A 1 688 ? -12.453 -3.049 14.709 1.00 92.88 688 ALA A C 1
ATOM 4940 O O . ALA A 1 688 ? -13.017 -4.069 14.310 1.00 92.88 688 ALA A O 1
ATOM 4941 N N . ARG A 1 689 ? -12.240 -2.832 16.008 1.00 90.38 689 ARG A N 1
ATOM 4942 C CA . ARG A 1 689 ? -12.740 -3.746 17.042 1.00 90.38 689 ARG A CA 1
ATOM 4943 C C . ARG A 1 689 ? -14.225 -4.023 16.827 1.00 90.38 689 ARG A C 1
ATOM 4945 O O . ARG A 1 689 ? -14.964 -3.101 16.506 1.00 90.38 689 ARG A O 1
ATOM 4952 N N . GLY A 1 690 ? -14.666 -5.267 16.993 1.00 83.12 690 GLY A N 1
ATOM 4953 C CA . GLY A 1 690 ? -16.059 -5.686 16.783 1.00 83.12 690 GLY A CA 1
ATOM 4954 C C . GLY A 1 690 ? -16.457 -5.943 15.327 1.00 83.12 690 GLY A C 1
ATOM 4955 O O . GLY A 1 690 ? -17.599 -6.314 15.080 1.00 83.12 690 GLY A O 1
ATOM 4956 N N . ASP A 1 691 ? -15.549 -5.778 14.368 1.00 86.56 691 ASP A N 1
ATOM 4957 C CA . ASP A 1 691 ? -15.772 -6.230 12.997 1.00 86.56 691 ASP A CA 1
ATOM 4958 C C . ASP A 1 691 ? -15.528 -7.739 12.880 1.00 86.56 691 ASP A C 1
ATOM 4960 O O . ASP A 1 691 ? -14.465 -8.235 13.279 1.00 86.56 691 ASP A O 1
ATOM 4964 N N . ALA A 1 692 ? -16.477 -8.465 12.284 1.00 81.38 692 ALA A N 1
ATOM 4965 C CA . ALA A 1 692 ? -16.371 -9.912 12.082 1.00 81.38 692 ALA A CA 1
ATOM 4966 C C . ALA A 1 692 ? -15.231 -10.287 11.124 1.00 81.38 692 ALA A C 1
ATOM 4968 O O . ALA A 1 692 ? -14.573 -11.318 11.293 1.00 81.38 692 ALA A O 1
ATOM 4969 N N . ARG A 1 693 ? -14.987 -9.437 10.120 1.00 80.94 693 ARG A N 1
ATOM 4970 C CA . ARG A 1 693 ? -13.995 -9.635 9.059 1.00 80.94 693 ARG A CA 1
ATOM 4971 C C . ARG A 1 693 ? -13.196 -8.360 8.813 1.00 80.94 693 ARG A C 1
ATOM 4973 O O . ARG A 1 693 ? -13.627 -7.256 9.134 1.00 80.94 693 ARG A O 1
ATOM 4980 N N . VAL A 1 694 ? -12.012 -8.528 8.234 1.00 85.81 694 VAL A N 1
ATOM 4981 C CA . VAL A 1 694 ? -11.155 -7.422 7.794 1.00 85.81 694 VAL A CA 1
ATOM 4982 C C . VAL A 1 694 ? -11.682 -6.894 6.464 1.00 85.81 694 VAL A C 1
ATOM 4984 O O . VAL A 1 694 ? -11.889 -7.675 5.538 1.00 85.81 694 VAL A O 1
ATOM 4987 N N . ALA A 1 695 ? -11.871 -5.580 6.365 1.00 86.00 695 ALA A N 1
ATOM 4988 C CA . ALA A 1 695 ? -12.229 -4.933 5.112 1.00 86.00 695 ALA A CA 1
ATOM 4989 C C . ALA A 1 695 ? -10.989 -4.796 4.226 1.00 86.00 695 ALA A C 1
ATOM 4991 O O . ALA A 1 695 ? -9.911 -4.434 4.708 1.00 86.00 695 ALA A O 1
ATOM 4992 N N . ARG A 1 696 ? -11.164 -5.067 2.934 1.00 85.19 696 ARG A N 1
ATOM 4993 C CA . ARG A 1 696 ? -10.097 -5.109 1.935 1.00 85.19 696 ARG A CA 1
ATOM 4994 C C . ARG A 1 696 ? -10.446 -4.160 0.799 1.00 85.19 696 ARG A C 1
ATOM 4996 O O . ARG A 1 696 ? -11.614 -4.053 0.433 1.00 85.19 696 ARG A O 1
ATOM 5003 N N . HIS A 1 697 ? -9.457 -3.464 0.262 1.00 83.19 697 HIS A N 1
ATOM 5004 C CA . HIS A 1 697 ? -9.621 -2.620 -0.918 1.00 83.19 697 HIS A CA 1
ATOM 5005 C C . HIS A 1 697 ? -8.307 -2.539 -1.685 1.00 83.19 697 HIS A C 1
ATOM 5007 O O . HIS A 1 697 ? -7.237 -2.836 -1.153 1.00 83.19 697 HIS A O 1
ATOM 5013 N N . ASP A 1 698 ? -8.384 -2.133 -2.942 1.00 77.19 698 ASP A N 1
ATOM 5014 C CA . ASP A 1 698 ? -7.203 -1.932 -3.766 1.00 77.19 698 ASP A CA 1
ATOM 5015 C C . ASP A 1 698 ? -6.565 -0.581 -3.419 1.00 77.19 698 ASP A C 1
ATOM 5017 O O . ASP A 1 698 ? -7.170 0.484 -3.542 1.00 77.19 698 ASP A O 1
ATOM 5021 N N . GLY A 1 699 ? -5.324 -0.617 -2.954 1.00 77.31 699 GLY A N 1
ATOM 5022 C CA . GLY A 1 699 ? -4.561 0.541 -2.531 1.00 77.31 699 GLY A CA 1
ATOM 5023 C C . GLY A 1 699 ? -4.159 1.493 -3.664 1.00 77.31 699 GLY A C 1
ATOM 5024 O O . GLY A 1 699 ? -3.920 2.670 -3.373 1.00 77.31 699 GLY A O 1
ATOM 5025 N N . ARG A 1 700 ? -4.102 1.029 -4.924 1.00 72.25 700 ARG A N 1
ATOM 5026 C CA . ARG A 1 700 ? -3.824 1.852 -6.117 1.00 72.25 700 ARG A CA 1
ATOM 5027 C C . ARG A 1 700 ? -5.076 2.578 -6.597 1.00 72.25 700 ARG A C 1
ATOM 5029 O O . ARG A 1 700 ? -4.998 3.749 -6.964 1.00 72.25 700 ARG A O 1
ATOM 5036 N N . THR A 1 701 ? -6.238 1.928 -6.566 1.00 72.00 701 THR A N 1
ATOM 5037 C CA . THR A 1 701 ? -7.496 2.572 -6.996 1.00 72.00 701 THR A CA 1
ATOM 5038 C C . THR A 1 701 ? -8.237 3.282 -5.872 1.00 72.00 701 THR A C 1
ATOM 5040 O O . THR A 1 701 ? -9.043 4.180 -6.118 1.00 72.00 701 THR A O 1
ATOM 5043 N N . GLY A 1 702 ? -7.997 2.854 -4.634 1.00 77.69 702 GLY A N 1
ATOM 5044 C CA . GLY A 1 702 ? -8.836 3.154 -3.481 1.00 77.69 702 GLY A CA 1
ATOM 5045 C C . GLY A 1 702 ? -10.236 2.555 -3.574 1.00 77.69 702 GLY A C 1
ATOM 5046 O O . GLY A 1 702 ? -11.077 2.897 -2.749 1.00 77.69 702 GLY A O 1
ATOM 5047 N N . GLY A 1 703 ? -10.522 1.743 -4.588 1.00 78.12 703 GLY A N 1
ATOM 5048 C CA . GLY A 1 703 ? -11.815 1.122 -4.827 1.00 78.12 703 GLY A CA 1
ATOM 5049 C C . GLY A 1 703 ? -11.872 -0.322 -4.325 1.00 78.12 703 GLY A C 1
ATOM 5050 O O . GLY A 1 703 ? -10.892 -0.821 -3.766 1.00 78.12 703 GLY A O 1
ATOM 5051 N N . PRO A 1 704 ? -13.019 -0.993 -4.518 1.00 71.19 704 PRO A N 1
ATOM 5052 C CA . PRO A 1 704 ? -13.153 -2.422 -4.242 1.00 71.19 704 PRO A CA 1
ATOM 5053 C C . PRO A 1 704 ? -12.066 -3.228 -4.965 1.00 71.19 704 PRO A C 1
ATOM 5055 O O . PRO A 1 704 ? -11.597 -2.832 -6.041 1.00 71.19 704 PRO A O 1
ATOM 5058 N N . ILE A 1 705 ? -11.646 -4.350 -4.374 1.00 66.12 705 ILE A N 1
ATOM 5059 C CA . ILE A 1 705 ? -10.673 -5.234 -5.031 1.00 66.12 705 ILE A CA 1
ATOM 5060 C C . ILE A 1 705 ? -11.321 -5.774 -6.298 1.00 66.12 705 ILE A C 1
ATOM 5062 O O . ILE A 1 705 ? -12.397 -6.359 -6.260 1.00 66.12 705 ILE A O 1
ATOM 5066 N N . GLY A 1 706 ? -10.662 -5.554 -7.431 1.00 53.38 706 GLY A N 1
ATOM 5067 C CA . GLY A 1 706 ? -11.254 -5.873 -8.719 1.00 53.38 706 GLY A CA 1
ATOM 5068 C C . GLY A 1 706 ? -12.331 -4.879 -9.164 1.00 53.38 706 GLY A C 1
ATOM 5069 O O . GLY A 1 706 ? -13.205 -5.232 -9.930 1.00 53.38 706 GLY A O 1
ATOM 5070 N N . GLY A 1 707 ? -12.326 -3.629 -8.704 1.00 51.81 707 GLY A N 1
ATOM 5071 C CA . GLY A 1 707 ? -13.024 -2.526 -9.377 1.00 51.81 707 GLY A CA 1
ATOM 5072 C C . GLY A 1 707 ? -14.558 -2.479 -9.292 1.00 51.81 707 GLY A C 1
ATOM 5073 O O . GLY A 1 707 ? -15.102 -1.402 -9.538 1.00 51.81 707 GLY A O 1
ATOM 5074 N N . LEU A 1 708 ? -15.257 -3.549 -8.886 1.00 49.25 708 LEU A N 1
ATOM 5075 C CA . LEU A 1 708 ? -16.699 -3.519 -8.599 1.00 49.25 708 LEU A CA 1
ATOM 5076 C C . LEU A 1 708 ? -17.038 -4.186 -7.279 1.00 49.25 708 LEU A C 1
ATOM 5078 O O . LEU A 1 708 ? -16.403 -5.151 -6.872 1.00 49.25 708 LEU A O 1
ATOM 5082 N N . GLY A 1 709 ? -18.090 -3.675 -6.657 1.00 60.97 709 GLY A N 1
ATOM 5083 C CA . GLY A 1 709 ? -18.490 -4.058 -5.317 1.00 60.97 709 GLY A CA 1
ATOM 5084 C C . GLY A 1 709 ? -19.016 -2.849 -4.561 1.00 60.97 709 GLY A C 1
ATOM 5085 O O . GLY A 1 709 ? -19.242 -1.779 -5.140 1.00 60.97 709 GLY A O 1
ATOM 5086 N N . ALA A 1 710 ? -19.218 -3.029 -3.263 1.00 68.38 710 ALA A N 1
ATOM 5087 C CA . ALA A 1 710 ? -19.518 -1.909 -2.398 1.00 68.38 710 ALA A CA 1
ATOM 5088 C C . ALA A 1 710 ? -18.288 -0.996 -2.331 1.00 68.38 710 ALA A C 1
ATOM 5090 O O . ALA A 1 710 ? -17.138 -1.420 -2.441 1.00 68.38 710 ALA A O 1
ATOM 5091 N N . HIS A 1 711 ? -18.515 0.297 -2.144 1.00 81.06 711 HIS A N 1
ATOM 5092 C CA . HIS A 1 711 ? -17.401 1.193 -1.885 1.00 81.06 711 HIS A CA 1
ATOM 5093 C C . HIS A 1 711 ? -16.691 0.758 -0.585 1.00 81.06 711 HIS A C 1
ATOM 5095 O O . HIS A 1 711 ? -17.362 0.311 0.352 1.00 81.06 711 HIS A O 1
ATOM 5101 N N . PRO A 1 712 ? -15.353 0.879 -0.475 1.00 88.31 712 PRO A N 1
ATOM 5102 C CA . PRO A 1 712 ? -14.641 0.381 0.692 1.00 88.31 712 PRO A CA 1
ATOM 5103 C C . PRO A 1 712 ? -15.200 0.944 1.991 1.00 88.31 712 PRO A C 1
ATOM 5105 O O . PRO A 1 712 ? -15.473 2.142 2.101 1.00 88.31 712 PRO A O 1
ATOM 5108 N N . ALA A 1 713 ? -15.283 0.104 3.017 1.00 88.75 713 ALA A N 1
ATOM 5109 C CA . ALA A 1 713 ? -15.940 0.443 4.278 1.00 88.75 713 ALA A CA 1
ATOM 5110 C C . ALA A 1 713 ? -15.215 1.527 5.108 1.00 88.75 713 ALA A C 1
ATOM 5112 O O . ALA A 1 713 ? -15.659 1.894 6.198 1.00 88.75 713 ALA A O 1
ATOM 5113 N N . VAL A 1 714 ? -14.082 2.026 4.609 1.00 92.19 714 VAL A N 1
ATOM 5114 C CA . VAL A 1 714 ? -13.356 3.182 5.136 1.00 92.19 714 VAL A CA 1
ATOM 5115 C C . VAL A 1 714 ? -13.317 4.353 4.154 1.00 92.19 714 VAL A C 1
ATOM 5117 O O . VAL A 1 714 ? -12.672 5.339 4.476 1.00 92.19 714 VAL A O 1
ATOM 5120 N N . CYS A 1 715 ? -13.962 4.332 2.984 1.00 92.69 715 CYS A N 1
ATOM 5121 C CA . CYS A 1 715 ? -13.968 5.473 2.055 1.00 92.69 715 CYS A CA 1
ATOM 5122 C C . CYS A 1 715 ? -14.772 6.674 2.605 1.00 92.69 715 CYS A C 1
ATOM 5124 O O . CYS A 1 715 ? -15.240 6.667 3.746 1.00 92.69 715 CYS A O 1
ATOM 5126 N N . GLY A 1 716 ? -14.809 7.785 1.864 1.00 91.56 716 GLY A N 1
ATOM 5127 C CA . GLY A 1 716 ? -15.523 8.994 2.287 1.00 91.56 716 GLY A CA 1
ATOM 5128 C C . GLY A 1 716 ? -17.026 8.766 2.424 1.00 91.56 716 GLY A C 1
ATOM 5129 O O . GLY A 1 716 ? -17.599 9.213 3.415 1.00 91.56 716 GLY A O 1
ATOM 5130 N N . GLU A 1 717 ? -17.598 8.032 1.472 1.00 91.00 717 GLU A N 1
ATOM 5131 C CA . GLU A 1 717 ? -19.026 7.718 1.395 1.00 91.00 717 GLU A CA 1
ATOM 5132 C C . GLU A 1 717 ? -19.480 6.852 2.583 1.00 91.00 717 GLU A C 1
ATOM 5134 O O . GLU A 1 717 ? -20.296 7.306 3.377 1.00 91.00 717 GLU A O 1
ATOM 5139 N N . ALA A 1 718 ? -18.838 5.705 2.840 1.00 91.25 718 ALA A N 1
ATOM 5140 C CA . ALA A 1 718 ? -19.174 4.824 3.975 1.00 91.25 718 ALA A CA 1
ATOM 5141 C C . ALA A 1 718 ? -19.133 5.526 5.351 1.00 91.25 718 ALA A C 1
ATOM 5143 O O . ALA A 1 718 ? -19.941 5.259 6.250 1.00 91.25 718 ALA A O 1
ATOM 5144 N N . LEU A 1 719 ? -18.168 6.432 5.557 1.00 92.88 719 LEU A N 1
ATOM 5145 C CA . LEU A 1 719 ? -18.093 7.215 6.796 1.00 92.88 719 LEU A CA 1
ATOM 5146 C C . LEU A 1 719 ? -19.197 8.276 6.873 1.00 92.88 719 LEU A C 1
ATOM 5148 O O . LEU A 1 719 ? -19.644 8.598 7.973 1.00 92.88 719 LEU A O 1
ATOM 5152 N N . PHE A 1 720 ? -19.633 8.817 5.736 1.00 91.94 720 PHE A N 1
ATOM 5153 C CA . PHE A 1 720 ? -20.757 9.743 5.688 1.00 91.94 720 PHE A CA 1
ATOM 5154 C C . PHE A 1 720 ? -22.093 9.035 5.915 1.00 91.94 720 PHE A C 1
ATOM 5156 O O . PHE A 1 720 ? -22.902 9.525 6.693 1.00 91.94 720 PHE A O 1
ATOM 5163 N N . GLU A 1 721 ? -22.284 7.839 5.362 1.00 90.12 721 GLU A N 1
ATOM 5164 C CA . GLU A 1 721 ? -23.437 6.995 5.688 1.00 90.12 721 GLU A CA 1
ATOM 5165 C C . GLU A 1 721 ? -23.496 6.686 7.191 1.00 90.12 721 GLU A C 1
ATOM 5167 O O . GLU A 1 721 ? -24.559 6.734 7.803 1.00 90.12 721 GLU A O 1
ATOM 5172 N N . SER A 1 722 ? -22.342 6.423 7.816 1.00 90.38 722 SER A N 1
ATOM 5173 C CA . SER A 1 722 ? -22.250 6.221 9.270 1.00 90.38 722 SER A CA 1
ATOM 5174 C C . SER A 1 722 ? -22.626 7.484 10.053 1.00 90.38 722 SER A C 1
ATOM 5176 O O . SER A 1 722 ? -23.349 7.409 11.044 1.00 90.38 722 SER A O 1
ATOM 5178 N N . PHE A 1 723 ? -22.186 8.654 9.584 1.00 90.69 723 PHE A N 1
ATOM 5179 C CA . PHE A 1 723 ? -22.587 9.946 10.139 1.00 90.69 723 PHE A CA 1
ATOM 5180 C C . PHE A 1 723 ? -24.100 10.177 10.029 1.00 90.69 723 PHE A C 1
ATOM 5182 O O . PHE A 1 723 ? -24.730 10.537 11.022 1.00 90.69 723 PHE A O 1
ATOM 5189 N N . ALA A 1 724 ? -24.682 9.932 8.854 1.00 87.00 724 ALA A N 1
ATOM 5190 C CA . ALA A 1 724 ? -26.108 10.100 8.601 1.00 87.00 724 ALA A CA 1
ATOM 5191 C C . ALA A 1 724 ? -26.956 9.147 9.458 1.00 87.00 724 ALA A C 1
ATOM 5193 O O . ALA A 1 724 ? -27.957 9.572 10.031 1.00 87.00 724 ALA A O 1
ATOM 5194 N N . ARG A 1 725 ? -26.526 7.886 9.627 1.00 87.19 725 ARG A N 1
ATOM 5195 C CA . ARG A 1 725 ? -27.196 6.924 10.519 1.00 87.19 725 ARG A CA 1
ATOM 5196 C C . ARG A 1 725 ? -27.225 7.396 11.967 1.00 87.19 725 ARG A C 1
ATOM 5198 O O . ARG A 1 725 ? -28.288 7.354 12.578 1.00 87.19 725 ARG A O 1
ATOM 5205 N N . VAL A 1 726 ? -26.100 7.878 12.503 1.00 87.00 726 VAL A N 1
ATOM 5206 C CA . VAL A 1 726 ? -26.055 8.450 13.861 1.00 87.00 726 VAL A CA 1
ATOM 5207 C C . VAL A 1 726 ? -26.968 9.669 13.969 1.00 87.00 726 VAL A C 1
ATOM 5209 O O . VAL A 1 726 ? -27.728 9.781 14.927 1.00 87.00 726 VAL A O 1
ATOM 5212 N N . LEU A 1 727 ? -26.933 10.558 12.976 1.00 82.75 727 LEU A N 1
ATOM 5213 C CA . LEU A 1 727 ? -27.747 11.773 12.956 1.00 82.75 727 LEU A CA 1
ATOM 5214 C C . LEU A 1 727 ? -29.258 11.489 12.887 1.00 82.75 727 LEU A C 1
ATOM 5216 O O . LEU A 1 727 ? -30.051 12.289 13.378 1.00 82.75 727 LEU A O 1
ATOM 5220 N N . ALA A 1 728 ? -29.651 10.359 12.302 1.00 81.88 728 ALA A N 1
ATOM 5221 C CA . ALA A 1 728 ? -31.039 9.918 12.216 1.00 81.88 728 ALA A CA 1
ATOM 5222 C C . ALA A 1 728 ? -31.548 9.214 13.490 1.00 81.88 728 ALA A C 1
ATOM 5224 O O . ALA A 1 728 ? -32.741 8.927 13.581 1.00 81.88 728 ALA A O 1
ATOM 5225 N N . ARG A 1 729 ? -30.686 8.911 14.475 1.00 81.19 729 ARG A N 1
ATOM 5226 C CA . ARG A 1 729 ? -31.113 8.252 15.720 1.00 81.19 729 ARG A CA 1
ATOM 5227 C C . ARG A 1 729 ? -31.960 9.188 16.580 1.00 81.19 729 ARG A C 1
ATOM 5229 O O . ARG A 1 729 ? -31.592 10.335 16.832 1.00 81.19 729 ARG A O 1
ATOM 5236 N N . GLU A 1 730 ? -33.066 8.669 17.103 1.00 69.00 730 GLU A N 1
ATOM 5237 C CA . GLU A 1 730 ? -33.882 9.390 18.079 1.00 69.00 730 GLU A CA 1
ATOM 5238 C C . GLU A 1 730 ? -33.047 9.779 19.309 1.00 69.00 730 GLU A C 1
ATOM 5240 O O . GLU A 1 730 ? -32.216 9.013 19.791 1.00 69.00 730 GLU A O 1
ATOM 5245 N N . GLY A 1 731 ? -33.234 11.004 19.801 1.00 67.25 731 GLY A N 1
ATOM 5246 C CA . GLY A 1 731 ? -32.494 11.527 20.951 1.00 67.25 731 GLY A CA 1
ATOM 5247 C C . GLY A 1 731 ? -31.121 12.132 20.635 1.00 67.25 731 GLY A C 1
ATOM 5248 O O . GLY A 1 731 ? -30.626 12.887 21.467 1.00 67.25 731 GLY A O 1
ATOM 5249 N N . ILE A 1 732 ? -30.539 11.928 19.441 1.00 74.06 732 ILE A N 1
ATOM 5250 C CA . ILE A 1 732 ? -29.233 12.529 19.083 1.00 74.06 732 ILE A CA 1
ATOM 5251 C C . ILE A 1 732 ? -29.262 14.063 19.068 1.00 74.06 732 ILE A C 1
ATOM 5253 O O . ILE A 1 732 ? -28.260 14.706 19.367 1.00 74.06 732 ILE A O 1
ATOM 5257 N N . GLY A 1 733 ? -30.428 14.657 18.781 1.00 63.72 733 GLY A N 1
ATOM 5258 C CA . GLY A 1 733 ? -30.648 16.106 18.828 1.00 63.72 733 GLY A CA 1
ATOM 5259 C C . GLY A 1 733 ? -30.380 16.724 20.203 1.00 63.72 733 GLY A C 1
ATOM 5260 O O . GLY A 1 733 ? -30.037 17.896 20.276 1.00 63.72 733 GLY A O 1
ATOM 5261 N N . ASN A 1 734 ? -30.460 15.927 21.273 1.00 60.41 734 ASN A N 1
ATOM 5262 C CA . ASN A 1 734 ? -30.136 16.353 22.635 1.00 60.41 734 ASN A CA 1
ATOM 5263 C C . ASN A 1 734 ? -28.621 16.323 22.924 1.00 60.41 734 ASN A C 1
ATOM 5265 O O . ASN A 1 734 ? -28.207 16.705 24.014 1.00 60.41 734 ASN A O 1
ATOM 5269 N N . PHE A 1 735 ? -27.802 15.832 21.986 1.00 61.62 735 PHE A N 1
ATOM 5270 C CA . PHE A 1 735 ? -26.362 15.588 22.150 1.00 61.62 735 PHE A CA 1
ATOM 5271 C C . PHE A 1 735 ? -25.498 16.334 21.124 1.00 61.62 735 PHE A C 1
ATOM 5273 O O . PHE A 1 735 ? -24.299 16.084 21.042 1.00 61.62 735 PHE A O 1
ATOM 5280 N N . VAL A 1 736 ? -26.087 17.233 20.334 1.00 63.53 736 VAL A N 1
ATOM 5281 C CA . VAL A 1 736 ? -25.377 18.078 19.363 1.00 63.53 736 VAL A CA 1
ATOM 5282 C C . VAL A 1 736 ? -25.568 19.551 19.710 1.00 63.53 736 VAL A C 1
ATOM 5284 O O . VAL A 1 736 ? -26.577 19.926 20.298 1.00 63.53 736 VAL A O 1
ATOM 5287 N N . ASP A 1 737 ? -24.592 20.388 19.355 1.00 58.44 737 ASP A N 1
ATOM 5288 C CA . ASP A 1 737 ? -24.643 21.834 19.604 1.00 58.44 737 ASP A CA 1
ATOM 5289 C C . ASP A 1 737 ? -25.866 22.485 18.919 1.00 58.44 737 ASP A C 1
ATOM 5291 O O . ASP A 1 737 ? -26.158 22.230 17.744 1.00 58.44 737 ASP A O 1
ATOM 5295 N N . ASP A 1 738 ? -26.544 23.375 19.649 1.00 55.34 738 ASP A N 1
ATOM 5296 C CA . ASP A 1 738 ? -27.636 24.248 19.207 1.00 55.34 738 ASP A CA 1
ATOM 5297 C C . ASP A 1 738 ? -27.387 24.903 17.838 1.00 55.34 738 ASP A C 1
ATOM 5299 O O . ASP A 1 738 ? -28.312 25.059 17.040 1.00 55.34 738 ASP A O 1
ATOM 5303 N N . ALA A 1 739 ? -26.149 25.308 17.539 1.00 55.09 739 ALA A N 1
ATOM 5304 C CA . ALA A 1 739 ? -25.792 25.949 16.274 1.00 55.09 739 ALA A CA 1
ATOM 5305 C C . ALA A 1 739 ? -25.906 24.996 15.070 1.00 55.09 739 ALA A C 1
ATOM 5307 O O . ALA A 1 739 ? -26.263 25.425 13.968 1.00 55.09 739 ALA A O 1
ATOM 5308 N N . PHE A 1 740 ? -25.625 23.708 15.276 1.00 64.69 740 PHE A N 1
ATOM 5309 C CA . PHE A 1 740 ? -25.807 22.667 14.269 1.00 64.69 740 PHE A CA 1
ATOM 5310 C C . PHE A 1 740 ? -27.289 22.279 14.151 1.00 64.69 740 PHE A C 1
ATOM 5312 O O . PHE A 1 740 ? -27.806 22.197 13.037 1.00 64.69 740 PHE A O 1
ATOM 5319 N N . ALA A 1 741 ? -27.999 22.159 15.280 1.00 60.78 741 ALA A N 1
ATOM 5320 C CA . ALA A 1 741 ? -29.439 21.884 15.306 1.00 60.78 741 ALA A CA 1
ATOM 5321 C C . ALA A 1 741 ? -30.270 22.983 14.609 1.00 60.78 741 ALA A C 1
ATOM 5323 O O . ALA A 1 741 ? -31.141 22.682 13.799 1.00 60.78 741 ALA A O 1
ATOM 5324 N N . ARG A 1 742 ? -29.949 24.268 14.816 1.00 56.66 742 ARG A N 1
ATOM 5325 C CA . ARG A 1 742 ? -30.651 25.387 14.153 1.00 56.66 742 ARG A CA 1
ATOM 5326 C C . ARG A 1 742 ? -30.435 25.437 12.641 1.00 56.66 742 ARG A C 1
ATOM 5328 O O . ARG A 1 742 ? -31.351 25.816 11.921 1.00 56.66 742 ARG A O 1
ATOM 5335 N N . ARG A 1 743 ? -29.243 25.071 12.149 1.00 59.44 743 ARG A N 1
ATOM 5336 C CA . ARG A 1 743 ? -28.990 24.955 10.698 1.00 59.44 743 ARG A CA 1
ATOM 5337 C C . ARG A 1 743 ? -29.728 23.767 10.089 1.00 59.44 743 ARG A C 1
ATOM 5339 O O . ARG A 1 743 ? -30.209 23.873 8.974 1.00 59.44 743 ARG A O 1
ATOM 5346 N N . ARG A 1 744 ? -29.850 22.668 10.834 1.00 57.53 744 ARG A N 1
ATOM 5347 C CA . ARG A 1 744 ? -30.625 21.487 10.434 1.00 57.53 744 ARG A CA 1
ATOM 5348 C C . ARG A 1 744 ? -32.119 21.792 10.272 1.00 57.53 744 ARG A C 1
ATOM 5350 O O . ARG A 1 744 ? -32.741 21.275 9.352 1.00 57.53 744 ARG A O 1
ATOM 5357 N N . ASP A 1 745 ? -32.679 22.615 11.156 1.00 55.72 745 ASP A N 1
ATOM 5358 C CA . ASP A 1 745 ? -34.126 22.860 11.222 1.00 55.72 745 ASP A CA 1
ATOM 5359 C C . ASP A 1 745 ? -34.582 24.068 10.359 1.00 55.72 745 ASP A C 1
ATOM 5361 O O . ASP A 1 745 ? -35.780 24.302 10.209 1.00 55.72 745 ASP A O 1
ATOM 5365 N N . GLY A 1 746 ? -33.647 24.837 9.779 1.00 49.75 746 GLY A N 1
ATOM 5366 C CA . GLY A 1 746 ? -33.925 26.062 9.011 1.00 49.75 746 GLY A CA 1
ATOM 5367 C C . GLY A 1 746 ? -34.215 25.887 7.511 1.00 49.75 746 GLY A C 1
ATOM 5368 O O . GLY A 1 746 ? -34.855 26.764 6.936 1.00 49.75 746 GLY A O 1
ATOM 5369 N N . ASP A 1 747 ? -33.803 24.773 6.891 1.00 47.12 747 ASP A N 1
ATOM 5370 C CA . ASP A 1 747 ? -33.833 24.577 5.424 1.00 47.12 747 ASP A CA 1
ATOM 5371 C C . ASP A 1 747 ? -34.986 23.682 4.906 1.00 47.12 747 ASP A C 1
ATOM 5373 O O . ASP A 1 747 ? -34.955 23.196 3.782 1.00 47.12 747 ASP A O 1
ATOM 5377 N N . GLY A 1 748 ? -36.049 23.471 5.687 1.00 43.91 748 GLY A N 1
ATOM 5378 C CA . GLY A 1 748 ? -37.299 22.848 5.208 1.00 43.91 748 GLY A CA 1
ATOM 5379 C C . GLY A 1 748 ? -37.284 21.326 4.971 1.00 43.91 748 GLY A C 1
ATOM 5380 O O . GLY A 1 748 ? -38.347 20.722 5.077 1.00 43.91 748 GLY A O 1
ATOM 5381 N N . ASP A 1 749 ? -36.121 20.697 4.757 1.00 39.12 749 ASP A N 1
ATOM 5382 C CA . ASP A 1 749 ? -35.994 19.251 4.455 1.00 39.12 749 ASP A CA 1
ATOM 5383 C C . ASP A 1 749 ? -35.388 18.390 5.591 1.00 39.12 749 ASP A C 1
ATOM 5385 O O . ASP A 1 749 ? -35.237 17.171 5.464 1.00 39.12 749 ASP A O 1
ATOM 5389 N N . GLY A 1 750 ? -35.074 18.983 6.747 1.00 46.88 750 GLY A N 1
ATOM 5390 C CA . GLY A 1 750 ? -34.489 18.269 7.888 1.00 46.88 750 GLY A CA 1
ATOM 5391 C C . GLY A 1 750 ? -33.096 17.671 7.610 1.00 46.88 750 GLY A C 1
ATOM 5392 O O . GLY A 1 750 ? -32.509 17.815 6.541 1.00 46.88 750 GLY A O 1
ATOM 5393 N N . ALA A 1 751 ? -32.529 16.974 8.602 1.00 44.66 751 ALA A N 1
ATOM 5394 C CA . ALA A 1 751 ? -31.159 16.430 8.561 1.00 44.66 751 ALA A CA 1
ATOM 5395 C C . ALA A 1 751 ? -30.854 15.477 7.385 1.00 44.66 751 ALA A C 1
ATOM 5397 O O . ALA A 1 751 ? -29.683 15.222 7.108 1.00 44.66 751 ALA A O 1
ATOM 5398 N N . ALA A 1 752 ? -31.881 14.947 6.715 1.00 44.41 752 ALA A N 1
ATOM 5399 C CA . ALA A 1 752 ? -31.745 14.012 5.603 1.00 44.41 752 ALA A CA 1
ATOM 5400 C C . ALA A 1 752 ? -31.314 14.680 4.280 1.00 44.41 752 ALA A C 1
ATOM 5402 O O . ALA A 1 752 ? -30.906 13.970 3.365 1.00 44.41 752 ALA A O 1
ATOM 5403 N N . GLY A 1 753 ? -31.371 16.016 4.180 1.00 54.69 753 GLY A N 1
ATOM 5404 C CA . GLY A 1 753 ? -31.035 16.763 2.960 1.00 54.69 753 GLY A CA 1
ATOM 5405 C C . GLY A 1 753 ? -29.626 17.374 2.902 1.00 54.69 753 GLY A C 1
ATOM 5406 O O . GLY A 1 753 ? -29.245 17.897 1.859 1.00 54.69 753 GLY A O 1
ATOM 5407 N N . MET A 1 754 ? -28.838 17.336 3.986 1.00 72.19 754 MET A N 1
ATOM 5408 C CA . MET A 1 754 ? -27.533 18.016 4.032 1.00 72.19 754 MET A CA 1
ATOM 5409 C C . MET A 1 754 ? -26.456 17.229 3.273 1.00 72.19 754 MET A C 1
ATOM 5411 O O . MET A 1 754 ? -26.206 16.059 3.565 1.00 72.19 754 MET A O 1
ATOM 5415 N N . SER A 1 755 ? -25.756 17.884 2.346 1.00 81.25 755 SER A N 1
ATOM 5416 C CA . SER A 1 755 ? -24.639 17.275 1.617 1.00 81.25 755 SER A CA 1
ATOM 5417 C C . SER A 1 755 ? -23.414 17.024 2.511 1.00 81.25 755 SER A C 1
ATOM 5419 O O . SER A 1 755 ? -23.218 17.644 3.563 1.00 81.25 755 SER A O 1
ATOM 5421 N N . TYR A 1 756 ? -22.527 16.129 2.066 1.00 83.94 756 TYR A N 1
ATOM 5422 C CA . TYR A 1 756 ? -21.265 15.815 2.748 1.00 83.94 756 TYR A CA 1
ATOM 5423 C C . TYR A 1 756 ? -20.400 17.061 3.005 1.00 83.94 756 TYR A C 1
ATOM 5425 O O . TYR A 1 756 ? -19.782 17.217 4.067 1.00 83.94 756 TYR A O 1
ATOM 5433 N N . GLU A 1 757 ? -20.329 17.955 2.022 1.00 84.12 757 GLU A N 1
ATOM 5434 C CA . GLU A 1 757 ? -19.558 19.189 2.062 1.00 84.12 757 GLU A CA 1
ATOM 5435 C C . GLU A 1 757 ? -20.141 20.186 3.069 1.00 84.12 757 GLU A C 1
ATOM 5437 O O . GLU A 1 757 ? -19.385 20.741 3.875 1.00 84.12 757 GLU A O 1
ATOM 5442 N N . GLU A 1 758 ? -21.464 20.358 3.082 1.00 83.00 758 GLU A N 1
ATOM 5443 C CA . GLU A 1 758 ? -22.176 21.221 4.032 1.00 83.00 758 GLU A CA 1
ATOM 5444 C C . GLU A 1 758 ? -22.010 20.724 5.468 1.00 83.00 758 GLU A C 1
ATOM 5446 O O . GLU A 1 758 ? -21.610 21.496 6.345 1.00 83.00 758 GLU A O 1
ATOM 5451 N N . ALA A 1 759 ? -22.190 19.419 5.697 1.00 85.19 759 ALA A N 1
ATOM 5452 C CA . ALA A 1 759 ? -22.008 18.807 7.010 1.00 85.19 759 ALA A CA 1
ATOM 5453 C C . ALA A 1 759 ? -20.580 19.010 7.537 1.00 85.19 759 ALA A C 1
ATOM 5455 O O . ALA A 1 759 ? -20.370 19.316 8.715 1.00 85.19 759 ALA A O 1
ATOM 5456 N N . LYS A 1 760 ? -19.566 18.916 6.668 1.00 86.88 760 LYS A N 1
ATOM 5457 C CA . LYS A 1 760 ? -18.175 19.213 7.046 1.00 86.88 760 LYS A CA 1
ATOM 5458 C C . LYS A 1 760 ? -17.932 20.686 7.291 1.00 86.88 760 LYS A C 1
ATOM 5460 O O . LYS A 1 760 ? -17.153 21.007 8.186 1.00 86.88 760 LYS A O 1
ATOM 5465 N N . TYR A 1 761 ? -18.526 21.569 6.496 1.00 84.38 761 TYR A N 1
ATOM 5466 C CA . TYR A 1 761 ? -18.378 23.012 6.656 1.00 84.38 761 TYR A CA 1
ATOM 5467 C C . TYR A 1 761 ? -19.014 23.499 7.966 1.00 84.38 761 TYR A C 1
ATOM 5469 O O . TYR A 1 761 ? -18.444 24.356 8.646 1.00 84.38 761 TYR A O 1
ATOM 5477 N N . ALA A 1 762 ? -20.128 22.885 8.371 1.00 83.31 762 ALA A N 1
ATOM 5478 C CA . ALA A 1 762 ? -20.841 23.187 9.606 1.00 83.31 762 ALA A CA 1
ATOM 5479 C C . ALA A 1 762 ? -20.033 22.913 10.888 1.00 83.31 762 ALA A C 1
ATOM 5481 O O . ALA A 1 762 ? -20.349 23.493 11.922 1.00 83.31 762 ALA A O 1
ATOM 5482 N N . ALA A 1 763 ? -18.975 22.094 10.839 1.00 85.06 763 ALA A N 1
ATOM 5483 C CA . ALA A 1 763 ? -18.072 21.853 11.969 1.00 85.06 763 ALA A CA 1
ATOM 5484 C C . ALA A 1 763 ? -17.129 23.053 12.199 1.00 85.06 763 ALA A C 1
ATOM 5486 O O . ALA A 1 763 ? -15.922 22.982 11.946 1.00 85.06 763 ALA A O 1
ATOM 5487 N N . THR A 1 764 ? -17.686 24.193 12.614 1.00 82.88 764 THR A N 1
ATOM 5488 C CA . THR A 1 764 ? -17.003 25.498 12.667 1.00 82.88 764 THR A CA 1
ATOM 5489 C C . THR A 1 764 ? -15.763 25.471 13.551 1.00 82.88 764 THR A C 1
ATOM 5491 O O . THR A 1 764 ? -14.685 25.783 13.055 1.00 82.88 764 THR A O 1
ATOM 5494 N N . ALA A 1 765 ? -15.872 24.990 14.792 1.00 80.38 765 ALA A N 1
ATOM 5495 C CA . ALA A 1 765 ? -14.751 24.911 15.732 1.00 80.38 765 ALA A CA 1
ATOM 5496 C C . ALA A 1 765 ? -13.582 24.058 15.195 1.00 80.38 765 ALA A C 1
ATOM 5498 O O . ALA A 1 765 ? -12.423 24.480 15.237 1.00 80.38 765 ALA A O 1
ATOM 5499 N N . TYR A 1 766 ? -13.881 22.899 14.596 1.00 85.44 766 TYR A N 1
ATOM 5500 C CA . TYR A 1 766 ? -12.875 22.063 13.932 1.00 85.44 766 TYR A CA 1
ATOM 5501 C C . TYR A 1 766 ? -12.240 22.780 12.730 1.00 85.44 766 TYR A C 1
ATOM 5503 O O . TYR A 1 766 ? -11.024 22.723 12.522 1.00 85.44 766 TYR A O 1
ATOM 5511 N N . ASN A 1 767 ? -13.052 23.446 11.906 1.00 84.19 767 ASN A N 1
ATOM 5512 C CA . ASN A 1 767 ? -12.577 24.143 10.714 1.00 84.19 767 ASN A CA 1
ATOM 5513 C C . ASN A 1 767 ? -11.759 25.394 11.051 1.00 84.19 767 ASN A C 1
ATOM 5515 O O . ASN A 1 767 ? -10.795 25.668 10.338 1.00 84.19 767 ASN A O 1
ATOM 5519 N N . ASP A 1 768 ? -12.079 26.100 12.133 1.00 80.44 768 ASP A N 1
ATOM 5520 C CA . ASP A 1 768 ? -11.278 27.201 12.666 1.00 80.44 768 ASP A CA 1
ATOM 5521 C C . ASP A 1 768 ? -9.915 26.696 13.137 1.00 80.44 768 ASP A C 1
ATOM 5523 O O . ASP A 1 768 ? -8.889 27.163 12.644 1.00 80.44 768 ASP A O 1
ATOM 5527 N N . ALA A 1 769 ? -9.887 25.648 13.967 1.00 76.75 769 ALA A N 1
ATOM 5528 C CA . ALA A 1 769 ? -8.646 25.006 14.406 1.00 76.75 769 ALA A CA 1
ATOM 5529 C C . ALA A 1 769 ? -7.782 24.528 13.216 1.00 76.75 769 ALA A C 1
ATOM 5531 O O . ALA A 1 769 ? -6.555 24.676 13.200 1.00 76.75 769 ALA A O 1
ATOM 5532 N N . LYS A 1 770 ? -8.426 23.991 12.172 1.00 78.19 770 LYS A N 1
ATOM 5533 C CA . LYS A 1 770 ? -7.778 23.577 10.918 1.00 78.19 770 LYS A CA 1
ATOM 5534 C C . LYS A 1 770 ? -7.267 24.762 10.092 1.00 78.19 770 LYS A C 1
ATOM 5536 O O . LYS A 1 770 ? -6.230 24.617 9.445 1.00 78.19 770 LYS A O 1
ATOM 5541 N N . ARG A 1 771 ? -7.973 25.896 10.060 1.00 74.06 771 ARG A N 1
ATOM 5542 C CA . ARG A 1 771 ? -7.534 27.124 9.373 1.00 74.06 771 ARG A CA 1
ATOM 5543 C C . ARG A 1 771 ? -6.321 27.739 10.063 1.00 74.06 771 ARG A C 1
ATOM 5545 O O . ARG A 1 771 ? -5.372 28.088 9.367 1.00 74.06 771 ARG A O 1
ATOM 5552 N N . SER A 1 772 ? -6.288 27.751 11.396 1.00 68.88 772 SER A N 1
ATOM 5553 C CA . SER A 1 772 ? -5.128 28.219 12.168 1.00 68.88 772 SER A CA 1
ATOM 5554 C C . SER A 1 772 ? -3.845 27.434 11.856 1.00 68.88 772 SER A C 1
ATOM 5556 O O . SER A 1 772 ? -2.762 28.004 11.881 1.00 68.88 772 SER A O 1
ATOM 5558 N N . LEU A 1 773 ? -3.943 26.150 11.475 1.00 66.44 773 LEU A N 1
ATOM 5559 C CA . LEU A 1 773 ? -2.786 25.374 10.990 1.00 66.44 773 LEU A CA 1
ATOM 5560 C C . LEU A 1 773 ? -2.292 25.787 9.593 1.00 66.44 773 LEU A C 1
ATOM 5562 O O . LEU A 1 773 ? -1.161 25.468 9.239 1.00 66.44 773 LEU A O 1
ATOM 5566 N N . ARG A 1 774 ? -3.134 26.421 8.766 1.00 56.94 774 ARG A N 1
ATOM 5567 C CA . ARG A 1 774 ? -2.786 26.834 7.393 1.00 56.94 774 ARG A CA 1
ATOM 5568 C C . ARG A 1 774 ? -2.198 28.242 7.336 1.00 56.94 774 ARG A C 1
ATOM 5570 O O . ARG A 1 774 ? -1.286 28.461 6.550 1.00 56.94 774 ARG A O 1
ATOM 5577 N N . ALA A 1 775 ? -2.697 29.156 8.168 1.00 45.97 775 ALA A N 1
ATOM 5578 C CA . ALA A 1 775 ? -2.280 30.560 8.185 1.00 45.97 775 ALA A CA 1
ATOM 5579 C C . ALA A 1 775 ? -0.840 30.772 8.696 1.00 45.97 775 ALA A C 1
ATOM 5581 O O . ALA A 1 775 ? -0.197 31.748 8.333 1.00 45.97 775 ALA A O 1
ATOM 5582 N N . GLY A 1 776 ? -0.288 29.838 9.480 1.00 45.25 776 GLY A N 1
ATOM 5583 C CA . GLY A 1 776 ? 1.092 29.915 9.985 1.00 45.25 776 GLY A CA 1
ATOM 5584 C C . GLY A 1 776 ? 2.201 29.753 8.931 1.00 45.25 776 GLY A C 1
ATOM 5585 O O . GLY A 1 776 ? 3.369 29.700 9.307 1.00 45.25 776 GLY A O 1
ATOM 5586 N N . GLY A 1 777 ? 1.855 29.631 7.642 1.00 39.78 777 GLY A N 1
ATOM 5587 C CA . GLY A 1 777 ? 2.793 29.424 6.533 1.00 39.78 777 GLY A CA 1
ATOM 5588 C C . GLY A 1 777 ? 2.715 30.448 5.396 1.00 39.78 777 GLY A C 1
ATOM 5589 O O . GLY A 1 777 ? 3.376 30.237 4.385 1.00 39.78 777 GLY A O 1
ATOM 5590 N N . GLU A 1 778 ? 1.920 31.516 5.517 1.00 37.81 778 GLU A N 1
ATOM 5591 C CA . GLU A 1 778 ? 1.901 32.595 4.519 1.00 37.81 778 GLU A CA 1
ATOM 5592 C C . GLU A 1 778 ? 2.995 33.629 4.842 1.00 37.81 778 GLU A C 1
ATOM 5594 O O . GLU A 1 778 ? 3.032 34.220 5.924 1.00 37.81 778 GLU A O 1
ATOM 5599 N N . GLU A 1 779 ? 3.931 33.801 3.905 1.00 37.28 779 GLU A N 1
ATOM 5600 C CA . GLU A 1 779 ? 4.964 34.838 3.917 1.00 37.28 779 GLU A CA 1
ATOM 5601 C C . GLU A 1 779 ? 4.299 36.221 3.948 1.00 37.28 779 GLU A C 1
ATOM 5603 O O . GLU A 1 779 ? 3.786 36.698 2.940 1.00 37.28 779 GLU A O 1
ATOM 5608 N N . GLY A 1 780 ? 4.283 36.880 5.107 1.00 35.34 780 GLY A N 1
ATOM 5609 C CA . GLY A 1 780 ? 3.765 38.246 5.187 1.00 35.34 780 GLY A CA 1
ATOM 5610 C C . GLY A 1 780 ? 4.030 38.963 6.501 1.00 35.34 780 GLY A C 1
ATOM 5611 O O . GLY A 1 780 ? 4.460 40.108 6.481 1.00 35.34 780 GLY A O 1
ATOM 5612 N N . ASP A 1 781 ? 3.836 38.307 7.645 1.00 35.97 781 ASP A N 1
ATOM 5613 C CA . ASP A 1 781 ? 4.076 38.934 8.952 1.00 35.97 781 ASP A CA 1
ATOM 5614 C C . ASP A 1 781 ? 4.194 37.849 10.033 1.00 35.97 781 ASP A C 1
ATOM 5616 O O . ASP A 1 781 ? 3.225 37.479 10.697 1.00 35.97 781 ASP A O 1
ATOM 5620 N N . THR A 1 782 ? 5.368 37.219 10.154 1.00 36.00 782 THR A N 1
ATOM 5621 C CA . THR A 1 782 ? 5.521 36.104 11.098 1.00 36.00 782 THR A CA 1
ATOM 5622 C C . THR A 1 782 ? 5.556 36.614 12.549 1.00 36.00 782 THR A C 1
ATOM 5624 O O . THR A 1 782 ? 6.209 37.617 12.843 1.00 36.00 782 THR A O 1
ATOM 5627 N N . PRO A 1 783 ? 4.953 35.893 13.516 1.00 33.44 783 PRO A N 1
ATOM 5628 C CA . PRO A 1 783 ? 5.062 36.199 14.949 1.00 33.44 783 PRO A CA 1
ATOM 5629 C C . PRO A 1 783 ? 6.508 36.301 15.467 1.00 33.44 783 PRO A C 1
ATOM 5631 O O . PRO A 1 783 ? 6.755 36.935 16.490 1.00 33.44 783 PRO A O 1
ATOM 5634 N N . VAL A 1 784 ? 7.471 35.721 14.742 1.00 33.53 784 VAL A N 1
ATOM 5635 C CA . VAL A 1 784 ? 8.915 35.838 14.995 1.00 33.53 784 VAL A CA 1
ATOM 5636 C C . VAL A 1 784 ? 9.393 37.292 14.873 1.00 33.53 784 VAL A C 1
ATOM 5638 O O . VAL A 1 784 ? 10.195 37.732 15.696 1.00 33.53 784 VAL A O 1
ATOM 5641 N N . ASN A 1 785 ? 8.842 38.072 13.937 1.00 32.72 785 ASN A N 1
ATOM 5642 C CA . ASN A 1 785 ? 9.153 39.498 13.799 1.00 32.72 785 ASN A CA 1
ATOM 5643 C C . ASN A 1 785 ? 8.570 40.325 14.962 1.00 32.72 785 ASN A C 1
ATOM 5645 O O . ASN A 1 785 ? 9.237 41.226 15.469 1.00 32.72 785 ASN A O 1
ATOM 5649 N N . ARG A 1 786 ? 7.376 39.973 15.471 1.00 33.91 786 ARG A N 1
ATOM 5650 C CA . ARG A 1 786 ? 6.808 40.590 16.692 1.00 33.91 786 ARG A CA 1
ATOM 5651 C C . ARG A 1 786 ? 7.567 40.219 17.963 1.00 33.91 786 ARG A C 1
ATOM 5653 O O . ARG A 1 786 ? 7.592 41.014 18.898 1.00 33.91 786 ARG A O 1
ATOM 5660 N N . TRP A 1 787 ? 8.147 39.020 18.021 1.00 30.73 787 TRP A N 1
ATOM 5661 C CA . TRP A 1 787 ? 8.914 38.578 19.183 1.00 30.73 787 TRP A CA 1
ATOM 5662 C C . TRP A 1 787 ? 10.302 39.229 19.219 1.00 30.73 787 TRP A C 1
ATOM 5664 O O . TRP A 1 787 ? 10.685 39.739 20.267 1.00 30.73 787 TRP A O 1
ATOM 5674 N N . ARG A 1 788 ? 11.000 39.350 18.076 1.00 30.27 788 ARG A N 1
ATOM 5675 C CA . ARG A 1 788 ? 12.251 40.134 17.984 1.00 30.27 788 ARG A CA 1
ATOM 5676 C C . ARG A 1 788 ? 12.054 41.601 18.380 1.00 30.27 788 ARG A C 1
ATOM 5678 O O . ARG A 1 788 ? 12.812 42.104 19.198 1.00 30.27 788 ARG A O 1
ATOM 5685 N N . GLY A 1 789 ? 10.973 42.239 17.926 1.00 32.16 789 GLY A N 1
ATOM 5686 C CA . GLY A 1 789 ? 10.663 43.627 18.296 1.00 32.16 789 GLY A CA 1
ATOM 5687 C C . GLY A 1 789 ? 10.310 43.862 19.775 1.00 32.16 789 GLY A C 1
ATOM 5688 O O . GLY A 1 789 ? 10.290 45.009 20.203 1.00 32.16 789 GLY A O 1
ATOM 5689 N N . ARG A 1 790 ? 10.026 42.814 20.566 1.00 33.38 790 ARG A N 1
ATOM 5690 C CA . ARG A 1 790 ? 9.775 42.923 22.021 1.00 33.38 790 ARG A CA 1
ATOM 5691 C C . ARG A 1 790 ? 10.977 42.573 22.893 1.00 33.38 790 ARG A C 1
ATOM 5693 O O . ARG A 1 790 ? 10.933 42.852 24.083 1.00 33.38 790 ARG A O 1
ATOM 5700 N N . VAL A 1 791 ? 11.996 41.925 22.335 1.00 34.97 791 VAL A N 1
ATOM 5701 C CA . VAL A 1 791 ? 13.231 41.579 23.060 1.00 34.97 791 VAL A CA 1
ATOM 5702 C C . VAL A 1 791 ? 14.317 42.639 22.827 1.00 34.97 791 VAL A C 1
ATOM 5704 O O . VAL A 1 791 ? 15.221 42.773 23.643 1.00 34.97 791 VAL A O 1
ATOM 5707 N N . GLU A 1 792 ? 14.195 43.441 21.767 1.00 35.78 792 GLU A N 1
ATOM 5708 C CA . GLU A 1 792 ? 15.061 44.598 21.482 1.00 35.78 792 GLU A CA 1
ATOM 5709 C C . GLU A 1 792 ? 14.485 45.947 21.977 1.00 35.78 792 GLU A C 1
ATOM 5711 O O . GLU A 1 792 ? 14.982 47.001 21.583 1.00 35.78 792 GLU A O 1
ATOM 5716 N N . GLY A 1 793 ? 13.448 45.928 22.828 1.00 30.33 793 GLY A N 1
ATOM 5717 C CA . GLY A 1 793 ? 12.789 47.118 23.391 1.00 30.33 793 GLY A CA 1
ATOM 5718 C C . GLY A 1 793 ? 12.981 47.273 24.891 1.00 30.33 793 GLY A C 1
ATOM 5719 O O . GLY A 1 793 ? 12.782 46.262 25.602 1.00 30.33 793 GLY A O 1
#